Protein 8ZT3 (pdb70)

Structure (mmCIF, N/CA/C/O backbone):
data_8ZT3
#
_entry.id   8ZT3
#
_cell.length_a   50.760
_cell.length_b   64.396
_cell.length_c   93.121
_cell.angle_alpha   108.543
_cell.angle_beta   90.803
_cell.angle_gamma   90.006
#
_symmetry.space_group_name_H-M   'P 1'
#
loop_
_entity.id
_entity.type
_entity.pdbx_description
1 polymer 'GNAT family transferase'
2 non-polymer 'CHLORIDE ION'
3 water water
#
loop_
_atom_site.group_PDB
_atom_site.id
_atom_site.type_symbol
_atom_site.label_atom_id
_atom_site.label_alt_id
_atom_site.label_comp_id
_atom_site.label_asym_id
_atom_site.label_entity_id
_atom_site.label_seq_id
_atom_site.pdbx_PDB_ins_code
_atom_site.Cartn_x
_atom_site.Cartn_y
_atom_site.Cartn_z
_atom_site.occupancy
_atom_site.B_iso_or_equiv
_atom_site.auth_seq_id
_atom_site.auth_comp_id
_atom_site.auth_asym_id
_atom_site.auth_atom_id
_atom_site.pdbx_PDB_model_num
ATOM 1 N N . ASP A 1 23 ? 19.64712 -42.58004 68.32554 1.000 68.86116 3 ASP D N 1
ATOM 2 C CA . ASP A 1 23 ? 20.88326 -42.02926 67.78028 1.000 78.87007 3 ASP D CA 1
ATOM 3 C C . ASP A 1 23 ? 20.68582 -41.60778 66.32800 1.000 78.99051 3 ASP D C 1
ATOM 4 O O . ASP A 1 23 ? 21.09940 -42.30993 65.40803 1.000 76.09041 3 ASP D O 1
ATOM 9 N N . THR A 1 24 ? 20.05952 -40.45227 66.13087 1.000 77.07648 4 THR D N 1
ATOM 10 C CA . THR A 1 24 ? 19.74677 -39.95977 64.79775 1.000 72.51593 4 THR D CA 1
ATOM 11 C C . THR A 1 24 ? 20.90513 -39.13430 64.24806 1.000 80.50991 4 THR D C 1
ATOM 12 O O . THR A 1 24 ? 21.50514 -38.32679 64.96443 1.000 80.36423 4 THR D O 1
ATOM 16 N N . ARG A 1 25 ? 21.21635 -39.34468 62.96889 1.000 78.71773 5 ARG D N 1
ATOM 17 C CA . ARG A 1 25 ? 22.32134 -38.66613 62.29079 1.000 74.90087 5 ARG D CA 1
ATOM 18 C C . ARG A 1 25 ? 21.77752 -37.96621 61.04707 1.000 73.32356 5 ARG D C 1
ATOM 19 O O . ARG A 1 25 ? 21.62621 -38.59332 59.99430 1.000 72.05779 5 ARG D O 1
ATOM 27 N N . ILE A 1 26 ? 21.48574 -36.67685 61.16556 1.000 74.78087 6 ILE D N 1
ATOM 28 C CA . ILE A 1 26 ? 21.07651 -35.88003 60.00614 1.000 75.21409 6 ILE D CA 1
ATOM 29 C C . ILE A 1 26 ? 22.32818 -35.42275 59.26134 1.000 82.07862 6 ILE D C 1
ATOM 30 O O . ILE A 1 26 ? 23.23881 -34.85458 59.88700 1.000 75.72911 6 ILE D O 1
ATOM 35 N N . PRO A 1 27 ? 22.41727 -35.65379 57.95039 1.000 81.07199 7 PRO D N 1
ATOM 36 C CA . PRO A 1 27 ? 23.62154 -35.26173 57.20213 1.000 75.53261 7 PRO D CA 1
ATOM 37 C C . PRO A 1 27 ? 23.71492 -33.74833 57.07777 1.000 76.87673 7 PRO D C 1
ATOM 38 O O . PRO A 1 27 ? 22.80341 -33.09251 56.57281 1.000 77.17507 7 PRO D O 1
ATOM 42 N N . ALA A 1 28 ? 24.82321 -33.19436 57.55513 1.000 79.93966 8 ALA D N 1
ATOM 43 C CA . ALA A 1 28 ? 25.08923 -31.76795 57.41422 1.000 76.38136 8 ALA D CA 1
ATOM 44 C C . ALA A 1 28 ? 25.99764 -31.53263 56.21380 1.000 72.35621 8 ALA D C 1
ATOM 45 O O . ALA A 1 28 ? 25.77334 -32.11635 55.14549 1.000 83.81911 8 ALA D O 1
ATOM 47 N N . GLY A 1 29 ? 27.02065 -30.69508 56.37170 1.000 63.11923 9 GLY D N 1
ATOM 48 C CA . GLY A 1 29 ? 27.94377 -30.41931 55.28666 1.000 53.10097 9 GLY D CA 1
ATOM 49 C C . GLY A 1 29 ? 27.45631 -29.31208 54.36122 1.000 45.63543 9 GLY D C 1
ATOM 50 O O . GLY A 1 29 ? 26.26514 -29.02771 54.25200 1.000 48.27173 9 GLY D O 1
ATOM 51 N N . GLU A 1 30 ? 28.41327 -28.67228 53.67644 1.000 38.41568 10 GLU D N 1
ATOM 52 C CA . GLU A 1 30 ? 28.07169 -27.56571 52.78440 1.000 44.90888 10 GLU D CA 1
ATOM 53 C C . GLU A 1 30 ? 27.34644 -28.04514 51.53048 1.000 47.91498 10 GLU D C 1
ATOM 54 O O . GLU A 1 30 ? 26.52095 -27.30709 50.97879 1.000 43.28093 10 GLU D O 1
ATOM 60 N N . ALA A 1 31 ? 27.63271 -29.26840 51.07169 1.000 47.39481 11 ALA D N 1
ATOM 61 C CA . ALA A 1 31 ? 26.96173 -29.79948 49.88859 1.000 49.11468 11 ALA D CA 1
ATOM 62 C C . ALA A 1 31 ? 25.46085 -29.94111 50.11700 1.000 52.32872 11 ALA D C 1
ATOM 63 O O . ALA A 1 31 ? 24.65720 -29.60558 49.23844 1.000 49.81666 11 ALA D O 1
ATOM 65 N N . THR A 1 32 ? 25.06339 -30.44281 51.28905 1.000 46.85824 12 THR D N 1
ATOM 66 C CA . THR A 1 32 ? 23.64450 -30.49885 51.62936 1.000 49.19007 12 THR D CA 1
ATOM 67 C C . THR A 1 32 ? 23.05833 -29.09770 51.76554 1.000 43.56194 12 THR D C 1
ATOM 68 O O . THR A 1 32 ? 21.98186 -28.80826 51.23027 1.000 41.18530 12 THR D O 1
ATOM 72 N N . ALA A 1 33 ? 23.76275 -28.20744 52.46776 1.000 42.83527 13 ALA D N 1
ATOM 73 C CA . ALA A 1 33 ? 23.26230 -26.85896 52.70538 1.000 45.47087 13 ALA D CA 1
ATOM 74 C C . ALA A 1 33 ? 23.17583 -26.02440 51.43736 1.000 41.61266 13 ALA D C 1
ATOM 75 O O . ALA A 1 33 ? 22.57177 -24.94628 51.46986 1.000 39.88174 13 ALA D O 1
ATOM 77 N N . ALA A 1 34 ? 23.77194 -26.48206 50.33402 1.000 44.43453 14 ALA D N 1
ATOM 78 C CA . ALA A 1 34 ? 23.65031 -25.75438 49.07606 1.000 45.32932 14 ALA D CA 1
ATOM 79 C C . ALA A 1 34 ? 22.21244 -25.70537 48.56564 1.000 44.86016 14 ALA D C 1
ATOM 80 O O . ALA A 1 34 ? 21.88492 -24.82930 47.75741 1.000 36.24306 14 ALA D O 1
ATOM 82 N N . TRP A 1 35 ? 21.35030 -26.61425 49.02021 1.000 38.41453 15 TRP D N 1
ATOM 83 C CA . TRP A 1 35 ? 19.94876 -26.65486 48.61536 1.000 42.65740 15 TRP D CA 1
ATOM 84 C C . TRP A 1 35 ? 19.08903 -26.01599 49.70033 1.000 41.88636 15 TRP D C 1
ATOM 85 O O . TRP A 1 35 ? 19.13278 -26.44078 50.86064 1.000 42.56444 15 TRP D O 1
ATOM 96 N N . GLN A 1 36 ? 18.31280 -24.99817 49.32626 1.000 35.12185 16 GLN D N 1
ATOM 97 C CA . GLN A 1 36 ? 17.49650 -24.26297 50.28791 1.000 38.60237 16 GLN D CA 1
ATOM 98 C C . GLN A 1 36 ? 16.09123 -24.04481 49.74091 1.000 41.18135 16 GLN D C 1
ATOM 99 O O . GLN A 1 36 ? 15.92577 -23.55990 48.61744 1.000 36.50177 16 GLN D O 1
ATOM 105 N N . TRP A 1 37 ? 15.08293 -24.38794 50.53807 1.000 33.14539 17 TRP D N 1
ATOM 106 C CA . TRP A 1 37 ? 13.69312 -24.12506 50.19281 1.000 34.45494 17 TRP D CA 1
ATOM 107 C C . TRP A 1 37 ? 13.24581 -22.79358 50.78471 1.000 36.28610 17 TRP D C 1
ATOM 108 O O . TRP A 1 37 ? 13.71293 -22.37819 51.84880 1.000 37.31774 17 TRP D O 1
ATOM 119 N N . GLU A 1 38 ? 12.32847 -22.12787 50.08374 1.000 37.67552 18 GLU D N 1
ATOM 120 C CA . GLU A 1 38 ? 11.79063 -20.86007 50.55175 1.000 30.64076 18 GLU D CA 1
ATOM 121 C C . GLU A 1 38 ? 10.38056 -20.68357 50.01189 1.000 41.66884 18 GLU D C 1
ATOM 122 O O . GLU A 1 38 ? 9.98633 -21.31188 49.02550 1.000 40.52679 18 GLU D O 1
ATOM 128 N N . VAL A 1 39 ? 9.62050 -19.82506 50.68406 1.000 44.93265 19 VAL D N 1
ATOM 129 C CA . VAL A 1 39 ? 8.38027 -19.28939 50.13645 1.000 38.66582 19 VAL D CA 1
ATOM 130 C C . VAL A 1 39 ? 8.74088 -18.05324 49.32706 1.000 34.99141 19 VAL D C 1
ATOM 131 O O . VAL A 1 39 ? 9.25160 -17.07151 49.87481 1.000 42.80753 19 VAL D O 1
ATOM 135 N N . SER A 1 40 ? 8.48421 -18.10350 48.02545 1.000 37.16337 20 SER D N 1
ATOM 136 C CA . SER A 1 40 ? 8.99459 -17.08123 47.12587 1.000 31.96732 20 SER D CA 1
ATOM 137 C C . SER A 1 40 ? 8.31257 -15.73972 47.35426 1.000 36.73671 20 SER D C 1
ATOM 138 O O . SER A 1 40 ? 7.11753 -15.66959 47.65296 1.000 42.93564 20 SER D O 1
ATOM 141 N N . ARG A 1 41 ? 9.08901 -14.66587 47.19938 1.000 44.33175 21 ARG D N 1
ATOM 142 C CA . ARG A 1 41 ? 8.55794 -13.31076 47.22485 1.000 46.40828 21 ARG D CA 1
ATOM 143 C C . ARG A 1 41 ? 9.01120 -12.48694 46.02498 1.000 47.84349 21 ARG D C 1
ATOM 144 O O . ARG A 1 41 ? 8.77063 -11.27404 45.99590 1.000 53.34963 21 ARG D O 1
ATOM 152 N N . ASP A 1 42 ? 9.65112 -13.10775 45.03720 1.000 38.19121 22 ASP D N 1
ATOM 153 C CA . ASP A 1 42 ? 10.16860 -12.41725 43.86039 1.000 42.49244 22 ASP D CA 1
ATOM 154 C C . ASP A 1 42 ? 9.34706 -12.86157 42.65598 1.000 42.56135 22 ASP D C 1
ATOM 155 O O . ASP A 1 42 ? 9.47648 -13.99999 42.19350 1.000 48.76672 22 ASP D O 1
ATOM 160 N N . THR A 1 43 ? 8.51209 -11.95734 42.14382 1.000 40.05574 23 THR D N 1
ATOM 161 C CA . THR A 1 43 ? 7.61147 -12.31026 41.05061 1.000 36.17624 23 THR D CA 1
ATOM 162 C C . THR A 1 43 ? 8.37115 -12.52452 39.74536 1.000 33.68322 23 THR D C 1
ATOM 163 O O . THR A 1 43 ? 8.12391 -13.49971 39.02327 1.000 34.13247 23 THR D O 1
ATOM 167 N N . GLY A 1 44 ? 9.29144 -11.61463 39.42019 1.000 35.26786 24 GLY D N 1
ATOM 168 C CA . GLY A 1 44 ? 10.03099 -11.73785 38.17514 1.000 28.06827 24 GLY D CA 1
ATOM 169 C C . GLY A 1 44 ? 10.87193 -12.99705 38.11743 1.000 34.94695 24 GLY D C 1
ATOM 170 O O . GLY A 1 44 ? 10.95857 -13.64706 37.07325 1.000 35.50092 24 GLY D O 1
ATOM 171 N N . GLU A 1 45 ? 11.48632 -13.36744 39.24386 1.000 32.19251 25 GLU D N 1
ATOM 172 C CA . GLU A 1 45 ? 12.27917 -14.59182 39.30211 1.000 34.46249 25 GLU D CA 1
ATOM 173 C C . GLU A 1 45 ? 11.41197 -15.81814 39.03733 1.000 36.39862 25 GLU D C 1
ATOM 174 O O . GLU A 1 45 ? 11.77989 -16.69821 38.24587 1.000 35.47113 25 GLU D O 1
ATOM 180 N N . VAL A 1 46 ? 10.24815 -15.88198 39.68995 1.000 32.55391 26 VAL D N 1
ATOM 181 C CA . VAL A 1 46 ? 9.33031 -17.00247 39.50797 1.000 27.28959 26 VAL D CA 1
ATOM 182 C C . VAL A 1 46 ? 8.88417 -17.09530 38.05545 1.000 32.82027 26 VAL D C 1
ATOM 183 O O . VAL A 1 46 ? 8.87932 -18.17817 37.45501 1.000 31.62489 26 VAL D O 1
ATOM 187 N N . HIS A 1 47 ? 8.48837 -15.96095 37.47251 1.000 30.59575 27 HIS D N 1
ATOM 188 C CA . HIS A 1 47 ? 7.99451 -15.98372 36.10066 1.000 31.72202 27 HIS D CA 1
ATOM 189 C C . HIS A 1 47 ? 9.09406 -16.38007 35.12221 1.000 34.64114 27 HIS D C 1
ATOM 190 O O . HIS A 1 47 ? 8.83961 -17.12400 34.16651 1.000 28.62027 27 HIS D O 1
ATOM 197 N N . ALA A 1 48 ? 10.32373 -15.90408 35.34694 1.000 29.32876 28 ALA D N 1
ATOM 198 C CA . ALA A 1 48 ? 11.42752 -16.27045 34.46599 1.000 29.01854 28 ALA D CA 1
ATOM 199 C C . ALA A 1 48 ? 11.71934 -17.76232 34.54434 1.000 32.14030 28 ALA D C 1
ATOM 200 O O . ALA A 1 48 ? 11.92296 -18.41708 33.51475 1.000 32.48635 28 ALA D O 1
ATOM 202 N N . MET A 1 49 ? 11.75259 -18.31243 35.76164 1.000 31.11286 29 MET D N 1
ATOM 203 C CA . MET A 1 49 ? 11.93383 -19.75144 35.93586 1.000 29.90677 29 MET D CA 1
ATOM 204 C C . MET A 1 49 ? 10.84977 -20.53730 35.20249 1.000 35.12817 29 MET D C 1
ATOM 205 O O . MET A 1 49 ? 11.14037 -21.49115 34.46112 1.000 31.23343 29 MET D O 1
ATOM 210 N N . LEU A 1 50 ? 9.58879 -20.14055 35.39790 1.000 29.81379 30 LEU D N 1
ATOM 211 C CA . LEU A 1 50 ? 8.47363 -20.84574 34.77717 1.000 29.48727 30 LEU D CA 1
ATOM 212 C C . LEU A 1 50 ? 8.57733 -20.81311 33.25765 1.000 31.85061 30 LEU D C 1
ATOM 213 O O . LEU A 1 50 ? 8.41924 -21.84251 32.59236 1.000 31.03780 30 LEU D O 1
ATOM 218 N N . CYS A 1 51 ? 8.85782 -19.63716 32.68864 1.000 33.29756 31 CYS D N 1
ATOM 219 C CA . CYS A 1 51 ? 8.90514 -19.51998 31.23448 1.000 32.61878 31 CYS D CA 1
ATOM 220 C C . CYS A 1 51 ? 10.11609 -20.22771 30.64246 1.000 32.08794 31 CYS D C 1
ATOM 221 O O . CYS A 1 51 ? 10.02598 -20.78300 29.53995 1.000 29.80401 31 CYS D O 1
ATOM 224 N N . ALA A 1 52 ? 11.24917 -20.23125 31.34827 1.000 28.88052 32 ALA D N 1
ATOM 225 C CA . ALA A 1 52 ? 12.40765 -20.96738 30.85519 1.000 37.64938 32 ALA D CA 1
ATOM 226 C C . ALA A 1 52 ? 12.12450 -22.46689 30.82247 1.000 33.55034 32 ALA D C 1
ATOM 227 O O . ALA A 1 52 ? 12.43032 -23.15011 29.83194 1.000 31.87664 32 ALA D O 1
ATOM 229 N N . CYS A 1 53 ? 11.53073 -22.99759 31.89942 1.000 30.32133 33 CYS D N 1
ATOM 230 C CA . CYS A 1 53 ? 11.15203 -24.40781 31.90151 1.000 26.81345 33 CYS D CA 1
ATOM 231 C C . CYS A 1 53 ? 10.12733 -24.70366 30.81297 1.000 31.09291 33 CYS D C 1
ATOM 232 O O . CYS A 1 53 ? 10.19205 -25.75358 30.15766 1.000 33.59456 33 CYS D O 1
ATOM 235 N N . ASP A 1 54 ? 9.17524 -23.78816 30.60427 1.000 24.04656 34 ASP D N 1
ATOM 236 C CA . ASP A 1 54 ? 8.17810 -23.97708 29.55644 1.000 32.74309 34 ASP D CA 1
ATOM 237 C C . ASP A 1 54 ? 8.83624 -24.07593 28.18773 1.000 30.64212 34 ASP D C 1
ATOM 238 O O . ASP A 1 54 ? 8.50594 -24.96229 27.39356 1.000 38.41027 34 ASP D O 1
ATOM 243 N N . ALA A 1 55 ? 9.77070 -23.16725 27.89407 1.000 32.16509 35 ALA D N 1
ATOM 244 C CA . ALA A 1 55 ? 10.44754 -23.19546 26.60148 1.000 29.38953 35 ALA D CA 1
ATOM 245 C C . ALA A 1 55 ? 11.23021 -24.48922 26.41813 1.000 31.04788 35 ALA D C 1
ATOM 246 O O . ALA A 1 55 ? 11.17492 -25.10937 25.34690 1.000 33.85480 35 ALA D O 1
ATOM 248 N N . HIS A 1 56 ? 11.95396 -24.92111 27.45704 1.000 31.56342 36 HIS D N 1
ATOM 249 C CA . HIS A 1 56 ? 12.72632 -26.15753 27.34912 1.000 30.89855 36 HIS D CA 1
ATOM 250 C C . HIS A 1 56 ? 11.82222 -27.35130 27.06512 1.000 35.30544 36 HIS D C 1
ATOM 251 O O . HIS A 1 56 ? 12.08757 -28.14556 26.15310 1.000 35.80200 36 HIS D O 1
ATOM 258 N N . GLN A 1 57 ? 10.74116 -27.49236 27.83615 1.000 35.84889 37 GLN D N 1
ATOM 259 C CA . GLN A 1 57 ? 9.87376 -28.65276 27.66803 1.000 31.03814 37 GLN D CA 1
ATOM 260 C C . GLN A 1 57 ? 9.11360 -28.60635 26.34737 1.000 33.71586 37 GLN D C 1
ATOM 261 O O . GLN A 1 57 ? 8.90083 -29.65306 25.72137 1.000 30.48373 37 GLN D O 1
ATOM 267 N N . ALA A 1 58 ? 8.72412 -27.41164 25.89186 1.000 28.30877 38 ALA D N 1
ATOM 268 C CA . ALA A 1 58 ? 8.05000 -27.29661 24.60395 1.000 32.25372 38 ALA D CA 1
ATOM 269 C C . ALA A 1 58 ? 8.98642 -27.66075 23.45870 1.000 40.71131 38 ALA D C 1
ATOM 270 O O . ALA A 1 58 ? 8.57840 -28.34149 22.51023 1.000 42.81944 38 ALA D O 1
ATOM 272 N N . ALA A 1 59 ? 10.24953 -27.23094 23.53105 1.000 37.00682 39 ALA D N 1
ATOM 273 C CA . ALA A 1 59 ? 11.21377 -27.64534 22.51713 1.000 32.93275 39 ALA D CA 1
ATOM 274 C C . ALA A 1 59 ? 11.45069 -29.14919 22.56270 1.000 36.73986 39 ALA D C 1
ATOM 275 O O . ALA A 1 59 ? 11.59133 -29.79406 21.51786 1.000 32.44214 39 ALA D O 1
ATOM 277 N N . ALA A 1 60 ? 11.49962 -29.72931 23.76340 1.000 34.29710 40 ALA D N 1
ATOM 278 C CA . ALA A 1 60 ? 11.82301 -31.14728 23.86940 1.000 30.30609 40 ALA D CA 1
ATOM 279 C C . ALA A 1 60 ? 10.66139 -32.04806 23.47638 1.000 32.44218 40 ALA D C 1
ATOM 280 O O . ALA A 1 60 ? 10.89095 -33.20516 23.10764 1.000 41.17911 40 ALA D O 1
ATOM 282 N N . SER A 1 61 ? 9.42606 -31.56044 23.55904 1.000 40.94213 41 SER D N 1
ATOM 283 C CA . SER A 1 61 ? 8.26119 -32.39253 23.29651 1.000 36.14380 41 SER D CA 1
ATOM 284 C C . SER A 1 61 ? 7.55886 -32.05422 21.98826 1.000 41.64819 41 SER D C 1
ATOM 285 O O . SER A 1 61 ? 6.52147 -32.65478 21.68531 1.000 41.71366 41 SER D O 1
ATOM 288 N N . GLY A 1 62 ? 8.08739 -31.11447 21.20752 1.000 46.91086 42 GLY D N 1
ATOM 289 C CA . GLY A 1 62 ? 7.43851 -30.73509 19.96872 1.000 32.88523 42 GLY D CA 1
ATOM 290 C C . GLY A 1 62 ? 6.12945 -30.00211 20.14033 1.000 48.25548 42 GLY D C 1
ATOM 291 O O . GLY A 1 62 ? 5.31845 -29.97459 19.21171 1.000 50.64476 42 GLY D O 1
ATOM 292 N N . THR A 1 63 ? 5.89563 -29.40894 21.30413 1.000 50.61128 43 THR D N 1
ATOM 293 C CA . THR A 1 63 ? 4.69355 -28.63759 21.57605 1.000 45.57107 43 THR D CA 1
ATOM 294 C C . THR A 1 63 ? 5.04042 -27.15295 21.63665 1.000 49.01003 43 THR D C 1
ATOM 295 O O . THR A 1 63 ? 6.20252 -26.75432 21.51672 1.000 44.95349 43 THR D O 1
ATOM 299 N N . SER A 1 64 ? 4.01153 -26.33035 21.81999 1.000 48.64704 44 SER D N 1
ATOM 300 C CA . SER A 1 64 ? 4.17624 -24.89709 22.01154 1.000 48.73582 44 SER D CA 1
ATOM 301 C C . SER A 1 64 ? 3.97100 -24.55687 23.48146 1.000 48.85572 44 SER D C 1
ATOM 302 O O . SER A 1 64 ? 3.07272 -25.09641 24.13451 1.000 49.44762 44 SER D O 1
ATOM 305 N N . ALA A 1 65 ? 4.81033 -23.66458 23.99727 1.000 44.68613 45 ALA D N 1
ATOM 306 C CA . ALA A 1 65 ? 4.73575 -23.31050 25.40620 1.000 33.47780 45 ALA D CA 1
ATOM 307 C C . ALA A 1 65 ? 3.42215 -22.58994 25.69924 1.000 41.31392 45 ALA D C 1
ATOM 308 O O . ALA A 1 65 ? 2.95788 -21.78728 24.88388 1.000 45.96836 45 ALA D O 1
ATOM 310 N N . PRO A 1 66 ? 2.79595 -22.85948 26.84171 1.000 50.13300 46 PRO D N 1
ATOM 311 C CA . PRO A 1 66 ? 1.54952 -22.16353 27.17185 1.000 49.01854 46 PRO D CA 1
ATOM 312 C C . PRO A 1 66 ? 1.79826 -20.69510 27.47474 1.000 45.66381 46 PRO D C 1
ATOM 313 O O . PRO A 1 66 ? 2.89356 -20.29425 27.87799 1.000 46.88369 46 PRO D O 1
ATOM 317 N N . ALA A 1 67 ? 0.75981 -19.88998 27.26370 1.000 52.96228 47 ALA D N 1
ATOM 318 C CA . ALA A 1 67 ? 0.82270 -18.46195 27.54423 1.000 45.04992 47 ALA D CA 1
ATOM 319 C C . ALA A 1 67 ? 0.66303 -18.25463 29.04416 1.000 49.59674 47 ALA D C 1
ATOM 320 O O . ALA A 1 67 ? -0.40837 -18.51129 29.60063 1.000 57.42682 47 ALA D O 1
ATOM 322 N N . ARG A 1 68 ? 1.71629 -17.77534 29.69790 1.000 45.66883 48 ARG D N 1
ATOM 323 C CA . ARG A 1 68 ? 1.70548 -17.58057 31.14079 1.000 46.95510 48 ARG D CA 1
ATOM 324 C C . ARG A 1 68 ? 1.32061 -16.14718 31.47557 1.000 39.28824 48 ARG D C 1
ATOM 325 O O . ARG A 1 68 ? 1.76193 -15.20064 30.81619 1.000 39.51748 48 ARG D O 1
ATOM 333 N N . ARG A 1 69 ? 0.48943 -15.99737 32.50143 1.000 41.94764 49 ARG D N 1
ATOM 334 C CA . ARG A 1 69 ? 0.00058 -14.69705 32.93571 1.000 36.06174 49 ARG D CA 1
ATOM 335 C C . ARG A 1 69 ? 0.84797 -14.19989 34.09903 1.000 44.27316 49 ARG D C 1
ATOM 336 O O . ARG A 1 69 ? 0.92278 -14.85648 35.14442 1.000 44.05366 49 ARG D O 1
ATOM 344 N N . MET A 1 70 ? 1.47509 -13.03490 33.91781 1.000 36.51485 50 MET D N 1
ATOM 345 C CA . MET A 1 70 ? 2.23026 -12.43018 35.00858 1.000 37.08782 50 MET D CA 1
ATOM 346 C C . MET A 1 70 ? 1.31555 -12.03816 36.16425 1.000 36.41570 50 MET D C 1
ATOM 347 O O . MET A 1 70 ? 1.75614 -11.99880 37.31951 1.000 32.92366 50 MET D O 1
ATOM 352 N N . GLU A 1 71 ? 0.04122 -11.75337 35.87318 1.000 36.76224 51 GLU D N 1
ATOM 353 C CA . GLU A 1 71 ? -0.92951 -11.48165 36.93103 1.000 41.63013 51 GLU D CA 1
ATOM 354 C C . GLU A 1 71 ? -1.09758 -12.69004 37.84274 1.000 32.10770 51 GLU D C 1
ATOM 355 O O . GLU A 1 71 ? -1.14226 -12.55053 39.07093 1.000 30.11594 51 GLU D O 1
ATOM 361 N N . THR A 1 72 ? -1.20843 -13.88571 37.25342 1.000 39.89075 52 THR D N 1
ATOM 362 C CA . THR A 1 72 ? -1.30669 -15.10777 38.04667 1.000 32.33640 52 THR D CA 1
ATOM 363 C C . THR A 1 72 ? -0.05966 -15.30624 38.90183 1.000 33.16225 52 THR D C 1
ATOM 364 O O . THR A 1 72 ? -0.15677 -15.68152 40.07620 1.000 30.49405 52 THR D O 1
ATOM 368 N N . THR A 1 73 ? 1.12193 -15.05782 38.32787 1.000 34.66922 53 THR D N 1
ATOM 369 C CA . THR A 1 73 ? 2.36351 -15.15712 39.09292 1.000 33.47219 53 THR D CA 1
ATOM 370 C C . THR A 1 73 ? 2.34758 -14.20998 40.28738 1.000 32.87125 53 THR D C 1
ATOM 371 O O . THR A 1 73 ? 2.67650 -14.60470 41.41304 1.000 36.81811 53 THR D O 1
ATOM 375 N N . GLU A 1 74 ? 1.96890 -12.94943 40.05575 1.000 29.84638 54 GLU D N 1
ATOM 376 C CA . GLU A 1 74 ? 1.89256 -11.98122 41.14574 1.000 34.60278 54 GLU D CA 1
ATOM 377 C C . GLU A 1 74 ? 0.91595 -12.43523 42.22250 1.000 38.00003 54 GLU D C 1
ATOM 378 O O . GLU A 1 74 ? 1.21805 -12.35342 43.41889 1.000 40.53567 54 GLU D O 1
ATOM 384 N N . HIS A 1 75 ? -0.25541 -12.93160 41.81718 1.000 35.43785 55 HIS D N 1
ATOM 385 C CA . HIS A 1 75 ? -1.24429 -13.37224 42.79623 1.000 38.65497 55 HIS D CA 1
ATOM 386 C C . HIS A 1 75 ? -0.72799 -14.54869 43.61763 1.000 41.30587 55 HIS D C 1
ATOM 387 O O . HIS A 1 75 ? -0.87104 -14.56544 44.84595 1.000 43.53139 55 HIS D O 1
ATOM 394 N N . ARG A 1 76 ? -0.11316 -15.53736 42.96244 1.000 40.00644 56 ARG D N 1
ATOM 395 C CA . ARG A 1 76 ? 0.36878 -16.70896 43.69018 1.000 41.03233 56 ARG D CA 1
ATOM 396 C C . ARG A 1 76 ? 1.52472 -16.35305 44.61908 1.000 34.80219 56 ARG D C 1
ATOM 397 O O . ARG A 1 76 ? 1.60582 -16.86895 45.74073 1.000 29.53749 56 ARG D O 1
ATOM 405 N N . VAL A 1 77 ? 2.42686 -15.47336 44.17556 1.000 34.56555 57 VAL D N 1
ATOM 406 C CA . VAL A 1 77 ? 3.55065 -15.07737 45.01950 1.000 39.78132 57 VAL D CA 1
ATOM 407 C C . VAL A 1 77 ? 3.06418 -14.26498 46.21602 1.000 32.72513 57 VAL D C 1
ATOM 408 O O . VAL A 1 77 ? 3.52404 -14.46678 47.34652 1.000 30.71041 57 VAL D O 1
ATOM 412 N N . ARG A 1 78 ? 2.11685 -13.34768 45.99286 1.000 37.84851 58 ARG D N 1
ATOM 413 C CA . ARG A 1 78 ? 1.60022 -12.52430 47.08399 1.000 40.49522 58 ARG D CA 1
ATOM 414 C C . ARG A 1 78 ? 0.91525 -13.36240 48.15479 1.000 40.53044 58 ARG D C 1
ATOM 415 O O . ARG A 1 78 ? 0.95649 -13.00923 49.33931 1.000 42.65315 58 ARG D O 1
ATOM 423 N N . SER A 1 79 ? 0.28406 -14.46742 47.76484 1.000 33.87893 59 SER D N 1
ATOM 424 C CA . SER A 1 79 ? -0.42265 -15.32239 48.70875 1.000 35.71011 59 SER D CA 1
ATOM 425 C C . SER A 1 79 ? 0.49422 -16.28799 49.44798 1.000 37.55877 59 SER D C 1
ATOM 426 O O . SER A 1 79 ? 0.01279 -17.02813 50.31181 1.000 39.71538 59 SER D O 1
ATOM 429 N N . GLY A 1 80 ? 1.78904 -16.30110 49.14242 1.000 35.19836 60 GLY D N 1
ATOM 430 C CA . GLY A 1 80 ? 2.67343 -17.28636 49.73444 1.000 28.17603 60 GLY D CA 1
ATOM 431 C C . GLY A 1 80 ? 2.43570 -18.69530 49.23913 1.000 38.83534 60 GLY D C 1
ATOM 432 O O . GLY A 1 80 ? 2.66926 -19.65390 49.98104 1.000 34.69416 60 GLY D O 1
ATOM 433 N N . SER A 1 81 ? 1.97841 -18.84578 47.99560 1.000 30.35695 61 SER D N 1
ATOM 434 C CA . SER A 1 81 ? 1.65059 -20.14251 47.42002 1.000 30.25685 61 SER D CA 1
ATOM 435 C C . SER A 1 81 ? 2.76952 -20.72184 46.56299 1.000 41.12441 61 SER D C 1
ATOM 436 O O . SER A 1 81 ? 2.63744 -21.85557 46.08979 1.000 30.34623 61 SER D O 1
ATOM 439 N N . VAL A 1 82 ? 3.85630 -19.98123 46.34865 1.000 32.61746 62 VAL D N 1
ATOM 440 C CA . VAL A 1 82 ? 4.94619 -20.40176 45.47358 1.000 31.61569 62 VAL D CA 1
ATOM 441 C C . VAL A 1 82 ? 6.12124 -20.82447 46.34548 1.000 29.28810 62 VAL D C 1
ATOM 442 O O . VAL A 1 82 ? 6.72588 -19.99662 47.03895 1.000 32.32027 62 VAL D O 1
ATOM 446 N N . HIS A 1 83 ? 6.45734 -22.10965 46.29952 1.000 31.66914 63 HIS D N 1
ATOM 447 C CA . HIS A 1 83 ? 7.59241 -22.65248 47.03177 1.000 33.66975 63 HIS D CA 1
ATOM 448 C C . HIS A 1 83 ? 8.72715 -22.89318 46.04336 1.000 33.62620 63 HIS D C 1
ATOM 449 O O . HIS A 1 83 ? 8.54417 -23.59408 45.03883 1.000 31.97999 63 HIS D O 1
ATOM 456 N N . LEU A 1 84 ? 9.88905 -22.30471 46.32426 1.000 34.58883 64 LEU D N 1
ATOM 457 C CA . LEU A 1 84 ? 11.02256 -22.30142 45.40961 1.000 31.61982 64 LEU D CA 1
ATOM 458 C C . LEU A 1 84 ? 12.23773 -22.93723 46.07367 1.000 31.79330 64 LEU D C 1
ATOM 459 O O . LEU A 1 84 ? 12.54180 -22.65216 47.23793 1.000 30.54530 64 LEU D O 1
ATOM 464 N N . LEU A 1 85 ? 12.92340 -23.79670 45.32317 1.000 33.43391 65 LEU D N 1
ATOM 465 C CA . LEU A 1 85 ? 14.13452 -24.48492 45.74667 1.000 30.74227 65 LEU D CA 1
ATOM 466 C C . LEU A 1 85 ? 15.32150 -23.87842 45.01158 1.000 36.42615 65 LEU D C 1
ATOM 467 O O . LEU A 1 85 ? 15.36101 -23.89689 43.77249 1.000 31.39668 65 LEU D O 1
ATOM 472 N N . ARG A 1 86 ? 16.27935 -23.35875 45.78041 1.000 30.19008 66 ARG D N 1
ATOM 473 C CA . ARG A 1 86 ? 17.50379 -22.74511 45.29247 1.000 31.01303 66 ARG D CA 1
ATOM 474 C C . ARG A 1 86 ? 18.69142 -23.67693 45.48690 1.000 37.20678 66 ARG D C 1
ATOM 475 O O . ARG A 1 86 ? 18.75182 -24.44915 46.45238 1.000 39.14754 66 ARG D O 1
ATOM 483 N N . HIS A 1 87 ? 19.65113 -23.56034 44.57006 1.000 31.31167 67 HIS D N 1
ATOM 484 C CA . HIS A 1 87 ? 20.94205 -24.23578 44.65613 1.000 33.57917 67 HIS D CA 1
ATOM 485 C C . HIS A 1 87 ? 22.02580 -23.17194 44.53994 1.000 40.20775 67 HIS D C 1
ATOM 486 O O . HIS A 1 87 ? 22.16534 -22.54002 43.48610 1.000 37.46136 67 HIS D O 1
ATOM 493 N N . ASP A 1 88 ? 22.78118 -22.97059 45.62315 1.000 34.66705 68 ASP D N 1
ATOM 494 C CA . ASP A 1 88 ? 23.81552 -21.93567 45.68912 1.000 32.23889 68 ASP D CA 1
ATOM 495 C C . ASP A 1 88 ? 23.24794 -20.56193 45.33854 1.000 37.94457 68 ASP D C 1
ATOM 496 O O . ASP A 1 88 ? 23.88896 -19.75390 44.66348 1.000 34.69785 68 ASP D O 1
ATOM 501 N N . GLY A 1 89 ? 22.02567 -20.29543 45.80075 1.000 31.94832 69 GLY D N 1
ATOM 502 C CA . GLY A 1 89 ? 21.37233 -19.02682 45.57656 1.000 36.16999 69 GLY D CA 1
ATOM 503 C C . GLY A 1 89 ? 20.59485 -18.91904 44.28066 1.000 33.90329 69 GLY D C 1
ATOM 504 O O . GLY A 1 89 ? 19.73136 -18.04224 44.16565 1.000 33.85730 69 GLY D O 1
ATOM 505 N N . ARG A 1 90 ? 20.87335 -19.77839 43.30397 1.000 35.60782 70 ARG D N 1
ATOM 506 C CA . ARG A 1 90 ? 20.18453 -19.73180 42.02006 1.000 40.47490 70 ARG D CA 1
ATOM 507 C C . ARG A 1 90 ? 18.97610 -20.66594 42.02593 1.000 34.26787 70 ARG D C 1
ATOM 508 O O . ARG A 1 90 ? 19.06240 -21.79171 42.52718 1.000 37.88183 70 ARG D O 1
ATOM 516 N N . PRO A 1 91 ? 17.84561 -20.21848 41.48022 1.000 35.55197 71 PRO D N 1
ATOM 517 C CA . PRO A 1 91 ? 16.62438 -21.03462 41.54022 1.000 41.09043 71 PRO D CA 1
ATOM 518 C C . PRO A 1 91 ? 16.77540 -22.30819 40.72075 1.000 33.40381 71 PRO D C 1
ATOM 519 O O . PRO A 1 91 ? 17.14252 -22.26808 39.54441 1.000 36.68215 71 PRO D O 1
ATOM 523 N N . ALA A 1 92 ? 16.49832 -23.44277 41.35854 1.000 33.17033 72 ALA D N 1
ATOM 524 C CA . ALA A 1 92 ? 16.58612 -24.74966 40.71937 1.000 32.87011 72 ALA D CA 1
ATOM 525 C C . ALA A 1 92 ? 15.22925 -25.35419 40.40372 1.000 39.06127 72 ALA D C 1
ATOM 526 O O . ALA A 1 92 ? 15.07190 -25.99350 39.36002 1.000 34.92384 72 ALA D O 1
ATOM 528 N N . GLY A 1 93 ? 14.24561 -25.17325 41.28277 1.000 31.72749 73 GLY D N 1
ATOM 529 C CA . GLY A 1 93 ? 12.91642 -25.69889 41.01721 1.000 30.27143 73 GLY D CA 1
ATOM 530 C C . GLY A 1 93 ? 11.87519 -24.93052 41.79694 1.000 31.79919 73 GLY D C 1
ATOM 531 O O . GLY A 1 93 ? 12.19995 -24.06534 42.61114 1.000 28.03584 73 GLY D O 1
ATOM 532 N N . MET A 1 94 ? 10.60809 -25.26049 41.54908 1.000 19.05803 74 MET D N 1
ATOM 533 C CA . MET A 1 94 ? 9.52707 -24.62610 42.29616 1.000 29.68988 74 MET D CA 1
ATOM 534 C C . MET A 1 94 ? 8.20644 -25.32022 41.99711 1.000 27.17981 74 MET D C 1
ATOM 535 O O . MET A 1 94 ? 8.09162 -26.13036 41.07176 1.000 27.09244 74 MET D O 1
ATOM 540 N N . PHE A 1 95 ? 7.20177 -24.95776 42.79134 1.000 27.62211 75 PHE D N 1
ATOM 541 C CA . PHE A 1 95 ? 5.82152 -25.35533 42.54511 1.000 30.21874 75 PHE D CA 1
ATOM 542 C C . PHE A 1 95 ? 4.90365 -24.33360 43.20263 1.000 30.43382 75 PHE D C 1
ATOM 543 O O . PHE A 1 95 ? 5.34686 -23.48500 43.98184 1.000 26.73906 75 PHE D O 1
ATOM 551 N N . THR A 1 96 ? 3.61364 -24.42136 42.87119 1.000 30.85248 76 THR D N 1
ATOM 552 C CA . THR A 1 96 ? 2.57255 -23.59826 43.46770 1.000 26.49359 76 THR D CA 1
ATOM 553 C C . THR A 1 96 ? 1.53965 -24.52611 44.08680 1.000 29.57030 76 THR D C 1
ATOM 554 O O . THR A 1 96 ? 1.04163 -25.43883 43.41871 1.000 30.92821 76 THR D O 1
ATOM 558 N N . LEU A 1 97 ? 1.24113 -24.30697 45.36423 1.000 26.72748 77 LEU D N 1
ATOM 559 C CA . LEU A 1 97 ? 0.33663 -25.15738 46.12722 1.000 25.29904 77 LEU D CA 1
ATOM 560 C C . LEU A 1 97 ? -0.77850 -24.29113 46.69076 1.000 31.10522 77 LEU D C 1
ATOM 561 O O . LEU A 1 97 ? -0.51476 -23.36557 47.46580 1.000 30.44626 77 LEU D O 1
ATOM 566 N N . THR A 1 98 ? -2.01810 -24.57848 46.29721 1.000 30.91781 78 THR D N 1
ATOM 567 C CA . THR A 1 98 ? -3.14457 -23.74960 46.70706 1.000 33.29507 78 THR D CA 1
ATOM 568 C C . THR A 1 98 ? -4.28112 -24.60897 47.24616 1.000 33.79625 78 THR D C 1
ATOM 569 O O . THR A 1 98 ? -4.35469 -25.81346 47.00152 1.000 36.28238 78 THR D O 1
ATOM 573 N N . TRP A 1 99 ? -5.16845 -23.96633 48.00780 1.000 35.22699 79 TRP D N 1
ATOM 574 C CA . TRP A 1 99 ? -6.39191 -24.62537 48.44965 1.000 27.98795 79 TRP D CA 1
ATOM 575 C C . TRP A 1 99 ? -7.49789 -24.52697 47.40739 1.000 34.94787 79 TRP D C 1
ATOM 576 O O . TRP A 1 99 ? -8.38047 -25.39202 47.36666 1.000 35.17352 79 TRP D O 1
ATOM 587 N N . ASP A 1 100 ? -7.47827 -23.47176 46.56961 1.000 32.22835 80 ASP D N 1
ATOM 588 C CA . ASP A 1 100 ? -8.47141 -23.29093 45.52542 1.000 37.91449 80 ASP D CA 1
ATOM 589 C C . ASP A 1 100 ? -7.96899 -23.84999 44.19840 1.000 37.28713 80 ASP D C 1
ATOM 590 O O . ASP A 1 100 ? -6.76847 -23.80791 43.91347 1.000 37.28898 80 ASP D O 1
ATOM 595 N N . PRO A 1 101 ? -8.86296 -24.39035 43.37364 1.000 43.04248 81 PRO D N 1
ATOM 596 C CA . PRO A 1 101 ? -8.44282 -24.97632 42.09778 1.000 39.03322 81 PRO D CA 1
ATOM 597 C C . PRO A 1 101 ? -7.95399 -23.90532 41.14218 1.000 42.33421 81 PRO D C 1
ATOM 598 O O . PRO A 1 101 ? -8.64925 -22.90746 40.89786 1.000 39.38572 81 PRO D O 1
ATOM 602 N N . PRO A 1 102 ? -6.75606 -24.07433 40.58429 1.000 47.61640 82 PRO D N 1
ATOM 603 C CA . PRO A 1 102 ? -6.27091 -23.17423 39.53008 1.000 36.89100 82 PRO D CA 1
ATOM 604 C C . PRO A 1 102 ? -6.74471 -23.52968 38.12753 1.000 38.27199 82 PRO D C 1
ATOM 605 O O . PRO A 1 102 ? -6.31001 -22.88332 37.16982 1.000 38.83264 82 PRO D O 1
ATOM 609 N N . PHE A 1 103 ? -7.60415 -24.53597 37.98345 1.000 36.23383 83 PHE D N 1
ATOM 610 C CA . PHE A 1 103 ? -8.16083 -24.91824 36.69522 1.000 47.73560 83 PHE D CA 1
ATOM 611 C C . PHE A 1 103 ? -9.64151 -25.22161 36.88346 1.000 39.20255 83 PHE D C 1
ATOM 612 O O . PHE A 1 103 ? -10.11633 -25.42008 38.00511 1.000 34.63600 83 PHE D O 1
ATOM 620 N N . ALA A 1 104 ? -10.37694 -25.26691 35.77182 1.000 35.48664 84 ALA D N 1
ATOM 621 C CA . ALA A 1 104 ? -11.81569 -25.52855 35.82083 1.000 50.05291 84 ALA D CA 1
ATOM 622 C C . ALA A 1 104 ? -12.16608 -26.94896 35.37588 1.000 57.60364 84 ALA D C 1
ATOM 623 O O . ALA A 1 104 ? -12.90190 -27.13969 34.40492 1.000 68.69459 84 ALA D O 1
ATOM 625 N N . ALA A 1 105 ? -11.68147 -27.95325 36.09838 1.000 54.52619 85 ALA D N 1
ATOM 626 C CA . ALA A 1 105 ? -11.97827 -29.33246 35.74384 1.000 48.40989 85 ALA D CA 1
ATOM 627 C C . ALA A 1 105 ? -13.36427 -29.73921 36.23729 1.000 62.10140 85 ALA D C 1
ATOM 628 O O . ALA A 1 105 ? -13.89875 -29.18557 37.20129 1.000 57.78447 85 ALA D O 1
ATOM 630 N N . ASP A 1 106 ? -13.92570 -30.75637 35.57654 1.000 64.90856 86 ASP D N 1
ATOM 631 C CA . ASP A 1 106 ? -15.27439 -31.22551 35.88131 1.000 62.65468 86 ASP D CA 1
ATOM 632 C C . ASP A 1 106 ? -15.42638 -31.69264 37.32644 1.000 73.63536 86 ASP D C 1
ATOM 633 O O . ASP A 1 106 ? -16.55915 -31.82991 37.80259 1.000 64.71602 86 ASP D O 1
ATOM 638 N N . GLU A 1 107 ? -14.31565 -31.95051 38.02488 1.000 74.62924 87 GLU D N 1
ATOM 639 C CA . GLU A 1 107 ? -14.29051 -32.50321 39.37968 1.000 69.33175 87 GLU D CA 1
ATOM 640 C C . GLU A 1 107 ? -14.79025 -33.94496 39.39802 1.000 71.27748 87 GLU D C 1
ATOM 641 O O . GLU A 1 107 ? -14.41300 -34.72294 40.28071 1.000 60.71585 87 GLU D O 1
ATOM 647 N N . GLY A 1 108 ? -15.64049 -34.31023 38.43725 1.000 72.11440 88 GLY D N 1
ATOM 648 C CA . GLY A 1 108 ? -15.83984 -35.70910 38.11392 1.000 51.23579 88 GLY D CA 1
ATOM 649 C C . GLY A 1 108 ? -14.63444 -36.36067 37.47228 1.000 59.64273 88 GLY D C 1
ATOM 650 O O . GLY A 1 108 ? -14.60212 -37.59034 37.35087 1.000 62.93401 88 GLY D O 1
ATOM 651 N N . ALA A 1 109 ? -13.65111 -35.56210 37.05749 1.000 69.27350 89 ALA D N 1
ATOM 652 C CA . ALA A 1 109 ? -12.36438 -36.04685 36.57977 1.000 61.35134 89 ALA D CA 1
ATOM 653 C C . ALA A 1 109 ? -11.38437 -36.32982 37.71452 1.000 57.93405 89 ALA D C 1
ATOM 654 O O . ALA A 1 109 ? -10.20125 -36.56571 37.44733 1.000 59.39394 89 ALA D O 1
ATOM 656 N N . PHE A 1 110 ? -11.84313 -36.29914 38.96262 1.000 54.99994 90 PHE D N 1
ATOM 657 C CA . PHE A 1 110 ? -11.04703 -36.65329 40.12556 1.000 52.36858 90 PHE D CA 1
ATOM 658 C C . PHE A 1 110 ? -11.81450 -37.63825 40.99287 1.000 50.93425 90 PHE D C 1
ATOM 659 O O . PHE A 1 110 ? -13.05011 -37.64381 40.98827 1.000 50.54052 90 PHE D O 1
ATOM 667 N N . PRO A 1 111 ? -11.11139 -38.49131 41.73357 1.000 51.43818 91 PRO D N 1
ATOM 668 C CA . PRO A 1 111 ? -11.76247 -39.26584 42.79037 1.000 52.04508 91 PRO D CA 1
ATOM 669 C C . PRO A 1 111 ? -12.27477 -38.33995 43.87707 1.000 54.63846 91 PRO D C 1
ATOM 670 O O . PRO A 1 111 ? -11.80411 -37.19960 44.00355 1.000 55.45232 91 PRO D O 1
ATOM 674 N N . PRO A 1 112 ? -13.25342 -38.77426 44.67319 1.000 60.70805 92 PRO D N 1
ATOM 675 C CA . PRO A 1 112 ? -13.79124 -37.88700 45.71756 1.000 54.53831 92 PRO D CA 1
ATOM 676 C C . PRO A 1 112 ? -12.74403 -37.57395 46.77845 1.000 48.13535 92 PRO D C 1
ATOM 677 O O . PRO A 1 112 ? -11.91813 -38.41816 47.13377 1.000 43.80835 92 PRO D O 1
ATOM 681 N N . ALA A 1 113 ? -12.77431 -36.33743 47.26617 1.000 47.00434 93 ALA D N 1
ATOM 682 C CA . ALA A 1 113 ? -11.84189 -35.88458 48.28563 1.000 39.26484 93 ALA D CA 1
ATOM 683 C C . ALA A 1 113 ? -12.48242 -34.74687 49.06601 1.000 38.79222 93 ALA D C 1
ATOM 684 O O . ALA A 1 113 ? -13.12821 -33.87525 48.47975 1.000 35.18242 93 ALA D O 1
ATOM 686 N N . GLU A 1 114 ? -12.30025 -34.75869 50.38789 1.000 41.51125 94 GLU D N 1
ATOM 687 C CA . GLU A 1 114 ? -12.92649 -33.75144 51.23704 1.000 51.78120 94 GLU D CA 1
ATOM 688 C C . GLU A 1 114 ? -12.08912 -32.48731 51.36898 1.000 41.87992 94 GLU D C 1
ATOM 689 O O . GLU A 1 114 ? -12.64511 -31.38524 51.42217 1.000 45.72757 94 GLU D O 1
ATOM 695 N N . ARG A 1 115 ? -10.76609 -32.61806 51.43458 1.000 46.26158 95 ARG D N 1
ATOM 696 C CA . ARG A 1 115 ? -9.86031 -31.47629 51.56503 1.000 39.70185 95 ARG D CA 1
ATOM 697 C C . ARG A 1 115 ? -8.72477 -31.60786 50.55682 1.000 40.56398 95 ARG D C 1
ATOM 698 O O . ARG A 1 115 ? -7.58796 -31.93571 50.91878 1.000 38.24718 95 ARG D O 1
ATOM 706 N N . PRO A 1 116 ? -8.99536 -31.35026 49.27840 1.000 36.73224 96 PRO D N 1
ATOM 707 C CA . PRO A 1 116 ? -7.93139 -31.43986 48.27392 1.000 34.23139 96 PRO D CA 1
ATOM 708 C C . PRO A 1 116 ? -7.12665 -30.15300 48.18126 1.000 35.00612 96 PRO D C 1
ATOM 709 O O . PRO A 1 116 ? -7.66773 -29.04659 48.25320 1.000 37.27852 96 PRO D O 1
ATOM 713 N N . LEU A 1 117 ? -5.81536 -30.30704 48.03398 1.000 30.32853 97 LEU D N 1
ATOM 714 C CA . LEU A 1 117 ? -4.94893 -29.20747 47.64227 1.000 32.20920 97 LEU D CA 1
ATOM 715 C C . LEU A 1 117 ? -4.55920 -29.38452 46.18286 1.000 37.39954 97 LEU D C 1
ATOM 716 O O . LEU A 1 117 ? -4.65508 -30.47815 45.61828 1.000 32.81888 97 LEU D O 1
ATOM 721 N N . TYR A 1 118 ? -4.12323 -28.29271 45.56783 1.000 30.41066 98 TYR D N 1
ATOM 722 C CA . TYR A 1 118 ? -3.90460 -28.26010 44.13344 1.000 32.62595 98 TYR D CA 1
ATOM 723 C C . TYR A 1 118 ? -2.47421 -27.84466 43.83746 1.000 30.51777 98 TYR D C 1
ATOM 724 O O . TYR A 1 118 ? -1.98909 -26.83014 44.35851 1.000 24.13934 98 TYR D O 1
ATOM 733 N N . LEU A 1 119 ? -1.81354 -28.64650 43.00934 1.000 31.21944 99 LEU D N 1
ATOM 734 C CA . LEU A 1 119 ? -0.45561 -28.40569 42.55229 1.000 30.41213 99 LEU D CA 1
ATOM 735 C C . LEU A 1 119 ? -0.50601 -27.81836 41.15022 1.000 32.10974 99 LEU D C 1
ATOM 736 O O . LEU A 1 119 ? -1.15561 -28.37810 40.25995 1.000 28.83879 99 LEU D O 1
ATOM 741 N N . SER A 1 120 ? 0.16972 -26.69005 40.95999 1.000 24.47019 100 SER D N 1
ATOM 742 C CA . SER A 1 120 ? 0.23815 -26.05189 39.65769 1.000 22.98325 100 SER D CA 1
ATOM 743 C C . SER A 1 120 ? 1.62962 -25.47400 39.45711 1.000 28.99577 100 SER D C 1
ATOM 744 O O . SER A 1 120 ? 2.42257 -25.35326 40.39700 1.000 27.91856 100 SER D O 1
ATOM 747 N N . ARG A 1 121 ? 1.92245 -25.14810 38.19996 1.000 24.30811 101 ARG D N 1
ATOM 748 C CA . ARG A 1 121 ? 3.13576 -24.42194 37.83435 1.000 25.23963 101 ARG D CA 1
ATOM 749 C C . ARG A 1 121 ? 4.39468 -25.10686 38.36145 1.000 24.28188 101 ARG D C 1
ATOM 750 O O . ARG A 1 121 ? 5.31597 -24.45809 38.86177 1.000 22.99440 101 ARG D O 1
ATOM 758 N N . LEU A 1 122 ? 4.43119 -26.43377 38.26354 1.000 26.33121 102 LEU D N 1
ATOM 759 C CA . LEU A 1 122 ? 5.66479 -27.15644 38.54212 1.000 24.44698 102 LEU D CA 1
ATOM 760 C C . LEU A 1 122 ? 6.71001 -26.78545 37.49798 1.000 22.36370 102 LEU D C 1
ATOM 761 O O . LEU A 1 122 ? 6.45297 -26.86724 36.29359 1.000 31.07865 102 LEU D O 1
ATOM 766 N N . ALA A 1 123 ? 7.88368 -26.35624 37.95459 1.000 25.52091 103 ALA D N 1
ATOM 767 C CA . ALA A 1 123 ? 8.91106 -25.88695 37.03546 1.000 32.38201 103 ALA D CA 1
ATOM 768 C C . ALA A 1 123 ? 10.28937 -26.25792 37.56009 1.000 35.39031 103 ALA D C 1
ATOM 769 O O . ALA A 1 123 ? 10.58577 -26.06453 38.74321 1.000 29.60598 103 ALA D O 1
ATOM 771 N N . VAL A 1 124 ? 11.12466 -26.78761 36.67204 1.000 32.99764 104 VAL D N 1
ATOM 772 C CA . VAL A 1 124 ? 12.51380 -27.11563 36.96889 1.000 34.60417 104 VAL D CA 1
ATOM 773 C C . VAL A 1 124 ? 13.39260 -26.32467 36.01019 1.000 33.57849 104 VAL D C 1
ATOM 774 O O . VAL A 1 124 ? 13.12531 -26.29295 34.80279 1.000 36.40227 104 VAL D O 1
ATOM 778 N N . ALA A 1 125 ? 14.43038 -25.68691 36.54567 1.000 30.63629 105 ALA D N 1
ATOM 779 C CA . ALA A 1 125 ? 15.32353 -24.89702 35.71080 1.000 35.60949 105 ALA D CA 1
ATOM 780 C C . ALA A 1 125 ? 15.91144 -25.77153 34.60632 1.000 32.53746 105 ALA D C 1
ATOM 781 O O . ALA A 1 125 ? 16.26265 -26.93091 34.85610 1.000 40.50523 105 ALA D O 1
ATOM 783 N N . PRO A 1 126 ? 16.01924 -25.25655 33.37964 1.000 25.01524 106 PRO D N 1
ATOM 784 C CA . PRO A 1 126 ? 16.51660 -26.08326 32.26478 1.000 38.14361 106 PRO D CA 1
ATOM 785 C C . PRO A 1 126 ? 17.83992 -26.78551 32.53467 1.000 35.57694 106 PRO D C 1
ATOM 786 O O . PRO A 1 126 ? 18.02134 -27.92688 32.08821 1.000 40.21501 106 PRO D O 1
ATOM 790 N N . GLU A 1 127 ? 18.76151 -26.15628 33.26748 1.000 34.58421 107 GLU D N 1
ATOM 791 C CA . GLU A 1 127 ? 20.03238 -26.80605 33.56248 1.000 41.16700 107 GLU D CA 1
ATOM 792 C C . GLU A 1 127 ? 19.89170 -27.99057 34.51322 1.000 41.57493 107 GLU D C 1
ATOM 793 O O . GLU A 1 127 ? 20.82904 -28.78826 34.61422 1.000 42.90211 107 GLU D O 1
ATOM 799 N N . TRP A 1 128 ? 18.75576 -28.13753 35.19570 1.000 37.71345 108 TRP D N 1
ATOM 800 C CA . TRP A 1 128 ? 18.50993 -29.28662 36.05846 1.000 39.52926 108 TRP D CA 1
ATOM 801 C C . TRP A 1 128 ? 17.59030 -30.31760 35.41992 1.000 41.13192 108 TRP D C 1
ATOM 802 O O . TRP A 1 128 ? 17.24247 -31.30460 36.07503 1.000 37.55545 108 TRP D O 1
ATOM 813 N N . LEU A 1 129 ? 17.19177 -30.11605 34.16436 1.000 41.88270 109 LEU D N 1
ATOM 814 C CA . LEU A 1 129 ? 16.33078 -31.05045 33.45212 1.000 41.33624 109 LEU D CA 1
ATOM 815 C C . LEU A 1 129 ? 17.10244 -32.19627 32.80868 1.000 46.27936 109 LEU D C 1
ATOM 816 O O . LEU A 1 129 ? 16.50688 -32.98849 32.07007 1.000 45.95548 109 LEU D O 1
ATOM 821 N N A THR A 1 130 ? 18.40810 -32.27154 33.04895 0.550 47.87484 110 THR D N 1
ATOM 822 N N B THR A 1 130 ? 18.39988 -32.33684 33.09088 0.450 48.78885 110 THR D N 1
ATOM 823 C CA A THR A 1 130 ? 19.23259 -33.39694 32.64627 0.550 53.49417 110 THR D CA 1
ATOM 824 C CA B THR A 1 130 ? 19.22396 -33.34090 32.41962 0.450 53.41001 110 THR D CA 1
ATOM 825 C C A THR A 1 130 ? 20.08159 -33.82543 33.83464 0.550 55.11535 110 THR D C 1
ATOM 826 C C B THR A 1 130 ? 19.73986 -34.39765 33.38921 0.450 56.90092 110 THR D C 1
ATOM 827 O O A THR A 1 130 ? 20.15862 -33.13638 34.85627 0.550 46.05507 110 THR D O 1
ATOM 828 O O B THR A 1 130 ? 19.28173 -35.54268 33.33710 0.450 55.41718 110 THR D O 1
ATOM 835 N N A GLY A 1 131 ? 20.71853 -34.98050 33.69427 0.550 57.97954 111 GLY D N 1
ATOM 836 N N B GLY A 1 131 ? 20.67774 -34.05716 34.26782 0.450 54.61569 111 GLY D N 1
ATOM 837 C CA A GLY A 1 131 ? 21.50348 -35.53274 34.77417 0.550 55.14754 111 GLY D CA 1
ATOM 838 C CA B GLY A 1 131 ? 21.40111 -35.04342 35.04089 0.450 54.73455 111 GLY D CA 1
ATOM 839 C C A GLY A 1 131 ? 20.64376 -36.22971 35.81257 0.550 56.70547 111 GLY D C 1
ATOM 840 C C B GLY A 1 131 ? 20.55547 -35.72580 36.10197 0.450 56.90622 111 GLY D C 1
ATOM 841 O O A GLY A 1 131 ? 19.46914 -36.54948 35.59770 0.550 56.72755 111 GLY D O 1
ATOM 842 O O B GLY A 1 131 ? 19.32960 -35.61602 36.15432 0.450 57.61738 111 GLY D O 1
ATOM 843 N N . GLY A 1 132 ? 21.25290 -36.45682 36.97202 1.000 55.70156 112 GLY D N 1
ATOM 844 C CA . GLY A 1 132 ? 20.59953 -37.20476 38.02751 1.000 56.35320 112 GLY D CA 1
ATOM 845 C C . GLY A 1 132 ? 20.55454 -36.50632 39.36842 1.000 59.73429 112 GLY D C 1
ATOM 846 O O . GLY A 1 132 ? 20.76344 -37.13957 40.40583 1.000 67.66690 112 GLY D O 1
ATOM 847 N N . SER A 1 133 ? 20.28609 -35.20172 39.36580 1.000 60.34269 113 SER D N 1
ATOM 848 C CA . SER A 1 133 ? 20.10093 -34.47226 40.61354 1.000 42.34935 113 SER D CA 1
ATOM 849 C C . SER A 1 133 ? 18.67486 -34.55933 41.13775 1.000 53.47155 113 SER D C 1
ATOM 850 O O . SER A 1 133 ? 18.43258 -34.16798 42.28540 1.000 46.08768 113 SER D O 1
ATOM 853 N N . LEU A 1 134 ? 17.73554 -35.04802 40.32338 1.000 48.41539 114 LEU D N 1
ATOM 854 C CA . LEU A 1 134 ? 16.38159 -35.37564 40.77202 1.000 45.58670 114 LEU D CA 1
ATOM 855 C C . LEU A 1 134 ? 15.65004 -34.15138 41.31997 1.000 39.34723 114 LEU D C 1
ATOM 856 O O . LEU A 1 134 ? 14.88801 -34.24606 42.28451 1.000 38.08730 114 LEU D O 1
ATOM 861 N N . VAL A 1 135 ? 15.87511 -32.99372 40.69256 1.000 34.18234 115 VAL D N 1
ATOM 862 C CA . VAL A 1 135 ? 15.27469 -31.75496 41.17916 1.000 36.91749 115 VAL D CA 1
ATOM 863 C C . VAL A 1 135 ? 13.75510 -31.80205 41.04723 1.000 39.16138 115 VAL D C 1
ATOM 864 O O . VAL A 1 135 ? 13.02896 -31.34480 41.93820 1.000 35.26701 115 VAL D O 1
ATOM 868 N N . GLY A 1 136 ? 13.24813 -32.36314 39.94652 1.000 27.25004 116 GLY D N 1
ATOM 869 C CA . GLY A 1 136 ? 11.80842 -32.52709 39.81372 1.000 18.35014 116 GLY D CA 1
ATOM 870 C C . GLY A 1 136 ? 11.22763 -33.43481 40.88163 1.000 36.43766 116 GLY D C 1
ATOM 871 O O . GLY A 1 136 ? 10.15826 -33.15838 41.43549 1.000 35.87104 116 GLY D O 1
ATOM 872 N N . LEU A 1 137 ? 11.92540 -34.53136 41.18735 1.000 36.24238 117 LEU D N 1
ATOM 873 C CA . LEU A 1 137 ? 11.49001 -35.39758 42.27565 1.000 32.75818 117 LEU D CA 1
ATOM 874 C C . LEU A 1 137 ? 11.53466 -34.66204 43.60777 1.000 36.97470 117 LEU D C 1
ATOM 875 O O . LEU A 1 137 ? 10.63836 -34.82619 44.44029 1.000 33.53142 117 LEU D O 1
ATOM 880 N N . ARG A 1 138 ? 12.56741 -33.84066 43.82359 1.000 37.54174 118 ARG D N 1
ATOM 881 C CA . ARG A 1 138 ? 12.63776 -33.03531 45.04053 1.000 39.77802 118 ARG D CA 1
ATOM 882 C C . ARG A 1 138 ? 11.42357 -32.12382 45.16347 1.000 40.52493 118 ARG D C 1
ATOM 883 O O . ARG A 1 138 ? 10.79887 -32.03999 46.22714 1.000 29.91669 118 ARG D O 1
ATOM 891 N N . CYS A 1 139 ? 11.07283 -31.43538 44.07447 1.000 32.52279 119 CYS D N 1
ATOM 892 C CA . CYS A 1 139 ? 9.95254 -30.50168 44.10997 1.000 30.19144 119 CYS D CA 1
ATOM 893 C C . CYS A 1 139 ? 8.63309 -31.22423 44.34310 1.000 29.57388 119 CYS D C 1
ATOM 894 O O . CYS A 1 139 ? 7.80460 -30.76994 45.14054 1.000 36.65172 119 CYS D O 1
ATOM 897 N N . LEU A 1 140 ? 8.42086 -32.35381 43.66369 1.000 37.90639 120 LEU D N 1
ATOM 898 C CA . LEU A 1 140 ? 7.17396 -33.09159 43.84346 1.000 32.96340 120 LEU D CA 1
ATOM 899 C C . LEU A 1 140 ? 7.07620 -33.68981 45.24207 1.000 34.87407 120 LEU D C 1
ATOM 900 O O . LEU A 1 140 ? 5.99578 -33.69967 45.84406 1.000 32.43749 120 LEU D O 1
ATOM 905 N N . ARG A 1 141 ? 8.18831 -34.20338 45.77196 1.000 38.30186 121 ARG D N 1
ATOM 906 C CA . ARG A 1 141 ? 8.19895 -34.68565 47.14647 1.000 38.79751 121 ARG D CA 1
ATOM 907 C C . ARG A 1 141 ? 7.87518 -33.56225 48.11910 1.000 37.71085 121 ARG D C 1
ATOM 908 O O . ARG A 1 141 ? 7.08249 -33.74777 49.04733 1.000 39.22820 121 ARG D O 1
ATOM 916 N N . ARG A 1 142 ? 8.48226 -32.38943 47.92165 1.000 32.53811 122 ARG D N 1
ATOM 917 C CA . ARG A 1 142 ? 8.18862 -31.24358 48.77375 1.000 34.61593 122 ARG D CA 1
ATOM 918 C C . ARG A 1 142 ? 6.71156 -30.87860 48.71324 1.000 39.28326 122 ARG D C 1
ATOM 919 O O . ARG A 1 142 ? 6.09113 -30.60411 49.74552 1.000 31.27775 122 ARG D O 1
ATOM 927 N N . ALA A 1 143 ? 6.12989 -30.88369 47.51081 1.000 26.02614 123 ALA D N 1
ATOM 928 C CA . ALA A 1 143 ? 4.71724 -30.54758 47.36703 1.000 29.47114 123 ALA D CA 1
ATOM 929 C C . ALA A 1 143 ? 3.82953 -31.56793 48.06942 1.000 36.27426 123 ALA D C 1
ATOM 930 O O . ALA A 1 143 ? 2.88774 -31.19458 48.77817 1.000 34.58153 123 ALA D O 1
ATOM 932 N N . ILE A 1 144 ? 4.11792 -32.86004 47.88740 1.000 33.63867 124 ILE D N 1
ATOM 933 C CA . ILE A 1 144 ? 3.32922 -33.90861 48.53252 1.000 33.90607 124 ILE D CA 1
ATOM 934 C C . ILE A 1 144 ? 3.41333 -33.78263 50.04837 1.000 36.04960 124 ILE D C 1
ATOM 935 O O . ILE A 1 144 ? 2.39555 -33.82918 50.75466 1.000 33.00987 124 ILE D O 1
ATOM 940 N N . GLU A 1 145 ? 4.62872 -33.62284 50.57365 1.000 38.41479 125 GLU D N 1
ATOM 941 C CA . GLU A 1 145 ? 4.78943 -33.46258 52.01287 1.000 42.83869 125 GLU D CA 1
ATOM 942 C C . GLU A 1 145 ? 4.00380 -32.25424 52.50603 1.000 44.17255 125 GLU D C 1
ATOM 943 O O . GLU A 1 145 ? 3.11933 -32.38534 53.35624 1.000 44.52571 125 GLU D O 1
ATOM 949 N N . THR A 1 146 ? 4.27914 -31.07426 51.93602 1.000 45.77142 126 THR D N 1
ATOM 950 C CA . THR A 1 146 ? 3.62203 -29.84497 52.37377 1.000 32.58425 126 THR D CA 1
ATOM 951 C C . THR A 1 146 ? 2.10359 -29.96821 52.32726 1.000 37.82441 126 THR D C 1
ATOM 952 O O . THR A 1 146 ? 1.40962 -29.48173 53.22749 1.000 35.43102 126 THR D O 1
ATOM 956 N N . ALA A 1 147 ? 1.56764 -30.62152 51.29258 1.000 43.00299 127 ALA D N 1
ATOM 957 C CA . ALA A 1 147 ? 0.12409 -30.80834 51.21319 1.000 44.96053 127 ALA D CA 1
ATOM 958 C C . ALA A 1 147 ? -0.37165 -31.72465 52.32372 1.000 42.71263 127 ALA D C 1
ATOM 959 O O . ALA A 1 147 ? -1.45390 -31.50548 52.88085 1.000 44.32710 127 ALA D O 1
ATOM 961 N N . ALA A 1 148 ? 0.41279 -32.74878 52.66937 1.000 41.97851 128 ALA D N 1
ATOM 962 C CA . ALA A 1 148 ? 0.00394 -33.65491 53.73884 1.000 49.98486 128 ALA D CA 1
ATOM 963 C C . ALA A 1 148 ? 0.04491 -32.96917 55.10502 1.000 43.64895 128 ALA D C 1
ATOM 964 O O . ALA A 1 148 ? -0.86036 -33.15564 55.92715 1.000 39.98286 128 ALA D O 1
ATOM 966 N N . GLN A 1 149 ? 1.08347 -32.17105 55.36435 1.000 38.44084 129 GLN D N 1
ATOM 967 C CA . GLN A 1 149 ? 1.22917 -31.52768 56.66796 1.000 40.79865 129 GLN D CA 1
ATOM 968 C C . GLN A 1 149 ? 0.14049 -30.48150 56.88574 1.000 45.95761 129 GLN D C 1
ATOM 969 O O . GLN A 1 149 ? -0.38338 -30.34079 57.99620 1.000 55.97168 129 GLN D O 1
ATOM 975 N N . ALA A 1 150 ? -0.21999 -29.72694 55.82543 1.000 44.07983 130 ALA D N 1
ATOM 976 C CA . ALA A 1 150 ? -1.35033 -28.79269 55.87482 1.000 41.24190 130 ALA D CA 1
ATOM 977 C C . ALA A 1 150 ? -2.70410 -29.51286 56.05112 1.000 47.96350 130 ALA D C 1
ATOM 978 O O . ALA A 1 150 ? -3.72695 -28.84469 55.92951 1.000 45.93742 130 ALA D O 1
ATOM 980 N N . GLY A 1 151 ? -2.74189 -30.81687 56.33022 1.000 45.98393 131 GLY D N 1
ATOM 981 C CA . GLY A 1 151 ? -4.00504 -31.51783 56.52243 1.000 34.92174 131 GLY D CA 1
ATOM 982 C C . GLY A 1 151 ? -4.70046 -31.94420 55.25113 1.000 56.21289 131 GLY D C 1
ATOM 983 O O . GLY A 1 151 ? -5.92873 -32.08467 55.24148 1.000 60.17608 131 GLY D O 1
ATOM 984 N N . GLY A 1 152 ? -3.94616 -32.17272 54.17830 1.000 53.43667 132 GLY D N 1
ATOM 985 C CA . GLY A 1 152 ? -4.55515 -32.42003 52.88422 1.000 50.33954 132 GLY D CA 1
ATOM 986 C C . GLY A 1 152 ? -5.08607 -33.83744 52.74193 1.000 42.99258 132 GLY D C 1
ATOM 987 O O . GLY A 1 152 ? -4.47921 -34.80627 53.19863 1.000 45.30793 132 GLY D O 1
ATOM 988 N N . ASP A 1 153 ? -6.24599 -33.94170 52.09547 1.000 44.80042 133 ASP D N 1
ATOM 989 C CA . ASP A 1 153 ? -6.84532 -35.22431 51.75655 1.000 45.32881 133 ASP D CA 1
ATOM 990 C C . ASP A 1 153 ? -6.33232 -35.76450 50.42921 1.000 53.01976 133 ASP D C 1
ATOM 991 O O . ASP A 1 153 ? -6.29885 -36.98535 50.23181 1.000 43.49190 133 ASP D O 1
ATOM 996 N N . ALA A 1 154 ? -5.93291 -34.88149 49.51741 1.000 41.27063 134 ALA D N 1
ATOM 997 C CA . ALA A 1 154 ? -5.45184 -35.29059 48.20737 1.000 31.41775 134 ALA D CA 1
ATOM 998 C C . ALA A 1 154 ? -4.69381 -34.13083 47.58443 1.000 40.00477 134 ALA D C 1
ATOM 999 O O . ALA A 1 154 ? -4.88268 -32.97018 47.95775 1.000 43.61926 134 ALA D O 1
ATOM 1001 N N . LEU A 1 155 ? -3.83250 -34.46084 46.62558 1.000 33.53379 135 LEU D N 1
ATOM 1002 C CA . LEU A 1 155 ? -3.11383 -33.46630 45.83643 1.000 29.40491 135 LEU D CA 1
ATOM 1003 C C . LEU A 1 155 ? -3.52935 -33.63973 44.38262 1.000 32.14733 135 LEU D C 1
ATOM 1004 O O . LEU A 1 155 ? -3.25818 -34.67974 43.77267 1.000 38.18100 135 LEU D O 1
ATOM 1009 N N . ARG A 1 156 ? -4.20510 -32.63425 43.83959 1.000 36.34077 136 ARG D N 1
ATOM 1010 C CA . ARG A 1 156 ? -4.68400 -32.65409 42.46794 1.000 33.11938 136 ARG D CA 1
ATOM 1011 C C . ARG A 1 156 ? -3.84109 -31.72015 41.61183 1.000 35.98451 136 ARG D C 1
ATOM 1012 O O . ARG A 1 156 ? -3.32742 -30.70405 42.08965 1.000 38.03403 136 ARG D O 1
ATOM 1020 N N . SER A 1 157 ? -3.70023 -32.07572 40.33782 1.000 32.51345 137 SER D N 1
ATOM 1021 C CA . SER A 1 157 ? -2.85955 -31.29669 39.44405 1.000 29.84417 137 SER D CA 1
ATOM 1022 C C . SER A 1 157 ? -3.36422 -31.44363 38.01767 1.000 30.47783 137 SER D C 1
ATOM 1023 O O . SER A 1 157 ? -4.04937 -32.40956 37.67531 1.000 34.85284 137 SER D O 1
ATOM 1026 N N . GLU A 1 158 ? -3.01944 -30.46356 37.18918 1.000 35.28150 138 GLU D N 1
ATOM 1027 C CA . GLU A 1 158 ? -3.27461 -30.50887 35.75803 1.000 29.98448 138 GLU D CA 1
ATOM 1028 C C . GLU A 1 158 ? -1.94128 -30.65329 35.04142 1.000 36.51340 138 GLU D C 1
ATOM 1029 O O . GLU A 1 158 ? -1.02637 -29.85562 35.26706 1.00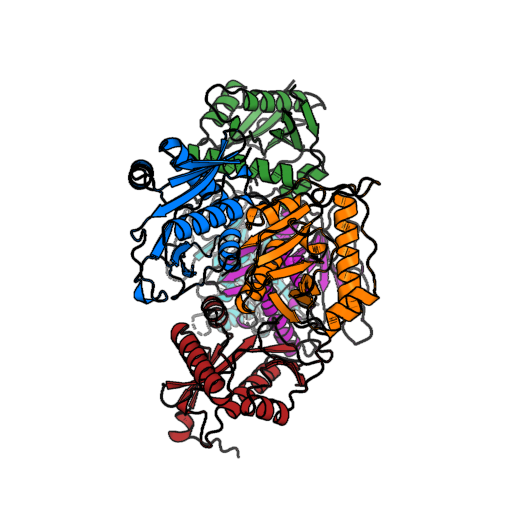0 40.19924 138 GLU D O 1
ATOM 1035 N N . ALA A 1 159 ? -1.82646 -31.66805 34.18924 1.000 28.02975 139 ALA D N 1
ATOM 1036 C CA . ALA A 1 159 ? -0.56657 -31.95768 33.52259 1.000 36.82395 139 ALA D CA 1
ATOM 1037 C C . ALA A 1 159 ? -0.75651 -31.99148 32.01332 1.000 27.94363 139 ALA D C 1
ATOM 1038 O O . ALA A 1 159 ? -1.86019 -32.19883 31.50471 1.000 29.54082 139 ALA D O 1
ATOM 1040 N N . ASN A 1 160 ? 0.34869 -31.77867 31.29982 1.000 31.83212 140 ASN D N 1
ATOM 1041 C CA . ASN A 1 160 ? 0.37612 -31.96108 29.85882 1.000 30.62429 140 ASN D CA 1
ATOM 1042 C C . ASN A 1 160 ? 0.90169 -33.35703 29.57085 1.000 33.06296 140 ASN D C 1
ATOM 1043 O O . ASN A 1 160 ? 2.09352 -33.61595 29.79847 1.000 37.43883 140 ASN D O 1
ATOM 1048 N N . PRO A 1 161 ? 0.07103 -34.28555 29.09050 1.000 39.15863 141 PRO D N 1
ATOM 1049 C CA . PRO A 1 161 ? 0.57004 -35.64418 28.82228 1.000 40.98176 141 PRO D CA 1
ATOM 1050 C C . PRO A 1 161 ? 1.63082 -35.69693 27.73789 1.000 32.46226 141 PRO D C 1
ATOM 1051 O O . PRO A 1 161 ? 2.36083 -36.69272 27.65635 1.000 36.34251 141 PRO D O 1
ATOM 1055 N N . ASP A 1 162 ? 1.74582 -34.66128 26.90542 1.000 36.96124 142 ASP D N 1
ATOM 1056 C CA . ASP A 1 162 ? 2.77997 -34.62880 25.88055 1.000 46.36954 142 ASP D CA 1
ATOM 1057 C C . ASP A 1 162 ? 4.15459 -34.28138 26.43556 1.000 35.55530 142 ASP D C 1
ATOM 1058 O O . ASP A 1 162 ? 5.13990 -34.37413 25.69742 1.000 35.18393 142 ASP D O 1
ATOM 1063 N N . LEU A 1 163 ? 4.24576 -33.87860 27.70280 1.000 34.31443 143 LEU D N 1
ATOM 1064 C CA . LEU A 1 163 ? 5.53129 -33.70983 28.38109 1.000 28.54598 143 LEU D CA 1
ATOM 1065 C C . LEU A 1 163 ? 5.85153 -35.03952 29.05373 1.000 37.48695 143 LEU D C 1
ATOM 1066 O O . LEU A 1 163 ? 5.50228 -35.27807 30.21112 1.000 40.42535 143 LEU D O 1
ATOM 1071 N N . SER A 1 164 ? 6.54099 -35.91223 28.31111 1.000 34.39424 144 SER D N 1
ATOM 1072 C CA . SER A 1 164 ? 6.62480 -37.32349 28.68242 1.000 28.61048 144 SER D CA 1
ATOM 1073 C C . SER A 1 164 ? 7.34460 -37.53148 30.00970 1.000 34.57511 144 SER D C 1
ATOM 1074 O O . SER A 1 164 ? 6.91695 -38.35299 30.82917 1.000 34.18201 144 SER D O 1
ATOM 1077 N N . ALA A 1 165 ? 8.45025 -36.81922 30.23403 1.000 32.16069 145 ALA D N 1
ATOM 1078 C CA . ALA A 1 165 ? 9.23974 -37.05633 31.43902 1.000 30.06719 145 ALA D CA 1
ATOM 1079 C C . ALA A 1 165 ? 8.45799 -36.67661 32.68991 1.000 32.05021 145 ALA D C 1
ATOM 1080 O O . ALA A 1 165 ? 8.37855 -37.45433 33.64948 1.000 37.44213 145 ALA D O 1
ATOM 1082 N N . THR A 1 166 ? 7.86824 -35.47964 32.69332 1.000 31.33749 146 THR D N 1
ATOM 1083 C CA . THR A 1 166 ? 7.08626 -35.04157 33.84394 1.000 31.85927 146 THR D CA 1
ATOM 1084 C C . THR A 1 166 ? 5.86181 -35.92513 34.04543 1.000 38.04456 146 THR D C 1
ATOM 1085 O O . THR A 1 166 ? 5.50076 -36.24872 35.18365 1.000 31.87969 146 THR D O 1
ATOM 1089 N N . ARG A 1 167 ? 5.21046 -36.32531 32.94922 1.000 33.90877 147 ARG D N 1
ATOM 1090 C CA . ARG A 1 167 ? 4.04817 -37.20183 33.05330 1.000 35.29335 147 ARG D CA 1
ATOM 1091 C C . ARG A 1 167 ? 4.42299 -38.53559 33.68600 1.000 36.19505 147 ARG D C 1
ATOM 1092 O O . ARG A 1 167 ? 3.69647 -39.05469 34.54377 1.000 30.47344 147 ARG D O 1
ATOM 1100 N N . SER A 1 168 ? 5.56494 -39.09832 33.28456 1.000 33.66587 148 SER D N 1
ATOM 1101 C CA . SER A 1 168 ? 6.00487 -40.36538 33.85432 1.000 29.40867 148 SER D CA 1
ATOM 1102 C C . SER A 1 168 ? 6.38906 -40.20683 35.31969 1.000 34.37550 148 SER D C 1
ATOM 1103 O O . SER A 1 168 ? 6.09962 -41.08601 36.13728 1.000 35.48013 148 SER D O 1
ATOM 1106 N N . LEU A 1 169 ? 7.03731 -39.09258 35.67338 1.000 33.41207 149 LEU D N 1
ATOM 1107 C CA . LEU A 1 169 ? 7.37332 -38.85464 37.07561 1.000 37.13316 149 LEU D CA 1
ATOM 1108 C C . LEU A 1 169 ? 6.11659 -38.73360 37.93088 1.000 34.64752 149 LEU D C 1
ATOM 1109 O O . LEU A 1 169 ? 6.07205 -39.23967 39.05878 1.000 32.22375 149 LEU D O 1
ATOM 1114 N N . LEU A 1 170 ? 5.08498 -38.06387 37.41193 1.000 30.91658 150 LEU D N 1
ATOM 1115 C CA . LEU A 1 170 ? 3.82371 -37.97397 38.14095 1.000 31.57320 150 LEU D CA 1
ATOM 1116 C C . LEU A 1 170 ? 3.16372 -39.34175 38.26807 1.000 37.59407 150 LEU D C 1
ATOM 1117 O O . LEU A 1 170 ? 2.60235 -39.67188 39.31950 1.000 34.19038 150 LEU D O 1
ATOM 1122 N N . ASP A 1 171 ? 3.22792 -40.15457 37.21086 1.000 31.56433 151 ASP D N 1
ATOM 1123 C CA . ASP A 1 171 ? 2.63585 -41.48717 37.27206 1.000 33.67815 151 ASP D CA 1
ATOM 1124 C C . ASP A 1 171 ? 3.35736 -42.37328 38.28100 1.000 35.96208 151 ASP D C 1
ATOM 1125 O O . ASP A 1 171 ? 2.71769 -43.13744 39.01181 1.000 34.43913 151 ASP D O 1
ATOM 1130 N N . ILE A 1 172 ? 4.68668 -42.28490 38.33725 1.000 36.99830 152 ILE D N 1
ATOM 1131 C CA . ILE A 1 172 ? 5.45250 -43.12320 39.25431 1.000 38.07526 152 ILE D CA 1
ATOM 1132 C C . ILE A 1 172 ? 5.18353 -42.72379 40.69995 1.000 36.38876 152 ILE D C 1
ATOM 1133 O O . ILE A 1 172 ? 5.11283 -43.57950 41.59126 1.000 37.30086 152 ILE D O 1
ATOM 1138 N N . LEU A 1 173 ? 5.00920 -41.42712 40.95573 1.000 35.64475 153 LEU D N 1
ATOM 1139 C CA . LEU A 1 173 ? 4.74776 -40.94795 42.30774 1.000 35.66441 153 LEU D CA 1
ATOM 1140 C C . LEU A 1 173 ? 3.31399 -41.19569 42.76510 1.000 35.43539 153 LEU D C 1
ATOM 1141 O O . LEU A 1 173 ? 2.96639 -40.82457 43.89280 1.000 35.18894 153 LEU D O 1
ATOM 1146 N N . GLY A 1 174 ? 2.47736 -41.80547 41.93194 1.000 33.89165 154 GLY D N 1
ATOM 1147 C CA . GLY A 1 174 ? 1.14475 -42.19146 42.33836 1.000 32.75499 154 GLY D CA 1
ATOM 1148 C C . GLY A 1 174 ? 0.02206 -41.28462 41.88959 1.000 32.04596 154 GLY D C 1
ATOM 1149 O O . GLY A 1 174 ? -1.10963 -41.46677 42.34687 1.000 35.58958 154 GLY D O 1
ATOM 1150 N N . PHE A 1 175 ? 0.29151 -40.31223 41.02323 1.000 33.00082 155 PHE D N 1
ATOM 1151 C CA . PHE A 1 175 ? -0.77243 -39.47347 40.48363 1.000 34.08020 155 PHE D CA 1
ATOM 1152 C C . PHE A 1 175 ? -1.56734 -40.27105 39.45861 1.000 37.32674 155 PHE D C 1
ATOM 1153 O O . PHE A 1 175 ? -1.01771 -40.71141 38.44406 1.000 37.89267 155 PHE D O 1
ATOM 1161 N N . VAL A 1 176 ? -2.85181 -40.47116 39.73021 1.000 34.08310 156 VAL D N 1
ATOM 1162 C CA . VAL A 1 176 ? -3.72492 -41.27041 38.87963 1.000 29.13987 156 VAL D CA 1
ATOM 1163 C C . VAL A 1 176 ? -4.57915 -40.34098 38.03132 1.000 30.03633 156 VAL D C 1
ATOM 1164 O O . VAL A 1 176 ? -5.09913 -39.33089 38.52448 1.000 34.50983 156 VAL D O 1
ATOM 1168 N N . GLN A 1 177 ? -4.71103 -40.67124 36.74901 1.000 25.74683 157 GLN D N 1
ATOM 1169 C CA . GLN A 1 177 ? -5.62491 -39.97380 35.85707 1.000 33.35360 157 GLN D CA 1
ATOM 1170 C C . GLN A 1 177 ? -6.99353 -40.63395 35.96659 1.000 37.54855 157 GLN D C 1
ATOM 1171 O O . GLN A 1 177 ? -7.12070 -41.84712 35.77376 1.000 48.41534 157 GLN D O 1
ATOM 1177 N N . HIS A 1 178 ? -8.01244 -39.84180 36.28648 1.000 42.54055 158 HIS D N 1
ATOM 1178 C CA . HIS A 1 178 ? -9.35191 -40.37303 36.51164 1.000 52.95110 158 HIS D CA 1
ATOM 1179 C C . HIS A 1 178 ? -10.30826 -40.08768 35.36353 1.000 54.25075 158 HIS D C 1
ATOM 1180 O O . HIS A 1 178 ? -11.08476 -40.96710 34.98346 1.000 43.87803 158 HIS D O 1
ATOM 1187 N N . GLY A 1 179 ? -10.26440 -38.88370 34.79883 1.000 42.78035 159 GLY D N 1
ATOM 1188 C CA . GLY A 1 179 ? -11.11170 -38.52698 33.68931 1.000 35.13558 159 GLY D CA 1
ATOM 1189 C C . GLY A 1 179 ? -10.39883 -38.64879 32.35884 1.000 37.90035 159 GLY D C 1
ATOM 1190 O O . GLY A 1 179 ? -9.23587 -39.04771 32.28080 1.000 41.61434 159 GLY D O 1
ATOM 1191 N N . PRO A 1 180 ? -11.09163 -38.30827 31.27766 1.000 37.65324 160 PRO D N 1
ATOM 1192 C CA . PRO A 1 180 ? -10.48859 -38.41317 29.94500 1.000 42.92021 160 PRO D CA 1
ATOM 1193 C C . PRO A 1 180 ? -9.50869 -37.28287 29.66329 1.000 41.44236 160 PRO D C 1
ATOM 1194 O O . PRO A 1 180 ? -9.50653 -36.23797 30.31670 1.000 41.68828 160 PRO D O 1
ATOM 1198 N N . THR A 1 181 ? -8.66510 -37.52337 28.66286 1.000 39.66462 161 THR D N 1
ATOM 1199 C CA . THR A 1 181 ? -7.71902 -36.52500 28.18440 1.000 30.49469 161 THR D CA 1
ATOM 1200 C C . THR A 1 181 ? -8.45486 -35.46297 27.37787 1.000 32.43764 161 THR D C 1
ATOM 1201 O O . THR A 1 181 ? -9.26782 -35.78539 26.50552 1.000 36.41162 161 THR D O 1
ATOM 1205 N N . LEU A 1 182 ? -8.16400 -34.19801 27.66538 1.000 33.14887 162 LEU D N 1
ATOM 1206 C CA . LEU A 1 182 ? -8.86036 -33.07385 27.06032 1.000 34.75941 162 LEU D CA 1
ATOM 1207 C C . LEU A 1 182 ? -7.96718 -32.38347 26.04073 1.000 35.63510 162 LEU D C 1
ATOM 1208 O O . LEU A 1 182 ? -6.75298 -32.27064 26.23522 1.000 29.58759 162 LEU D O 1
ATOM 1213 N N . SER A 1 183 ? -8.57818 -31.92521 24.95542 1.000 39.68392 163 SER D N 1
ATOM 1214 C CA . SER A 1 183 ? -7.93256 -31.04972 23.98999 1.000 46.41243 163 SER D CA 1
ATOM 1215 C C . SER A 1 183 ? -8.60683 -29.68737 24.07016 1.000 39.73326 163 SER D C 1
ATOM 1216 O O . SER A 1 183 ? -9.83932 -29.60412 24.08837 1.000 44.71037 163 SER D O 1
ATOM 1219 N N . ASP A 1 184 ? -7.80277 -28.62693 24.13710 1.000 38.86405 164 ASP D N 1
ATOM 1220 C CA . ASP A 1 184 ? -8.32862 -27.28542 24.36401 1.000 43.28873 164 ASP D CA 1
ATOM 1221 C C . ASP A 1 184 ? -8.90395 -26.64016 23.10877 1.000 46.06738 164 ASP D C 1
ATOM 1222 O O . ASP A 1 184 ? -9.38591 -25.50498 23.18639 1.000 43.89177 164 ASP D O 1
ATOM 1227 N N . GLY A 1 185 ? -8.85969 -27.32154 21.96368 1.000 39.71764 165 GLY D N 1
ATOM 1228 C CA . GLY A 1 185 ? -9.34484 -26.77041 20.72052 1.000 45.19792 165 GLY D CA 1
ATOM 1229 C C . GLY A 1 185 ? -8.28924 -26.11325 19.86136 1.000 46.63292 165 GLY D C 1
ATOM 1230 O O . GLY A 1 185 ? -8.60011 -25.69785 18.73742 1.000 44.87375 165 GLY D O 1
ATOM 1231 N N . GLN A 1 186 ? -7.05348 -26.01354 20.34811 1.000 48.23870 166 GLN D N 1
ATOM 1232 C CA . GLN A 1 186 ? -5.95484 -25.36195 19.64527 1.000 47.76486 166 GLN D CA 1
ATOM 1233 C C . GLN A 1 186 ? -4.68192 -26.18087 19.76873 1.000 45.29517 166 GLN D C 1
ATOM 1234 O O . GLN A 1 186 ? -3.57204 -25.63878 19.83868 1.000 49.43560 166 GLN D O 1
ATOM 1240 N N . GLY A 1 187 ? -4.83726 -27.50417 19.80646 1.000 43.17468 167 GLY D N 1
ATOM 1241 C CA . GLY A 1 187 ? -3.71398 -28.42115 19.74741 1.000 41.86624 167 GLY D CA 1
ATOM 1242 C C . GLY A 1 187 ? -3.02870 -28.72284 21.06114 1.000 41.67645 167 GLY D C 1
ATOM 1243 O O . GLY A 1 187 ? -1.96448 -29.35439 21.05160 1.000 52.34582 167 GLY D O 1
ATOM 1244 N N . ARG A 1 188 ? -3.58924 -28.29205 22.18681 1.000 40.55286 168 ARG D N 1
ATOM 1245 C CA . ARG A 1 188 ? -2.99568 -28.52701 23.49651 1.000 40.20018 168 ARG D CA 1
ATOM 1246 C C . ARG A 1 188 ? -3.79377 -29.58512 24.24556 1.000 38.06958 168 ARG D C 1
ATOM 1247 O O . ARG A 1 188 ? -5.00964 -29.44736 24.42111 1.000 39.09333 168 ARG D O 1
ATOM 1255 N N . ARG A 1 189 ? -3.10579 -30.63044 24.69042 1.000 39.50648 169 ARG D N 1
ATOM 1256 C CA . ARG A 1 189 ? -3.71059 -31.70128 25.46565 1.000 31.57999 169 ARG D CA 1
ATOM 1257 C C . ARG A 1 189 ? -3.42857 -31.49827 26.94970 1.000 34.15478 169 ARG D C 1
ATOM 1258 O O . ARG A 1 189 ? -2.37527 -30.98438 27.33283 1.000 37.57463 169 ARG D O 1
ATOM 1266 N N . ARG A 1 190 ? -4.38451 -31.90057 27.78665 1.000 34.22044 170 ARG D N 1
ATOM 1267 C CA . ARG A 1 190 ? -4.20799 -31.80723 29.22893 1.000 28.05129 170 ARG D CA 1
ATOM 1268 C C . ARG A 1 190 ? -4.97758 -32.93045 29.90919 1.000 29.85619 170 ARG D C 1
ATOM 1269 O O . ARG A 1 190 ? -5.99480 -33.40915 29.39870 1.000 26.77566 170 ARG D O 1
ATOM 1277 N N . VAL A 1 191 ? -4.46540 -33.35609 31.06480 1.000 23.75015 171 VAL D N 1
ATOM 1278 C CA . VAL A 1 191 ? -5.07309 -34.40674 31.86689 1.000 27.92364 171 VAL D CA 1
ATOM 1279 C C . VAL A 1 191 ? -5.11847 -33.93436 33.31363 1.000 30.34580 171 VAL D C 1
ATOM 1280 O O . VAL A 1 191 ? -4.36094 -33.05499 33.73206 1.000 26.94345 171 VAL D O 1
ATOM 1284 N N . HIS A 1 192 ? -6.03271 -34.52489 34.07660 1.000 32.00697 172 HIS D N 1
ATOM 1285 C CA . HIS A 1 192 ? -6.24614 -34.16378 35.47173 1.000 30.84664 172 HIS D CA 1
ATOM 1286 C C . HIS A 1 192 ? -5.83818 -35.33738 36.35261 1.000 34.70924 172 HIS D C 1
ATOM 1287 O O . HIS A 1 192 ? -6.42564 -36.42167 36.26216 1.000 33.66321 172 HIS D O 1
ATOM 1294 N N . LEU A 1 193 ? -4.82812 -35.12053 37.19167 1.000 31.49406 173 LEU D N 1
ATOM 1295 C CA . LEU A 1 193 ? -4.23003 -36.16175 38.00947 1.000 31.00313 173 LEU D CA 1
ATOM 1296 C C . LEU A 1 193 ? -4.55427 -35.93145 39.47897 1.000 30.92012 173 LEU D C 1
ATOM 1297 O O . LEU A 1 193 ? -4.71571 -34.79231 39.92993 1.000 33.41456 173 LEU D O 1
ATOM 1302 N N . HIS A 1 194 ? -4.61775 -37.03279 40.22199 1.000 31.42568 174 HIS D N 1
ATOM 1303 C CA . HIS A 1 194 ? -5.00744 -37.03289 41.62362 1.000 31.06047 174 HIS D CA 1
ATOM 1304 C C . HIS A 1 194 ? -4.11805 -38.01144 42.37212 1.000 36.41431 174 HIS D C 1
ATOM 1305 O O . HIS A 1 194 ? -3.96153 -39.15924 41.94422 1.000 32.17068 174 HIS D O 1
ATOM 1312 N N . LYS A 1 195 ? -3.53252 -37.56372 43.47884 1.000 33.72466 175 LYS D N 1
ATOM 1313 C CA . LYS A 1 195 ? -2.75294 -38.43518 44.34507 1.000 35.49215 175 LYS D CA 1
ATOM 1314 C C . LYS A 1 195 ? -3.34066 -38.40278 45.74734 1.000 39.03490 175 LYS D C 1
ATOM 1315 O O . LYS A 1 195 ? -3.50730 -37.32721 46.33055 1.000 33.62979 175 LYS D O 1
ATOM 1321 N N . SER A 1 196 ? -3.65680 -39.57832 46.28114 1.000 42.15139 176 SER D N 1
ATOM 1322 C CA . SER A 1 196 ? -4.12466 -39.66910 47.65465 1.000 42.80661 176 SER D CA 1
ATOM 1323 C C . SER A 1 196 ? -2.98543 -39.35628 48.61678 1.000 45.39017 176 SER D C 1
ATOM 1324 O O . SER A 1 196 ? -1.82600 -39.70201 48.37078 1.000 47.82409 176 SER D O 1
ATOM 1327 N N . LEU A 1 197 ? -3.31981 -38.69191 49.71665 1.000 46.74179 177 LEU D N 1
ATOM 1328 C CA . LEU A 1 197 ? -2.32701 -38.36030 50.73312 1.000 47.77503 177 LEU D CA 1
ATOM 1329 C C . LEU A 1 197 ? -2.55823 -39.15955 52.00999 1.000 53.21857 177 LEU D C 1
ATOM 1330 O O . LEU A 1 197 ? -3.66572 -39.62946 52.27307 1.000 49.20733 177 LEU D O 1
ATOM 1335 N N . ALA B 1 34 ? -29.35805 5.88835 16.23569 1.000 51.36675 14 ALA A N 1
ATOM 1336 C CA . ALA B 1 34 ? -29.33467 5.55884 17.65565 1.000 55.97838 14 ALA A CA 1
ATOM 1337 C C . ALA B 1 34 ? -27.93080 5.71558 18.23396 1.000 61.41033 14 ALA A C 1
ATOM 1338 O O . ALA B 1 34 ? -27.69244 6.57371 19.08352 1.000 62.48406 14 ALA A O 1
ATOM 1340 N N . TRP B 1 35 ? -27.00747 4.87517 17.77345 1.000 53.00660 15 TRP A N 1
ATOM 1341 C CA . TRP B 1 35 ? -25.61502 4.91621 18.20227 1.000 51.62005 15 TRP A CA 1
ATOM 1342 C C . TRP B 1 35 ? -24.78718 5.58640 17.11421 1.000 54.24444 15 TRP A C 1
ATOM 1343 O O . TRP B 1 35 ? -24.68605 5.06434 15.99700 1.000 57.54723 15 TRP A O 1
ATOM 1354 N N . GLN B 1 36 ? -24.19483 6.73381 17.43993 1.000 39.98722 16 GLN A N 1
ATOM 1355 C CA . GLN B 1 36 ? -23.44699 7.52460 16.47116 1.000 43.81694 16 GLN A CA 1
ATOM 1356 C C . GLN B 1 36 ? -22.04446 7.79158 16.99464 1.000 47.03208 16 GLN A C 1
ATOM 1357 O O . GLN B 1 36 ? -21.88053 8.31563 18.10049 1.000 41.26610 16 GLN A O 1
ATOM 1363 N N . TRP B 1 37 ? -21.03943 7.44515 16.19967 1.000 40.70921 17 TRP A N 1
ATOM 1364 C CA . TRP B 1 37 ? -19.65834 7.75805 16.52865 1.000 41.95941 17 TRP A CA 1
ATOM 1365 C C . TRP B 1 37 ? -19.24758 9.06737 15.86788 1.000 46.52095 17 TRP A C 1
ATOM 1366 O O . TRP B 1 37 ? -19.70691 9.40483 14.77303 1.000 60.85134 17 TRP A O 1
ATOM 1377 N N . GLU B 1 38 ? -18.37519 9.80556 16.55121 1.000 47.34246 18 GLU A N 1
ATOM 1378 C CA . GLU B 1 38 ? -17.88375 11.07375 16.03833 1.000 37.53778 18 GLU A CA 1
ATOM 1379 C C . GLU B 1 38 ? -16.48270 11.31146 16.57663 1.000 42.94176 18 GLU A C 1
ATOM 1380 O O . GLU B 1 38 ? -16.06448 10.70628 17.56774 1.000 41.47517 18 GLU A O 1
ATOM 1386 N N . VAL B 1 39 ? -15.75278 12.18765 15.89581 1.000 41.98908 19 VAL A N 1
ATOM 1387 C CA . VAL B 1 39 ? -14.52341 12.75418 16.43691 1.000 37.42491 19 VAL A CA 1
ATOM 1388 C C . VAL B 1 39 ? -14.91184 13.99226 17.23112 1.000 43.97205 19 VAL A C 1
ATOM 1389 O O . VAL B 1 39 ? -15.41972 14.96617 16.66641 1.000 38.66795 19 VAL A O 1
ATOM 1393 N N . SER B 1 40 ? -14.69020 13.95059 18.54005 1.000 36.63723 20 SER A N 1
ATOM 1394 C CA . SER B 1 40 ? -15.19203 15.00254 19.41021 1.000 39.88417 20 SER A CA 1
ATOM 1395 C C . SER B 1 40 ? -14.45383 16.31278 19.17186 1.000 33.15272 20 SER A C 1
ATOM 1396 O O . SER B 1 40 ? -13.25258 16.33100 18.89095 1.000 37.43589 20 SER A O 1
ATOM 1399 N N . ARG B 1 41 ? -15.19108 17.41735 19.28271 1.000 41.44727 21 ARG A N 1
ATOM 1400 C CA . ARG B 1 41 ? -14.61041 18.75129 19.23374 1.000 54.15823 21 ARG A CA 1
ATOM 1401 C C . ARG B 1 41 ? -15.04314 19.59454 20.42725 1.000 44.05918 21 ARG A C 1
ATOM 1402 O O . ARG B 1 41 ? -14.82565 20.81199 20.42342 1.000 49.23219 21 ARG A O 1
ATOM 1410 N N . ASP B 1 42 ? -15.63420 18.97472 21.44969 1.000 44.13400 22 ASP A N 1
ATOM 1411 C CA . ASP B 1 42 ? -16.15788 19.66427 22.62518 1.000 49.38980 22 ASP A CA 1
ATOM 1412 C C . ASP B 1 42 ? -15.34371 19.24025 23.84252 1.000 41.56352 22 ASP A C 1
ATOM 1413 O O . ASP B 1 42 ? -15.46204 18.10256 24.30936 1.000 42.23834 22 ASP A O 1
ATOM 1418 N N . THR B 1 43 ? -14.53153 20.16132 24.36518 1.000 43.15429 23 THR A N 1
ATOM 1419 C CA . THR B 1 43 ? -13.64816 19.83142 25.48130 1.000 43.03727 23 THR A CA 1
ATOM 1420 C C . THR B 1 43 ? -14.42572 19.64066 26.77973 1.000 36.17418 23 THR A C 1
ATOM 1421 O O . THR B 1 43 ? -14.15827 18.69907 27.53907 1.000 34.10087 23 THR A O 1
ATOM 1425 N N . GLY B 1 44 ? -15.38231 20.52781 27.05720 1.000 28.15353 24 GLY A N 1
ATOM 1426 C CA . GLY B 1 44 ? -16.14531 20.41320 28.28883 1.000 25.24868 24 GLY A CA 1
ATOM 1427 C C . GLY B 1 44 ? -16.94017 19.12450 28.36696 1.000 36.06958 24 GLY A C 1
ATOM 1428 O O . GLY B 1 44 ? -16.98203 18.47425 29.41292 1.000 37.48361 24 GLY A O 1
ATOM 1429 N N . GLU B 1 45 ? -17.57083 18.73297 27.25774 1.000 28.48962 25 GLU A N 1
ATOM 1430 C CA . GLU B 1 45 ? -18.34098 17.49235 27.22528 1.000 28.96203 25 GLU A CA 1
ATOM 1431 C C . GLU B 1 45 ? -17.45228 16.28540 27.51033 1.000 41.09143 25 GLU A C 1
ATOM 1432 O O . GLU B 1 45 ? -17.79341 15.42203 28.33407 1.000 36.66044 25 GLU A O 1
ATOM 1438 N N . VAL B 1 46 ? -16.29757 16.22303 26.84101 1.000 34.76124 26 VAL A N 1
ATOM 1439 C CA . VAL B 1 46 ? -15.36847 15.11188 27.01865 1.000 36.53215 26 VAL A CA 1
ATOM 1440 C C . VAL B 1 46 ? -14.89024 15.04029 28.46316 1.000 36.49302 26 VAL A C 1
ATOM 1441 O O . VAL B 1 46 ? -14.91223 13.97332 29.08966 1.000 27.12099 26 VAL A O 1
ATOM 1445 N N . HIS B 1 47 ? -14.43447 16.17292 29.00738 1.000 34.35846 27 HIS A N 1
ATOM 1446 C CA . HIS B 1 47 ? -13.91298 16.17436 30.36991 1.000 32.05337 27 HIS A CA 1
ATOM 1447 C C . HIS B 1 47 ? -14.99593 15.80726 31.37210 1.000 32.28555 27 HIS A C 1
ATOM 1448 O O . HIS B 1 47 ? -14.73117 15.09474 32.34851 1.000 30.89234 27 HIS A O 1
ATOM 1455 N N . ALA B 1 48 ? -16.22525 16.27961 31.14581 1.000 26.00800 28 ALA A N 1
ATOM 1456 C CA . ALA B 1 48 ? -17.31204 15.97925 32.06727 1.000 27.52712 28 ALA A CA 1
ATOM 1457 C C . ALA B 1 48 ? -17.62411 14.49076 32.07422 1.000 30.33594 28 ALA A C 1
ATOM 1458 O O . ALA B 1 48 ? -17.79529 13.88840 33.14147 1.000 32.75786 28 ALA A O 1
ATOM 1460 N N . MET B 1 49 ? -17.71506 13.87917 30.88928 1.000 27.05616 29 MET A N 1
ATOM 1461 C CA . MET B 1 49 ? -17.98947 12.44708 30.84341 1.000 29.56533 29 MET A CA 1
ATOM 1462 C C . MET B 1 49 ? -16.84480 11.64818 31.45779 1.000 31.94324 29 MET A C 1
ATOM 1463 O O . MET B 1 49 ? -17.07856 10.66577 32.17473 1.000 27.18576 29 MET A O 1
ATOM 1468 N N . LEU B 1 50 ? -15.60006 12.05769 31.19020 1.000 27.91097 30 LEU A N 1
ATOM 1469 C CA . LEU B 1 50 ? -14.44568 11.37651 31.76842 1.000 23.13467 30 LEU A CA 1
ATOM 1470 C C . LEU B 1 50 ? -14.48908 11.41822 33.29037 1.000 31.85003 30 LEU A C 1
ATOM 1471 O O . LEU B 1 50 ? -14.29127 10.39637 33.95774 1.000 25.45002 30 LEU A O 1
ATOM 1476 N N . CYS B 1 51 ? -14.75468 12.59650 33.85987 1.000 30.57044 31 CYS A N 1
ATOM 1477 C CA . CYS B 1 51 ? -14.79481 12.70981 35.31291 1.000 33.32497 31 CYS A CA 1
ATOM 1478 C C . CYS B 1 51 ? -15.98719 11.96961 35.90651 1.000 34.94513 31 CYS A C 1
ATOM 1479 O O . CYS B 1 51 ? -15.87379 11.39930 36.99631 1.000 32.93516 31 CYS A O 1
ATOM 1482 N N . ALA B 1 52 ? -17.12831 11.94897 35.21166 1.000 24.54905 32 ALA A N 1
ATOM 1483 C CA . ALA B 1 52 ? -18.27174 11.19516 35.71802 1.000 26.40286 32 ALA A CA 1
ATOM 1484 C C . ALA B 1 52 ? -17.97328 9.69955 35.74760 1.000 36.00139 32 ALA A C 1
ATOM 1485 O O . ALA B 1 52 ? -18.27798 9.01437 36.73511 1.000 34.90129 32 ALA A O 1
ATOM 1487 N N . CYS B 1 53 ? -17.37419 9.17649 34.67257 1.000 32.80027 33 CYS A N 1
ATOM 1488 C CA . CYS B 1 53 ? -16.98210 7.77146 34.65265 1.000 31.55328 33 CYS A CA 1
ATOM 1489 C C . CYS B 1 53 ? -15.94240 7.47413 35.72628 1.000 28.93035 33 CYS A C 1
ATOM 1490 O O . CYS B 1 53 ? -15.99495 6.42150 36.37334 1.000 34.61299 33 CYS A O 1
ATOM 1493 N N . ASP B 1 54 ? -14.99020 8.38966 35.93108 1.000 27.95678 34 ASP A N 1
ATOM 1494 C CA . ASP B 1 54 ? -14.00849 8.21323 36.99668 1.000 28.12491 34 ASP A CA 1
ATOM 1495 C C . ASP B 1 54 ? -14.68956 8.12341 38.35515 1.000 32.92899 34 ASP A C 1
ATOM 1496 O O . ASP B 1 54 ? -14.35784 7.25567 39.16855 1.000 38.51443 34 ASP A O 1
ATOM 1501 N N . ALA B 1 55 ? -15.64569 9.01866 38.61950 1.000 32.06161 35 ALA A N 1
ATOM 1502 C CA . ALA B 1 55 ? -16.33735 9.00573 39.90490 1.000 34.28475 35 ALA A CA 1
ATOM 1503 C C . ALA B 1 55 ? -17.09781 7.70040 40.10281 1.000 36.70982 35 ALA A C 1
ATOM 1504 O O . ALA B 1 55 ? -17.03712 7.08874 41.17824 1.000 38.66379 35 ALA A O 1
ATOM 1506 N N . HIS B 1 56 ? -17.81785 7.25537 39.06907 1.000 40.27934 36 HIS A N 1
ATOM 1507 C CA . HIS B 1 56 ? -18.58107 6.01604 39.18298 1.000 38.30299 36 HIS A CA 1
ATOM 1508 C C . HIS B 1 56 ? -17.66485 4.82661 39.43993 1.000 36.73377 36 HIS A C 1
ATOM 1509 O O . HIS B 1 56 ? -17.90997 4.02171 40.34713 1.000 37.00149 36 HIS A O 1
ATOM 1516 N N . GLN B 1 57 ? -16.60440 4.69448 38.64100 1.000 39.49824 37 GLN A N 1
ATOM 1517 C CA . GLN B 1 57 ? -15.72169 3.54365 38.77367 1.000 37.54096 37 GLN A CA 1
ATOM 1518 C C . GLN B 1 57 ? -14.95001 3.56699 40.08849 1.000 40.73296 37 GLN A C 1
ATOM 1519 O O . GLN B 1 57 ? -14.70447 2.50631 40.67536 1.000 43.68221 37 GLN A O 1
ATOM 1525 N N . ALA B 1 58 ? -14.57912 4.75270 40.58072 1.000 33.42098 38 ALA A N 1
ATOM 1526 C CA . ALA B 1 58 ? -13.91650 4.83262 41.87705 1.000 33.64277 38 ALA A CA 1
ATOM 1527 C C . ALA B 1 58 ? -14.86686 4.44170 43.00224 1.000 43.70367 38 ALA A C 1
ATOM 1528 O O . ALA B 1 58 ? -14.48479 3.69765 43.91281 1.000 45.96333 38 ALA A O 1
ATOM 1530 N N . ALA B 1 59 ? -16.11650 4.91528 42.94825 1.000 39.52696 39 ALA A N 1
ATOM 1531 C CA . ALA B 1 59 ? -17.09701 4.51448 43.95307 1.000 40.95911 39 ALA A CA 1
ATOM 1532 C C . ALA B 1 59 ? -17.34249 3.00967 43.91843 1.000 44.72954 39 ALA A C 1
ATOM 1533 O O . ALA B 1 59 ? -17.51163 2.37727 44.96926 1.000 43.48702 39 ALA A O 1
ATOM 1535 N N . ALA B 1 60 ? -17.35459 2.41688 42.71824 1.000 40.17534 40 ALA A N 1
ATOM 1536 C CA . ALA B 1 60 ? -17.61815 0.98581 42.58621 1.000 33.74498 40 ALA A CA 1
ATOM 1537 C C . ALA B 1 60 ? -16.44326 0.12296 43.03084 1.000 39.64104 40 ALA A C 1
ATOM 1538 O O . ALA B 1 60 ? -16.65693 -0.95388 43.59747 1.000 45.56079 40 ALA A O 1
ATOM 1540 N N . SER B 1 61 ? -15.21011 0.56645 42.78876 1.000 42.23640 41 SER A N 1
ATOM 1541 C CA . SER B 1 61 ? -14.02533 -0.22060 43.09965 1.000 47.91392 41 SER A CA 1
ATOM 1542 C C . SER B 1 61 ? -13.33397 0.22539 44.38089 1.000 48.71942 41 SER A C 1
ATOM 1543 O O . SER B 1 61 ? -12.26055 -0.29231 44.70214 1.000 51.92049 41 SER A O 1
ATOM 1546 N N . GLY B 1 62 ? -13.91894 1.16509 45.11919 1.000 50.19919 42 GLY A N 1
ATOM 1547 C CA . GLY B 1 62 ? -13.29669 1.62817 46.34481 1.000 53.45001 42 GLY A CA 1
ATOM 1548 C C . GLY B 1 62 ? -11.97513 2.33589 46.15589 1.000 56.17454 42 GLY A C 1
ATOM 1549 O O . GLY B 1 62 ? -11.17649 2.39881 47.09409 1.000 65.55339 42 GLY A O 1
ATOM 1550 N N . THR B 1 63 ? -11.71578 2.86806 44.96504 1.000 53.74958 43 THR A N 1
ATOM 1551 C CA . THR B 1 63 ? -10.49599 3.60519 44.68461 1.000 44.97669 43 THR A CA 1
ATOM 1552 C C . THR B 1 63 ? -10.78465 5.10421 44.69852 1.000 44.27135 43 THR A C 1
ATOM 1553 O O . THR B 1 63 ? -11.92099 5.54648 44.88326 1.000 48.22860 43 THR A O 1
ATOM 1557 N N . SER B 1 64 ? -9.73531 5.89577 44.50394 1.000 43.78643 44 SER A N 1
ATOM 1558 C CA . SER B 1 64 ? -9.86500 7.33652 44.34789 1.000 47.32810 44 SER A CA 1
ATOM 1559 C C . SER B 1 64 ? -9.73267 7.69697 42.87434 1.000 51.37738 44 SER A C 1
ATOM 1560 O O . SER B 1 64 ? -8.88707 7.14525 42.16316 1.000 47.33628 44 SER A O 1
ATOM 1563 N N . ALA B 1 65 ? -10.57975 8.61357 42.41930 1.000 46.98282 45 ALA A N 1
ATOM 1564 C CA . ALA B 1 65 ? -10.55419 9.00989 41.02125 1.000 45.81380 45 ALA A CA 1
ATOM 1565 C C . ALA B 1 65 ? -9.23579 9.71041 40.69877 1.000 41.95974 45 ALA A C 1
ATOM 1566 O O . ALA B 1 65 ? -8.73688 10.49752 41.50746 1.000 47.56087 45 ALA A O 1
ATOM 1568 N N . PRO B 1 66 ? -8.63984 9.43616 39.54112 1.000 49.18432 46 PRO A N 1
ATOM 1569 C CA . PRO B 1 66 ? -7.39906 10.12724 39.17835 1.000 48.51317 46 PRO A CA 1
ATOM 1570 C C . PRO B 1 66 ? -7.64809 11.60157 38.90441 1.000 46.11397 46 PRO A C 1
ATOM 1571 O O . PRO B 1 66 ? -8.75088 12.01286 38.53648 1.000 44.07762 46 PRO A O 1
ATOM 1575 N N . ALA B 1 67 ? -6.60473 12.40344 39.10403 1.000 49.45796 47 ALA A N 1
ATOM 1576 C CA . ALA B 1 67 ? -6.67331 13.83318 38.82437 1.000 45.54683 47 ALA A CA 1
ATOM 1577 C C . ALA B 1 67 ? -6.49381 14.03982 37.32587 1.000 40.06326 47 ALA A C 1
ATOM 1578 O O . ALA B 1 67 ? -5.39531 13.85216 36.79219 1.000 40.00726 47 ALA A O 1
ATOM 1580 N N . ARG B 1 68 ? -7.56806 14.43260 36.64771 1.000 36.26545 48 ARG A N 1
ATOM 1581 C CA . ARG B 1 68 ? -7.54342 14.63281 35.20665 1.000 35.14280 48 ARG A CA 1
ATOM 1582 C C . ARG B 1 68 ? -7.14171 16.06300 34.87303 1.000 36.86579 48 ARG A C 1
ATOM 1583 O O . ARG B 1 68 ? -7.58362 17.01504 35.52354 1.000 29.05959 48 ARG A O 1
ATOM 1591 N N . ARG B 1 69 ? -6.30015 16.20589 33.85244 1.000 37.63359 49 ARG A N 1
ATOM 1592 C CA . ARG B 1 69 ? -5.79063 17.50770 33.44226 1.000 33.47480 49 ARG A CA 1
ATOM 1593 C C . ARG B 1 69 ? -6.66709 18.10213 32.34754 1.000 38.37440 49 ARG A C 1
ATOM 1594 O O . ARG B 1 69 ? -6.90928 17.46072 31.32040 1.000 35.33755 49 ARG A O 1
ATOM 1602 N N . MET B 1 70 ? -7.14438 19.32858 32.57911 1.000 48.64635 50 MET A N 1
ATOM 1603 C CA . MET B 1 70 ? -7.89831 20.04197 31.55326 1.000 42.30293 50 MET A CA 1
ATOM 1604 C C . MET B 1 70 ? -7.05348 20.27297 30.30647 1.000 43.90021 50 MET A C 1
ATOM 1605 O O . MET B 1 70 ? -7.55288 20.16393 29.17950 1.000 42.94315 50 MET A O 1
ATOM 1610 N N . GLU B 1 71 ? -5.77129 20.60282 30.48742 1.000 44.17036 51 GLU A N 1
ATOM 1611 C CA . GLU B 1 71 ? -4.90362 20.83157 29.33693 1.000 44.01747 51 GLU A CA 1
ATOM 1612 C C . GLU B 1 71 ? -4.72281 19.56409 28.51149 1.000 36.64157 51 GLU A C 1
ATOM 1613 O O . GLU B 1 71 ? -4.63750 19.63413 27.28070 1.000 43.96467 51 GLU A O 1
ATOM 1619 N N . THR B 1 72 ? -4.68018 18.39908 29.16239 1.000 42.58022 52 THR A N 1
ATOM 1620 C CA . THR B 1 72 ? -4.60988 17.14282 28.42188 1.000 33.88874 52 THR A CA 1
ATOM 1621 C C . THR B 1 72 ? -5.87080 16.92492 27.59278 1.000 34.22387 52 THR A C 1
ATOM 1622 O O . THR B 1 72 ? -5.79404 16.52590 26.42375 1.000 33.17194 52 THR A O 1
ATOM 1626 N N . THR B 1 73 ? -7.04143 17.19337 28.17780 1.000 28.03698 53 THR A N 1
ATOM 1627 C CA . THR B 1 73 ? -8.28590 17.07987 27.42395 1.000 35.50057 53 THR A CA 1
ATOM 1628 C C . THR B 1 73 ? -8.29147 18.02456 26.22810 1.000 40.32841 53 THR A C 1
ATOM 1629 O O . THR B 1 73 ? -8.68115 17.63336 25.12176 1.000 34.71942 53 THR A O 1
ATOM 1633 N N . GLU B 1 74 ? -7.85781 19.27233 26.43129 1.000 33.41562 54 GLU A N 1
ATOM 1634 C CA . GLU B 1 74 ? -7.79332 20.22983 25.32955 1.000 32.27168 54 GLU A CA 1
ATOM 1635 C C . GLU B 1 74 ? -6.86591 19.73716 24.22574 1.000 36.83789 54 GLU A C 1
ATOM 1636 O O . GLU B 1 74 ? -7.21098 19.78847 23.03883 1.000 38.14715 54 GLU A O 1
ATOM 1642 N N . HIS B 1 75 ? -5.67814 19.25464 24.60182 1.000 28.93316 55 HIS A N 1
ATOM 1643 C CA . HIS B 1 75 ? -4.71906 18.78731 23.60725 1.000 29.56852 55 HIS A CA 1
ATOM 1644 C C . HIS B 1 75 ? -5.25524 17.58514 22.83832 1.000 35.92659 55 HIS A C 1
ATOM 1645 O O . HIS B 1 75 ? -5.05301 17.47742 21.62339 1.000 34.73537 55 HIS A O 1
ATOM 1652 N N . ARG B 1 76 ? -5.94540 16.67093 23.52523 1.000 31.30339 56 ARG A N 1
ATOM 1653 C CA . ARG B 1 76 ? -6.45670 15.48291 22.84736 1.000 30.89239 56 ARG A CA 1
ATOM 1654 C C . ARG B 1 76 ? -7.62657 15.82301 21.93187 1.000 36.55924 56 ARG A C 1
ATOM 1655 O O . ARG B 1 76 ? -7.73902 15.27068 20.83048 1.000 33.94450 56 ARG A O 1
ATOM 1663 N N . VAL B 1 77 ? -8.50823 16.72639 22.36616 1.000 36.59389 57 VAL A N 1
ATOM 1664 C CA . VAL B 1 77 ? -9.66753 17.08104 21.55329 1.000 30.53309 57 VAL A CA 1
ATOM 1665 C C . VAL B 1 77 ? -9.23694 17.88046 20.32972 1.000 41.25667 57 VAL A C 1
ATOM 1666 O O . VAL B 1 77 ? -9.67398 17.60676 19.20561 1.000 39.68193 57 VAL A O 1
ATOM 1670 N N . ARG B 1 78 ? -8.36271 18.87246 20.52549 1.000 47.45827 58 ARG A N 1
ATOM 1671 C CA . ARG B 1 78 ? -7.93277 19.70389 19.40562 1.000 41.93627 58 ARG A CA 1
ATOM 1672 C C . ARG B 1 78 ? -7.14974 18.90241 18.37530 1.000 47.01275 58 ARG A C 1
ATOM 1673 O O . ARG B 1 78 ? -7.18229 19.22887 17.18378 1.000 50.31043 58 ARG A O 1
ATOM 1681 N N . SER B 1 79 ? -6.45062 17.85321 18.80634 1.000 44.82471 59 SER A N 1
ATOM 1682 C CA . SER B 1 79 ? -5.69396 17.00519 17.89401 1.000 37.85463 59 SER A CA 1
ATOM 1683 C C . SER B 1 79 ? -6.57031 16.01264 17.14117 1.000 44.57355 59 SER A C 1
ATOM 1684 O O . SER B 1 79 ? -6.06070 15.30344 16.26678 1.000 46.79530 59 SER A O 1
ATOM 1687 N N . GLY B 1 80 ? -7.86324 15.94659 17.45022 1.000 41.05019 60 GLY A N 1
ATOM 1688 C CA . GLY B 1 80 ? -8.73563 14.98774 16.80083 1.000 39.87624 60 GLY A CA 1
ATOM 1689 C C . GLY B 1 80 ? -8.50777 13.55730 17.23009 1.000 40.47072 60 GLY A C 1
ATOM 1690 O O . GLY B 1 80 ? -8.79361 12.63382 16.46297 1.000 40.88974 60 GLY A O 1
ATOM 1691 N N . SER B 1 81 ? -8.00384 13.34863 18.44441 1.000 36.15126 61 SER A N 1
ATOM 1692 C CA . SER B 1 81 ? -7.68808 12.02200 18.95226 1.000 33.38949 61 SER A CA 1
ATOM 1693 C C . SER B 1 81 ? -8.79145 11.43254 19.82191 1.000 31.24596 61 SER A C 1
ATOM 1694 O O . SER B 1 81 ? -8.67164 10.28006 20.24829 1.000 34.18214 61 SER A O 1
ATOM 1697 N N . VAL B 1 82 ? -9.85428 12.18308 20.09769 1.000 34.79302 62 VAL A N 1
ATOM 1698 C CA . VAL B 1 82 ? -10.92367 11.73616 20.98414 1.000 33.57082 62 VAL A CA 1
ATOM 1699 C C . VAL B 1 82 ? -12.11293 11.31076 20.13589 1.000 33.44897 62 VAL A C 1
ATOM 1700 O O . VAL B 1 82 ? -12.68931 12.12405 19.40345 1.000 38.19128 62 VAL A O 1
ATOM 1704 N N . HIS B 1 83 ? -12.47921 10.03687 20.23407 1.000 35.74299 63 HIS A N 1
ATOM 1705 C CA . HIS B 1 83 ? -13.63520 9.48908 19.54036 1.000 32.67790 63 HIS A CA 1
ATOM 1706 C C . HIS B 1 83 ? -14.73622 9.24013 20.55874 1.000 30.70983 63 HIS A C 1
ATOM 1707 O O . HIS B 1 83 ? -14.51714 8.54321 21.55661 1.000 34.39792 63 HIS A O 1
ATOM 1714 N N . LEU B 1 84 ? -15.91056 9.81411 20.30344 1.000 31.21625 64 LEU A N 1
ATOM 1715 C CA . LEU B 1 84 ? -17.02650 9.80683 21.23661 1.000 31.53821 64 LEU A CA 1
ATOM 1716 C C . LEU B 1 84 ? -18.23821 9.13171 20.60414 1.000 39.27603 64 LEU A C 1
ATOM 1717 O O . LEU B 1 84 ? -18.53741 9.34018 19.42248 1.000 39.14066 64 LEU A O 1
ATOM 1722 N N . LEU B 1 85 ? -18.93257 8.32696 21.40640 1.000 40.21000 65 LEU A N 1
ATOM 1723 C CA . LEU B 1 85 ? -20.12139 7.58475 21.00728 1.000 37.20033 65 LEU A CA 1
ATOM 1724 C C . LEU B 1 85 ? -21.33188 8.17682 21.71471 1.000 46.10215 65 LEU A C 1
ATOM 1725 O O . LEU B 1 85 ? -21.39089 8.17362 22.95255 1.000 44.36854 65 LEU A O 1
ATOM 1730 N N . ARG B 1 86 ? -22.28717 8.66869 20.92612 1.000 47.16167 66 ARG A N 1
ATOM 1731 C CA . ARG B 1 86 ? -23.54882 9.21599 21.39782 1.000 45.87318 66 ARG A CA 1
ATOM 1732 C C . ARG B 1 86 ? -24.67655 8.21049 21.21232 1.000 50.67809 66 ARG A C 1
ATOM 1733 O O . ARG B 1 86 ? -24.70063 7.44179 20.24375 1.000 55.13239 66 ARG A O 1
ATOM 1741 N N . HIS B 1 87 ? -25.62794 8.24977 22.14448 1.000 43.55070 67 HIS A N 1
ATOM 1742 C CA . HIS B 1 87 ? -26.86243 7.47711 22.06617 1.000 48.54252 67 HIS A CA 1
ATOM 1743 C C . HIS B 1 87 ? -28.02648 8.45101 22.18428 1.000 59.30740 67 HIS A C 1
ATOM 1744 O O . HIS B 1 87 ? -28.23080 9.05038 23.24532 1.000 63.27111 67 HIS A O 1
ATOM 1751 N N . ASP B 1 88 ? -28.78330 8.60470 21.09593 1.000 59.27169 68 ASP A N 1
ATOM 1752 C CA . ASP B 1 88 ? -29.89570 9.55517 21.02839 1.000 55.00194 68 ASP A CA 1
ATOM 1753 C C . ASP B 1 88 ? -29.43087 10.96916 21.37090 1.000 50.41946 68 ASP A C 1
ATOM 1754 O O . ASP B 1 88 ? -30.14498 11.74810 22.00854 1.000 62.51318 68 ASP A O 1
ATOM 1759 N N . GLY B 1 89 ? -28.21078 11.30126 20.94670 1.000 54.75227 69 GLY A N 1
ATOM 1760 C CA . GLY B 1 89 ? -27.63192 12.60466 21.17884 1.000 56.14399 69 GLY A CA 1
ATOM 1761 C C . GLY B 1 89 ? -26.79462 12.72306 22.43707 1.000 49.34494 69 GLY A C 1
ATOM 1762 O O . GLY B 1 89 ? -25.88032 13.55331 22.48231 1.000 49.51513 69 GLY A O 1
ATOM 1763 N N . ARG B 1 90 ? -27.08509 11.92387 23.45874 1.000 47.97688 70 ARG A N 1
ATOM 1764 C CA . ARG B 1 90 ? -26.33069 12.03098 24.70015 1.000 55.18308 70 ARG A CA 1
ATOM 1765 C C . ARG B 1 90 ? -25.02305 11.24706 24.60327 1.000 53.22195 70 ARG A C 1
ATOM 1766 O O . ARG B 1 90 ? -24.99286 10.15959 24.02331 1.000 52.30041 70 ARG A O 1
ATOM 1774 N N . PRO B 1 91 ? -23.93545 11.77092 25.16626 1.000 51.99224 71 PRO A N 1
ATOM 1775 C CA . PRO B 1 91 ? -22.66864 11.02626 25.15723 1.000 44.64814 71 PRO A CA 1
ATOM 1776 C C . PRO B 1 91 ? -22.78637 9.74223 25.96526 1.000 41.51809 71 PRO A C 1
ATOM 1777 O O . PRO B 1 91 ? -23.16790 9.75883 27.13729 1.000 39.38709 71 PRO A O 1
ATOM 1781 N N . ALA B 1 92 ? -22.45751 8.62256 25.32633 1.000 39.35914 72 ALA A N 1
ATOM 1782 C CA . ALA B 1 92 ? -22.50708 7.31116 25.96252 1.000 36.71311 72 ALA A CA 1
ATOM 1783 C C . ALA B 1 92 ? -21.13518 6.73797 26.27443 1.000 39.43374 72 ALA A C 1
ATOM 1784 O O . ALA B 1 92 ? -20.95936 6.10391 27.31830 1.000 30.32093 72 ALA A O 1
ATOM 1786 N N . GLY B 1 93 ? -20.15865 6.93771 25.39386 1.000 32.53859 73 GLY A N 1
ATOM 1787 C CA . GLY B 1 93 ? -18.82152 6.43807 25.65953 1.000 26.10570 73 GLY A CA 1
ATOM 1788 C C . GLY B 1 93 ? -17.80639 7.23210 24.87099 1.000 32.04410 73 GLY A C 1
ATOM 1789 O O . GLY B 1 93 ? -18.15900 8.13136 24.10762 1.000 31.27095 73 GLY A O 1
ATOM 1790 N N . MET B 1 94 ? -16.53270 6.88421 25.05298 1.000 29.58167 74 MET A N 1
ATOM 1791 C CA . MET B 1 94 ? -15.47146 7.52028 24.27965 1.000 30.19116 74 MET A CA 1
ATOM 1792 C C . MET B 1 94 ? -14.14511 6.83578 24.57425 1.000 29.60506 74 MET A C 1
ATOM 1793 O O . MET B 1 94 ? -14.03115 6.00108 25.47701 1.000 24.49836 74 MET A O 1
ATOM 1798 N N . PHE B 1 95 ? -13.14293 7.21376 23.78489 1.000 29.38662 75 PHE A N 1
ATOM 1799 C CA . PHE B 1 95 ? -11.75767 6.81525 24.00116 1.000 27.63238 75 PHE A CA 1
ATOM 1800 C C . PHE B 1 95 ? -10.86222 7.83670 23.31267 1.000 31.07081 75 PHE A C 1
ATOM 1801 O O . PHE B 1 95 ? -11.32950 8.67077 22.53203 1.000 25.55225 75 PHE A O 1
ATOM 1809 N N . THR B 1 96 ? -9.56496 7.76507 23.61523 1.000 29.29584 76 THR A N 1
ATOM 1810 C CA . THR B 1 96 ? -8.55114 8.60533 22.99736 1.000 23.94920 76 THR A CA 1
ATOM 1811 C C . THR B 1 96 ? -7.52935 7.69361 22.33772 1.000 25.15737 76 THR A C 1
ATOM 1812 O O . THR B 1 96 ? -7.00805 6.77437 22.97823 1.000 24.88747 76 THR A O 1
ATOM 1816 N N . LEU B 1 97 ? -7.26831 7.93219 21.05613 1.000 29.68233 77 LEU A N 1
ATOM 1817 C CA . LEU B 1 97 ? -6.36919 7.10636 20.26063 1.000 29.04861 77 LEU A CA 1
ATOM 1818 C C . LEU B 1 97 ? -5.26616 7.99468 19.70741 1.000 31.34301 77 LEU A C 1
ATOM 1819 O O . LEU B 1 97 ? -5.54625 8.95874 18.98619 1.000 35.66389 77 LEU A O 1
ATOM 1824 N N . THR B 1 98 ? -4.01900 7.68223 20.05245 1.000 26.68243 78 THR A N 1
ATOM 1825 C CA . THR B 1 98 ? -2.89518 8.52393 19.66436 1.000 31.34224 78 THR A CA 1
ATOM 1826 C C . THR B 1 98 ? -1.78587 7.68767 19.03964 1.000 31.22336 78 THR A C 1
ATOM 1827 O O . THR B 1 98 ? -1.66319 6.48574 19.28657 1.000 38.31906 78 THR A O 1
ATOM 1831 N N . TRP B 1 99 ? -0.96983 8.34777 18.21421 1.000 34.96278 79 TRP A N 1
ATOM 1832 C CA . TRP B 1 99 ? 0.21349 7.70590 17.65364 1.000 35.95664 79 TRP A CA 1
ATOM 1833 C C . TRP B 1 99 ? 1.39445 7.72318 18.61307 1.000 36.34729 79 TRP A C 1
ATOM 1834 O O . TRP B 1 99 ? 2.29421 6.88479 18.48410 1.000 40.78847 79 TRP A O 1
ATOM 1845 N N . ASP B 1 100 ? 1.41218 8.66515 19.57421 1.000 33.00801 80 ASP A N 1
ATOM 1846 C CA . ASP B 1 100 ? 2.44351 8.81199 20.58590 1.000 38.29196 80 ASP A CA 1
ATOM 1847 C C . ASP B 1 100 ? 2.00877 8.16558 21.89726 1.000 35.67977 80 ASP A C 1
ATOM 1848 O O . ASP B 1 100 ? 0.81375 8.11769 22.20746 1.000 35.42499 80 ASP A O 1
ATOM 1853 N N . PRO B 1 101 ? 2.95429 7.65637 22.68318 1.000 38.41792 81 PRO A N 1
ATOM 1854 C CA . PRO B 1 101 ? 2.60500 7.03720 23.96870 1.000 40.18056 81 PRO A CA 1
ATOM 1855 C C . PRO B 1 101 ? 2.10029 8.07315 24.95548 1.000 31.68176 81 PRO A C 1
ATOM 1856 O O . PRO B 1 101 ? 2.76585 9.08966 25.20200 1.000 35.03220 81 PRO A O 1
ATOM 1860 N N . PRO B 1 102 ? 0.92320 7.85413 25.54064 1.000 34.21979 82 PRO A N 1
ATOM 1861 C CA . PRO B 1 102 ? 0.42982 8.72625 26.61519 1.000 31.49837 82 PRO A CA 1
ATOM 1862 C C . PRO B 1 102 ? 0.91849 8.35273 28.00762 1.000 32.13826 82 PRO A C 1
ATOM 1863 O O . PRO B 1 102 ? 0.42493 8.92290 28.98461 1.000 35.96153 82 PRO A O 1
ATOM 1867 N N . PHE B 1 103 ? 1.85276 7.41079 28.11875 1.000 38.25746 83 PHE A N 1
ATOM 1868 C CA . PHE B 1 103 ? 2.43890 7.02093 29.39107 1.000 36.34059 83 PHE A CA 1
ATOM 1869 C C . PHE B 1 103 ? 3.95294 6.96799 29.23997 1.000 41.27809 83 PHE A C 1
ATOM 1870 O O . PHE B 1 103 ? 4.49050 6.96511 28.12866 1.000 44.61339 83 PHE A O 1
ATOM 1878 N N . ALA B 1 104 ? 4.64329 6.90993 30.37645 1.000 36.34554 84 ALA A N 1
ATOM 1879 C CA . ALA B 1 104 ? 6.09907 6.95600 30.40891 1.000 43.10191 84 ALA A CA 1
ATOM 1880 C C . ALA B 1 104 ? 6.74008 5.57500 30.48828 1.000 39.82428 84 ALA A C 1
ATOM 1881 O O . ALA B 1 104 ? 7.96023 5.48131 30.65091 1.000 37.30992 84 ALA A O 1
ATOM 1883 N N . ALA B 1 105 ? 5.95216 4.50862 30.37053 1.000 36.05998 85 ALA A N 1
ATOM 1884 C CA . ALA B 1 105 ? 6.47786 3.15930 30.51234 1.000 36.50808 85 ALA A CA 1
ATOM 1885 C C . ALA B 1 105 ? 7.52121 2.86115 29.44043 1.000 46.67084 85 ALA A C 1
ATOM 1886 O O . ALA B 1 105 ? 7.53421 3.45895 28.36102 1.000 44.68506 85 ALA A O 1
ATOM 1888 N N . ASP B 1 106 ? 8.40536 1.91451 29.75463 1.000 44.73362 86 ASP A N 1
ATOM 1889 C CA . ASP B 1 106 ? 9.39779 1.44272 28.79806 1.000 40.05355 86 ASP A CA 1
ATOM 1890 C C . ASP B 1 106 ? 8.73313 0.47743 27.82552 1.000 48.51819 86 ASP A C 1
ATOM 1891 O O . ASP B 1 106 ? 8.24460 -0.58355 28.22922 1.000 50.34297 86 ASP A O 1
ATOM 1896 N N . GLU B 1 107 ? 8.71743 0.84482 26.54420 1.000 46.53587 87 GLU A N 1
ATOM 1897 C CA . GLU B 1 107 ? 8.01412 0.05732 25.54108 1.000 50.34265 87 GLU A CA 1
ATOM 1898 C C . GLU B 1 107 ? 8.73420 -1.23450 25.18267 1.000 51.08021 87 GLU A C 1
ATOM 1899 O O . GLU B 1 107 ? 8.14152 -2.08181 24.50614 1.000 53.98043 87 GLU A O 1
ATOM 1905 N N . GLY B 1 108 ? 9.98593 -1.40748 25.61244 1.000 58.16377 88 GLY A N 1
ATOM 1906 C CA . GLY B 1 108 ? 10.68667 -2.65553 25.36770 1.000 53.29597 88 GLY A CA 1
ATOM 1907 C C . GLY B 1 108 ? 10.02645 -3.85977 26.00494 1.000 60.18457 88 GLY A C 1
ATOM 1908 O O . GLY B 1 108 ? 10.29442 -4.99446 25.59341 1.000 57.19407 88 GLY A O 1
ATOM 1909 N N . ALA B 1 109 ? 9.16593 -3.63961 27.00292 1.000 62.41483 89 ALA A N 1
ATOM 1910 C CA . ALA B 1 109 ? 8.43512 -4.74713 27.60849 1.000 60.70025 89 ALA A CA 1
ATOM 1911 C C . ALA B 1 109 ? 7.38642 -5.30520 26.65372 1.000 51.42158 89 ALA A C 1
ATOM 1912 O O . ALA B 1 109 ? 7.13233 -6.51520 26.64158 1.000 47.86060 89 ALA A O 1
ATOM 1914 N N . PHE B 1 110 ? 6.76712 -4.44211 25.85015 1.000 50.51544 90 PHE A N 1
ATOM 1915 C CA . PHE B 1 110 ? 5.76253 -4.88555 24.90032 1.000 47.94715 90 PHE A CA 1
ATOM 1916 C C . PHE B 1 110 ? 6.39971 -5.72558 23.79617 1.000 49.60165 90 PHE A C 1
ATOM 1917 O O . PHE B 1 110 ? 7.59802 -5.60878 23.52539 1.000 55.54985 90 PHE A O 1
ATOM 1925 N N . PRO B 1 111 ? 5.62130 -6.58864 23.14913 1.000 52.25825 91 PRO A N 1
ATOM 1926 C CA . PRO B 1 111 ? 6.11560 -7.25600 21.95397 1.000 53.36321 91 PRO A CA 1
ATOM 1927 C C . PRO B 1 111 ? 6.43907 -6.23015 20.87646 1.000 48.13999 91 PRO A C 1
ATOM 1928 O O . PRO B 1 111 ? 5.83070 -5.14678 20.83166 1.000 49.96294 91 PRO A O 1
ATOM 1932 N N . PRO B 1 112 ? 7.39551 -6.53301 20.00376 1.000 58.30115 92 PRO A N 1
ATOM 1933 C CA . PRO B 1 112 ? 7.79360 -5.55188 18.98569 1.000 44.94244 92 PRO A CA 1
ATOM 1934 C C . PRO B 1 112 ? 6.63345 -5.18623 18.07220 1.000 46.14465 92 PRO A C 1
ATOM 1935 O O . PRO B 1 112 ? 5.81104 -6.02979 17.70862 1.000 50.07625 92 PRO A O 1
ATOM 1939 N N . ALA B 1 113 ? 6.57215 -3.90791 17.70878 1.000 40.87438 93 ALA A N 1
ATOM 1940 C CA . ALA B 1 113 ? 5.54039 -3.41381 16.81104 1.000 40.26344 93 ALA A CA 1
ATOM 1941 C C . ALA B 1 113 ? 6.11075 -2.25805 16.00464 1.000 44.96233 93 ALA A C 1
ATOM 1942 O O . ALA B 1 113 ? 6.88130 -1.45032 16.52811 1.000 49.76931 93 ALA A O 1
ATOM 1944 N N . GLU B 1 114 ? 5.73793 -2.19095 14.72689 1.000 54.81652 94 GLU A N 1
ATOM 1945 C CA . GLU B 1 114 ? 6.23834 -1.13566 13.85417 1.000 55.38414 94 GLU A CA 1
ATOM 1946 C C . GLU B 1 114 ? 5.35846 0.10908 13.89720 1.000 42.93806 94 GLU A C 1
ATOM 1947 O O . GLU B 1 114 ? 5.87145 1.23011 13.97812 1.000 53.35839 94 GLU A O 1
ATOM 1953 N N . ARG B 1 115 ? 4.03777 -0.06525 13.82351 1.000 49.81132 95 ARG A N 1
ATOM 1954 C CA . ARG B 1 115 ? 3.08316 1.04258 13.82317 1.000 50.50016 95 ARG A CA 1
ATOM 1955 C C . ARG B 1 115 ? 2.09795 0.87399 14.97667 1.000 44.70008 95 ARG A C 1
ATOM 1956 O O . ARG B 1 115 ? 0.90409 0.62761 14.75738 1.000 44.65724 95 ARG A O 1
ATOM 1964 N N . PRO B 1 116 ? 2.56067 1.00496 16.21905 1.000 43.97781 96 PRO A N 1
ATOM 1965 C CA . PRO B 1 116 ? 1.64889 0.84983 17.35500 1.000 41.96262 96 PRO A CA 1
ATOM 1966 C C . PRO B 1 116 ? 0.87118 2.12851 17.61955 1.000 36.74940 96 PRO A C 1
ATOM 1967 O O . PRO B 1 116 ? 1.40705 3.23668 17.54186 1.000 33.00925 96 PRO A O 1
ATOM 1971 N N . LEU B 1 117 ? -0.41288 1.96429 17.91505 1.000 32.95594 97 LEU A N 1
ATOM 1972 C CA . LEU B 1 117 ? -1.25239 3.04864 18.39526 1.000 31.10494 97 LEU A CA 1
ATOM 1973 C C . LEU B 1 117 ? -1.53302 2.84169 19.87567 1.000 32.89262 97 LEU A C 1
ATOM 1974 O O . LEU B 1 117 ? -1.32303 1.75667 20.42511 1.000 33.92712 97 LEU A O 1
ATOM 1979 N N . TYR B 1 118 ? -2.01518 3.89738 20.52170 1.000 32.49918 98 TYR A N 1
ATOM 1980 C CA . TYR B 1 118 ? -2.15308 3.91271 21.96782 1.000 26.67774 98 TYR A CA 1
ATOM 1981 C C . TYR B 1 118 ? -3.56498 4.32309 22.34757 1.000 31.34526 98 TYR A C 1
ATOM 1982 O O . TYR B 1 118 ? -4.08491 5.33212 21.85138 1.000 33.13551 98 TYR A O 1
ATOM 1991 N N . LEU B 1 119 ? -4.17113 3.52896 23.22398 1.000 28.77725 99 LEU A N 1
ATOM 1992 C CA . LEU B 1 119 ? -5.51424 3.75786 23.73125 1.000 25.48706 99 LEU A CA 1
ATOM 1993 C C . LEU B 1 119 ? -5.43462 4.30998 25.14826 1.000 33.21111 99 LEU A C 1
ATOM 1994 O O . LEU B 1 119 ? -4.74889 3.73829 26.00342 1.000 28.42332 99 LEU A O 1
ATOM 1999 N N . SER B 1 120 ? -6.13094 5.41957 25.39108 1.000 22.88017 100 SER A N 1
ATOM 2000 C CA . SER B 1 120 ? -6.16199 6.02779 26.71237 1.000 24.66626 100 SER A CA 1
ATOM 2001 C C . SER B 1 120 ? -7.54074 6.62194 26.95779 1.000 30.07247 100 SER A C 1
ATOM 2002 O O . SER B 1 120 ? -8.35072 6.76928 26.03829 1.000 26.30831 100 SER A O 1
ATOM 2005 N N . ARG B 1 121 ? -7.80520 6.93464 28.22636 1.000 29.11342 101 ARG A N 1
ATOM 2006 C CA . ARG B 1 121 ? -8.99974 7.68058 28.62261 1.000 28.55553 101 ARG A CA 1
ATOM 2007 C C . ARG B 1 121 ? -10.28079 7.01876 28.11875 1.000 31.61879 101 ARG A C 1
ATOM 2008 O O . ARG B 1 121 ? -11.20811 7.68558 27.64933 1.000 24.32989 101 ARG A O 1
ATOM 2016 N N . LEU B 1 122 ? -10.32255 5.69005 28.19647 1.000 30.62487 102 LEU A N 1
ATOM 2017 C CA . LEU B 1 122 ? -11.56244 4.97114 27.94342 1.000 27.17199 102 LEU A CA 1
ATOM 2018 C C . LEU B 1 122 ? -12.58494 5.35984 29.00044 1.000 30.16892 102 LEU A C 1
ATOM 2019 O O . LEU B 1 122 ? -12.30601 5.29856 30.20170 1.000 38.60748 102 LEU A O 1
ATOM 2024 N N . ALA B 1 123 ? -13.76606 5.77401 28.55196 1.000 30.51235 103 ALA A N 1
ATOM 2025 C CA . ALA B 1 123 ? -14.79974 6.25039 29.45596 1.000 31.31175 103 ALA A CA 1
ATOM 2026 C C . ALA B 1 123 ? -16.16467 5.80081 28.96340 1.000 33.47587 103 ALA A C 1
ATOM 2027 O O . ALA B 1 123 ? -16.44894 5.84551 27.76378 1.000 30.90677 103 ALA A O 1
ATOM 2029 N N . VAL B 1 124 ? -17.00057 5.36183 29.89992 1.000 25.31175 104 VAL A N 1
ATOM 2030 C CA . VAL B 1 124 ? -18.38247 4.98751 29.63067 1.000 33.48184 104 VAL A CA 1
ATOM 2031 C C . VAL B 1 124 ? -19.27432 5.78653 30.56940 1.000 32.58308 104 VAL A C 1
ATOM 2032 O O . VAL B 1 124 ? -18.99230 5.87526 31.77066 1.000 25.87571 104 VAL A O 1
ATOM 2036 N N . ALA B 1 125 ? -20.34136 6.36368 30.02439 1.000 29.00635 105 ALA A N 1
ATOM 2037 C CA . ALA B 1 125 ? -21.26894 7.12966 30.84288 1.000 32.60275 105 ALA A CA 1
ATOM 2038 C C . ALA B 1 125 ? -21.80805 6.26319 31.97968 1.000 30.67762 105 ALA A C 1
ATOM 2039 O O . ALA B 1 125 ? -22.17095 5.10167 31.75635 1.000 30.63312 105 ALA A O 1
ATOM 2041 N N . PRO B 1 126 ? -21.86767 6.79155 33.20518 1.000 31.95280 106 PRO A N 1
ATOM 2042 C CA . PRO B 1 126 ? -22.30450 5.97540 34.35159 1.000 35.63449 106 PRO A CA 1
ATOM 2043 C C . PRO B 1 126 ? -23.65560 5.30477 34.17292 1.000 36.02685 106 PRO A C 1
ATOM 2044 O O . PRO B 1 126 ? -23.85812 4.20166 34.69705 1.000 40.65997 106 PRO A O 1
ATOM 2048 N N . GLU B 1 127 ? -24.58758 5.92488 33.44668 1.000 31.57549 107 GLU A N 1
ATOM 2049 C CA . GLU B 1 127 ? -25.87613 5.28552 33.20802 1.000 39.55166 107 GLU A CA 1
ATOM 2050 C C . GLU B 1 127 ? -25.76529 4.04356 32.33032 1.000 45.20428 107 GLU A C 1
ATOM 2051 O O . GLU B 1 127 ? -26.72555 3.26900 32.26230 1.000 37.08640 107 GLU A O 1
ATOM 2057 N N . TRP B 1 128 ? -24.63198 3.83440 31.66235 1.000 38.59890 108 TRP A N 1
ATOM 2058 C CA . TRP B 1 128 ? -24.39581 2.62364 30.88876 1.000 48.33690 108 TRP A CA 1
ATOM 2059 C C . TRP B 1 128 ? -23.45986 1.65192 31.59122 1.000 46.33991 108 TRP A C 1
ATOM 2060 O O . TRP B 1 128 ? -23.10524 0.62421 31.00774 1.000 47.67403 108 TRP A O 1
ATOM 2071 N N . LEU B 1 129 ? -23.04991 1.95257 32.82224 1.000 48.93952 109 LEU A N 1
ATOM 2072 C CA . LEU B 1 129 ? -22.18049 1.06470 33.59366 1.000 48.82214 109 LEU A CA 1
ATOM 2073 C C . LEU B 1 129 ? -23.01852 0.05926 34.38551 1.000 50.72864 109 LEU A C 1
ATOM 2074 O O . LEU B 1 129 ? -22.96488 -0.02776 35.61189 1.000 56.60817 109 LEU A O 1
ATOM 2079 N N . THR B 1 130 ? -23.80863 -0.70842 33.64370 1.000 58.89525 110 THR A N 1
ATOM 2080 C CA . THR B 1 130 ? -24.69847 -1.71066 34.20481 1.000 65.88370 110 THR A CA 1
ATOM 2081 C C . THR B 1 130 ? -24.23418 -3.10596 33.80685 1.000 66.08504 110 THR A C 1
ATOM 2082 O O . THR B 1 130 ? -23.41545 -3.27852 32.89987 1.000 66.11811 110 THR A O 1
ATOM 2086 N N . GLY B 1 131 ? -24.76545 -4.10507 34.50790 1.000 61.93090 111 GLY A N 1
ATOM 2087 C CA . GLY B 1 131 ? -24.42506 -5.48786 34.23747 1.000 67.08178 111 GLY A CA 1
ATOM 2088 C C . GLY B 1 131 ? -24.84470 -5.94204 32.85415 1.000 72.81634 111 GLY A C 1
ATOM 2089 O O . GLY B 1 131 ? -25.97870 -5.69841 32.42849 1.000 66.75866 111 GLY A O 1
ATOM 2090 N N . GLY B 1 132 ? -23.93375 -6.60091 32.13967 1.000 69.16929 112 GLY A N 1
ATOM 2091 C CA . GLY B 1 132 ? -24.19214 -7.04591 30.78702 1.000 59.87934 112 GLY A CA 1
ATOM 2092 C C . GLY B 1 132 ? -24.17897 -5.96091 29.73328 1.000 65.91006 112 GLY A C 1
ATOM 2093 O O . GLY B 1 132 ? -24.35991 -6.27123 28.54765 1.000 60.12735 112 GLY A O 1
ATOM 2094 N N . SER B 1 133 ? -23.97808 -4.70430 30.12201 1.000 60.45385 113 SER A N 1
ATOM 2095 C CA . SER B 1 133 ? -23.91837 -3.61490 29.15847 1.000 48.69496 113 SER A CA 1
ATOM 2096 C C . SER B 1 133 ? -22.71670 -3.77998 28.23797 1.000 54.35024 113 SER A C 1
ATOM 2097 O O . SER B 1 133 ? -21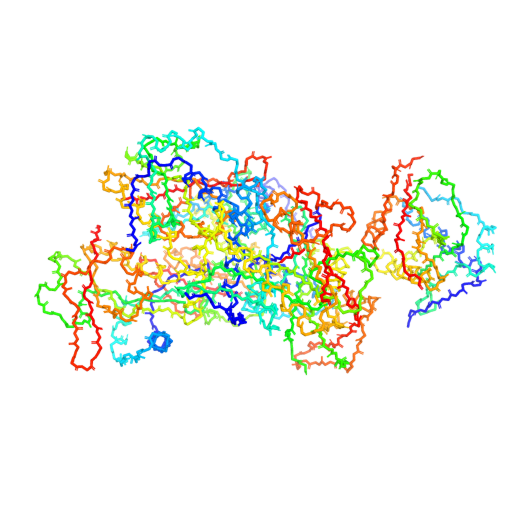.64047 -4.21194 28.66110 1.000 55.38467 113 SER A O 1
ATOM 2100 N N . LEU B 1 134 ? -22.90441 -3.42575 26.96740 1.000 44.29293 114 LEU A N 1
ATOM 2101 C CA . LEU B 1 134 ? -21.87826 -3.60898 25.95052 1.000 43.18659 114 LEU A CA 1
ATOM 2102 C C . LEU B 1 134 ? -21.31414 -2.28747 25.44051 1.000 37.75881 114 LEU A C 1
ATOM 2103 O O . LEU B 1 134 ? -20.66344 -2.26621 24.39100 1.000 38.73272 114 LEU A O 1
ATOM 2108 N N . VAL B 1 135 ? -21.54558 -1.18624 26.16103 1.000 39.07356 115 VAL A N 1
ATOM 2109 C CA . VAL B 1 135 ? -21.04809 0.11140 25.71240 1.000 38.85998 115 VAL A CA 1
ATOM 2110 C C . VAL B 1 135 ? -19.52439 0.15127 25.76519 1.000 38.43262 115 VAL A C 1
ATOM 2111 O O . VAL B 1 135 ? -18.86985 0.64668 24.83802 1.000 33.47119 115 VAL A O 1
ATOM 2115 N N . GLY B 1 136 ? -18.93421 -0.36710 26.84450 1.000 33.65493 116 GLY A N 1
ATOM 2116 C CA . GLY B 1 136 ? -17.48603 -0.49155 26.88702 1.000 33.13484 116 GLY A CA 1
ATOM 2117 C C . GLY B 1 136 ? -16.95397 -1.37001 25.77142 1.000 39.66996 116 GLY A C 1
ATOM 2118 O O . GLY B 1 136 ? -15.91748 -1.07053 25.16875 1.000 31.05606 116 GLY A O 1
ATOM 2119 N N . LEU B 1 137 ? -17.66300 -2.46324 25.47511 1.000 36.83707 117 LEU A N 1
ATOM 2120 C CA . LEU B 1 137 ? -17.28980 -3.29924 24.34076 1.000 32.64478 117 LEU A CA 1
ATOM 2121 C C . LEU B 1 137 ? -17.38863 -2.52415 23.03435 1.000 30.14781 117 LEU A C 1
ATOM 2122 O O . LEU B 1 137 ? -16.52494 -2.66140 22.16420 1.000 32.13005 117 LEU A O 1
ATOM 2127 N N . ARG B 1 138 ? -18.42989 -1.69971 22.87953 1.000 31.07239 118 ARG A N 1
ATOM 2128 C CA . ARG B 1 138 ? -18.53881 -0.86524 21.68506 1.000 31.07893 118 ARG A CA 1
ATOM 2129 C C . ARG B 1 138 ? -17.33423 0.05867 21.55427 1.000 33.00837 118 ARG A C 1
ATOM 2130 O O . ARG B 1 138 ? -16.74611 0.18471 20.47354 1.000 31.27518 118 ARG A O 1
ATOM 2138 N N . CYS B 1 139 ? -16.94992 0.71214 22.65314 1.000 34.31317 119 CYS A N 1
ATOM 2139 C CA . CYS B 1 139 ? -15.83551 1.65317 22.60215 1.000 30.86521 119 CYS A CA 1
ATOM 2140 C C . CYS B 1 139 ? -14.53257 0.94067 22.26036 1.000 27.57354 119 CYS A C 1
ATOM 2141 O O . CYS B 1 139 ? -13.76527 1.40043 21.40628 1.000 28.60496 119 CYS A O 1
ATOM 2144 N N . LEU B 1 140 ? -14.26970 -0.19434 22.91346 1.000 34.52962 120 LEU A N 1
ATOM 2145 C CA . LEU B 1 140 ? -13.03235 -0.92459 22.65218 1.000 30.86938 120 LEU A CA 1
ATOM 2146 C C . LEU B 1 140 ? -13.00390 -1.48962 21.23571 1.000 34.46420 120 LEU A C 1
ATOM 2147 O O . LEU B 1 140 ? -11.95342 -1.48509 20.58308 1.000 32.52031 120 LEU A O 1
ATOM 2152 N N . ARG B 1 141 ? -14.14533 -1.97633 20.73998 1.000 36.51467 121 ARG A N 1
ATOM 2153 C CA . ARG B 1 141 ? -14.21781 -2.45684 19.36451 1.000 34.72995 121 ARG A CA 1
ATOM 2154 C C . ARG B 1 141 ? -13.95755 -1.33051 18.37399 1.000 34.39902 121 ARG A C 1
ATOM 2155 O O . ARG B 1 141 ? -13.23538 -1.51668 17.38656 1.000 34.12488 121 ARG A O 1
ATOM 2163 N N . ARG B 1 142 ? -14.53808 -0.15301 18.62103 1.000 29.43612 122 ARG A N 1
ATOM 2164 C CA . ARG B 1 142 ? -14.27722 0.99358 17.75925 1.000 29.05359 122 ARG A CA 1
ATOM 2165 C C . ARG B 1 142 ? -12.80379 1.37828 17.79053 1.000 36.68988 122 ARG A C 1
ATOM 2166 O O . ARG B 1 142 ? -12.22366 1.72245 16.75550 1.000 33.28191 122 ARG A O 1
ATOM 2174 N N . ALA B 1 143 ? -12.17864 1.31836 18.96951 1.000 35.59914 123 ALA A N 1
ATOM 2175 C CA . ALA B 1 143 ? -10.75532 1.63067 19.06276 1.000 34.72736 123 ALA A CA 1
ATOM 2176 C C . ALA B 1 143 ? -9.91897 0.63370 18.26867 1.000 30.59769 123 ALA A C 1
ATOM 2177 O O . ALA B 1 143 ? -9.00432 1.02612 17.53363 1.000 34.02483 123 ALA A O 1
ATOM 2179 N N . ILE B 1 144 ? -10.22150 -0.65996 18.40333 1.000 29.57204 124 ILE A N 1
ATOM 2180 C CA . ILE B 1 144 ? -9.49190 -1.68800 17.66334 1.000 36.96777 124 ILE A CA 1
ATOM 2181 C C . ILE B 1 144 ? -9.64557 -1.47292 16.16115 1.000 43.31383 124 ILE A C 1
ATOM 2182 O O . ILE B 1 144 ? -8.67011 -1.53644 15.40075 1.000 32.37733 124 ILE A O 1
ATOM 2187 N N . GLU B 1 145 ? -10.87439 -1.20190 15.71250 1.000 34.13331 125 GLU A N 1
ATOM 2188 C CA . GLU B 1 145 ? -11.11439 -1.03638 14.28277 1.000 33.67928 125 GLU A CA 1
ATOM 2189 C C . GLU B 1 145 ? -10.44270 0.22155 13.74597 1.000 41.51681 125 GLU A C 1
ATOM 2190 O O . GLU B 1 145 ? -9.89137 0.20947 12.63901 1.000 43.39665 125 GLU A O 1
ATOM 2196 N N . THR B 1 146 ? -10.47419 1.31496 14.51443 1.000 42.30560 126 THR A N 1
ATOM 2197 C CA . THR B 1 146 ? -9.83835 2.55173 14.07396 1.000 37.29184 126 THR A CA 1
ATOM 2198 C C . THR B 1 146 ? -8.32436 2.40192 14.02749 1.000 39.52302 126 THR A C 1
ATOM 2199 O O . THR B 1 146 ? -7.66600 2.95344 13.13764 1.000 44.15154 126 THR A O 1
ATOM 2203 N N . ALA B 1 147 ? -7.75215 1.65831 14.97661 1.000 35.68955 127 ALA A N 1
ATOM 2204 C CA . ALA B 1 147 ? -6.31383 1.42615 14.94889 1.000 40.86772 127 ALA A CA 1
ATOM 2205 C C . ALA B 1 147 ? -5.92506 0.52906 13.78050 1.000 40.51361 127 ALA A C 1
ATOM 2206 O O . ALA B 1 147 ? -4.88679 0.74626 13.14655 1.000 41.37179 127 ALA A O 1
ATOM 2208 N N . ALA B 1 148 ? -6.74599 -0.47846 13.47215 1.000 41.29972 128 ALA A N 1
ATOM 2209 C CA . ALA B 1 148 ? -6.42761 -1.36150 12.35345 1.000 46.46996 128 ALA A CA 1
ATOM 2210 C C . ALA B 1 148 ? -6.55037 -0.63062 11.02092 1.000 48.43475 128 ALA A C 1
ATOM 2211 O O . ALA B 1 148 ? -5.67036 -0.73977 10.15808 1.000 42.42668 128 ALA A O 1
ATOM 2213 N N . GLN B 1 149 ? -7.63939 0.12154 10.83652 1.000 43.42642 129 GLN A N 1
ATOM 2214 C CA . GLN B 1 149 ? -7.85930 0.85241 9.59390 1.000 39.13028 129 GLN A CA 1
ATOM 2215 C C . GLN B 1 149 ? -6.84375 1.96835 9.38440 1.000 47.36485 129 GLN A C 1
ATOM 2216 O O . GLN B 1 149 ? -6.65003 2.40835 8.24521 1.000 49.32350 129 GLN A O 1
ATOM 2222 N N . ALA B 1 150 ? -6.19785 2.43904 10.45036 1.000 48.78343 130 ALA A N 1
ATOM 2223 C CA . ALA B 1 150 ? -5.10518 3.39556 10.33765 1.000 42.75633 130 ALA A CA 1
ATOM 2224 C C . ALA B 1 150 ? -3.77749 2.72481 10.02017 1.000 40.62636 130 ALA A C 1
ATOM 2225 O O . ALA B 1 150 ? -2.73313 3.38069 10.09412 1.000 41.55118 130 ALA A O 1
ATOM 2227 N N . GLY B 1 151 ? -3.79628 1.44214 9.66172 1.000 46.48709 131 GLY A N 1
ATOM 2228 C CA . GLY B 1 151 ? -2.56797 0.72015 9.39965 1.000 44.75221 131 GLY A CA 1
ATOM 2229 C C . GLY B 1 151 ? -1.79848 0.34700 10.64148 1.000 51.24264 131 GLY A C 1
ATOM 2230 O O . GLY B 1 151 ? -0.57906 0.16523 10.57623 1.000 55.73374 131 GLY A O 1
ATOM 2231 N N . GLY B 1 152 ? -2.48301 0.21387 11.77519 1.000 51.47835 132 GLY A N 1
ATOM 2232 C CA . GLY B 1 152 ? -1.79764 0.01969 13.03656 1.000 38.39607 132 GLY A CA 1
ATOM 2233 C C . GLY B 1 152 ? -1.30273 -1.40604 13.21123 1.000 37.81686 132 GLY A C 1
ATOM 2234 O O . GLY B 1 152 ? -1.95757 -2.37215 12.82501 1.000 46.04660 132 GLY A O 1
ATOM 2235 N N . ASP B 1 153 ? -0.12204 -1.52312 13.80882 1.000 43.23529 133 ASP A N 1
ATOM 2236 C CA . ASP B 1 153 ? 0.45778 -2.82741 14.09303 1.000 51.85241 133 ASP A CA 1
ATOM 2237 C C . ASP B 1 153 ? -0.05386 -3.38830 15.41277 1.000 51.81269 133 ASP A C 1
ATOM 2238 O O . ASP B 1 153 ? -0.21789 -4.60850 15.54348 1.000 42.76477 133 ASP A O 1
ATOM 2243 N N . ALA B 1 154 ? -0.33547 -2.52186 16.38338 1.000 41.44572 134 ALA A N 1
ATOM 2244 C CA . ALA B 1 154 ? -0.76410 -2.97862 17.69597 1.000 39.42676 134 ALA A CA 1
ATOM 2245 C C . ALA B 1 154 ? -1.51386 -1.85637 18.39467 1.000 37.73078 134 ALA A C 1
ATOM 2246 O O . ALA B 1 154 ? -1.42072 -0.68729 18.01353 1.000 33.11702 134 ALA A O 1
ATOM 2248 N N . LEU B 1 155 ? -2.25958 -2.23356 19.42789 1.000 31.79080 135 LEU A N 1
ATOM 2249 C CA . LEU B 1 155 ? -2.96766 -1.29178 20.28636 1.000 30.75492 135 LEU A CA 1
ATOM 2250 C C . LEU B 1 155 ? -2.45767 -1.49216 21.70652 1.000 33.71358 135 LEU A C 1
ATOM 2251 O O . LEU B 1 155 ? -2.71554 -2.53135 22.32325 1.000 33.03389 135 LEU A O 1
ATOM 2256 N N . ARG B 1 156 ? -1.71144 -0.51412 22.20921 1.000 36.03061 136 ARG A N 1
ATOM 2257 C CA . ARG B 1 156 ? -1.16016 -0.54802 23.55397 1.000 34.29468 136 ARG A CA 1
ATOM 2258 C C . ARG B 1 156 ? -1.95061 0.38904 24.45661 1.000 34.19458 136 ARG A C 1
ATOM 2259 O O . ARG B 1 156 ? -2.46745 1.41793 24.00923 1.000 34.34438 136 ARG A O 1
ATOM 2267 N N . SER B 1 157 ? -2.04265 0.02733 25.73475 1.000 32.64556 137 SER A N 1
ATOM 2268 C CA . SER B 1 157 ? -2.87466 0.79673 26.64882 1.000 31.65662 137 SER A CA 1
ATOM 2269 C C . SER B 1 157 ? -2.34869 0.66633 28.06947 1.000 31.76461 137 SER A C 1
ATOM 2270 O O . SER B 1 157 ? -1.65057 -0.29067 28.40966 1.000 43.14197 137 SER A O 1
ATOM 2273 N N . GLU B 1 158 ? -2.70028 1.64650 28.89678 1.000 31.44684 138 GLU A N 1
ATOM 2274 C CA . GLU B 1 158 ? -2.44019 1.61722 30.32862 1.000 34.80847 138 GLU A CA 1
ATOM 2275 C C . GLU B 1 158 ? -3.76861 1.46178 31.05236 1.000 31.90989 138 GLU A C 1
ATOM 2276 O O . GLU B 1 158 ? -4.69680 2.24234 30.82017 1.000 41.39942 138 GLU A O 1
ATOM 2282 N N . ALA B 1 159 ? -3.86499 0.45281 31.91473 1.000 26.38601 139 ALA A N 1
ATOM 2283 C CA . ALA B 1 159 ? -5.12672 0.12269 32.55908 1.000 27.67132 139 ALA A CA 1
ATOM 2284 C C . ALA B 1 159 ? -4.96745 0.10457 34.07176 1.000 29.58039 139 ALA A C 1
ATOM 2285 O O . ALA B 1 159 ? -3.86818 -0.06382 34.60618 1.000 25.86944 139 ALA A O 1
ATOM 2287 N N . ASN B 1 160 ? -6.09748 0.27723 34.75587 1.000 36.60422 140 ASN A N 1
ATOM 2288 C CA . ASN B 1 160 ? -6.15493 0.15220 36.20258 1.000 36.69601 140 ASN A CA 1
ATOM 2289 C C . ASN B 1 160 ? -6.65549 -1.24235 36.54200 1.000 32.63768 140 ASN A C 1
ATOM 2290 O O . ASN B 1 160 ? -7.83361 -1.54167 36.29404 1.000 35.99393 140 ASN A O 1
ATOM 2295 N N . PRO B 1 161 ? -5.82019 -2.12559 37.09449 1.000 38.35309 141 PRO A N 1
ATOM 2296 C CA . PRO B 1 161 ? -6.29694 -3.48268 37.40498 1.000 42.56996 141 PRO A CA 1
ATOM 2297 C C . PRO B 1 161 ? -7.37637 -3.51579 38.46875 1.000 33.71834 141 PRO A C 1
ATOM 2298 O O . PRO B 1 161 ? -8.12853 -4.49583 38.53490 1.000 37.80543 141 PRO A O 1
ATOM 2302 N N . ASP B 1 162 ? -7.48469 -2.47788 39.29889 1.000 33.59253 142 ASP A N 1
ATOM 2303 C CA . ASP B 1 162 ? -8.52046 -2.42572 40.32297 1.000 45.07509 142 ASP A CA 1
ATOM 2304 C C . ASP B 1 162 ? -9.89905 -2.10799 39.76073 1.000 39.41535 142 ASP A C 1
ATOM 2305 O O . ASP B 1 162 ? -10.89302 -2.29151 40.47061 1.000 40.59917 142 ASP A O 1
ATOM 2310 N N . LEU B 1 163 ? -9.98552 -1.63694 38.51683 1.000 37.99811 143 LEU A N 1
ATOM 2311 C CA . LEU B 1 163 ? -11.26398 -1.51859 37.81500 1.000 38.22557 143 LEU A CA 1
ATOM 2312 C C . LEU B 1 163 ? -11.53554 -2.87573 37.17892 1.000 34.23492 143 LEU A C 1
ATOM 2313 O O . LEU B 1 163 ? -11.17890 -3.13121 36.02842 1.000 41.51636 143 LEU A O 1
ATOM 2318 N N . SER B 1 164 ? -12.18181 -3.75699 37.94766 1.000 38.31854 144 SER A N 1
ATOM 2319 C CA . SER B 1 164 ? -12.23336 -5.17402 37.59273 1.000 40.12882 144 SER A CA 1
ATOM 2320 C C . SER B 1 164 ? -12.98871 -5.41511 36.28900 1.000 40.09192 144 SER A C 1
ATOM 2321 O O . SER B 1 164 ? -12.55214 -6.21650 35.45414 1.000 37.36223 144 SER A O 1
ATOM 2324 N N . ALA B 1 165 ? -14.12423 -4.73955 36.09575 1.000 40.32735 145 ALA A N 1
ATOM 2325 C CA . ALA B 1 165 ? -14.91287 -4.95109 34.88419 1.000 36.89703 145 ALA A CA 1
ATOM 2326 C C . ALA B 1 165 ? -14.12158 -4.57341 33.63674 1.000 36.89021 145 ALA A C 1
ATOM 2327 O O . ALA B 1 165 ? -14.05158 -5.34584 32.67208 1.000 41.02899 145 ALA A O 1
ATOM 2329 N N . THR B 1 166 ? -13.50550 -3.38809 33.64599 1.000 34.24745 146 THR A N 1
ATOM 2330 C CA . THR B 1 166 ? -12.74677 -2.92857 32.48583 1.000 32.33165 146 THR A CA 1
ATOM 2331 C C . THR B 1 166 ? -11.51165 -3.79153 32.24924 1.000 35.02913 146 THR A C 1
ATOM 2332 O O . THR B 1 166 ? -11.17993 -4.10612 31.10048 1.000 31.37269 146 THR A O 1
ATOM 2336 N N . ARG B 1 167 ? -10.81818 -4.18300 33.32163 1.000 33.55074 147 ARG A N 1
ATOM 2337 C CA . ARG B 1 167 ? -9.64811 -5.04355 33.17198 1.000 38.21176 147 ARG A CA 1
ATOM 2338 C C . ARG B 1 167 ? -10.02860 -6.38500 32.55870 1.000 39.06161 147 ARG A C 1
ATOM 2339 O O . ARG B 1 167 ? -9.34841 -6.87932 31.64894 1.000 28.06834 147 ARG A O 1
ATOM 2347 N N . SER B 1 168 ? -11.12557 -6.98065 33.03458 1.000 39.67009 148 SER A N 1
ATOM 2348 C CA . SER B 1 168 ? -11.57569 -8.25398 32.48498 1.000 33.19989 148 SER A CA 1
ATOM 2349 C C . SER B 1 168 ? -11.99547 -8.10775 31.02808 1.000 34.36594 148 SER A C 1
ATOM 2350 O O . SER B 1 168 ? -11.69555 -8.97603 30.20168 1.000 29.77894 148 SER A O 1
ATOM 2353 N N . LEU B 1 169 ? -12.68552 -7.01217 30.69291 1.000 35.17727 149 LEU A N 1
ATOM 2354 C CA . LEU B 1 169 ? -13.08780 -6.78431 29.30758 1.000 31.80815 149 LEU A CA 1
ATOM 2355 C C . LEU B 1 169 ? -11.87536 -6.62807 28.39723 1.000 38.52426 149 LEU A C 1
ATOM 2356 O O . LEU B 1 169 ? -11.85195 -7.16652 27.28320 1.000 37.54378 149 LEU A O 1
ATOM 2361 N N . LEU B 1 170 ? -10.86063 -5.88783 28.85116 1.000 39.55833 150 LEU A N 1
ATOM 2362 C CA . LEU B 1 170 ? -9.63131 -5.76268 28.07521 1.000 35.62078 150 LEU A CA 1
ATOM 2363 C C . LEU B 1 170 ? -8.95642 -7.11681 27.90007 1.000 39.17438 150 LEU A C 1
ATOM 2364 O O . LEU B 1 170 ? -8.42643 -7.42115 26.82475 1.000 36.24903 150 LEU A O 1
ATOM 2369 N N . ASP B 1 171 ? -8.97389 -7.94849 28.94487 1.000 38.47379 151 ASP A N 1
ATOM 2370 C CA . ASP B 1 171 ? -8.35218 -9.26501 28.84259 1.000 41.98553 151 ASP A CA 1
ATOM 2371 C C . ASP B 1 171 ? -9.09790 -10.15743 27.85688 1.000 40.03288 151 ASP A C 1
ATOM 2372 O O . ASP B 1 171 ? -8.47427 -10.89443 27.08482 1.000 43.32267 151 ASP A O 1
ATOM 2377 N N . ILE B 1 172 ? -10.43190 -10.10327 27.86851 1.000 39.66638 152 ILE A N 1
ATOM 2378 C CA . ILE B 1 172 ? -11.22806 -10.92642 26.96310 1.000 33.57258 152 ILE A CA 1
ATOM 2379 C C . ILE B 1 172 ? -10.99541 -10.51687 25.51564 1.000 34.78801 152 ILE A C 1
ATOM 2380 O O . ILE B 1 172 ? -11.00608 -11.36153 24.61192 1.000 36.94261 152 ILE A O 1
ATOM 2385 N N . LEU B 1 173 ? -10.77698 -9.22761 25.26726 1.000 36.02909 153 LEU A N 1
ATOM 2386 C CA . LEU B 1 173 ? -10.57529 -8.73957 23.90956 1.000 36.76321 153 LEU A CA 1
ATOM 2387 C C . LEU B 1 173 ? -9.14341 -8.90688 23.41640 1.000 31.88897 153 LEU A C 1
ATOM 2388 O O . LEU B 1 173 ? -8.83066 -8.44288 22.31442 1.000 35.01924 153 LEU A O 1
ATOM 2393 N N . GLY B 1 174 ? -8.27384 -9.54941 24.18967 1.000 32.42158 154 GLY A N 1
ATOM 2394 C CA . GLY B 1 174 ? -6.93156 -9.85046 23.74137 1.000 30.17071 154 GLY A CA 1
ATOM 2395 C C . GLY B 1 174 ? -5.84276 -8.89714 24.17857 1.000 32.47121 154 GLY A C 1
ATOM 2396 O O . GLY B 1 174 ? -4.73830 -8.96031 23.62639 1.000 37.63877 154 GLY A O 1
ATOM 2397 N N . PHE B 1 175 ? -6.10802 -8.01924 25.14240 1.000 35.18249 155 PHE A N 1
ATOM 2398 C CA . PHE B 1 175 ? -5.07355 -7.12862 25.65847 1.000 38.08116 155 PHE A CA 1
ATOM 2399 C C . PHE B 1 175 ? -4.25003 -7.89552 26.68587 1.000 36.37907 155 PHE A C 1
ATOM 2400 O O . PHE B 1 175 ? -4.72030 -8.16436 27.79469 1.000 38.17470 155 PHE A O 1
ATOM 2408 N N . VAL B 1 176 ? -3.02472 -8.25525 26.31795 1.000 33.59229 156 VAL A N 1
ATOM 2409 C CA . VAL B 1 176 ? -2.15903 -9.07317 27.16205 1.000 31.86459 156 VAL A CA 1
ATOM 2410 C C . VAL B 1 176 ? -1.27890 -8.15286 27.99784 1.000 34.63686 156 VAL A C 1
ATOM 2411 O O . VAL B 1 176 ? -0.72834 -7.17107 27.48536 1.000 31.79700 156 VAL A O 1
ATOM 2415 N N . GLN B 1 177 ? -1.15684 -8.45342 29.28883 1.000 28.28536 157 GLN A N 1
ATOM 2416 C CA . GLN B 1 177 ? -0.32380 -7.64343 30.16739 1.000 35.10347 157 GLN A CA 1
ATOM 2417 C C . GLN B 1 177 ? 1.14343 -8.00437 29.98246 1.000 41.82202 157 GLN A C 1
ATOM 2418 O O . GLN B 1 177 ? 1.49960 -9.18582 29.92603 1.000 38.17607 157 GLN A O 1
ATOM 2424 N N . HIS B 1 178 ? 1.99351 -6.98417 29.87570 1.000 39.74001 158 HIS A N 1
ATOM 2425 C CA . HIS B 1 178 ? 3.43596 -7.18334 29.85648 1.000 40.66183 158 HIS A CA 1
ATOM 2426 C C . HIS B 1 178 ? 4.07737 -6.32519 30.93624 1.000 41.52913 158 HIS A C 1
ATOM 2427 O O . HIS B 1 178 ? 3.69186 -5.16939 31.13545 1.000 40.53054 158 HIS A O 1
ATOM 2434 N N . GLY B 1 179 ? 5.05203 -6.90026 31.63543 1.000 34.46493 159 GLY A N 1
ATOM 2435 C CA . GLY B 1 179 ? 5.67219 -6.24335 32.75896 1.000 35.63552 159 GLY A CA 1
ATOM 2436 C C . GLY B 1 179 ? 4.85487 -6.41453 34.02291 1.000 36.82997 159 GLY A C 1
ATOM 2437 O O . GLY B 1 179 ? 3.70591 -6.86475 33.98992 1.000 35.55093 159 GLY A O 1
ATOM 2438 N N . PRO B 1 180 ? 5.43341 -6.06341 35.16543 1.000 38.57032 160 PRO A N 1
ATOM 2439 C CA . PRO B 1 180 ? 4.73238 -6.23871 36.44003 1.000 38.47472 160 PRO A CA 1
ATOM 2440 C C . PRO B 1 180 ? 3.67301 -5.16484 36.65319 1.000 37.15693 160 PRO A C 1
ATOM 2441 O O . PRO B 1 180 ? 3.59994 -4.16124 35.94231 1.000 36.22932 160 PRO A O 1
ATOM 2445 N N . THR B 1 181 ? 2.83917 -5.40367 37.66049 1.000 36.27516 161 THR A N 1
ATOM 2446 C CA . THR B 1 181 ? 1.88574 -4.40132 38.10682 1.000 34.88936 161 THR A CA 1
ATOM 2447 C C . THR B 1 181 ? 2.62425 -3.34028 38.91063 1.000 32.49499 161 THR A C 1
ATOM 2448 O O . THR B 1 181 ? 3.35914 -3.66009 39.85022 1.000 35.02860 161 THR A O 1
ATOM 2452 N N . LEU B 1 182 ? 2.43613 -2.07992 38.53846 1.000 34.35462 162 LEU A N 1
ATOM 2453 C CA . LEU B 1 182 ? 3.14569 -0.97040 39.15539 1.000 34.62425 162 LEU A CA 1
ATOM 2454 C C . LEU B 1 182 ? 2.22088 -0.20135 40.08774 1.000 32.56213 162 LEU A C 1
ATOM 2455 O O . LEU B 1 182 ? 1.03468 -0.02090 39.79503 1.000 31.61812 162 LEU A O 1
ATOM 2460 N N . SER B 1 183 ? 2.77506 0.23924 41.21371 1.000 37.80222 163 SER A N 1
ATOM 2461 C CA . SER B 1 183 ? 2.11860 1.16240 42.12636 1.000 38.04074 163 SER A CA 1
ATOM 2462 C C . SER B 1 183 ? 2.81263 2.51527 42.04086 1.000 36.38474 163 SER A C 1
ATOM 2463 O O . SER B 1 183 ? 4.03482 2.58416 41.88114 1.000 43.03233 163 SER A O 1
ATOM 2466 N N . ASP B 1 184 ? 2.03265 3.59045 42.14070 1.000 35.73850 164 ASP A N 1
ATOM 2467 C CA . ASP B 1 184 ? 2.55710 4.94266 41.98788 1.000 40.10823 164 ASP A CA 1
ATOM 2468 C C . ASP B 1 184 ? 3.12341 5.51202 43.28337 1.000 35.47636 164 ASP A C 1
ATOM 2469 O O . ASP B 1 184 ? 3.52234 6.68010 43.30804 1.000 39.64930 164 ASP A O 1
ATOM 2474 N N . GLY B 1 185 ? 3.17301 4.71769 44.35153 1.000 41.34616 165 GLY A N 1
ATOM 2475 C CA . GLY B 1 185 ? 3.59600 5.20157 45.64705 1.000 41.32332 165 GLY A CA 1
ATOM 2476 C C . GLY B 1 185 ? 2.51888 5.89543 46.44763 1.000 53.57166 165 GLY A C 1
ATOM 2477 O O . GLY B 1 185 ? 2.79011 6.33025 47.57545 1.000 52.63119 165 GLY A O 1
ATOM 2478 N N . GLN B 1 186 ? 1.30922 6.01609 45.90461 1.000 40.59438 166 GLN A N 1
ATOM 2479 C CA . GLN B 1 186 ? 0.20463 6.69069 46.57363 1.000 47.15476 166 GLN A CA 1
ATOM 2480 C C . GLN B 1 186 ? -1.07777 5.88639 46.41939 1.000 51.48315 166 GLN A C 1
ATOM 2481 O O . GLN B 1 186 ? -2.17000 6.44479 46.27214 1.000 49.69978 166 GLN A O 1
ATOM 2487 N N . GLY B 1 187 ? -0.95840 4.55860 46.43900 1.000 39.61179 167 GLY A N 1
ATOM 2488 C CA . GLY B 1 187 ? -2.09587 3.67005 46.49254 1.000 41.46010 167 GLY A CA 1
ATOM 2489 C C . GLY B 1 187 ? -2.60374 3.17699 45.15201 1.000 47.56551 167 GLY A C 1
ATOM 2490 O O . GLY B 1 187 ? -3.17914 2.08552 45.08596 1.000 47.61335 167 GLY A O 1
ATOM 2491 N N . ARG B 1 188 ? -2.41267 3.94774 44.08511 1.000 39.93431 168 ARG A N 1
ATOM 2492 C CA . ARG B 1 188 ? -2.93326 3.55828 42.78299 1.000 40.76459 168 ARG A CA 1
ATOM 2493 C C . ARG B 1 188 ? -2.05030 2.49749 42.13732 1.000 42.46923 168 ARG A C 1
ATOM 2494 O O . ARG B 1 188 ? -0.83546 2.45266 42.34825 1.000 38.21880 168 ARG A O 1
ATOM 2502 N N . ARG B 1 189 ? -2.68010 1.64113 41.33912 1.000 34.26481 169 ARG A N 1
ATOM 2503 C CA . ARG B 1 189 ? -2.00137 0.57848 40.61666 1.000 33.86835 169 ARG A CA 1
ATOM 2504 C C . ARG B 1 189 ? -2.30078 0.70699 39.12928 1.000 32.33291 169 ARG A C 1
ATOM 2505 O O . ARG B 1 189 ? -3.36355 1.19651 38.73667 1.000 34.49341 169 ARG A O 1
ATOM 2513 N N . ARG B 1 190 ? -1.35291 0.27437 38.29899 1.000 34.24834 170 ARG A N 1
ATOM 2514 C CA . ARG B 1 190 ? -1.53978 0.33353 36.85662 1.000 32.76721 170 ARG A CA 1
ATOM 2515 C C . ARG B 1 190 ? -0.74178 -0.77962 36.19166 1.000 33.89161 170 ARG A C 1
ATOM 2516 O O . ARG B 1 190 ? 0.28642 -1.22639 36.71057 1.000 30.68040 170 ARG A O 1
ATOM 2524 N N . VAL B 1 191 ? -1.24265 -1.23166 35.03913 1.000 21.94650 171 VAL A N 1
ATOM 2525 C CA . VAL B 1 191 ? -0.60935 -2.27173 34.24060 1.000 25.03899 171 VAL A CA 1
ATOM 2526 C C . VAL B 1 191 ? -0.57738 -1.80410 32.79060 1.000 27.34744 171 VAL A C 1
ATOM 2527 O O . VAL B 1 191 ? -1.30799 -0.89498 32.38680 1.000 26.66037 171 VAL A O 1
ATOM 2531 N N . HIS B 1 192 ? 0.29058 -2.43588 32.00462 1.000 25.91781 172 HIS A N 1
ATOM 2532 C CA . HIS B 1 192 ? 0.48935 -2.07344 30.60650 1.000 34.70269 172 HIS A CA 1
ATOM 2533 C C . HIS B 1 192 ? 0.11071 -3.25467 29.72127 1.000 32.22680 172 HIS A C 1
ATOM 2534 O O . HIS B 1 192 ? 0.65047 -4.35817 29.88005 1.000 34.25086 172 HIS A O 1
ATOM 2541 N N . LEU B 1 193 ? -0.83605 -3.02000 28.81388 1.000 34.47156 173 LEU A N 1
ATOM 2542 C CA . LEU B 1 193 ? -1.44584 -4.04221 27.98026 1.000 32.25851 173 LEU A CA 1
ATOM 2543 C C . LEU B 1 193 ? -1.11255 -3.80441 26.51376 1.000 29.51685 173 LEU A C 1
ATOM 2544 O O . LEU B 1 193 ? -0.93505 -2.66414 26.07233 1.000 28.70055 173 LEU A O 1
ATOM 2549 N N . HIS B 1 194 ? -1.07336 -4.90010 25.76163 1.000 31.20973 174 HIS A N 1
ATOM 2550 C CA . HIS B 1 194 ? -0.69865 -4.89673 24.35738 1.000 28.26655 174 HIS A CA 1
ATOM 2551 C C . HIS B 1 194 ? -1.60548 -5.86524 23.61581 1.000 30.49284 174 HIS A C 1
ATOM 2552 O O . HIS B 1 194 ? -1.72749 -7.02862 24.01268 1.000 31.56703 174 HIS A O 1
ATOM 2559 N N . LYS B 1 195 ? -2.24757 -5.39166 22.55194 1.000 30.68497 175 LYS A N 1
ATOM 2560 C CA . LYS B 1 195 ? -3.05052 -6.24811 21.68946 1.000 35.88763 175 LYS A CA 1
ATOM 2561 C C . LYS B 1 195 ? -2.49205 -6.19270 20.27764 1.000 36.61603 175 LYS A C 1
ATOM 2562 O O . LYS B 1 195 ? -2.34100 -5.10701 19.70810 1.000 34.09524 175 LYS A O 1
ATOM 2568 N N . SER B 1 196 ? -2.19427 -7.35927 19.71563 1.000 34.68464 176 SER A N 1
ATOM 2569 C CA . SER B 1 196 ? -1.73740 -7.42197 18.33739 1.000 40.83373 176 SER A CA 1
ATOM 2570 C C . SER B 1 196 ? -2.90300 -7.19669 17.38140 1.000 42.50072 176 SER A C 1
ATOM 2571 O O . SER B 1 196 ? -4.04086 -7.59328 17.64689 1.000 45.38351 176 SER A O 1
ATOM 2574 N N . LEU B 1 197 ? -2.60846 -6.54919 16.25888 1.000 44.66439 177 LEU A N 1
ATOM 2575 C CA . LEU B 1 197 ? -3.62381 -6.27214 15.25011 1.000 46.67671 177 LEU A CA 1
ATOM 2576 C C . LEU B 1 197 ? -3.36143 -7.06305 13.96934 1.000 54.02301 177 LEU A C 1
ATOM 2577 O O . LEU B 1 197 ? -2.35754 -7.76617 13.84031 1.000 52.36992 177 LEU A O 1
ATOM 2582 N N . ALA C 1 34 ? -9.60871 -19.97480 35.91089 1.000 60.17148 14 ALA B N 1
ATOM 2583 C CA . ALA C 1 34 ? -10.93050 -20.40705 36.35015 1.000 49.17879 14 ALA B CA 1
ATOM 2584 C C . ALA C 1 34 ? -11.86712 -20.60542 35.15846 1.000 50.30684 14 ALA B C 1
ATOM 2585 O O . ALA C 1 34 ? -12.90612 -21.25539 35.27796 1.000 53.39258 14 ALA B O 1
ATOM 2587 N N . TRP C 1 35 ? -11.49236 -20.03448 34.01501 1.000 38.10577 15 TRP B N 1
ATOM 2588 C CA . TRP C 1 35 ? -12.21341 -20.19872 32.75720 1.000 36.96996 15 TRP B CA 1
ATOM 2589 C C . TRP C 1 35 ? -11.34538 -21.02064 31.81480 1.000 43.45415 15 TRP B C 1
ATOM 2590 O O . TRP C 1 35 ? -10.25557 -20.57924 31.43495 1.000 45.40216 15 TRP B O 1
ATOM 2601 N N . GLN C 1 36 ? -11.82357 -22.20447 31.42891 1.000 33.62575 16 GLN B N 1
ATOM 2602 C CA . GLN C 1 36 ? -11.02390 -23.10651 30.60896 1.000 39.56895 16 GLN B CA 1
ATOM 2603 C C . GLN C 1 36 ? -11.82663 -23.61928 29.42235 1.000 37.02922 16 GLN B C 1
ATOM 2604 O O . GLN C 1 36 ? -13.01429 -23.92583 29.54805 1.000 30.83295 16 GLN B O 1
ATOM 2610 N N . TRP C 1 37 ? -11.16804 -23.72522 28.27297 1.000 34.77678 17 TRP B N 1
ATOM 2611 C CA . TRP C 1 37 ? -11.79587 -24.22846 27.06049 1.000 34.32748 17 TRP B CA 1
ATOM 2612 C C . TRP C 1 37 ? -11.43666 -25.69184 26.83887 1.000 37.39405 17 TRP B C 1
ATOM 2613 O O . TRP C 1 37 ? -10.37007 -26.16076 27.24587 1.000 35.41525 17 TRP B O 1
ATOM 2624 N N . GLU C 1 38 ? -12.35169 -26.41609 26.20034 1.000 39.35023 18 GLU B N 1
ATOM 2625 C CA . GLU C 1 38 ? -12.11403 -27.81618 25.89011 1.000 36.60321 18 GLU B CA 1
ATOM 2626 C C . GLU C 1 38 ? -12.90335 -28.18709 24.64485 1.000 37.71145 18 GLU B C 1
ATOM 2627 O O . GLU C 1 38 ? -13.90738 -27.55046 24.31459 1.000 32.56142 18 GLU B O 1
ATOM 2633 N N . VAL C 1 39 ? -12.42441 -29.20631 23.94024 1.000 36.01510 19 VAL B N 1
ATOM 2634 C CA . VAL C 1 39 ? -13.21189 -29.82897 22.88333 1.000 33.75026 19 VAL B CA 1
ATOM 2635 C C . VAL C 1 39 ? -14.16196 -30.81376 23.54634 1.000 34.45712 19 VAL B C 1
ATOM 2636 O O . VAL C 1 39 ? -13.72496 -31.77766 24.18381 1.000 32.20073 19 VAL B O 1
ATOM 2640 N N . SER C 1 40 ? -15.45963 -30.56466 23.41779 1.000 30.57030 20 SER B N 1
ATOM 2641 C CA . SER C 1 40 ? -16.43314 -31.41257 24.08512 1.000 35.51331 20 SER B CA 1
ATOM 2642 C C . SER C 1 40 ? -16.50100 -32.77946 23.41771 1.000 35.04936 20 SER B C 1
ATOM 2643 O O . SER C 1 40 ? -16.53489 -32.89091 22.18904 1.000 39.52016 20 SER B O 1
ATOM 2646 N N . ARG C 1 41 ? -16.51722 -33.82637 24.24320 1.000 38.00159 21 ARG B N 1
ATOM 2647 C CA . ARG C 1 41 ? -16.70762 -35.19447 23.77728 1.000 47.67366 21 ARG B CA 1
ATOM 2648 C C . ARG C 1 41 ? -17.90131 -35.85319 24.45818 1.000 45.63071 21 ARG B C 1
ATOM 2649 O O . ARG C 1 41 ? -18.02368 -37.08233 24.44591 1.000 53.90050 21 ARG B O 1
ATOM 2657 N N . ASP C 1 42 ? -18.78680 -35.05113 25.04576 1.000 40.22084 22 ASP B N 1
ATOM 2658 C CA . ASP C 1 42 ? -19.96276 -35.53072 25.76435 1.000 41.29645 22 ASP B CA 1
ATOM 2659 C C . ASP C 1 42 ? -21.19927 -35.02388 25.03188 1.000 40.60158 22 ASP B C 1
ATOM 2660 O O . ASP C 1 42 ? -21.51780 -33.83117 25.09433 1.000 48.35560 22 ASP B O 1
ATOM 2665 N N . THR C 1 43 ? -21.89620 -35.93066 24.34329 1.000 40.26651 23 THR B N 1
ATOM 2666 C CA . THR C 1 43 ? -23.06449 -35.53531 23.56078 1.000 35.47428 23 THR B CA 1
ATOM 2667 C C . THR C 1 43 ? -24.20796 -35.06779 24.45640 1.000 38.73398 23 THR B C 1
ATOM 2668 O O . THR C 1 43 ? -24.85473 -34.05027 24.16951 1.000 35.95315 23 THR B O 1
ATOM 2672 N N . GLY C 1 44 ? -24.47081 -35.79685 25.54404 1.000 35.93417 24 GLY B N 1
ATOM 2673 C CA . GLY C 1 44 ? -25.56715 -35.42761 26.42538 1.000 38.68661 24 GLY B CA 1
ATOM 2674 C C . GLY C 1 44 ? -25.38132 -34.06385 27.06294 1.000 39.75169 24 GLY B C 1
ATOM 2675 O O . GLY C 1 44 ? -26.32662 -33.27576 27.14532 1.000 39.31782 24 GLY B O 1
ATOM 2676 N N . GLU C 1 45 ? -24.16063 -33.76508 27.51883 1.000 38.95049 25 GLU B N 1
ATOM 2677 C CA . GLU C 1 45 ? -23.88773 -32.46527 28.12813 1.000 36.14724 25 GLU B CA 1
ATOM 2678 C C . GLU C 1 45 ? -24.11430 -31.33263 27.13307 1.000 39.50091 25 GLU B C 1
ATOM 2679 O O . GLU C 1 45 ? -24.75202 -30.32079 27.45658 1.000 35.01055 25 GLU B O 1
ATOM 2685 N N . VAL C 1 46 ? -23.60151 -31.49409 25.91125 1.000 34.23671 26 VAL B N 1
ATOM 2686 C CA . VAL C 1 46 ? -23.76172 -30.47138 24.88364 1.000 30.68359 26 VAL B CA 1
ATOM 2687 C C . VAL C 1 46 ? -25.23549 -30.25494 24.57429 1.000 30.25240 26 VAL B C 1
ATOM 2688 O O . VAL C 1 46 ? -25.71304 -29.11535 24.51283 1.000 31.21416 26 VAL B O 1
ATOM 2692 N N . HIS C 1 47 ? -25.97797 -31.34480 24.36699 1.000 33.94176 27 HIS B N 1
ATOM 2693 C CA . HIS C 1 47 ? -27.38064 -31.19942 23.99362 1.000 32.75818 27 HIS B CA 1
ATOM 2694 C C . HIS C 1 47 ? -28.19192 -30.56824 25.11856 1.000 30.62102 27 HIS B C 1
ATOM 2695 O O . HIS C 1 47 ? -29.03885 -29.70082 24.86619 1.000 30.13234 27 HIS B O 1
ATOM 2702 N N . ALA C 1 48 ? -27.94346 -30.97969 26.36618 1.000 31.32726 28 ALA B N 1
ATOM 2703 C CA . ALA C 1 48 ? -28.65993 -30.39038 27.49199 1.000 33.61588 28 ALA B CA 1
ATOM 2704 C C . ALA C 1 48 ? -28.36200 -28.90314 27.61792 1.000 34.51190 28 ALA B C 1
ATOM 2705 O O . ALA C 1 48 ? -29.27482 -28.09793 27.83873 1.000 34.19763 28 ALA B O 1
ATOM 2707 N N . MET C 1 49 ? -27.08884 -28.51990 27.47986 1.000 29.20050 29 MET B N 1
ATOM 2708 C CA . MET C 1 49 ? -26.71824 -27.10986 27.55791 1.000 30.40587 29 MET B CA 1
ATOM 2709 C C . MET C 1 49 ? -27.39018 -26.30129 26.45192 1.000 29.83221 29 MET B C 1
ATOM 2710 O O . MET C 1 49 ? -27.94684 -25.21957 26.69954 1.000 29.60076 29 MET B O 1
ATOM 2715 N N . LEU C 1 50 ? -27.35618 -26.82382 25.22304 1.000 30.50068 30 LEU B N 1
ATOM 2716 C CA . LEU C 1 50 ? -27.98724 -26.14606 24.09717 1.000 29.02797 30 LEU B CA 1
ATOM 2717 C C . LEU C 1 50 ? -29.47629 -25.93893 24.34549 1.000 32.87204 30 LEU B C 1
ATOM 2718 O O . LEU C 1 50 ? -30.00081 -24.83465 24.15718 1.000 26.92397 30 LEU B O 1
ATOM 2723 N N . CYS C 1 51 ? -30.17314 -26.99044 24.78741 1.000 27.85991 31 CYS B N 1
ATOM 2724 C CA . CYS C 1 51 ? -31.61575 -26.88150 24.97945 1.000 30.04502 31 CYS B CA 1
ATOM 2725 C C . CYS C 1 51 ? -31.96540 -25.96847 26.14503 1.000 29.23849 31 CYS B C 1
ATOM 2726 O O . CYS C 1 51 ? -32.96863 -25.24860 26.08139 1.000 32.67843 31 CYS B O 1
ATOM 2729 N N . ALA C 1 52 ? -31.15583 -25.96969 27.20699 1.000 32.25763 32 ALA B N 1
ATOM 2730 C CA . ALA C 1 52 ? -31.41172 -25.06497 28.32361 1.000 30.92058 32 ALA B CA 1
ATOM 2731 C C . ALA C 1 52 ? -31.26014 -23.60844 27.89602 1.000 27.16693 32 ALA B C 1
ATOM 2732 O O . ALA C 1 52 ? -32.10781 -22.75938 28.21737 1.000 34.85401 32 ALA B O 1
ATOM 2734 N N . CYS C 1 53 ? -30.17578 -23.29744 27.17493 1.000 29.37683 33 CYS B N 1
ATOM 2735 C CA . CYS C 1 53 ? -29.99634 -21.93608 26.68029 1.000 29.19431 33 CYS B CA 1
ATOM 2736 C C . CYS C 1 53 ? -31.12627 -21.54262 25.73874 1.000 27.29971 33 CYS B C 1
ATOM 2737 O O . CYS C 1 53 ? -31.63468 -20.41595 25.80561 1.000 31.05400 33 CYS B O 1
ATOM 2740 N N . ASP C 1 54 ? -31.53384 -22.46141 24.85760 1.000 31.14341 34 ASP B N 1
ATOM 2741 C CA . ASP C 1 54 ? -32.65018 -22.19467 23.95703 1.000 31.62223 34 ASP B CA 1
ATOM 2742 C C . ASP C 1 54 ? -33.91466 -21.85701 24.73513 1.000 32.70834 34 ASP B C 1
ATOM 2743 O O . ASP C 1 54 ? -34.61960 -20.89824 24.40517 1.000 26.85779 34 ASP B O 1
ATOM 2748 N N . ALA C 1 55 ? -34.21895 -22.64415 25.77152 1.000 32.13612 35 ALA B N 1
ATOM 2749 C CA . ALA C 1 55 ? -35.42166 -22.41145 26.56549 1.000 33.50669 35 ALA B CA 1
ATOM 2750 C C . ALA C 1 55 ? -35.39590 -21.03499 27.21488 1.000 33.32075 35 ALA B C 1
ATOM 2751 O O . ALA C 1 55 ? -36.37492 -20.27724 27.13979 1.000 29.40695 35 ALA B O 1
ATOM 2753 N N . HIS C 1 56 ? -34.28158 -20.69548 27.86795 1.000 30.50659 36 HIS B N 1
ATOM 2754 C CA . HIS C 1 56 ? -34.22507 -19.40718 28.55167 1.000 33.70211 36 HIS B CA 1
ATOM 2755 C C . HIS C 1 56 ? -34.30355 -18.24641 27.56457 1.000 34.67257 36 HIS B C 1
ATOM 2756 O O . HIS C 1 56 ? -35.01487 -17.26610 27.81323 1.000 42.76290 36 HIS B O 1
ATOM 2763 N N . GLN C 1 57 ? -33.61072 -18.34329 26.42684 1.000 35.81994 37 GLN B N 1
ATOM 2764 C CA . GLN C 1 57 ? -33.67002 -17.25430 25.45723 1.000 33.35838 37 GLN B CA 1
ATOM 2765 C C . GLN C 1 57 ? -35.04334 -17.14538 24.80524 1.000 38.42902 37 GLN B C 1
ATOM 2766 O O . GLN C 1 57 ? -35.49431 -16.03417 24.50471 1.000 45.69279 37 GLN B O 1
ATOM 2772 N N . ALA C 1 58 ? -35.72952 -18.27079 24.59442 1.000 37.42876 38 ALA B N 1
ATOM 2773 C CA . ALA C 1 58 ? -37.07800 -18.21897 24.04334 1.000 36.11144 38 ALA B CA 1
ATOM 2774 C C . ALA C 1 58 ? -38.04193 -17.56113 25.01896 1.000 36.44976 38 ALA B C 1
ATOM 2775 O O . ALA C 1 58 ? -38.87744 -16.74335 24.61836 1.000 40.28304 38 ALA B O 1
ATOM 2777 N N . ALA C 1 59 ? -37.93367 -17.89269 26.30699 1.000 31.46943 39 ALA B N 1
ATOM 2778 C CA . ALA C 1 59 ? -38.79353 -17.24703 27.29416 1.000 36.29143 39 ALA B CA 1
ATOM 2779 C C . ALA C 1 59 ? -38.48790 -15.75844 27.40065 1.000 41.16920 39 ALA B C 1
ATOM 2780 O O . ALA C 1 59 ? -39.40492 -14.93385 27.50207 1.000 46.25444 39 ALA B O 1
ATOM 2782 N N . ALA C 1 60 ? -37.20363 -15.39236 27.36017 1.000 43.07799 40 ALA B N 1
ATOM 2783 C CA . ALA C 1 60 ? -36.83192 -13.99458 27.54874 1.000 45.79044 40 ALA B CA 1
ATOM 2784 C C . ALA C 1 60 ? -37.14016 -13.14271 26.32125 1.000 44.65821 40 ALA B C 1
ATOM 2785 O O . ALA C 1 60 ? -37.37990 -11.93717 26.45469 1.000 51.42200 40 ALA B O 1
ATOM 2787 N N . SER C 1 61 ? -37.14142 -13.73373 25.12779 1.000 36.20623 41 SER B N 1
ATOM 2788 C CA . SER C 1 61 ? -37.32742 -12.97626 23.89728 1.000 43.97778 41 SER B CA 1
ATOM 2789 C C . SER C 1 61 ? -38.71896 -13.12495 23.29635 1.000 53.91871 41 SER B C 1
ATOM 2790 O O . SER C 1 61 ? -38.97115 -12.57816 22.21797 1.000 48.69675 41 SER B O 1
ATOM 2793 N N . GLY C 1 62 ? -39.62067 -13.85255 23.95105 1.000 49.56080 42 GLY B N 1
ATOM 2794 C CA . GLY C 1 62 ? -40.96374 -14.00284 23.42747 1.000 49.35829 42 GLY B CA 1
ATOM 2795 C C . GLY C 1 62 ? -41.08778 -14.88833 22.20845 1.000 52.05913 42 GLY B C 1
ATOM 2796 O O . GLY C 1 62 ? -42.05912 -14.75859 21.45891 1.000 53.96660 42 GLY B O 1
ATOM 2797 N N . THR C 1 63 ? -40.13159 -15.78482 21.98356 1.000 57.44549 43 THR B N 1
ATOM 2798 C CA . THR C 1 63 ? -40.17118 -16.73880 20.88659 1.000 40.29300 43 THR B CA 1
ATOM 2799 C C . THR C 1 63 ? -40.27880 -18.15654 21.44503 1.000 48.55419 43 THR B C 1
ATOM 2800 O O . THR C 1 63 ? -40.44134 -18.36482 22.65379 1.000 49.94862 43 THR B O 1
ATOM 2804 N N . SER C 1 64 ? -40.18996 -19.13924 20.55491 1.000 43.79335 44 SER B N 1
ATOM 2805 C CA . SER C 1 64 ? -40.16607 -20.54388 20.93187 1.000 45.77239 44 SER B CA 1
ATOM 2806 C C . SER C 1 64 ? -38.80737 -21.13257 20.58063 1.000 43.61687 44 SER B C 1
ATOM 2807 O O . SER C 1 64 ? -38.22059 -20.78917 19.54929 1.000 47.85838 44 SER B O 1
ATOM 2810 N N . ALA C 1 65 ? -38.30465 -22.00438 21.44788 1.000 44.52511 45 ALA B N 1
ATOM 2811 C CA . ALA C 1 65 ? -37.00152 -22.60440 21.21350 1.000 45.96010 45 ALA B CA 1
ATOM 2812 C C . ALA C 1 65 ? -37.06143 -23.52845 19.99918 1.000 47.92577 45 ALA B C 1
ATOM 2813 O O . ALA C 1 65 ? -38.05253 -24.24006 19.80657 1.000 49.19449 45 ALA B O 1
ATOM 2815 N N . PRO C 1 66 ? -36.03198 -23.52898 19.15718 1.000 52.06886 46 PRO B N 1
ATOM 2816 C CA . PRO C 1 66 ? -36.03767 -24.41286 17.98790 1.000 46.76455 46 PRO B CA 1
ATOM 2817 C C . PRO C 1 66 ? -35.83849 -25.86776 18.38460 1.000 48.50710 46 PRO B C 1
ATOM 2818 O O . PRO C 1 66 ? -35.29859 -26.19137 19.44515 1.000 46.46316 46 PRO B O 1
ATOM 2822 N N . ALA C 1 67 ? -36.29585 -26.75530 17.50606 1.000 50.53517 47 ALA B N 1
ATOM 2823 C CA . ALA C 1 67 ? -36.12765 -28.18731 17.71645 1.000 51.32048 47 ALA B CA 1
ATOM 2824 C C . ALA C 1 67 ? -34.70688 -28.58863 17.34172 1.000 42.18734 47 ALA B C 1
ATOM 2825 O O . ALA C 1 67 ? -34.26448 -28.34569 16.21406 1.000 49.04228 47 ALA B O 1
ATOM 2827 N N . ARG C 1 68 ? -33.98992 -29.18915 18.28616 1.000 41.25196 48 ARG B N 1
ATOM 2828 C CA . ARG C 1 68 ? -32.60613 -29.59511 18.08056 1.000 42.18529 48 ARG B CA 1
ATOM 2829 C C . ARG C 1 68 ? -32.54517 -31.09961 17.84899 1.000 39.83765 48 ARG B C 1
ATOM 2830 O O . ARG C 1 68 ? -33.17704 -31.86940 18.57989 1.000 42.76504 48 ARG B O 1
ATOM 2838 N N . ARG C 1 69 ? -31.78819 -31.51409 16.83508 1.000 44.42609 49 ARG B N 1
ATOM 2839 C CA . ARG C 1 69 ? -31.59862 -32.92861 16.53566 1.000 41.08208 49 ARG B CA 1
ATOM 2840 C C . ARG C 1 69 ? -30.45331 -33.47991 17.37601 1.000 40.61047 49 ARG B C 1
ATOM 2841 O O . ARG C 1 69 ? -29.32321 -32.98622 17.29376 1.000 38.00592 49 ARG B O 1
ATOM 2849 N N . MET C 1 70 ? -30.74913 -34.50467 18.17992 1.000 47.32950 50 MET B N 1
ATOM 2850 C CA . MET C 1 70 ? -29.70096 -35.21148 18.91002 1.000 44.05511 50 MET B CA 1
ATOM 2851 C C . MET C 1 70 ? -28.64237 -35.77542 17.96844 1.000 39.64940 50 MET B C 1
ATOM 2852 O O . MET C 1 70 ? -27.45303 -35.80443 18.31359 1.000 44.93368 50 MET B O 1
ATOM 2857 N N . GLU C 1 71 ? -29.05413 -36.22362 16.77831 1.000 46.81409 51 GLU B N 1
ATOM 2858 C CA . GLU C 1 71 ? -28.10530 -36.78080 15.81982 1.000 47.20904 51 GLU B CA 1
ATOM 2859 C C . GLU C 1 71 ? -27.09472 -35.73062 15.37386 1.000 42.50922 51 GLU B C 1
ATOM 2860 O O . GLU C 1 71 ? -25.89727 -36.01999 15.26512 1.000 42.06246 51 GLU B O 1
ATOM 2866 N N . THR C 1 72 ? -27.55959 -34.50564 15.10669 1.000 37.88131 52 THR B N 1
ATOM 2867 C CA . THR C 1 72 ? -26.64352 -33.42360 14.75871 1.000 44.28364 52 THR B CA 1
ATOM 2868 C C . THR C 1 72 ? -25.66285 -33.15546 15.89192 1.000 41.35835 52 THR B C 1
ATOM 2869 O O . THR C 1 72 ? -24.47467 -32.90222 15.65225 1.000 36.61208 52 THR B O 1
ATOM 2873 N N . THR C 1 73 ? -26.14478 -33.21651 17.13520 1.000 37.36554 53 THR B N 1
ATOM 2874 C CA . THR C 1 73 ? -25.26988 -33.02249 18.28545 1.000 35.20532 53 THR B CA 1
ATOM 2875 C C . THR C 1 73 ? -24.16566 -34.07030 18.31322 1.000 39.40548 53 THR B C 1
ATOM 2876 O O . THR C 1 73 ? -22.98097 -33.73741 18.44403 1.000 34.77234 53 THR B O 1
ATOM 2880 N N . GLU C 1 74 ? -24.53696 -35.34733 18.18488 1.000 40.10091 54 GLU B N 1
ATOM 2881 C CA . GLU C 1 74 ? -23.53221 -36.40463 18.23680 1.000 37.62832 54 GLU B CA 1
ATOM 2882 C C . GLU C 1 74 ? -22.55977 -36.29542 17.06955 1.000 41.70021 54 GLU B C 1
ATOM 2883 O O . GLU C 1 74 ? -21.36155 -36.55892 17.22276 1.000 41.12990 54 GLU B O 1
ATOM 2889 N N . HIS C 1 75 ? -23.05290 -35.89796 15.89553 1.000 41.54223 55 HIS B N 1
ATOM 2890 C CA . HIS C 1 75 ? -22.17205 -35.75415 14.74214 1.000 38.66646 55 HIS B CA 1
ATOM 2891 C C . HIS C 1 75 ? -21.16025 -34.63495 14.95660 1.000 44.63389 55 HIS B C 1
ATOM 2892 O O . HIS C 1 75 ? -19.96684 -34.80708 14.68268 1.000 45.27490 55 HIS B O 1
ATOM 2899 N N . ARG C 1 76 ? -21.61769 -33.47904 15.44998 1.000 30.07812 56 ARG B N 1
ATOM 2900 C CA . ARG C 1 76 ? -20.69874 -32.37313 15.70499 1.000 33.89095 56 ARG B CA 1
ATOM 2901 C C . ARG C 1 76 ? -19.70312 -32.72074 16.80631 1.000 36.31960 56 ARG B C 1
ATOM 2902 O O . ARG C 1 76 ? -18.53032 -32.33328 16.73477 1.000 36.48447 56 ARG B O 1
ATOM 2910 N N . VAL C 1 77 ? -20.14844 -33.45057 17.83208 1.000 33.23589 57 VAL B N 1
ATOM 2911 C CA . VAL C 1 77 ? -19.25489 -33.79805 18.93182 1.000 32.72904 57 VAL B CA 1
ATOM 2912 C C . VAL C 1 77 ? -18.18400 -34.77662 18.46427 1.000 38.45128 57 VAL B C 1
ATOM 2913 O O . VAL C 1 77 ? -16.99911 -34.61758 18.78378 1.000 31.39179 57 VAL B O 1
ATOM 2917 N N . ARG C 1 78 ? -18.57534 -35.79179 17.68756 1.000 43.53304 58 ARG B N 1
ATOM 2918 C CA . ARG C 1 78 ? -17.60263 -36.76990 17.20608 1.000 37.99574 58 ARG B CA 1
ATOM 2919 C C . ARG C 1 78 ? -16.56245 -36.11960 16.30172 1.000 35.20433 58 ARG B C 1
ATOM 2920 O O . ARG C 1 78 ? -15.38232 -36.49309 16.32544 1.000 42.26979 58 ARG B O 1
ATOM 2928 N N . SER C 1 79 ? -16.98061 -35.14095 15.50150 1.000 37.66417 59 SER B N 1
ATOM 2929 C CA . SER C 1 79 ? -16.06633 -34.42491 14.62375 1.000 44.04136 59 SER B CA 1
ATOM 2930 C C . SER C 1 79 ? -15.17542 -33.44077 15.37071 1.000 45.25547 59 SER B C 1
ATOM 2931 O O . SER C 1 79 ? -14.33123 -32.79413 14.74035 1.000 40.52354 59 SER B O 1
ATOM 2934 N N . GLY C 1 80 ? -15.34054 -33.30973 16.68508 1.000 42.25308 60 GLY B N 1
ATOM 2935 C CA . GLY C 1 80 ? -14.54787 -32.36433 17.44858 1.000 34.75230 60 GLY B CA 1
ATOM 2936 C C . GLY C 1 80 ? -14.84583 -30.91422 17.14303 1.000 34.41107 60 GLY B C 1
ATOM 2937 O O . GLY C 1 80 ? -13.95421 -30.06660 17.25863 1.000 39.95046 60 GLY B O 1
ATOM 2938 N N . SER C 1 81 ? -16.08195 -30.60151 16.76181 1.000 30.54784 61 SER B N 1
ATOM 2939 C CA . SER C 1 81 ? -16.45613 -29.25444 16.35555 1.000 30.96774 61 SER B CA 1
ATOM 2940 C C . SER C 1 81 ? -17.12399 -28.45075 17.46206 1.000 34.90047 61 SER B C 1
ATOM 2941 O O . SER C 1 81 ? -17.42308 -27.26982 17.25281 1.000 35.57526 61 SER B O 1
ATOM 2944 N N . VAL C 1 82 ? -17.36994 -29.04788 18.62224 1.000 26.82601 62 VAL B N 1
ATOM 2945 C CA . VAL C 1 82 ? -18.06198 -28.37416 19.71334 1.000 29.66195 62 VAL B CA 1
ATOM 2946 C C . VAL C 1 82 ? -17.01800 -27.93497 20.73205 1.000 36.28380 62 VAL B C 1
ATOM 2947 O O . VAL C 1 82 ? -16.36166 -28.76885 21.36704 1.000 35.56542 62 VAL B O 1
ATOM 2951 N N . HIS C 1 83 ? -16.86266 -26.62430 20.89223 1.000 27.43689 63 HIS B N 1
ATOM 2952 C CA . HIS C 1 83 ? -15.93373 -26.05887 21.85977 1.000 30.26635 63 HIS B CA 1
ATOM 2953 C C . HIS C 1 83 ? -16.72358 -25.55693 23.06018 1.000 33.53342 63 HIS B C 1
ATOM 2954 O O . HIS C 1 83 ? -17.65392 -24.75629 22.90351 1.000 32.68949 63 HIS B O 1
ATOM 2961 N N . LEU C 1 84 ? -16.36132 -26.03957 24.24931 1.000 33.16956 64 LEU B N 1
ATOM 2962 C CA . LEU C 1 84 ? -17.08760 -25.76091 25.47981 1.000 31.89474 64 LEU B CA 1
ATOM 2963 C C . LEU C 1 84 ? -16.19808 -24.99237 26.44816 1.000 31.57339 64 LEU B C 1
ATOM 2964 O O . LEU C 1 84 ? -15.04813 -25.38198 26.69333 1.000 29.24379 64 LEU B O 1
ATOM 2969 N N . LEU C 1 85 ? -16.74355 -23.90475 26.99220 1.000 36.02560 65 LEU B N 1
ATOM 2970 C CA . LEU C 1 85 ? -16.09737 -23.07573 27.99988 1.000 30.68303 65 LEU B CA 1
ATOM 2971 C C . LEU C 1 85 ? -16.66256 -23.44340 29.36361 1.000 34.66363 65 LEU B C 1
ATOM 2972 O O . LEU C 1 85 ? -17.86858 -23.27940 29.60420 1.000 34.78446 65 LEU B O 1
ATOM 2977 N N . ARG C 1 86 ? -15.78491 -23.90984 30.24953 1.000 29.90552 66 ARG B N 1
ATOM 2978 C CA . ARG C 1 86 ? -16.13270 -24.40051 31.57170 1.000 39.64957 66 ARG B CA 1
ATOM 2979 C C . ARG C 1 86 ? -15.60095 -23.44030 32.62988 1.000 40.31135 66 ARG B C 1
ATOM 2980 O O . ARG C 1 86 ? -14.49412 -22.89979 32.49746 1.000 41.76525 66 ARG B O 1
ATOM 2988 N N . HIS C 1 87 ? -16.39977 -23.22815 33.67551 1.000 40.51979 67 HIS B N 1
ATOM 2989 C CA . HIS C 1 87 ? -16.05196 -22.34311 34.78210 1.000 46.03474 67 HIS B CA 1
ATOM 2990 C C . HIS C 1 87 ? -16.35943 -23.05384 36.09060 1.000 43.39525 67 HIS B C 1
ATOM 2991 O O . HIS C 1 87 ? -17.52429 -23.35162 36.37627 1.000 45.49306 67 HIS B O 1
ATOM 2998 N N . ASP C 1 88 ? -15.31490 -23.32065 36.87931 1.000 43.05473 68 ASP B N 1
ATOM 2999 C CA . ASP C 1 88 ? -15.44254 -23.99576 38.17403 1.000 47.35283 68 ASP B CA 1
ATOM 3000 C C . ASP C 1 88 ? -16.11901 -25.35699 38.02632 1.000 54.13055 68 ASP B C 1
ATOM 3001 O O . ASP C 1 88 ? -16.91688 -25.77131 38.86955 1.000 54.77206 68 ASP B O 1
ATOM 3006 N N . GLY C 1 89 ? -15.80011 -26.05887 36.94023 1.000 55.45366 69 GLY B N 1
ATOM 3007 C CA . GLY C 1 89 ? -16.35353 -27.36514 36.67465 1.000 53.85535 69 GLY B CA 1
ATOM 3008 C C . GLY C 1 89 ? -17.67483 -27.37029 35.93537 1.000 45.19498 69 GLY B C 1
ATOM 3009 O O . GLY C 1 89 ? -17.99930 -28.37122 35.28690 1.000 49.55299 69 GLY B O 1
ATOM 3010 N N . ARG C 1 90 ? -18.44433 -26.28750 36.00898 1.000 38.73171 70 ARG B N 1
ATOM 3011 C CA . ARG C 1 90 ? -19.73301 -26.28593 35.32742 1.000 45.72994 70 ARG B CA 1
ATOM 3012 C C . ARG C 1 90 ? -19.59411 -25.70434 33.92290 1.000 36.16246 70 ARG B C 1
ATOM 3013 O O . ARG C 1 90 ? -18.80106 -24.78131 33.70770 1.000 41.31777 70 ARG B O 1
ATOM 3021 N N . PRO C 1 91 ? -20.34396 -26.23598 32.95790 1.000 38.84898 71 PRO B N 1
ATOM 3022 C CA . PRO C 1 91 ? -20.33683 -25.64656 31.61224 1.000 37.57467 71 PRO B CA 1
ATOM 3023 C C . PRO C 1 91 ? -20.94487 -24.25232 31.63674 1.000 36.01626 71 PRO B C 1
ATOM 3024 O O . PRO C 1 91 ? -22.06673 -24.05436 32.10661 1.000 42.73418 71 PRO B O 1
ATOM 3028 N N . ALA C 1 92 ? -20.18905 -23.28117 31.13715 1.000 33.03347 72 ALA B N 1
ATOM 3029 C CA . ALA C 1 92 ? -20.64155 -21.89766 31.10892 1.000 31.15642 72 ALA B CA 1
ATOM 3030 C C . ALA C 1 92 ? -21.06876 -21.44864 29.72059 1.000 27.19211 72 ALA B C 1
ATOM 3031 O O . ALA C 1 92 ? -22.02174 -20.67223 29.59189 1.000 25.27230 72 ALA B O 1
ATOM 3033 N N . GLY C 1 93 ? -20.37764 -21.90766 28.67957 1.000 28.43457 73 GLY B N 1
ATOM 3034 C CA . GLY C 1 93 ? -20.75477 -21.55010 27.32368 1.000 25.67469 73 GLY B CA 1
ATOM 3035 C C . GLY C 1 93 ? -20.23613 -22.58272 26.34837 1.000 32.46203 73 GLY B C 1
ATOM 3036 O O . GLY C 1 93 ? -19.53385 -23.52126 26.72764 1.000 31.68408 73 GLY B O 1
ATOM 3037 N N . MET C 1 94 ? -20.57805 -22.39147 25.07416 1.000 27.33942 74 MET B N 1
ATOM 3038 C CA . MET C 1 94 ? -20.06212 -23.25661 24.01803 1.000 30.05511 74 MET B CA 1
ATOM 3039 C C . MET C 1 94 ? -20.45942 -22.69560 22.65933 1.000 30.07017 74 MET B C 1
ATOM 3040 O O . MET C 1 94 ? -21.30411 -21.80135 22.54759 1.000 23.56333 74 MET B O 1
ATOM 3045 N N . PHE C 1 95 ? -19.84203 -23.26108 21.62344 1.000 24.20041 75 PHE B N 1
ATOM 3046 C CA . PHE C 1 95 ? -20.21517 -22.98692 20.24257 1.000 26.01272 75 PHE B CA 1
ATOM 3047 C C . PHE C 1 95 ? -19.81716 -24.18147 19.38748 1.000 32.24863 75 PHE B C 1
ATOM 3048 O O . PHE C 1 95 ? -19.05100 -25.04781 19.81883 1.000 31.30531 75 PHE B O 1
ATOM 3056 N N . THR C 1 96 ? -20.35225 -24.23009 18.16794 1.000 27.96642 76 THR B N 1
ATOM 3057 C CA . THR C 1 96 ? -19.99976 -25.25067 17.19367 1.000 27.97168 76 THR B CA 1
ATOM 3058 C C . THR C 1 96 ? -19.38142 -24.55638 15.99150 1.000 34.23744 76 THR B C 1
ATOM 3059 O O . THR C 1 96 ? -19.96623 -23.61462 15.44532 1.000 35.84678 76 THR B O 1
ATOM 3063 N N . LEU C 1 97 ? -18.19272 -25.00432 15.60029 1.000 30.33576 77 LEU B N 1
ATOM 3064 C CA . LEU C 1 97 ? -17.43632 -24.39718 14.51326 1.000 37.45484 77 LEU B CA 1
ATOM 3065 C C . LEU C 1 97 ? -17.15280 -25.47252 13.47657 1.000 35.98457 77 LEU B C 1
ATOM 3066 O O . LEU C 1 97 ? -16.43401 -26.43600 13.76334 1.000 39.19806 77 LEU B O 1
ATOM 3071 N N . THR C 1 98 ? -17.72281 -25.31898 12.28234 1.000 32.40271 78 THR B N 1
ATOM 3072 C CA . THR C 1 98 ? -17.62574 -26.35296 11.26061 1.000 35.59582 78 THR B CA 1
ATOM 3073 C C . THR C 1 98 ? -17.11216 -25.77020 9.95157 1.000 38.05972 78 THR B C 1
ATOM 3074 O O . THR C 1 98 ? -17.15915 -24.56227 9.71920 1.000 32.96417 78 THR B O 1
ATOM 3078 N N . TRP C 1 99 ? -16.60556 -26.65259 9.09287 1.000 39.18874 79 TRP B N 1
ATOM 3079 C CA . TRP C 1 99 ? -16.23096 -26.25307 7.74445 1.000 39.92773 79 TRP B CA 1
ATOM 3080 C C . TRP C 1 99 ? -17.37240 -26.41033 6.75219 1.000 42.71530 79 TRP B C 1
ATOM 3081 O O . TRP C 1 99 ? -17.32306 -25.81501 5.66993 1.000 47.32633 79 TRP B O 1
ATOM 3092 N N . ASP C 1 100 ? -18.39076 -27.19440 7.09330 1.000 40.47153 80 ASP B N 1
ATOM 3093 C CA . ASP C 1 100 ? -19.57880 -27.38247 6.28188 1.000 46.75928 80 ASP B CA 1
ATOM 3094 C C . ASP C 1 100 ? -20.71678 -26.50857 6.79671 1.000 43.00409 80 ASP B C 1
ATOM 3095 O O . ASP C 1 100 ? -20.79971 -26.23077 7.99714 1.000 42.86081 80 ASP B O 1
ATOM 3100 N N . PRO C 1 101 ? -21.60208 -26.05482 5.91370 1.000 46.06076 81 PRO B N 1
ATOM 3101 C CA . PRO C 1 101 ? -22.72470 -25.21289 6.34645 1.000 41.77056 81 PRO B CA 1
ATOM 3102 C C . PRO C 1 101 ? -23.69989 -26.00118 7.20129 1.000 42.83201 81 PRO B C 1
ATOM 3103 O O . PRO C 1 101 ? -24.22614 -27.03565 6.76494 1.000 47.25487 81 PRO B O 1
ATOM 3107 N N . PRO C 1 102 ? -23.96791 -25.54832 8.42839 1.000 41.95522 82 PRO B N 1
ATOM 3108 C CA . PRO C 1 102 ? -24.97825 -26.20617 9.26411 1.000 40.65583 82 PRO B CA 1
ATOM 3109 C C . PRO C 1 102 ? -26.40211 -25.76977 8.96530 1.000 39.03635 82 PRO B C 1
ATOM 3110 O O . PRO C 1 102 ? -27.32747 -26.23102 9.64270 1.000 41.62000 82 PRO B O 1
ATOM 3114 N N . PHE C 1 103 ? -26.59809 -24.89180 7.98512 1.000 41.80123 83 PHE B N 1
ATOM 3115 C CA . PHE C 1 103 ? -27.91725 -24.39397 7.63229 1.000 43.72913 83 PHE B CA 1
ATOM 3116 C C . PHE C 1 103 ? -28.01191 -24.27656 6.11958 1.000 50.26910 83 PHE B C 1
ATOM 3117 O O . PHE C 1 103 ? -27.00559 -24.29610 5.40884 1.000 47.76633 83 PHE B O 1
ATOM 3125 N N . ALA C 1 104 ? -29.23899 -24.15019 5.63145 1.000 53.94048 84 ALA B N 1
ATOM 3126 C CA . ALA C 1 104 ? -29.49307 -24.03108 4.20250 1.000 58.05212 84 ALA B CA 1
ATOM 3127 C C . ALA C 1 104 ? -29.58325 -22.55447 3.83571 1.000 47.12054 84 ALA B C 1
ATOM 3128 O O . ALA C 1 104 ? -30.37765 -21.81019 4.42263 1.000 55.29948 84 ALA B O 1
ATOM 3130 N N . ALA C 1 105 ? -28.75770 -22.13107 2.88032 1.000 50.77441 85 ALA B N 1
ATOM 3131 C CA . ALA C 1 105 ? -28.75822 -20.75141 2.41289 1.000 55.94129 85 ALA B CA 1
ATOM 3132 C C . ALA C 1 105 ? -28.43190 -20.73254 0.92842 1.000 64.20920 85 ALA B C 1
ATOM 3133 O O . ALA C 1 105 ? -27.48727 -21.39753 0.49322 1.000 63.52709 85 ALA B O 1
ATOM 3135 N N . ASP C 1 106 ? -29.21197 -19.97390 0.16073 1.000 63.86420 86 ASP B N 1
ATOM 3136 C CA . ASP C 1 106 ? -28.95957 -19.85404 -1.26804 1.000 70.43060 86 ASP B CA 1
ATOM 3137 C C . ASP C 1 106 ? -27.59391 -19.22283 -1.51191 1.000 74.41016 86 ASP B C 1
ATOM 3138 O O . ASP C 1 106 ? -27.06856 -18.48133 -0.67647 1.000 67.09613 86 ASP B O 1
ATOM 3143 N N . GLU C 1 107 ? -27.01236 -19.53095 -2.66802 1.000 69.23126 87 GLU B N 1
ATOM 3144 C CA . GLU C 1 107 ? -25.71837 -18.96229 -3.01348 1.000 75.78719 87 GLU B CA 1
ATOM 3145 C C . GLU C 1 107 ? -25.84533 -17.45563 -3.20006 1.000 71.53060 87 GLU B C 1
ATOM 3146 O O . GLU C 1 107 ? -26.86108 -16.95553 -3.69192 1.000 76.82623 87 GLU B O 1
ATOM 3152 N N . GLY C 1 108 ? -24.81203 -16.72922 -2.78351 1.000 65.12987 88 GLY B N 1
ATOM 3153 C CA . GLY C 1 108 ? -24.85344 -15.28451 -2.77339 1.000 59.35811 88 GLY B CA 1
ATOM 3154 C C . GLY C 1 108 ? -25.32689 -14.66863 -1.47517 1.000 64.64159 88 GLY B C 1
ATOM 3155 O O . GLY C 1 108 ? -25.35056 -13.43519 -1.36693 1.000 69.58886 88 GLY B O 1
ATOM 3156 N N . ALA C 1 109 ? -25.71392 -15.48343 -0.49002 1.000 59.36754 89 ALA B N 1
ATOM 3157 C CA . ALA C 1 109 ? -26.10132 -14.95476 0.81185 1.000 54.42550 89 ALA B CA 1
ATOM 3158 C C . ALA C 1 109 ? -24.90453 -14.46357 1.61194 1.000 54.02543 89 ALA B C 1
ATOM 3159 O O . ALA C 1 109 ? -25.08225 -13.67936 2.55000 1.000 52.62673 89 ALA B O 1
ATOM 3161 N N . PHE C 1 110 ? -23.70226 -14.91355 1.26971 1.000 56.41881 90 PHE B N 1
ATOM 3162 C CA . PHE C 1 110 ? -22.47201 -14.49260 1.91384 1.000 50.95844 90 PHE B CA 1
ATOM 3163 C C . PHE C 1 110 ? -21.49391 -13.97327 0.86911 1.000 54.20700 90 PHE B C 1
ATOM 3164 O O . PHE C 1 110 ? -21.55610 -14.36803 -0.29804 1.000 54.01494 90 PHE B O 1
ATOM 3172 N N . PRO C 1 111 ? -20.58609 -13.07824 1.26546 1.000 48.38789 91 PRO B N 1
ATOM 3173 C CA . PRO C 1 111 ? -19.53593 -12.66803 0.34071 1.000 43.78334 91 PRO B CA 1
ATOM 3174 C C . PRO C 1 111 ? -18.64650 -13.84870 -0.00668 1.000 49.30828 91 PRO B C 1
ATOM 3175 O O . PRO C 1 111 ? -18.53672 -14.81055 0.77053 1.000 51.11874 91 PRO B O 1
ATOM 3179 N N . PRO C 1 112 ? -18.01331 -13.81481 -1.17645 1.000 52.64036 92 PRO B N 1
ATOM 3180 C CA . PRO C 1 112 ? -17.11555 -14.91851 -1.55002 1.000 52.46752 92 PRO B CA 1
ATOM 3181 C C . PRO C 1 112 ? -15.97468 -15.06556 -0.55396 1.000 43.23585 92 PRO B C 1
ATOM 3182 O O . PRO C 1 112 ? -15.44490 -14.08060 -0.03457 1.000 51.07977 92 PRO B O 1
ATOM 3186 N N . ALA C 1 113 ? -15.60407 -16.31655 -0.28799 1.000 46.07411 93 ALA B N 1
ATOM 3187 C CA . ALA C 1 113 ? -14.55682 -16.62533 0.67237 1.000 49.44108 93 ALA B CA 1
ATOM 3188 C C . ALA C 1 113 ? -13.79421 -17.85475 0.20306 1.000 47.25090 93 ALA B C 1
ATOM 3189 O O . ALA C 1 113 ? -14.36577 -18.77545 -0.38820 1.000 54.08417 93 ALA B O 1
ATOM 3191 N N . GLU C 1 114 ? -12.49161 -17.85550 0.47919 1.000 51.41237 94 GLU B N 1
ATOM 3192 C CA . GLU C 1 114 ? -11.62996 -18.95677 0.06992 1.000 48.61354 94 GLU B CA 1
ATOM 3193 C C . GLU C 1 114 ? -11.74726 -20.13864 1.02747 1.000 54.01222 94 GLU B C 1
ATOM 3194 O O . GLU C 1 114 ? -11.88289 -21.29035 0.59579 1.000 53.83630 94 GLU B O 1
ATOM 3200 N N . ARG C 1 115 ? -11.70215 -19.86714 2.33025 1.000 49.21643 95 ARG B N 1
ATOM 3201 C CA . ARG C 1 115 ? -11.78503 -20.90042 3.36311 1.000 44.49789 95 ARG B CA 1
ATOM 3202 C C . ARG C 1 115 ? -12.70173 -20.41264 4.47371 1.000 48.18526 95 ARG B C 1
ATOM 3203 O O . ARG C 1 115 ? -12.24397 -19.99649 5.54635 1.000 44.70439 95 ARG B O 1
ATOM 3211 N N . PRO C 1 116 ? -14.01257 -20.43247 4.24556 1.000 47.78626 96 PRO B N 1
ATOM 3212 C CA . PRO C 1 116 ? -14.94391 -19.96484 5.27297 1.000 43.04325 96 PRO B CA 1
ATOM 3213 C C . PRO C 1 116 ? -15.26531 -21.05081 6.28424 1.000 40.66045 96 PRO B C 1
ATOM 3214 O O . PRO C 1 116 ? -15.32732 -22.23935 5.96219 1.000 43.35391 96 PRO B O 1
ATOM 3218 N N . LEU C 1 117 ? -15.45950 -20.62263 7.52789 1.000 46.53989 97 LEU B N 1
ATOM 3219 C CA . LEU C 1 117 ? -15.97848 -21.48486 8.57696 1.000 38.03004 97 LEU B CA 1
ATOM 3220 C C . LEU C 1 117 ? -17.33938 -20.97827 9.02949 1.000 33.54704 97 LEU B C 1
ATOM 3221 O O . LEU C 1 117 ? -17.69682 -19.81560 8.82321 1.000 39.00462 97 LEU B O 1
ATOM 3226 N N . TYR C 1 118 ? -18.09582 -21.87087 9.65850 1.000 29.74277 98 TYR B N 1
ATOM 3227 C CA . TYR C 1 118 ? -19.47654 -21.61708 10.03233 1.000 35.06948 98 TYR B CA 1
ATOM 3228 C C . TYR C 1 118 ? -19.63064 -21.75874 11.53813 1.000 33.91798 98 TYR B C 1
ATOM 3229 O O . TYR C 1 118 ? -19.20419 -22.76455 12.12218 1.000 36.07994 98 TYR B O 1
ATOM 3238 N N . LEU C 1 119 ? -20.23224 -20.74450 12.15256 1.000 29.02178 99 LEU B N 1
ATOM 3239 C CA . LEU C 1 119 ? -20.54765 -20.72806 13.57342 1.000 32.80365 99 LEU B CA 1
ATOM 3240 C C . LEU C 1 119 ? -22.01377 -21.08762 13.76803 1.000 35.43423 99 LEU B C 1
ATOM 3241 O O . LEU C 1 119 ? -22.89188 -20.49083 13.13568 1.000 37.82662 99 LEU B O 1
ATOM 3246 N N . SER C 1 120 ? -22.27764 -22.05193 14.64599 1.000 30.10631 100 SER B N 1
ATOM 3247 C CA . SER C 1 120 ? -23.64228 -22.44554 14.95570 1.000 27.72019 100 SER B CA 1
ATOM 3248 C C . SER C 1 120 ? -23.74254 -22.80383 16.43072 1.000 31.05008 100 SER B C 1
ATOM 3249 O O . SER C 1 120 ? -22.73729 -22.93668 17.13628 1.000 28.85733 100 SER B O 1
ATOM 3252 N N . ARG C 1 121 ? -24.98554 -22.93168 16.89337 1.000 26.54864 101 ARG B N 1
ATOM 3253 C CA . ARG C 1 121 ? -25.28340 -23.47145 18.21731 1.000 26.16019 101 ARG B CA 1
ATOM 3254 C C . ARG C 1 121 ? -24.52665 -22.72946 19.31468 1.000 29.06518 101 ARG B C 1
ATOM 3255 O O . ARG C 1 121 ? -23.96264 -23.33469 20.23007 1.000 27.99333 101 ARG B O 1
ATOM 3263 N N . LEU C 1 122 ? -24.49327 -21.40481 19.20610 1.000 30.49651 102 LEU B N 1
ATOM 3264 C CA . LEU C 1 122 ? -23.97985 -20.58457 20.29163 1.000 31.01190 102 LEU B CA 1
ATOM 3265 C C . LEU C 1 122 ? -24.88900 -20.73324 21.50454 1.000 29.07748 102 LEU B C 1
ATOM 3266 O O . LEU C 1 122 ? -26.10726 -20.56046 21.40448 1.000 40.23003 102 LEU B O 1
ATOM 3271 N N . ALA C 1 123 ? -24.30345 -21.07206 22.64981 1.000 26.82309 103 ALA B N 1
ATOM 3272 C CA . ALA C 1 123 ? -25.08800 -21.33378 23.84648 1.000 29.56578 103 ALA B CA 1
ATOM 3273 C C . ALA C 1 123 ? -24.36775 -20.79522 25.07100 1.000 28.75103 103 ALA B C 1
ATOM 3274 O O . ALA C 1 123 ? -23.15293 -20.95929 25.21211 1.000 32.63511 103 ALA B O 1
ATOM 3276 N N . VAL C 1 124 ? -25.12825 -20.15794 25.95401 1.000 23.80930 104 VAL B N 1
ATOM 3277 C CA . VAL C 1 124 ? -24.63220 -19.67323 27.23450 1.000 34.32924 104 VAL B CA 1
ATOM 3278 C C . VAL C 1 124 ? -25.47841 -20.30701 28.32888 1.000 33.20023 104 VAL B C 1
ATOM 3279 O O . VAL C 1 124 ? -26.71066 -20.32990 28.22842 1.000 41.68886 104 VAL B O 1
ATOM 3283 N N . ALA C 1 125 ? -24.82033 -20.83765 29.35478 1.000 30.94539 105 ALA B N 1
ATOM 3284 C CA . ALA C 1 125 ? -25.54630 -21.42188 30.47144 1.000 30.95761 105 ALA B CA 1
ATOM 3285 C C . ALA C 1 125 ? -26.48713 -20.38213 31.07510 1.000 31.28910 105 ALA B C 1
ATOM 3286 O O . ALA C 1 125 ? -26.12960 -19.20124 31.16413 1.000 36.89212 105 ALA B O 1
ATOM 3288 N N . PRO C 1 126 ? -27.69424 -20.77995 31.48505 1.000 33.54395 106 PRO B N 1
ATOM 3289 C CA . PRO C 1 126 ? -28.66054 -19.80019 32.01434 1.000 39.30118 106 PRO B CA 1
ATOM 3290 C C . PRO C 1 126 ? -28.12999 -18.96252 33.16568 1.000 38.09248 106 PRO B C 1
ATOM 3291 O O . PRO C 1 126 ? -28.55518 -17.81104 33.32751 1.000 31.02425 106 PRO B O 1
ATOM 3295 N N . GLU C 1 127 ? -27.20944 -19.50362 33.96914 1.000 40.88329 107 GLU B N 1
ATOM 3296 C CA . GLU C 1 127 ? -26.61605 -18.72572 35.05203 1.000 40.74602 107 GLU B CA 1
ATOM 3297 C C . GLU C 1 127 ? -25.89914 -17.48611 34.53131 1.000 47.40069 107 GLU B C 1
ATOM 3298 O O . GLU C 1 127 ? -25.81329 -16.47518 35.23851 1.000 47.40579 107 GLU B O 1
ATOM 3304 N N . TRP C 1 128 ? -25.39427 -17.53498 33.29984 1.000 47.03978 108 TRP B N 1
ATOM 3305 C CA . TRP C 1 128 ? -24.57208 -16.46605 32.75464 1.000 38.40492 108 TRP B CA 1
ATOM 3306 C C . TRP C 1 128 ? -25.29649 -15.60604 31.72964 1.000 42.89326 108 TRP B C 1
ATOM 3307 O O . TRP C 1 128 ? -24.66954 -14.72395 31.13261 1.000 43.70678 108 TRP B O 1
ATOM 3318 N N . LEU C 1 129 ? -26.58987 -15.83532 31.50378 1.000 50.91302 109 LEU B N 1
ATOM 3319 C CA . LEU C 1 129 ? -27.36674 -14.98153 30.61416 1.000 51.60576 109 LEU B CA 1
ATOM 3320 C C . LEU C 1 129 ? -27.77238 -13.66737 31.26915 1.000 59.15993 109 LEU B C 1
ATOM 3321 O O . LEU C 1 129 ? -28.35232 -12.80944 30.59482 1.000 63.81405 109 LEU B O 1
ATOM 3326 N N . THR C 1 130 ? -27.48694 -13.49341 32.55865 1.000 65.66459 110 THR B N 1
ATOM 3327 C CA . THR C 1 130 ? -27.69310 -12.23542 33.26105 1.000 73.38886 110 THR B CA 1
ATOM 3328 C C . THR C 1 130 ? -26.45283 -11.92743 34.08533 1.000 76.68398 110 THR B C 1
ATOM 3329 O O . THR C 1 130 ? -25.85339 -12.82897 34.67929 1.000 73.58580 110 THR B O 1
ATOM 3333 N N . GLY C 1 131 ? -26.06909 -10.66046 34.11303 1.000 79.54608 111 GLY B N 1
ATOM 3334 C CA . GLY C 1 131 ? -24.90725 -10.21772 34.85579 1.000 68.97483 111 GLY B CA 1
ATOM 3335 C C . GLY C 1 131 ? -23.81476 -9.70101 33.93690 1.000 75.41124 111 GLY B C 1
ATOM 3336 O O . GLY C 1 131 ? -23.99201 -9.54858 32.72508 1.000 77.23289 111 GLY B O 1
ATOM 3337 N N . GLY C 1 132 ? -22.65725 -9.44066 34.54123 1.000 71.55555 112 GLY B N 1
ATOM 3338 C CA . GLY C 1 132 ? -21.54486 -8.85619 33.81900 1.000 64.78662 112 GLY B CA 1
ATOM 3339 C C . GLY C 1 132 ? -20.33370 -9.75344 33.65587 1.000 60.03449 112 GLY B C 1
ATOM 3340 O O . GLY C 1 132 ? -19.19766 -9.29655 33.81490 1.000 57.44595 112 GLY B O 1
ATOM 3341 N N . SER C 1 133 ? -20.55486 -11.02910 33.33317 1.000 55.49169 113 SER B N 1
ATOM 3342 C CA . SER C 1 133 ? -19.45408 -11.93897 33.03848 1.000 54.43086 113 SER B CA 1
ATOM 3343 C C . SER C 1 133 ? -19.09140 -11.98218 31.56022 1.000 49.61498 113 SER B C 1
ATOM 3344 O O . SER C 1 133 ? -17.99753 -12.45005 31.22309 1.000 50.86057 113 SER B O 1
ATOM 3347 N N . LEU C 1 134 ? -19.97948 -11.51709 30.67841 1.000 38.94552 114 LEU B N 1
ATOM 3348 C CA . LEU C 1 134 ? -19.69862 -11.42667 29.24415 1.000 40.54142 114 LEU B CA 1
ATOM 3349 C C . LEU C 1 134 ? -19.31282 -12.78720 28.66432 1.000 37.44350 114 LEU B C 1
ATOM 3350 O O . LEU C 1 134 ? -18.35833 -12.90742 27.89293 1.000 35.09506 114 LEU B O 1
ATOM 3355 N N . VAL C 1 135 ? -20.06523 -13.82383 29.03975 1.000 32.10688 115 VAL B N 1
ATOM 3356 C CA . VAL C 1 135 ? -19.74301 -15.17483 28.59117 1.000 31.31827 115 VAL B CA 1
ATOM 3357 C C . VAL C 1 135 ? -19.99517 -15.32040 27.09511 1.000 29.17197 115 VAL B C 1
ATOM 3358 O O . VAL C 1 135 ? -19.23371 -15.99144 26.38631 1.000 34.17139 115 VAL B O 1
ATOM 3362 N N . GLY C 1 136 ? -21.05903 -14.69481 26.58837 1.000 24.05782 116 GLY B N 1
ATOM 3363 C CA . GLY C 1 136 ? -21.29121 -14.70970 25.15316 1.000 24.95355 116 GLY B CA 1
ATOM 3364 C C . GLY C 1 136 ? -20.15285 -14.07476 24.37956 1.000 30.90751 116 GLY B C 1
ATOM 3365 O O . GLY C 1 136 ? -19.75765 -14.56631 23.31818 1.000 38.69503 116 GLY B O 1
ATOM 3366 N N . LEU C 1 137 ? -19.60286 -12.97919 24.90893 1.000 34.53034 117 LEU B N 1
ATOM 3367 C CA . LEU C 1 137 ? -18.44029 -12.35360 24.28909 1.000 30.68766 117 LEU B CA 1
ATOM 3368 C C . LEU C 1 137 ? -17.23489 -13.28485 24.31304 1.000 32.67246 117 LEU B C 1
ATOM 3369 O O . LEU C 1 137 ? -16.49873 -13.37806 23.32505 1.000 34.80738 117 LEU B O 1
ATOM 3374 N N . ARG C 1 138 ? -17.01426 -13.97853 25.43541 1.000 31.93007 118 ARG B N 1
ATOM 3375 C CA . ARG C 1 138 ? -15.92390 -14.94763 25.50541 1.000 38.31498 118 ARG B CA 1
ATOM 3376 C C . ARG C 1 138 ? -16.08094 -16.02548 24.44050 1.000 32.15060 118 ARG B C 1
ATOM 3377 O O . ARG C 1 138 ? -15.11766 -16.36768 23.74289 1.000 35.57382 118 ARG B O 1
ATOM 3385 N N . CYS C 1 139 ? -17.29637 -16.55880 24.29135 1.000 33.31650 119 CYS B N 1
ATOM 3386 C CA . CYS C 1 139 ? -17.53505 -17.61102 23.30817 1.000 33.53092 119 CYS B CA 1
ATOM 3387 C C . CYS C 1 139 ? -17.33075 -17.10323 21.88494 1.000 30.74362 119 CYS B C 1
ATOM 3388 O O . CYS C 1 139 ? -16.69294 -17.77746 21.06877 1.000 27.53833 119 CYS B O 1
ATOM 3391 N N . LEU C 1 140 ? -17.85730 -15.91732 21.56678 1.000 31.13173 120 LEU B N 1
ATOM 3392 C CA . LEU C 1 140 ? -17.69539 -15.38325 20.21660 1.000 30.51094 120 LEU B CA 1
ATOM 3393 C C . LEU C 1 140 ? -16.23465 -15.07732 19.90932 1.000 35.93881 120 LEU B C 1
ATOM 3394 O O . LEU C 1 140 ? -15.76290 -15.33019 18.79299 1.000 35.26847 120 LEU B O 1
ATOM 3399 N N . ARG C 1 141 ? -15.50138 -14.54134 20.88806 1.000 32.56470 121 ARG B N 1
ATOM 3400 C CA . ARG C 1 141 ? -14.08084 -14.27504 20.69617 1.000 33.68091 121 ARG B CA 1
ATOM 3401 C C . ARG C 1 141 ? -13.30640 -15.56439 20.47017 1.000 41.16019 121 ARG B C 1
ATOM 3402 O O . ARG C 1 141 ? -12.43800 -15.63146 19.58978 1.000 37.42408 121 ARG B O 1
ATOM 3410 N N . ARG C 1 142 ? -13.60327 -16.59915 21.26065 1.000 31.75068 122 ARG B N 1
ATOM 3411 C CA . ARG C 1 142 ? -12.94450 -17.88285 21.06398 1.000 29.85622 122 ARG B CA 1
ATOM 3412 C C . ARG C 1 142 ? -13.26646 -18.45541 19.69192 1.000 30.98553 122 ARG B C 1
ATOM 3413 O O . ARG C 1 142 ? -12.39544 -19.03600 19.03690 1.000 34.36445 122 ARG B O 1
ATOM 3421 N N . ALA C 1 143 ? -14.51114 -18.29675 19.23636 1.000 28.47006 123 ALA B N 1
ATOM 3422 C CA . ALA C 1 143 ? -14.88150 -18.80608 17.91996 1.000 36.42005 123 ALA B CA 1
ATOM 3423 C C . ALA C 1 143 ? -14.10821 -18.08979 16.82034 1.000 38.53028 123 ALA B C 1
ATOM 3424 O O . ALA C 1 143 ? -13.57532 -18.72776 15.90298 1.000 33.50575 123 ALA B O 1
ATOM 3426 N N . ILE C 1 144 ? -14.03607 -16.75827 16.90469 1.000 41.15751 124 ILE B N 1
ATOM 3427 C CA . ILE C 1 144 ? -13.30609 -15.96909 15.91443 1.000 39.18396 124 ILE B CA 1
ATOM 3428 C C . ILE C 1 144 ? -11.83289 -16.36959 15.88948 1.000 39.42767 124 ILE B C 1
ATOM 3429 O O . ILE C 1 144 ? -11.25197 -16.60052 14.82138 1.000 36.79087 124 ILE B O 1
ATOM 3434 N N . GLU C 1 145 ? -11.20559 -16.46082 17.06708 1.000 39.27604 125 GLU B N 1
ATOM 3435 C CA . GLU C 1 145 ? -9.78297 -16.79034 17.11748 1.000 40.20451 125 GLU B CA 1
ATOM 3436 C C . GLU C 1 145 ? -9.51717 -18.20901 16.62518 1.000 43.42320 125 GLU B C 1
ATOM 3437 O O . GLU C 1 145 ? -8.52703 -18.45065 15.92695 1.000 42.37622 125 GLU B O 1
ATOM 3443 N N . THR C 1 146 ? -10.38408 -19.16132 16.97769 1.000 42.74908 126 THR B N 1
ATOM 3444 C CA . THR C 1 146 ? -10.20111 -20.53372 16.52218 1.000 33.91442 126 THR B CA 1
ATOM 3445 C C . THR C 1 146 ? -10.35724 -20.63453 15.01206 1.000 40.17571 126 THR B C 1
ATOM 3446 O O . THR C 1 146 ? -9.58762 -21.33796 14.34623 1.000 33.81787 126 THR B O 1
ATOM 3450 N N . ALA C 1 147 ? -11.34437 -19.93060 14.45122 1.000 36.51478 127 ALA B N 1
ATOM 3451 C CA . ALA C 1 147 ? -11.53564 -19.95481 13.00606 1.000 44.82349 127 ALA B CA 1
ATOM 3452 C C . ALA C 1 147 ? -10.36475 -19.29913 12.28409 1.000 46.48485 127 ALA B C 1
ATOM 3453 O O . ALA C 1 147 ? -9.93768 -19.77347 11.22438 1.000 43.14366 127 ALA B O 1
ATOM 3455 N N . ALA C 1 148 ? -9.82185 -18.21739 12.84866 1.000 40.57349 128 ALA B N 1
ATOM 3456 C CA . ALA C 1 148 ? -8.67007 -17.57080 12.23053 1.000 36.80389 128 ALA B CA 1
ATOM 3457 C C . ALA C 1 148 ? -7.42965 -18.45901 12.29991 1.000 42.48372 128 ALA B C 1
ATOM 3458 O O . ALA C 1 148 ? -6.69968 -18.58929 11.31039 1.000 45.15969 128 ALA B O 1
ATOM 3460 N N . GLN C 1 149 ? -7.18370 -19.09017 13.45306 1.000 40.83493 129 GLN B N 1
ATOM 3461 C CA . GLN C 1 149 ? -6.02769 -19.97237 13.59507 1.000 37.45435 129 GLN B CA 1
ATOM 3462 C C . GLN C 1 149 ? -6.14205 -21.18427 12.68081 1.000 40.20072 129 GLN B C 1
ATOM 3463 O O . GLN C 1 149 ? -5.14365 -21.63419 12.11084 1.000 42.05419 129 GLN B O 1
ATOM 3469 N N . ALA C 1 150 ? -7.35817 -21.74215 12.53564 1.000 40.92029 130 ALA B N 1
ATOM 3470 C CA . ALA C 1 150 ? -7.59028 -22.84668 11.60083 1.000 38.54362 130 ALA B CA 1
ATOM 3471 C C . ALA C 1 150 ? -7.38473 -22.42711 10.12551 1.000 41.02547 130 ALA B C 1
ATOM 3472 O O . ALA C 1 150 ? -7.69496 -23.22453 9.24402 1.000 41.65604 130 ALA B O 1
ATOM 3474 N N . GLY C 1 151 ? -6.86597 -21.23052 9.84217 1.000 45.51190 131 GLY B N 1
ATOM 3475 C CA . GLY C 1 151 ? -6.65439 -20.80189 8.46636 1.000 40.02156 131 GLY B CA 1
ATOM 3476 C C . GLY C 1 151 ? -7.88243 -20.25220 7.78176 1.000 48.23848 131 GLY B C 1
ATOM 3477 O O . GLY C 1 151 ? -7.95500 -20.26134 6.54989 1.000 56.44033 131 GLY B O 1
ATOM 3478 N N . GLY C 1 152 ? -8.84916 -19.76044 8.55146 1.000 49.97760 132 GLY B N 1
ATOM 3479 C CA . GLY C 1 152 ? -10.12918 -19.39869 7.98739 1.000 40.77701 132 GLY B CA 1
ATOM 3480 C C . GLY C 1 152 ? -10.10967 -18.05087 7.29099 1.000 50.63266 132 GLY B C 1
ATOM 3481 O O . GLY C 1 152 ? -9.43690 -17.10727 7.70952 1.000 46.68333 132 GLY B O 1
ATOM 3482 N N . ASP C 1 153 ? -10.86099 -17.97803 6.19300 1.000 58.54944 133 ASP B N 1
ATOM 3483 C CA . ASP C 1 153 ? -11.02522 -16.74355 5.43923 1.000 59.64787 133 ASP B CA 1
ATOM 3484 C C . ASP C 1 153 ? -12.15863 -15.87945 5.97874 1.000 52.96655 133 ASP B C 1
ATOM 3485 O O . ASP C 1 153 ? -12.07113 -14.64612 5.92797 1.000 48.37867 133 ASP B O 1
ATOM 3490 N N . ALA C 1 154 ? -13.21310 -16.49823 6.50454 1.000 49.13612 134 ALA B N 1
ATOM 3491 C CA . ALA C 1 154 ? -14.37195 -15.76527 6.99205 1.000 46.42581 134 ALA B CA 1
ATOM 3492 C C . ALA C 1 154 ? -15.13870 -16.64897 7.96321 1.000 42.20753 134 ALA B C 1
ATOM 3493 O O . ALA C 1 154 ? -15.00025 -17.87461 7.95869 1.000 41.65598 134 ALA B O 1
ATOM 3495 N N . LEU C 1 155 ? -15.95517 -16.00867 8.79524 1.000 32.49917 135 LEU B N 1
ATOM 3496 C CA . LEU C 1 155 ? -16.81454 -16.70221 9.74792 1.000 31.66967 135 LEU B CA 1
ATOM 3497 C C . LEU C 1 155 ? -18.25879 -16.35566 9.41488 1.000 30.73386 135 LEU B C 1
ATOM 3498 O O . LEU C 1 155 ? -18.66559 -15.19348 9.52353 1.000 33.59259 135 LEU B O 1
ATOM 3503 N N . ARG C 1 156 ? -19.02201 -17.35808 8.99421 1.000 34.38707 136 ARG B N 1
ATOM 3504 C CA . ARG C 1 156 ? -20.41464 -17.18869 8.61439 1.000 39.68841 136 ARG B CA 1
ATOM 3505 C C . ARG C 1 156 ? -21.31999 -17.78934 9.68138 1.000 38.09846 136 ARG B C 1
ATOM 3506 O O . ARG C 1 156 ? -20.94338 -18.73899 10.37506 1.000 35.85525 136 ARG B O 1
ATOM 3514 N N . SER C 1 157 ? -22.51765 -17.22594 9.81544 1.000 34.36715 137 SER B N 1
ATOM 3515 C CA . SER C 1 157 ? -23.45976 -17.77226 10.78340 1.000 41.80032 137 SER B CA 1
ATOM 3516 C C . SER C 1 157 ? -24.88069 -17.42860 10.36332 1.000 41.34998 137 SER B C 1
ATOM 3517 O O . SER C 1 157 ? -25.11510 -16.49455 9.59269 1.000 42.41522 137 SER B O 1
ATOM 3520 N N . GLU C 1 158 ? -25.82689 -18.20246 10.88694 1.000 42.86481 138 GLU B N 1
ATOM 3521 C CA . GLU C 1 158 ? -27.24850 -17.91039 10.76966 1.000 42.96047 138 GLU B CA 1
ATOM 3522 C C . GLU C 1 158 ? -27.77143 -17.56372 12.15663 1.000 42.00678 138 GLU B C 1
ATOM 3523 O O . GLU C 1 158 ? -27.64675 -18.36683 13.08789 1.000 40.61293 138 GLU B O 1
ATOM 3529 N N . ALA C 1 159 ? -28.35565 -16.37690 12.29197 1.000 38.88356 139 ALA B N 1
ATOM 3530 C CA . ALA C 1 159 ? -28.80165 -15.87504 13.58190 1.000 38.28811 139 ALA B CA 1
ATOM 3531 C C . ALA C 1 159 ? -30.28988 -15.55808 13.55054 1.000 37.46911 139 ALA B C 1
ATOM 3532 O O . ALA C 1 159 ? -30.87608 -15.30639 12.49450 1.000 39.36225 139 ALA B O 1
ATOM 3534 N N . ASN C 1 160 ? -30.89485 -15.57407 14.73632 1.000 40.70035 140 ASN B N 1
ATOM 3535 C CA . ASN C 1 160 ? -32.27899 -15.16469 14.89869 1.000 40.74772 140 ASN B CA 1
ATOM 3536 C C . ASN C 1 160 ? -32.29294 -13.71384 15.34987 1.000 40.24212 140 ASN B C 1
ATOM 3537 O O . ASN C 1 160 ? -31.85817 -13.42373 16.47471 1.000 41.88147 140 ASN B O 1
ATOM 3542 N N . PRO C 1 161 ? -32.76340 -12.77297 14.52564 1.000 45.17702 141 PRO B N 1
ATOM 3543 C CA . PRO C 1 161 ? -32.75524 -11.36305 14.94681 1.000 38.98839 141 PRO B CA 1
ATOM 3544 C C . PRO C 1 161 ? -33.65896 -11.07630 16.13295 1.000 39.64605 141 PRO B C 1
ATOM 3545 O O . PRO C 1 161 ? -33.47595 -10.04312 16.78943 1.000 39.92479 141 PRO B O 1
ATOM 3549 N N . ASP C 1 162 ? -34.61863 -11.95276 16.43540 1.000 41.56739 142 ASP B N 1
ATOM 3550 C CA . ASP C 1 162 ? -35.48057 -11.75920 17.59370 1.000 48.91282 142 ASP B CA 1
ATOM 3551 C C . ASP C 1 162 ? -34.78156 -12.07309 18.90920 1.000 41.17138 142 ASP B C 1
ATOM 3552 O O . ASP C 1 162 ? -35.31929 -11.73948 19.97053 1.000 45.06122 142 ASP B O 1
ATOM 3557 N N . LEU C 1 163 ? -33.61339 -12.71274 18.86954 1.000 43.97731 143 LEU B N 1
ATOM 3558 C CA . LEU C 1 163 ? -32.74650 -12.82125 20.04239 1.000 40.99770 143 LEU B CA 1
ATOM 3559 C C . LEU C 1 163 ? -31.90464 -11.55243 20.06507 1.000 39.56102 143 LEU B C 1
ATOM 3560 O O . LEU C 1 163 ? -30.79922 -11.49946 19.52319 1.000 42.97121 143 LEU B O 1
ATOM 3565 N N . SER C 1 164 ? -32.44923 -10.51238 20.70142 1.000 42.15447 144 SER B N 1
ATOM 3566 C CA . SER C 1 164 ? -31.92036 -9.16262 20.53025 1.000 37.33581 144 SER B CA 1
ATOM 3567 C C . SER C 1 164 ? -30.51485 -9.02249 21.10139 1.000 36.57997 144 SER B C 1
ATOM 3568 O O . SER C 1 164 ? -29.64935 -8.39850 20.47648 1.000 36.94165 144 SER B O 1
ATOM 3571 N N . ALA C 1 165 ? -30.26821 -9.58744 22.28536 1.000 41.75865 145 ALA B N 1
ATOM 3572 C CA . ALA C 1 165 ? -28.94936 -9.46829 22.90057 1.000 33.70155 145 ALA B CA 1
ATOM 3573 C C . ALA C 1 165 ? -27.88225 -10.13285 22.04080 1.000 38.39799 145 ALA B C 1
ATOM 3574 O O . ALA C 1 165 ? -26.82473 -9.54757 21.77810 1.000 37.55635 145 ALA B O 1
ATOM 3576 N N . THR C 1 166 ? -28.15126 -11.35824 21.58357 1.000 35.10919 146 THR B N 1
ATOM 3577 C CA . THR C 1 166 ? -27.19029 -12.07476 20.75093 1.000 32.09248 146 THR B CA 1
ATOM 3578 C C . THR C 1 166 ? -27.00244 -11.38836 19.40343 1.000 34.06443 146 THR B C 1
ATOM 3579 O O . THR C 1 166 ? -25.87761 -11.30056 18.89791 1.000 36.33328 146 THR B O 1
ATOM 3583 N N . ARG C 1 167 ? -28.09085 -10.89484 18.80769 1.000 32.75264 147 ARG B N 1
ATOM 3584 C CA . ARG C 1 167 ? -27.98244 -10.19271 17.53214 1.000 42.24452 147 ARG B CA 1
ATOM 3585 C C . ARG C 1 167 ? -27.12830 -8.93687 17.66751 1.000 41.84504 147 ARG B C 1
ATOM 3586 O O . ARG C 1 167 ? -26.24933 -8.67659 16.83319 1.000 35.96254 147 ARG B O 1
ATOM 3594 N N . SER C 1 168 ? -27.36041 -8.15663 18.72735 1.000 40.36729 148 SER B N 1
ATOM 3595 C CA . SER C 1 168 ? -26.57744 -6.94668 18.95273 1.000 36.14087 148 SER B CA 1
ATOM 3596 C C . SER C 1 168 ? -25.11671 -7.27604 19.23738 1.000 38.63701 148 SER B C 1
ATOM 3597 O O . SER C 1 168 ? -24.21514 -6.58124 18.75551 1.000 35.55231 148 SER B O 1
ATOM 3600 N N . LEU C 1 169 ? -24.86182 -8.33164 20.01577 1.000 37.66801 149 LEU B N 1
ATOM 3601 C CA . LEU C 1 169 ? -23.48539 -8.73323 20.28641 1.000 34.74278 149 LEU B CA 1
ATOM 3602 C C . LEU C 1 169 ? -22.77104 -9.14738 19.00553 1.000 38.23931 149 LEU B C 1
ATOM 3603 O O . LEU C 1 169 ? -21.60792 -8.78723 18.79164 1.000 38.91914 149 LEU B O 1
ATOM 3608 N N . LEU C 1 170 ? -23.45204 -9.90133 18.13814 1.000 33.13257 150 LEU B N 1
ATOM 3609 C CA . LEU C 1 170 ? -22.86021 -10.26225 16.85362 1.000 36.45119 150 LEU B CA 1
ATOM 3610 C C . LEU C 1 170 ? -22.56916 -9.02308 16.01883 1.000 33.87527 150 LEU B C 1
ATOM 3611 O O . LEU C 1 170 ? -21.52051 -8.93472 15.37009 1.000 36.53543 150 LEU B O 1
ATOM 3616 N N . ASP C 1 171 ? -23.48154 -8.04852 16.03343 1.000 34.56968 151 ASP B N 1
ATOM 3617 C CA . ASP C 1 171 ? -23.25335 -6.81590 15.28410 1.000 38.69376 151 ASP B CA 1
ATOM 3618 C C . ASP C 1 171 ? -22.03937 -6.05585 15.81069 1.000 44.98115 151 ASP B C 1
ATOM 3619 O O . ASP C 1 171 ? -21.23615 -5.53570 15.02712 1.000 38.77947 151 ASP B O 1
ATOM 3624 N N . ILE C 1 172 ? -21.88540 -5.98562 17.13530 1.000 36.47072 152 ILE B N 1
ATOM 3625 C CA . ILE C 1 172 ? -20.77202 -5.24166 17.71812 1.000 35.31891 152 ILE B CA 1
ATOM 3626 C C . ILE C 1 172 ? -19.43764 -5.89866 17.38021 1.000 35.07540 152 ILE B C 1
ATOM 3627 O O . ILE C 1 172 ? -18.43111 -5.20896 17.17251 1.000 30.70821 152 ILE B O 1
ATOM 3632 N N . LEU C 1 173 ? -19.40365 -7.22721 17.29856 1.000 41.32992 153 LEU B N 1
ATOM 3633 C CA . LEU C 1 173 ? -18.16466 -7.94483 17.02300 1.000 37.93519 153 LEU B CA 1
ATOM 3634 C C . LEU C 1 173 ? -17.77159 -7.92466 15.55062 1.000 33.15154 153 LEU B C 1
ATOM 3635 O O . LEU C 1 173 ? -16.73541 -8.49825 15.19835 1.000 35.84199 153 LEU B O 1
ATOM 3640 N N . GLY C 1 174 ? -18.55513 -7.28495 14.68873 1.000 32.62664 154 GLY B N 1
ATOM 3641 C CA . GLY C 1 174 ? -18.20509 -7.15951 13.29001 1.000 33.10613 154 GLY B CA 1
ATOM 3642 C C . GLY C 1 174 ? -18.91607 -8.09799 12.34121 1.000 42.30066 154 GLY B C 1
ATOM 3643 O O . GLY C 1 174 ? -18.55073 -8.14435 11.16037 1.000 38.30078 154 GLY B O 1
ATOM 3644 N N . PHE C 1 175 ? -19.90570 -8.85299 12.81300 1.000 36.80558 155 PHE B N 1
ATOM 3645 C CA . PHE C 1 175 ? -20.69685 -9.69056 11.92136 1.000 38.51180 155 PHE B CA 1
ATOM 3646 C C . PHE C 1 175 ? -21.63975 -8.80961 11.11052 1.000 40.14987 155 PHE B C 1
ATOM 3647 O O . PHE C 1 175 ? -22.52056 -8.14719 11.67028 1.000 45.89697 155 PHE B O 1
ATOM 3655 N N . VAL C 1 176 ? -21.44968 -8.79324 9.79521 1.000 41.49786 156 VAL B N 1
ATOM 3656 C CA . VAL C 1 176 ? -22.18944 -7.90893 8.90423 1.000 48.35905 156 VAL B CA 1
ATOM 3657 C C . VAL C 1 176 ? -23.29794 -8.70075 8.22576 1.000 54.88464 156 VAL B C 1
ATOM 3658 O O . VAL C 1 176 ? -23.05758 -9.79121 7.69071 1.000 43.94093 156 VAL B O 1
ATOM 3662 N N . GLN C 1 177 ? -24.51288 -8.15688 8.25544 1.000 53.07106 157 GLN B N 1
ATOM 3663 C CA . GLN C 1 177 ? -25.63641 -8.70899 7.51097 1.000 58.68761 157 GLN B CA 1
ATOM 3664 C C . GLN C 1 177 ? -25.67548 -8.08128 6.12305 1.000 61.56088 157 GLN B C 1
ATOM 3665 O O . GLN C 1 177 ? -25.68390 -6.85230 5.99337 1.000 64.44246 157 GLN B O 1
ATOM 3671 N N . HIS C 1 178 ? -25.70611 -8.92364 5.08892 1.000 65.38883 158 HIS B N 1
ATOM 3672 C CA . HIS C 1 178 ? -25.66641 -8.44716 3.71158 1.000 69.12272 158 HIS B CA 1
ATOM 3673 C C . HIS C 1 178 ? -27.00622 -8.50364 2.99500 1.000 74.70594 158 HIS B C 1
ATOM 3674 O O . HIS C 1 178 ? -27.26484 -7.65504 2.13761 1.000 79.48593 158 HIS B O 1
ATOM 3681 N N . GLY C 1 179 ? -27.85742 -9.47682 3.31125 1.000 76.53554 159 GLY B N 1
ATOM 3682 C CA . GLY C 1 179 ? -29.16097 -9.56760 2.69831 1.000 67.81309 159 GLY B CA 1
ATOM 3683 C C . GLY C 1 179 ? -30.26729 -9.13358 3.63801 1.000 62.23272 159 GLY B C 1
ATOM 3684 O O . GLY C 1 179 ? -30.02274 -8.74656 4.78589 1.000 57.99982 159 GLY B O 1
ATOM 3685 N N . PRO C 1 180 ? -31.50887 -9.18317 3.16560 1.000 65.86623 160 PRO B N 1
ATOM 3686 C CA . PRO C 1 180 ? -32.64875 -8.85618 4.02687 1.000 62.08419 160 PRO B CA 1
ATOM 3687 C C . PRO C 1 180 ? -32.97074 -10.00497 4.97509 1.000 68.78285 160 PRO B C 1
ATOM 3688 O O . PRO C 1 180 ? -32.49891 -11.13097 4.82297 1.000 70.95105 160 PRO B O 1
ATOM 3692 N N . THR C 1 181 ? -33.79801 -9.69567 5.96932 1.000 68.87049 161 THR B N 1
ATOM 3693 C CA . THR C 1 181 ? -34.21879 -10.70217 6.93630 1.000 63.70996 161 THR B CA 1
ATOM 3694 C C . THR C 1 181 ? -35.22257 -11.65285 6.29454 1.000 72.40602 161 THR B C 1
ATOM 3695 O O . THR C 1 181 ? -36.16598 -11.21698 5.62682 1.000 79.28968 161 THR B O 1
ATOM 3699 N N . LEU C 1 182 ? -35.01282 -12.95250 6.48966 1.000 66.30801 162 LEU B N 1
ATOM 3700 C CA . LEU C 1 182 ? -35.84407 -13.98211 5.88315 1.000 65.87009 162 LEU B CA 1
ATOM 3701 C C . LEU C 1 182 ? -36.81468 -14.55899 6.90590 1.000 78.49914 162 LEU B C 1
ATOM 3702 O O . LEU C 1 182 ? -36.46361 -14.75045 8.07386 1.000 80.16052 162 LEU B O 1
ATOM 3707 N N . SER C 1 183 ? -38.03605 -14.83472 6.45732 1.000 89.25820 163 SER B N 1
ATOM 3708 C CA . SER C 1 183 ? -39.05476 -15.48457 7.26864 1.000 98.06479 163 SER B CA 1
ATOM 3709 C C . SER C 1 183 ? -39.38536 -16.84407 6.66801 1.000 98.01818 163 SER B C 1
ATOM 3710 O O . SER C 1 183 ? -39.47617 -16.98625 5.44441 1.000 100.46397 163 SER B O 1
ATOM 3713 N N . ASP C 1 184 ? -39.56168 -17.84407 7.53220 1.000 98.49366 164 ASP B N 1
ATOM 3714 C CA . ASP C 1 184 ? -39.81472 -19.21090 7.09719 1.000 106.93775 164 ASP B CA 1
ATOM 3715 C C . ASP C 1 184 ? -41.29510 -19.49051 6.85459 1.000 115.86891 164 ASP B C 1
ATOM 3716 O O . ASP C 1 184 ? -41.69134 -20.65929 6.77694 1.000 120.95155 164 ASP B O 1
ATOM 3721 N N . GLY C 1 185 ? -42.11761 -18.44910 6.73443 1.000 113.24173 165 GLY B N 1
ATOM 3722 C CA . GLY C 1 185 ? -43.53249 -18.59473 6.48485 1.000 111.14080 165 GLY B CA 1
ATOM 3723 C C . GLY C 1 185 ? -44.39209 -18.66446 7.73132 1.000 115.39285 165 GLY B C 1
ATOM 3724 O O . GLY C 1 185 ? -45.56517 -18.27990 7.68590 1.000 116.12375 165 GLY B O 1
ATOM 3725 N N . GLN C 1 186 ? -43.83911 -19.14776 8.84301 1.000 114.30519 166 GLN B N 1
ATOM 3726 C CA . GLN C 1 186 ? -44.58971 -19.23554 10.08879 1.000 120.04511 166 GLN B CA 1
ATOM 3727 C C . GLN C 1 186 ? -44.41047 -18.00372 10.96473 1.000 120.61131 166 GLN B C 1
ATOM 3728 O O . GLN C 1 186 ? -45.32778 -17.64585 11.71273 1.000 129.31227 166 GLN B O 1
ATOM 3734 N N . GLY C 1 187 ? -43.25689 -17.34535 10.88651 1.000 114.73868 167 GLY B N 1
ATOM 3735 C CA . GLY C 1 187 ? -42.99860 -16.17285 11.69814 1.000 110.08405 167 GLY B CA 1
ATOM 3736 C C . GLY C 1 187 ? -41.59624 -16.14790 12.26937 1.000 95.47636 167 GLY B C 1
ATOM 3737 O O . GLY C 1 187 ? -41.15503 -15.12819 12.80808 1.000 85.83780 167 GLY B O 1
ATOM 3738 N N . ARG C 1 188 ? -40.88761 -17.26957 12.15942 1.000 96.57438 168 ARG B N 1
ATOM 3739 C CA . ARG C 1 188 ? -39.51468 -17.36226 12.63981 1.000 84.78142 168 ARG B CA 1
ATOM 3740 C C . ARG C 1 188 ? -38.58711 -16.64412 11.66733 1.000 79.82588 168 ARG B C 1
ATOM 3741 O O . ARG C 1 188 ? -38.55725 -16.96519 10.47419 1.000 88.45633 168 ARG B O 1
ATOM 3749 N N . ARG C 1 189 ? -37.83332 -15.67689 12.17591 1.000 64.62759 169 ARG B N 1
ATOM 3750 C CA . ARG C 1 189 ? -36.94590 -14.86267 11.36212 1.000 64.60083 169 ARG B CA 1
ATOM 3751 C C . ARG C 1 189 ? -35.51964 -15.39395 11.43316 1.000 58.34531 169 ARG B C 1
ATOM 3752 O O . ARG C 1 189 ? -35.12149 -16.03232 12.41131 1.000 53.78305 169 ARG B O 1
ATOM 3760 N N . ARG C 1 190 ? -34.75264 -15.12638 10.37810 1.000 49.41863 170 ARG B N 1
ATOM 3761 C CA . ARG C 1 190 ? -33.36425 -15.55454 10.32052 1.000 49.71922 170 ARG B CA 1
ATOM 3762 C C . ARG C 1 190 ? -32.58359 -14.59637 9.43310 1.000 51.45039 170 ARG B C 1
ATOM 3763 O O . ARG C 1 190 ? -33.11095 -14.06029 8.45518 1.000 48.60667 170 ARG B O 1
ATOM 3771 N N . VAL C 1 191 ? -31.32249 -14.37561 9.79601 1.000 45.99259 171 VAL B N 1
ATOM 3772 C CA . VAL C 1 191 ? -30.41967 -13.51894 9.04077 1.000 41.03016 171 VAL B CA 1
ATOM 3773 C C . VAL C 1 191 ? -29.08702 -14.23614 8.88836 1.000 43.84558 171 VAL B C 1
ATOM 3774 O O . VAL C 1 191 ? -28.69972 -15.05625 9.72718 1.000 42.48124 171 VAL B O 1
ATOM 3778 N N . HIS C 1 192 ? -28.38242 -13.92201 7.80571 1.000 46.05719 172 HIS B N 1
ATOM 3779 C CA . HIS C 1 192 ? -27.09406 -14.52961 7.49734 1.000 44.19778 172 HIS B CA 1
ATOM 3780 C C . HIS C 1 192 ? -25.99624 -13.49527 7.70729 1.000 45.81403 172 HIS B C 1
ATOM 3781 O O . HIS C 1 192 ? -25.97467 -12.46242 7.02918 1.000 49.19674 172 HIS B O 1
ATOM 3788 N N . LEU C 1 193 ? -25.08988 -13.77814 8.64069 1.000 46.37200 173 LEU B N 1
ATOM 3789 C CA . LEU C 1 193 ? -24.05107 -12.85040 9.05851 1.000 41.17247 173 LEU B CA 1
ATOM 3790 C C . LEU C 1 193 ? -22.67686 -13.34200 8.62174 1.000 36.79896 173 LEU B C 1
ATOM 3791 O O . LEU C 1 193 ? -22.40512 -14.54812 8.59200 1.000 42.71820 173 LEU B O 1
ATOM 3796 N N . HIS C 1 194 ? -21.80590 -12.38038 8.31937 1.000 42.00870 174 HIS B N 1
ATOM 3797 C CA . HIS C 1 194 ? -20.45703 -12.62632 7.82835 1.000 39.94071 174 HIS B CA 1
ATOM 3798 C C . HIS C 1 194 ? -19.48106 -11.75522 8.60208 1.000 44.94283 174 HIS B C 1
ATOM 3799 O O . HIS C 1 194 ? -19.74528 -10.56761 8.81557 1.000 45.31633 174 HIS B O 1
ATOM 3806 N N . LYS C 1 195 ? -18.36074 -12.34033 9.02220 1.000 40.13801 175 LYS B N 1
ATOM 3807 C CA . LYS C 1 195 ? -17.26651 -11.57845 9.60767 1.000 38.49445 175 LYS B CA 1
ATOM 3808 C C . LYS C 1 195 ? -15.97318 -11.95202 8.90289 1.000 44.65329 175 LYS B C 1
ATOM 3809 O O . LYS C 1 195 ? -15.65385 -13.13740 8.77178 1.000 46.64968 175 LYS B O 1
ATOM 3815 N N . SER C 1 196 ? -15.23455 -10.94386 8.45024 1.000 48.45973 176 SER B N 1
ATOM 3816 C CA . SER C 1 196 ? -13.95325 -11.19453 7.80798 1.000 48.73568 176 SER B CA 1
ATOM 3817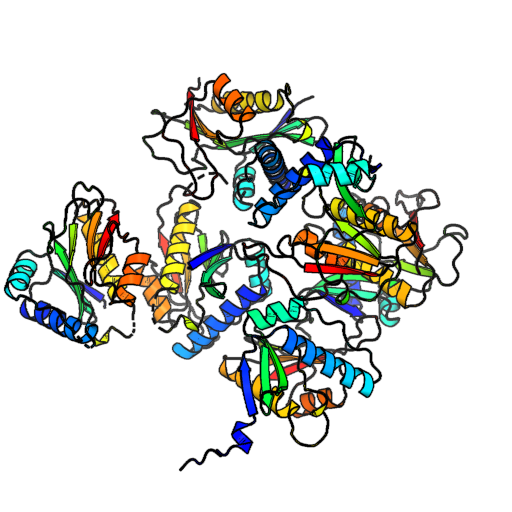 C C . SER C 1 196 ? -12.93073 -11.66966 8.83177 1.000 44.09501 176 SER B C 1
ATOM 3818 O O . SER C 1 196 ? -12.92413 -11.22343 9.98223 1.000 48.33172 176 SER B O 1
ATOM 3821 N N . LEU C 1 197 ? -12.06652 -12.58358 8.40699 1.000 47.05031 177 LEU B N 1
ATOM 3822 C CA . LEU C 1 197 ? -11.00208 -13.11514 9.24116 1.000 53.49155 177 LEU B CA 1
ATOM 3823 C C . LEU C 1 197 ? -9.65489 -12.86160 8.57765 1.000 64.35135 177 LEU B C 1
ATOM 3824 O O . LEU C 1 197 ? -9.56991 -12.48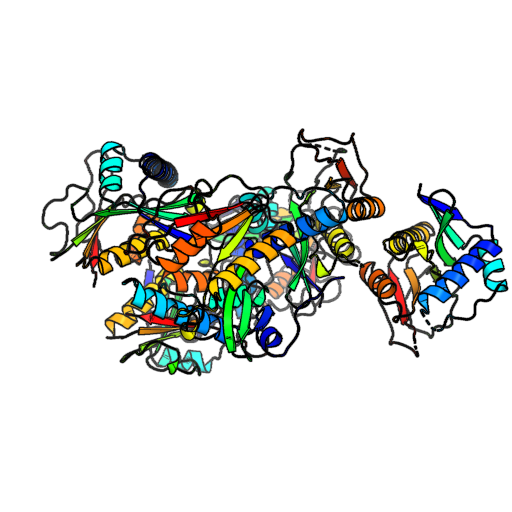279 7.40607 1.000 63.30389 177 LEU B O 1
ATOM 3829 N N . ARG C 1 198 ? -8.59355 -13.07477 9.34893 1.000 69.95463 178 ARG B N 1
ATOM 3830 C CA . ARG C 1 198 ? -7.23455 -12.97621 8.83087 1.000 79.37233 178 ARG B CA 1
ATOM 3831 C C . ARG C 1 198 ? -6.39859 -14.16607 9.29703 1.000 76.68889 178 ARG B C 1
ATOM 3832 O O . ARG C 1 198 ? -6.08976 -15.06883 8.51814 1.000 72.95541 178 ARG B O 1
ATOM 3840 N N . ALA D 1 34 ? -45.87636 13.28218 29.23872 1.000 41.57598 14 ALA C N 1
ATOM 3841 C CA . ALA D 1 34 ? -46.34813 12.31777 30.22417 1.000 45.53627 14 ALA C CA 1
ATOM 3842 C C . ALA D 1 34 ? -45.25755 11.96622 31.23845 1.000 47.15349 14 ALA C C 1
ATOM 3843 O O . ALA D 1 34 ? -44.25331 11.33667 30.89703 1.000 47.19235 14 ALA C O 1
ATOM 3845 N N . TRP D 1 35 ? -45.46781 12.38116 32.48637 1.000 36.75535 15 TRP C N 1
ATOM 3846 C CA . TRP D 1 35 ? -44.57079 12.09365 33.60105 1.000 33.71803 15 TRP C CA 1
ATOM 3847 C C . TRP D 1 35 ? -45.33850 11.26919 34.62318 1.000 36.76319 15 TRP C C 1
ATOM 3848 O O . TRP D 1 35 ? -46.33883 11.74295 35.17370 1.000 42.82797 15 TRP C O 1
ATOM 3859 N N . GLN D 1 36 ? -44.88003 10.04412 34.88675 1.000 34.41124 16 GLN C N 1
ATOM 3860 C CA . GLN D 1 36 ? -45.64469 9.15477 35.75350 1.000 34.69027 16 GLN C CA 1
ATOM 3861 C C . GLN D 1 36 ? -44.79818 8.64147 36.90740 1.000 37.13048 16 GLN C C 1
ATOM 3862 O O . GLN D 1 36 ? -43.61798 8.33207 36.73721 1.000 37.89682 16 GLN C O 1
ATOM 3868 N N . TRP D 1 37 ? -45.41259 8.54599 38.08211 1.000 36.50814 17 TRP C N 1
ATOM 3869 C CA . TRP D 1 37 ? -44.76996 7.97915 39.25782 1.000 35.20847 17 TRP C CA 1
ATOM 3870 C C . TRP D 1 37 ? -45.15186 6.51203 39.41846 1.000 34.25489 17 TRP C C 1
ATOM 3871 O O . TRP D 1 37 ? -46.23834 6.08599 39.01901 1.000 36.10513 17 TRP C O 1
ATOM 3882 N N . GLU D 1 38 ? -44.23844 5.73676 39.99797 1.000 31.49651 18 GLU C N 1
ATOM 3883 C CA . GLU D 1 38 ? -44.48851 4.32117 40.22170 1.000 38.05293 18 GLU C CA 1
ATOM 3884 C C . GLU D 1 38 ? -43.66477 3.85458 41.41213 1.000 31.59058 18 GLU C C 1
ATOM 3885 O O . GLU D 1 38 ? -42.59378 4.39444 41.69150 1.000 34.40882 18 GLU C O 1
ATOM 3891 N N . VAL D 1 39 ? -44.17424 2.85447 42.12266 1.000 35.96180 19 VAL C N 1
ATOM 3892 C CA . VAL D 1 39 ? -43.37645 2.18907 43.14666 1.000 35.12671 19 VAL C CA 1
ATOM 3893 C C . VAL D 1 39 ? -42.44622 1.21635 42.43890 1.000 43.14389 19 VAL C C 1
ATOM 3894 O O . VAL D 1 39 ? -42.90139 0.25193 41.81469 1.000 40.42774 19 VAL C O 1
ATOM 3898 N N . SER D 1 40 ? -41.14494 1.47440 42.52065 1.000 33.76022 20 SER C N 1
ATOM 3899 C CA . SER D 1 40 ? -40.19573 0.70536 41.73199 1.000 41.43537 20 SER C CA 1
ATOM 3900 C C . SER D 1 40 ? -40.16743 -0.75331 42.16984 1.000 39.69366 20 SER C C 1
ATOM 3901 O O . SER D 1 40 ? -40.15160 -1.06606 43.36392 1.000 45.38593 20 SER C O 1
ATOM 3904 N N . ARG D 1 41 ? -40.16957 -1.64645 41.18272 1.000 45.10509 21 ARG C N 1
ATOM 3905 C CA . ARG D 1 41 ? -40.04218 -3.07614 41.40591 1.000 49.27053 21 ARG C CA 1
ATOM 3906 C C . ARG D 1 41 ? -38.80931 -3.65251 40.72727 1.000 48.93361 21 ARG C C 1
ATOM 3907 O O . ARG D 1 41 ? -38.54444 -4.85387 40.86238 1.000 60.59042 21 ARG C O 1
ATOM 3915 N N . ASP D 1 42 ? -38.05755 -2.83287 39.99598 1.000 45.82423 22 ASP C N 1
ATOM 3916 C CA . ASP D 1 42 ? -36.81321 -3.24122 39.35488 1.000 43.24887 22 ASP C CA 1
ATOM 3917 C C . ASP D 1 42 ? -35.65535 -2.73846 40.21164 1.000 51.40567 22 ASP C C 1
ATOM 3918 O O . ASP D 1 42 ? -35.43627 -1.52801 40.32550 1.000 55.01320 22 ASP C O 1
ATOM 3923 N N . THR D 1 43 ? -34.91462 -3.67311 40.80775 1.000 51.32547 23 THR C N 1
ATOM 3924 C CA . THR D 1 43 ? -33.85489 -3.31006 41.74276 1.000 48.89193 23 THR C CA 1
ATOM 3925 C C . THR D 1 43 ? -32.61504 -2.79024 41.01724 1.000 44.74412 23 THR C C 1
ATOM 3926 O O . THR D 1 43 ? -32.00800 -1.79565 41.44290 1.000 44.75534 23 THR C O 1
ATOM 3930 N N . GLY D 1 44 ? -32.22779 -3.44527 39.92042 1.000 47.40534 24 GLY C N 1
ATOM 3931 C CA . GLY D 1 44 ? -31.07217 -2.99172 39.16674 1.000 38.31022 24 GLY C CA 1
ATOM 3932 C C . GLY D 1 44 ? -31.27694 -1.62253 38.55251 1.000 40.59992 24 GLY C C 1
ATOM 3933 O O . GLY D 1 44 ? -30.33268 -0.83899 38.44345 1.000 34.13813 24 GLY C O 1
ATOM 3934 N N . GLU D 1 45 ? -32.51464 -1.31391 38.15331 1.000 42.66312 25 GLU C N 1
ATOM 3935 C CA . GLU D 1 45 ? -32.83059 0.01282 37.63277 1.000 45.97672 25 GLU C CA 1
ATOM 3936 C C . GLU D 1 45 ? -32.57017 1.08540 38.68547 1.000 43.79637 25 GLU C C 1
ATOM 3937 O O . GLU D 1 45 ? -31.90696 2.09841 38.41575 1.000 34.86508 25 GLU C O 1
ATOM 3943 N N . VAL D 1 46 ? -33.07672 0.86369 39.89993 1.000 38.18080 26 VAL C N 1
ATOM 3944 C CA . VAL D 1 46 ? -32.88178 1.81177 40.99061 1.000 37.64607 26 VAL C CA 1
ATOM 3945 C C . VAL D 1 46 ? -31.39878 1.99495 41.28030 1.000 40.10588 26 VAL C C 1
ATOM 3946 O O . VAL D 1 46 ? -30.90960 3.12419 41.42133 1.000 38.97154 26 VAL C O 1
ATOM 3950 N N . HIS D 1 47 ? -30.66064 0.88774 41.38970 1.000 39.92803 27 HIS C N 1
ATOM 3951 C CA . HIS D 1 47 ? -29.25125 1.01576 41.74519 1.000 40.02649 27 HIS C CA 1
ATOM 3952 C C . HIS D 1 47 ? -28.46480 1.72627 40.65069 1.000 38.44683 27 HIS C C 1
ATOM 3953 O O . HIS D 1 47 ? -27.60806 2.57245 40.94696 1.000 39.45138 27 HIS C O 1
ATOM 3960 N N . ALA D 1 48 ? -28.73967 1.40114 39.38288 1.000 33.46305 28 ALA C N 1
ATOM 3961 C CA . ALA D 1 48 ? -28.04335 2.05994 38.28453 1.000 35.75172 28 ALA C CA 1
ATOM 3962 C C . ALA D 1 48 ? -28.29918 3.55687 38.30389 1.000 37.48939 28 ALA C C 1
ATOM 3963 O O . ALA D 1 48 ? -27.37439 4.36152 38.13736 1.000 35.39875 28 ALA C O 1
ATOM 3965 N N . MET D 1 49 ? -29.55510 3.94923 38.51436 1.000 37.57702 29 MET C N 1
ATOM 3966 C CA . MET D 1 49 ? -29.89117 5.36650 38.53177 1.000 29.13906 29 MET C CA 1
ATOM 3967 C C . MET D 1 49 ? -29.19061 6.08271 39.68679 1.000 31.44021 29 MET C C 1
ATOM 3968 O O . MET D 1 49 ? -28.59788 7.15768 39.50575 1.000 29.10613 29 MET C O 1
ATOM 3973 N N . LEU D 1 50 ? -29.22734 5.48004 40.88414 1.000 31.79020 30 LEU C N 1
ATOM 3974 C CA . LEU D 1 50 ? -28.60112 6.09860 42.05150 1.000 31.08127 30 LEU C CA 1
ATOM 3975 C C . LEU D 1 50 ? -27.10562 6.29799 41.82713 1.000 35.52857 30 LEU C C 1
ATOM 3976 O O . LEU D 1 50 ? -26.56982 7.38730 42.06412 1.000 34.10563 30 LEU C O 1
ATOM 3981 N N . CYS D 1 51 ? -26.42201 5.26903 41.31338 1.000 38.09360 31 CYS C N 1
ATOM 3982 C CA . CYS D 1 51 ? -24.97703 5.38056 41.12059 1.000 33.59399 31 CYS C CA 1
ATOM 3983 C C . CYS D 1 51 ? -24.63096 6.36070 40.00384 1.000 36.27947 31 CYS C C 1
ATOM 3984 O O . CYS D 1 51 ? -23.64433 7.09971 40.11091 1.000 34.70729 31 CYS C O 1
ATOM 3987 N N . ALA D 1 52 ? -25.42530 6.38868 38.92750 1.000 34.56999 32 ALA C N 1
ATOM 3988 C CA . ALA D 1 52 ? -25.16995 7.34383 37.85416 1.000 34.16661 32 ALA C CA 1
ATOM 3989 C C . ALA D 1 52 ? -25.31625 8.78176 38.34524 1.000 35.70459 32 ALA C C 1
ATOM 3990 O O . ALA D 1 52 ? -24.47106 9.63851 38.04797 1.000 39.85706 32 ALA C O 1
ATOM 3992 N N . CYS D 1 53 ? -26.38158 9.06704 39.10069 1.000 32.58456 33 CYS C N 1
ATOM 3993 C CA . CYS D 1 53 ? -26.56714 10.41755 39.62365 1.000 34.58229 33 CYS C CA 1
ATOM 3994 C C . CYS D 1 53 ? -25.45802 10.78439 40.59925 1.000 31.70898 33 CYS C C 1
ATOM 3995 O O . CYS D 1 53 ? -24.93003 11.90306 40.55493 1.000 35.72003 33 CYS C O 1
ATOM 3998 N N . ASP D 1 54 ? -25.09581 9.85616 41.49138 1.000 35.16418 34 ASP C N 1
ATOM 3999 C CA . ASP D 1 54 ? -23.98443 10.09608 42.40509 1.000 35.91368 34 ASP C CA 1
ATOM 4000 C C . ASP D 1 54 ? -22.71769 10.45102 41.63830 1.000 35.17408 34 ASP C C 1
ATOM 4001 O O . ASP D 1 54 ? -22.02938 11.42129 41.97180 1.000 30.77095 34 ASP C O 1
ATOM 4006 N N . ALA D 1 55 ? -22.40700 9.68202 40.59019 1.000 33.31974 35 ALA C N 1
ATOM 4007 C CA . ALA D 1 55 ? -21.18033 9.90693 39.83331 1.000 35.79276 35 ALA C CA 1
ATOM 4008 C C . ALA D 1 55 ? -21.19156 11.26864 39.15428 1.000 34.69564 35 ALA C C 1
ATOM 4009 O O . ALA D 1 55 ? -20.20476 12.01368 39.21469 1.000 37.78545 35 ALA C O 1
ATOM 4011 N N . HIS D 1 56 ? -22.30092 11.61030 38.49410 1.000 36.98629 36 HIS C N 1
ATOM 4012 C CA . HIS D 1 56 ? -22.34653 12.87645 37.76991 1.000 37.22717 36 HIS C CA 1
ATOM 4013 C C . HIS D 1 56 ? -22.28549 14.06642 38.72231 1.000 38.18032 36 HIS C C 1
ATOM 4014 O O . HIS D 1 56 ? -21.55930 15.03519 38.46556 1.000 37.96832 36 HIS C O 1
ATOM 4021 N N . GLN D 1 57 ? -23.01212 14.01036 39.84152 1.000 38.72713 37 GLN C N 1
ATOM 4022 C CA . GLN D 1 57 ? -22.94957 15.12534 40.78074 1.000 37.40046 37 GLN C CA 1
ATOM 4023 C C . GLN D 1 57 ? -21.59029 15.21455 41.46387 1.000 36.91356 37 GLN C C 1
ATOM 4024 O O . GLN D 1 57 ? -21.10947 16.32201 41.73117 1.000 41.77673 37 GLN C O 1
ATOM 4030 N N . ALA D 1 58 ? -20.94256 14.07552 41.72694 1.000 40.23604 38 ALA C N 1
ATOM 4031 C CA . ALA D 1 58 ? -19.61164 14.10524 42.32113 1.000 34.52798 38 ALA C CA 1
ATOM 4032 C C . ALA D 1 58 ? -18.59847 14.71886 41.36501 1.000 39.60107 38 ALA C C 1
ATOM 4033 O O . ALA D 1 58 ? -17.76192 15.53103 41.77633 1.000 44.19588 38 ALA C O 1
ATOM 4035 N N . ALA D 1 59 ? -18.66712 14.35698 40.08115 1.000 36.26710 39 ALA C N 1
ATOM 4036 C CA . ALA D 1 59 ? -17.78420 14.97842 39.09877 1.000 35.03722 39 ALA C CA 1
ATOM 4037 C C . ALA D 1 59 ? -18.06388 16.47073 38.97206 1.000 38.41006 39 ALA C C 1
ATOM 4038 O O . ALA D 1 59 ? -17.13440 17.27304 38.82323 1.000 41.95960 39 ALA C O 1
ATOM 4040 N N . ALA D 1 60 ? -19.34007 16.86455 39.03335 1.000 38.01135 40 ALA C N 1
ATOM 4041 C CA . ALA D 1 60 ? -19.67952 18.27384 38.86342 1.000 43.96670 40 ALA C CA 1
ATOM 4042 C C . ALA D 1 60 ? -19.26910 19.11455 40.06658 1.000 40.84051 40 ALA C C 1
ATOM 4043 O O . ALA D 1 60 ? -18.96342 20.30275 39.91241 1.000 40.88395 40 ALA C O 1
ATOM 4045 N N . SER D 1 61 ? -19.26205 18.53274 41.26480 1.000 39.00921 41 SER C N 1
ATOM 4046 C CA . SER D 1 61 ? -18.98601 19.28639 42.48080 1.000 44.34138 41 SER C CA 1
ATOM 4047 C C . SER D 1 61 ? -17.58709 19.03935 43.03297 1.000 51.56200 41 SER C C 1
ATOM 4048 O O . SER D 1 61 ? -17.28164 19.49726 44.13855 1.000 48.22448 41 SER C O 1
ATOM 4051 N N . GLY D 1 62 ? -16.73193 18.33122 42.29886 1.000 41.04517 42 GLY C N 1
ATOM 4052 C CA . GLY D 1 62 ? -15.38694 18.07910 42.77495 1.000 40.76898 42 GLY C CA 1
ATOM 4053 C C . GLY D 1 62 ? -15.29359 17.19735 43.99877 1.000 47.36565 42 GLY C C 1
ATOM 4054 O O . GLY D 1 62 ? -14.30232 17.27336 44.72831 1.000 52.31640 42 GLY C O 1
ATOM 4055 N N . THR D 1 63 ? -16.29808 16.36553 44.25102 1.000 43.48947 43 THR C N 1
ATOM 4056 C CA . THR D 1 63 ? -16.30409 15.43125 45.36677 1.000 42.34037 43 THR C CA 1
ATOM 4057 C C . THR D 1 63 ? -16.28812 13.99735 44.84248 1.000 41.78304 43 THR C C 1
ATOM 4058 O O . THR D 1 63 ? -16.29946 13.74655 43.63329 1.000 40.19290 43 THR C O 1
ATOM 4062 N N . SER D 1 64 ? -16.25851 13.04740 45.77228 1.000 41.34839 44 SER C N 1
ATOM 4063 C CA . SER D 1 64 ? -16.29087 11.62937 45.44723 1.000 49.06921 44 SER C CA 1
ATOM 4064 C C . SER D 1 64 ? -17.66483 11.06152 45.77694 1.000 45.70388 44 SER C C 1
ATOM 4065 O O . SER D 1 64 ? -18.24997 11.38779 46.81512 1.000 41.51595 44 SER C O 1
ATOM 4068 N N . ALA D 1 65 ? -18.17691 10.21922 44.88517 1.000 38.47663 45 ALA C N 1
ATOM 4069 C CA . ALA D 1 65 ? -19.50674 9.66273 45.07264 1.000 39.95047 45 ALA C CA 1
ATOM 4070 C C . ALA D 1 65 ? -19.51859 8.71795 46.27217 1.000 37.77814 45 ALA C C 1
ATOM 4071 O O . ALA D 1 65 ? -18.54249 7.99941 46.50877 1.000 42.29822 45 ALA C O 1
ATOM 4073 N N . PRO D 1 66 ? -20.59961 8.69768 47.04642 1.000 44.56322 46 PRO C N 1
ATOM 4074 C CA . PRO D 1 66 ? -20.65997 7.79861 48.20115 1.000 38.34014 46 PRO C CA 1
ATOM 4075 C C . PRO D 1 66 ? -20.79488 6.34822 47.76691 1.000 49.74620 46 PRO C C 1
ATOM 4076 O O . PRO D 1 66 ? -21.26219 6.03199 46.66972 1.000 43.86343 46 PRO C O 1
ATOM 4080 N N . ALA D 1 67 ? -20.36515 5.45809 48.65578 1.000 55.19419 47 ALA C N 1
ATOM 4081 C CA . ALA D 1 67 ? -20.46299 4.02689 48.40571 1.000 59.43957 47 ALA C CA 1
ATOM 4082 C C . ALA D 1 67 ? -21.89968 3.57391 48.63067 1.000 56.64143 47 ALA C C 1
ATOM 4083 O O . ALA D 1 67 ? -22.43917 3.72279 49.73247 1.000 62.60641 47 ALA C O 1
ATOM 4085 N N . ARG D 1 68 ? -22.52109 3.03565 47.58731 1.000 48.86420 48 ARG C N 1
ATOM 4086 C CA . ARG D 1 68 ? -23.89869 2.56952 47.65080 1.000 53.25000 48 ARG C CA 1
ATOM 4087 C C . ARG D 1 68 ? -23.91804 1.05461 47.79950 1.000 54.50372 48 ARG C C 1
ATOM 4088 O O . ARG D 1 68 ? -23.24763 0.34322 47.04374 1.000 53.61259 48 ARG C O 1
ATOM 4096 N N . ARG D 1 69 ? -24.68678 0.56774 48.77107 1.000 58.82346 49 ARG C N 1
ATOM 4097 C CA . ARG D 1 69 ? -24.77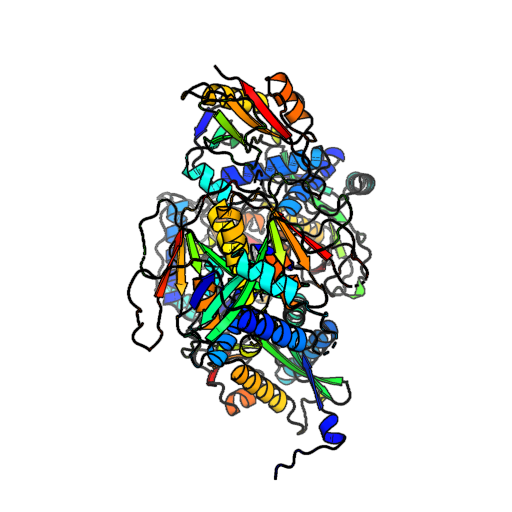388 -0.85925 49.04848 1.000 45.76175 49 ARG C CA 1
ATOM 4098 C C . ARG D 1 69 ? -25.90075 -1.48943 48.23983 1.000 49.46383 49 ARG C C 1
ATOM 4099 O O . ARG D 1 69 ? -27.03412 -0.99731 48.24556 1.000 51.96928 49 ARG C O 1
ATOM 4107 N N . MET D 1 70 ? -25.57605 -2.58545 47.55247 1.000 45.57154 50 MET C N 1
ATOM 4108 C CA . MET D 1 70 ? -26.56749 -3.32341 46.77610 1.000 48.71062 50 MET C CA 1
ATOM 4109 C C . MET D 1 70 ? -27.70676 -3.82610 47.66022 1.000 54.15580 50 MET C C 1
ATOM 4110 O O . MET D 1 70 ? -28.88834 -3.73018 47.29136 1.000 53.72049 50 MET C O 1
ATOM 4115 N N . GLU D 1 71 ? -27.36863 -4.35812 48.83779 1.000 56.64743 51 GLU C N 1
ATOM 4116 C CA . GLU D 1 71 ? -28.38772 -4.85590 49.75386 1.000 56.51427 51 GLU C CA 1
ATOM 4117 C C . GLU D 1 71 ? -29.36007 -3.75920 50.17017 1.000 53.25402 51 GLU C C 1
ATOM 4118 O O . GLU D 1 71 ? -30.55205 -4.02756 50.34674 1.000 55.24662 51 GLU C O 1
ATOM 4124 N N . THR D 1 72 ? -28.88109 -2.51987 50.31517 1.000 49.63537 52 THR C N 1
ATOM 4125 C CA . THR D 1 72 ? -29.77929 -1.42152 50.66153 1.000 48.60422 52 THR C CA 1
ATOM 4126 C C . THR D 1 72 ? -30.79731 -1.18239 49.55449 1.000 43.66781 52 THR C C 1
ATOM 4127 O O . THR D 1 72 ? -31.98923 -0.99430 49.82642 1.000 40.76720 52 THR C O 1
ATOM 4131 N N . THR D 1 73 ? -30.34333 -1.18629 48.29865 1.000 41.27815 53 THR C N 1
ATOM 4132 C CA . THR D 1 73 ? -31.26023 -1.02859 47.17371 1.000 45.61235 53 THR C CA 1
ATOM 4133 C C . THR D 1 73 ? -32.30159 -2.14067 47.16083 1.000 53.72743 53 THR C C 1
ATOM 4134 O O . THR D 1 73 ? -33.50232 -1.88455 46.98938 1.000 51.53132 53 THR C O 1
ATOM 4138 N N . GLU D 1 74 ? -31.85724 -3.38706 47.35255 1.000 48.63890 54 GLU C N 1
ATOM 4139 C CA . GLU D 1 74 ? -32.79187 -4.51014 47.35143 1.000 45.24765 54 GLU C CA 1
ATOM 4140 C C . GLU D 1 74 ? -33.80781 -4.38672 48.48311 1.000 52.74837 54 GLU C C 1
ATOM 4141 O O . GLU D 1 74 ? -35.00923 -4.59127 48.27748 1.000 44.22340 54 GLU C O 1
ATOM 4147 N N . HIS D 1 75 ? -33.34342 -4.04896 49.68823 1.000 46.07715 55 HIS C N 1
ATOM 4148 C CA . HIS D 1 75 ? -34.25369 -3.85918 50.81397 1.000 42.15430 55 HIS C CA 1
ATOM 4149 C C . HIS D 1 75 ? -35.28357 -2.77963 50.50453 1.000 51.55941 55 HIS C C 1
ATOM 4150 O O . HIS D 1 75 ? -36.48882 -2.99483 50.67782 1.000 48.02461 55 HIS C O 1
ATOM 4157 N N . ARG D 1 76 ? -34.83046 -1.61377 50.02897 1.000 46.15953 56 ARG C N 1
ATOM 4158 C CA . ARG D 1 76 ? -35.75959 -0.51107 49.79682 1.000 47.14269 56 ARG C CA 1
ATOM 4159 C C . ARG D 1 76 ? -36.78385 -0.86171 48.72342 1.000 43.11401 56 ARG C C 1
ATOM 4160 O O . ARG D 1 76 ? -37.96653 -0.52449 48.85521 1.000 41.59806 56 ARG C O 1
ATOM 4168 N N . VAL D 1 77 ? -36.35493 -1.53961 47.65536 1.000 44.61155 57 VAL C N 1
ATOM 4169 C CA . VAL D 1 77 ? -37.29296 -1.91502 46.60022 1.000 52.24813 57 VAL C CA 1
ATOM 4170 C C . VAL D 1 77 ? -38.29638 -2.94020 47.11709 1.000 50.61093 57 VAL C C 1
ATOM 4171 O O . VAL D 1 77 ? -39.51050 -2.79378 46.92977 1.000 47.80891 57 VAL C O 1
ATOM 4175 N N . ARG D 1 78 ? -37.80632 -3.98902 47.78420 1.000 50.54669 58 ARG C N 1
ATOM 4176 C CA . ARG D 1 78 ? -38.68937 -5.03877 48.28089 1.000 51.20281 58 ARG C CA 1
ATOM 4177 C C . ARG D 1 78 ? -39.64024 -4.54402 49.36360 1.000 46.14166 58 ARG C C 1
ATOM 4178 O O . ARG D 1 78 ? -40.64679 -5.20643 49.63560 1.000 54.79765 58 ARG C O 1
ATOM 4186 N N . SER D 1 79 ? -39.34912 -3.40495 49.98381 1.000 43.02907 59 SER C N 1
ATOM 4187 C CA . SER D 1 79 ? -40.23997 -2.80362 50.96432 1.000 39.23060 59 SER C CA 1
ATOM 4188 C C . SER D 1 79 ? -41.22720 -1.82910 50.34001 1.000 44.12351 59 SER C C 1
ATOM 4189 O O . SER D 1 79 ? -42.04976 -1.25725 51.06238 1.000 36.26533 59 SER C O 1
ATOM 4192 N N . GLY D 1 80 ? -41.16848 -1.63047 49.02493 1.000 43.29071 60 GLY C N 1
ATOM 4193 C CA . GLY D 1 80 ? -42.02465 -0.65656 48.37567 1.000 41.00692 60 GLY C CA 1
ATOM 4194 C C . GLY D 1 80 ? -41.74077 0.77383 48.77306 1.000 40.16660 60 GLY C C 1
ATOM 4195 O O . GLY D 1 80 ? -42.66055 1.59755 48.79305 1.000 32.41846 60 GLY C O 1
ATOM 4196 N N . SER D 1 81 ? -40.48469 1.09500 49.08665 1.000 38.51147 61 SER C N 1
ATOM 4197 C CA . SER D 1 81 ? -40.11535 2.41465 49.57963 1.000 41.22504 61 SER C CA 1
ATOM 4198 C C . SER D 1 81 ? -39.50456 3.31418 48.51363 1.000 37.27542 61 SER C C 1
ATOM 4199 O O . SER D 1 81 ? -39.26570 4.49459 48.78938 1.000 36.20437 61 SER C O 1
ATOM 4202 N N . VAL D 1 82 ? -39.25010 2.79900 47.31522 1.000 38.65868 62 VAL C N 1
ATOM 4203 C CA . VAL D 1 82 ? -38.61249 3.56463 46.25060 1.000 35.55461 62 VAL C CA 1
ATOM 4204 C C . VAL D 1 82 ? -39.68997 4.05273 45.29300 1.000 37.32731 62 VAL C C 1
ATOM 4205 O O . VAL D 1 82 ? -40.37609 3.24657 44.65230 1.000 37.09296 62 VAL C O 1
ATOM 4209 N N . HIS D 1 83 ? -39.83838 5.37135 45.19627 1.000 35.77987 63 HIS C N 1
ATOM 4210 C CA . HIS D 1 83 ? -40.75454 5.99819 44.25365 1.000 32.21511 63 HIS C CA 1
ATOM 4211 C C . HIS D 1 83 ? -39.94164 6.51927 43.07547 1.000 31.02391 63 HIS C C 1
ATOM 4212 O O . HIS D 1 83 ? -39.00382 7.30273 43.26382 1.000 36.37216 63 HIS C O 1
ATOM 4219 N N . LEU D 1 84 ? -40.29826 6.08576 41.86833 1.000 28.19735 64 LEU C N 1
ATOM 4220 C CA . LEU D 1 84 ? -39.54519 6.38944 40.66112 1.000 32.88076 64 LEU C CA 1
ATOM 4221 C C . LEU D 1 84 ? -40.43181 7.13787 39.67688 1.000 38.98872 64 LEU C C 1
ATOM 4222 O O . LEU D 1 84 ? -41.55509 6.70702 39.38895 1.000 33.43461 64 LEU C O 1
ATOM 4227 N N . LEU D 1 85 ? -39.91988 8.25822 39.17409 1.000 36.25275 65 LEU C N 1
ATOM 4228 C CA . LEU D 1 85 ? -40.58066 9.07517 38.16800 1.000 38.40570 65 LEU C CA 1
ATOM 4229 C C . LEU D 1 85 ? -40.01743 8.71216 36.80110 1.000 32.82345 65 LEU C C 1
ATOM 4230 O O . LEU D 1 85 ? -38.81657 8.89772 36.55089 1.000 34.48807 65 LEU C O 1
ATOM 4235 N N . ARG D 1 86 ? -40.89229 8.21328 35.92907 1.000 30.46535 66 ARG C N 1
ATOM 4236 C CA . ARG D 1 86 ? -40.55808 7.75159 34.59302 1.000 31.59968 66 ARG C CA 1
ATOM 4237 C C . ARG D 1 86 ? -41.10885 8.72653 33.56017 1.000 34.23084 66 ARG C C 1
ATOM 4238 O O . ARG D 1 86 ? -42.20702 9.28274 33.72534 1.000 32.39200 66 ARG C O 1
ATOM 4246 N N . HIS D 1 87 ? -40.32953 8.92677 32.49918 1.000 35.56183 67 HIS C N 1
ATOM 4247 C CA . HIS D 1 87 ? -40.67707 9.82176 31.40327 1.000 38.11954 67 HIS C CA 1
ATOM 4248 C C . HIS D 1 87 ? -40.17984 9.19884 30.10992 1.000 37.77935 67 HIS C C 1
ATOM 4249 O O . HIS D 1 87 ? -38.98698 8.90631 29.98409 1.000 38.96385 67 HIS C O 1
ATOM 4256 N N . ASP D 1 88 ? -41.09577 8.98344 29.16427 1.000 44.24826 68 ASP C N 1
ATOM 4257 C CA . ASP D 1 88 ? -40.76179 8.43814 27.84761 1.000 42.72175 68 ASP C CA 1
ATOM 4258 C C . ASP D 1 88 ? -40.12382 7.05594 27.96201 1.000 46.11094 68 ASP C C 1
ATOM 4259 O O . ASP D 1 88 ? -39.17396 6.72902 27.25002 1.000 44.10222 68 ASP C O 1
ATOM 4264 N N . GLY D 1 89 ? -40.64920 6.23649 28.87046 1.000 44.70041 69 GLY C N 1
ATOM 4265 C CA . GLY D 1 89 ? -40.15836 4.88708 29.05841 1.000 40.01889 69 GLY C CA 1
ATOM 4266 C C . GLY D 1 89 ? -38.93480 4.74706 29.93826 1.000 41.25374 69 GLY C C 1
ATOM 4267 O O . GLY D 1 89 ? -38.63974 3.62908 30.37904 1.000 35.49842 69 GLY C O 1
ATOM 4268 N N . ARG D 1 90 ? -38.21972 5.83589 30.22521 1.000 36.74137 70 ARG C N 1
ATOM 4269 C CA . ARG D 1 90 ? -36.96588 5.75592 30.95894 1.000 37.55671 70 ARG C CA 1
ATOM 4270 C C . ARG D 1 90 ? -37.06838 6.47772 32.29842 1.000 34.50205 70 ARG C C 1
ATOM 4271 O O . ARG D 1 90 ? -37.79744 7.46853 32.42297 1.000 34.33371 70 ARG C O 1
ATOM 4279 N N . PRO D 1 91 ? -36.35378 6.00240 33.31999 1.000 39.16522 71 PRO C N 1
ATOM 4280 C CA . PRO D 1 91 ? -36.40514 6.67200 34.62743 1.000 33.69386 71 PRO C CA 1
ATOM 4281 C C . PRO D 1 91 ? -35.80596 8.06809 34.55184 1.000 32.64839 71 PRO C C 1
ATOM 4282 O O . PRO D 1 91 ? -34.68671 8.25689 34.07083 1.000 29.88223 71 PRO C O 1
ATOM 4286 N N . ALA D 1 92 ? -36.56739 9.04966 35.02510 1.000 33.59283 72 ALA C N 1
ATOM 4287 C CA . ALA D 1 92 ? -36.08397 10.41949 35.10555 1.000 31.54057 72 ALA C CA 1
ATOM 4288 C C . ALA D 1 92 ? -35.66856 10.81576 36.51275 1.000 34.18702 72 ALA C C 1
ATOM 4289 O O . ALA D 1 92 ? -34.72218 11.59521 36.67034 1.000 31.98478 72 ALA C O 1
ATOM 4291 N N . GLY D 1 93 ? -36.34698 10.30169 37.53652 1.000 28.17888 73 GLY C N 1
ATOM 4292 C CA . GLY D 1 93 ? -35.97150 10.64861 38.89570 1.000 27.03211 73 GLY C CA 1
ATOM 4293 C C . GLY D 1 93 ? -36.46294 9.59785 39.86386 1.000 33.64233 73 GLY C C 1
ATOM 4294 O O . GLY D 1 93 ? -37.14387 8.64739 39.47795 1.000 33.91805 73 GLY C O 1
ATOM 4295 N N . MET D 1 94 ? -36.11965 9.78150 41.13852 1.000 28.62758 74 MET C N 1
ATOM 4296 C CA . MET D 1 94 ? -36.60069 8.86952 42.17062 1.000 31.03381 74 MET C CA 1
ATOM 4297 C C . MET D 1 94 ? -36.23688 9.40938 43.54637 1.000 30.28120 74 MET C C 1
ATOM 4298 O O . MET D 1 94 ? -35.44305 10.34432 43.68886 1.000 28.67886 74 MET C O 1
ATOM 4303 N N . PHE D 1 95 ? -36.84145 8.79177 44.55896 1.000 28.86051 75 PHE C N 1
ATOM 4304 C CA . PHE D 1 95 ? -36.50243 9.02675 45.95653 1.000 35.64405 75 PHE C CA 1
ATOM 4305 C C . PHE D 1 95 ? -36.90553 7.79835 46.76088 1.000 38.95693 75 PHE C C 1
ATOM 4306 O O . PHE D 1 95 ? -37.60960 6.91417 46.26438 1.000 39.38298 75 PHE C O 1
ATOM 4314 N N . THR D 1 96 ? -36.44176 7.74716 48.00878 1.000 35.68141 76 THR C N 1
ATOM 4315 C CA . THR D 1 96 ? -36.75650 6.66461 48.92814 1.000 38.81840 76 THR C CA 1
ATOM 4316 C C . THR D 1 96 ? -37.37108 7.26689 50.18043 1.000 39.75820 76 THR C C 1
ATOM 4317 O O . THR D 1 96 ? -36.78977 8.17201 50.78709 1.000 37.89256 76 THR C O 1
ATOM 4321 N N . LEU D 1 97 ? -38.54354 6.76996 50.55888 1.000 40.33307 77 LEU C N 1
ATOM 4322 C CA . LEU D 1 97 ? -39.29554 7.29296 51.69134 1.000 38.22690 77 LEU C CA 1
ATOM 4323 C C . LEU D 1 97 ? -39.54117 6.15382 52.66820 1.000 40.20193 77 LEU C C 1
ATOM 4324 O O . LEU D 1 97 ? -40.23117 5.18473 52.33187 1.000 40.47558 77 LEU C O 1
ATOM 4329 N N . THR D 1 98 ? -38.96779 6.26095 53.86659 1.000 45.21024 78 THR C N 1
ATOM 4330 C CA . THR D 1 98 ? -39.05330 5.18828 54.85003 1.000 45.36100 78 THR C CA 1
ATOM 4331 C C . THR D 1 98 ? -39.51004 5.73419 56.19633 1.000 52.50408 78 THR C C 1
ATOM 4332 O O . THR D 1 98 ? -39.46466 6.93778 56.45420 1.000 50.57282 78 THR C O 1
ATOM 4336 N N . TRP D 1 99 ? -39.97291 4.82793 57.05613 1.000 53.30014 79 TRP C N 1
ATOM 4337 C CA . TRP D 1 99 ? -40.34060 5.20943 58.41412 1.000 58.09214 79 TRP C CA 1
ATOM 4338 C C . TRP D 1 99 ? -39.17274 5.11952 59.38516 1.000 55.19383 79 TRP C C 1
ATOM 4339 O O . TRP D 1 99 ? -39.17738 5.80946 60.41106 1.000 58.67709 79 TRP C O 1
ATOM 4350 N N . ASP D 1 100 ? -38.18186 4.28370 59.08794 1.000 60.50120 80 ASP C N 1
ATOM 4351 C CA . ASP D 1 100 ? -37.00267 4.07776 59.90823 1.000 63.22326 80 ASP C CA 1
ATOM 4352 C C . ASP D 1 100 ? -35.80869 4.83339 59.33249 1.000 61.57800 80 ASP C C 1
ATOM 4353 O O . ASP D 1 100 ? -35.69061 4.98814 58.11289 1.000 53.75700 80 ASP C O 1
ATOM 4358 N N . PRO D 1 101 ? -34.91464 5.32068 60.18878 1.000 66.87092 81 PRO C N 1
ATOM 4359 C CA . PRO D 1 101 ? -33.81781 6.17644 59.71982 1.000 64.15977 81 PRO C CA 1
ATOM 4360 C C . PRO D 1 101 ? -32.83571 5.39981 58.86278 1.000 56.26117 81 PRO C C 1
ATOM 4361 O O . PRO D 1 101 ? -32.32393 4.35011 59.28088 1.000 56.20884 81 PRO C O 1
ATOM 4365 N N . PRO D 1 102 ? -32.54505 5.88456 57.65309 1.000 56.71278 82 PRO C N 1
ATOM 4366 C CA . PRO D 1 102 ? -31.49024 5.27466 56.83623 1.000 53.14118 82 PRO C CA 1
ATOM 4367 C C . PRO D 1 102 ? -30.09153 5.76000 57.18006 1.000 57.24569 82 PRO C C 1
ATOM 4368 O O . PRO D 1 102 ? -29.13126 5.34565 56.51962 1.000 52.13788 82 PRO C O 1
ATOM 4372 N N . PHE D 1 103 ? -29.95800 6.62979 58.18067 1.000 52.09674 83 PHE C N 1
ATOM 4373 C CA . PHE D 1 103 ? -28.66864 7.12892 58.62905 1.000 49.18610 83 PHE C CA 1
ATOM 4374 C C . PHE D 1 103 ? -28.67285 7.19274 60.14985 1.000 64.75930 83 PHE C C 1
ATOM 4375 O O . PHE D 1 103 ? -29.72052 7.09969 60.79645 1.000 65.68076 83 PHE C O 1
ATOM 4383 N N . ALA D 1 104 ? -27.48402 7.35640 60.72220 1.000 62.81346 84 ALA C N 1
ATOM 4384 C CA . ALA D 1 104 ? -27.30939 7.41285 62.16747 1.000 60.92587 84 ALA C CA 1
ATOM 4385 C C . ALA D 1 104 ? -27.21720 8.86952 62.60379 1.000 61.83618 84 ALA C C 1
ATOM 4386 O O . ALA D 1 104 ? -26.34913 9.61031 62.12944 1.000 61.85972 84 ALA C O 1
ATOM 4388 N N . ALA D 1 105 ? -28.11034 9.27541 63.50313 1.000 53.77355 85 ALA C N 1
ATOM 4389 C CA . ALA D 1 105 ? -28.10853 10.63232 64.02612 1.000 66.22077 85 ALA C CA 1
ATOM 4390 C C . ALA D 1 105 ? -28.61894 10.61053 65.45818 1.000 76.93264 85 ALA C C 1
ATOM 4391 O O . ALA D 1 105 ? -29.40455 9.73873 65.83882 1.000 78.08262 85 ALA C O 1
ATOM 4393 N N . ASP D 1 106 ? -28.15964 11.57730 66.24905 1.000 89.28411 86 ASP C N 1
ATOM 4394 C CA . ASP D 1 106 ? -28.59296 11.67120 67.63603 1.000 102.41282 86 ASP C CA 1
ATOM 4395 C C . ASP D 1 106 ? -30.08673 11.95990 67.70862 1.000 105.91851 86 ASP C C 1
ATOM 4396 O O . ASP D 1 106 ? -30.64164 12.67249 66.86747 1.000 104.75186 86 ASP C O 1
ATOM 4401 N N . GLU D 1 107 ? -30.73941 11.39243 68.72641 1.000 112.08366 87 GLU C N 1
ATOM 4402 C CA . GLU D 1 107 ? -32.17837 11.57897 68.88154 1.000 115.00671 87 GLU C CA 1
ATOM 4403 C C . GLU D 1 107 ? -32.53365 13.04011 69.12002 1.000 113.29852 87 GLU C C 1
ATOM 4404 O O . GLU D 1 107 ? -33.58903 13.50314 68.67242 1.000 114.66514 87 GLU C O 1
ATOM 4410 N N . GLY D 1 108 ? -31.67183 13.77957 69.81363 1.000 108.92192 88 GLY C N 1
ATOM 4411 C CA . GLY D 1 108 ? -31.89336 15.18440 70.07804 1.000 102.94366 88 GLY C CA 1
ATOM 4412 C C . GLY D 1 108 ? -31.51076 16.12951 68.96301 1.000 102.49605 88 GLY C C 1
ATOM 4413 O O . GLY D 1 108 ? -31.53934 17.34717 69.16260 1.000 99.09404 88 GLY C O 1
ATOM 4414 N N . ALA D 1 109 ? -31.15125 15.60842 67.78767 1.000 104.028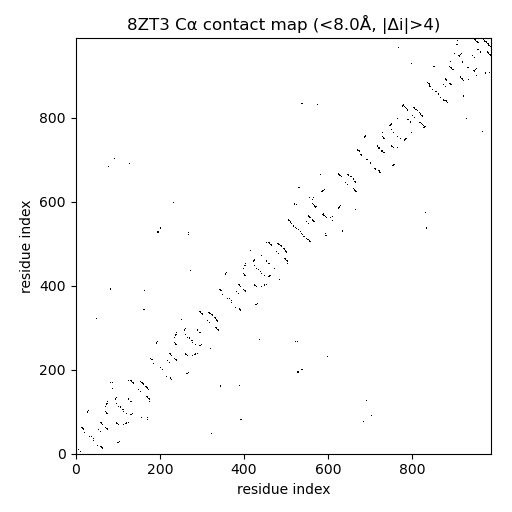77 89 ALA C N 1
ATOM 4415 C CA . ALA D 1 109 ? -30.76711 16.46605 66.67066 1.000 103.77382 89 ALA C CA 1
ATOM 4416 C C . ALA D 1 109 ? -31.98502 17.13363 66.03891 1.000 100.36035 89 ALA C C 1
ATOM 4417 O O . ALA D 1 109 ? -32.10103 18.36377 66.03524 1.000 97.86589 89 ALA C O 1
ATOM 4419 N N . PHE D 1 110 ? -32.90574 16.33395 65.50563 1.000 88.82353 90 PHE C N 1
ATOM 4420 C CA . PHE D 1 110 ? -34.09604 16.85439 64.85474 1.000 77.41463 90 PHE C CA 1
ATOM 4421 C C . PHE D 1 110 ? -35.09343 17.38052 65.88176 1.000 81.61949 90 PHE C C 1
ATOM 4422 O O . PHE D 1 110 ? -35.07675 16.97103 67.04524 1.000 86.19702 90 PHE C O 1
ATOM 4430 N N . PRO D 1 111 ? -35.97017 18.29722 65.47641 1.000 78.80803 91 PRO C N 1
ATOM 4431 C CA . PRO D 1 111 ? -37.04933 18.74474 66.36572 1.000 71.56343 91 PRO C CA 1
ATOM 4432 C C . PRO D 1 111 ? -37.97159 17.59230 66.71680 1.000 81.29088 91 PRO C C 1
ATOM 4433 O O . PRO D 1 111 ? -38.02259 16.58646 65.99204 1.000 80.77687 91 PRO C O 1
ATOM 4437 N N . PRO D 1 112 ? -38.71252 17.69531 67.82024 1.000 86.58844 92 PRO C N 1
ATOM 4438 C CA . PRO D 1 112 ? -39.62150 16.60528 68.19535 1.000 83.55032 92 PRO C CA 1
ATOM 4439 C C . PRO D 1 112 ? -40.66463 16.35511 67.11502 1.000 78.30304 92 PRO C C 1
ATOM 4440 O O . PRO D 1 112 ? -41.19792 17.28751 66.51024 1.000 65.30226 92 PRO C O 1
ATOM 4444 N N . ALA D 1 113 ? -40.94680 15.07642 66.87310 1.000 74.03917 93 ALA C N 1
ATOM 4445 C CA . ALA D 1 113 ? -41.91829 14.67269 65.86704 1.000 72.11539 93 ALA C CA 1
ATOM 4446 C C . ALA D 1 113 ? -42.59490 13.38939 66.32430 1.000 72.29706 93 ALA C C 1
ATOM 4447 O O . ALA D 1 113 ? -41.96216 12.54113 66.95993 1.000 72.57766 93 ALA C O 1
ATOM 4449 N N . GLU D 1 114 ? -43.88192 13.25438 66.00004 1.000 75.92994 94 GLU C N 1
ATOM 4450 C CA . GLU D 1 114 ? -44.64246 12.07937 66.40871 1.000 74.75109 94 GLU C CA 1
ATOM 4451 C C . GLU D 1 114 ? -44.51483 10.94190 65.39918 1.000 78.87739 94 GLU C C 1
ATOM 4452 O O . GLU D 1 114 ? -44.23575 9.79991 65.77975 1.000 74.40751 94 GLU C O 1
ATOM 4458 N N . ARG D 1 115 ? -44.70946 11.23507 64.11220 1.000 78.11889 95 ARG C N 1
ATOM 4459 C CA . ARG D 1 115 ? -44.57127 10.24958 63.03924 1.000 74.03803 95 ARG C CA 1
ATOM 4460 C C . ARG D 1 115 ? -43.67452 10.82631 61.95254 1.000 69.10633 95 ARG C C 1
ATOM 4461 O O . ARG D 1 115 ? -44.15564 11.24595 60.89097 1.000 69.59773 95 ARG C O 1
ATOM 4469 N N . PRO D 1 116 ? -42.36241 10.86030 62.18099 1.000 70.04748 96 PRO C N 1
ATOM 4470 C CA . PRO D 1 116 ? -41.45449 11.39244 61.16097 1.000 62.04421 96 PRO C CA 1
ATOM 4471 C C . PRO D 1 116 ? -41.15046 10.36493 60.08301 1.000 61.98453 96 PRO C C 1
ATOM 4472 O O . PRO D 1 116 ? -41.01489 9.16793 60.34959 1.000 59.52846 96 PRO C O 1
ATOM 4476 N N . LEU D 1 117 ? -41.05217 10.84932 58.85130 1.000 58.38351 97 LEU C N 1
ATOM 4477 C CA . LEU D 1 117 ? -40.61495 10.05082 57.71921 1.000 52.42344 97 LEU C CA 1
ATOM 4478 C C . LEU D 1 117 ? -39.24622 10.53180 57.25631 1.000 52.18376 97 LEU C C 1
ATOM 4479 O O . LEU D 1 117 ? -38.84846 11.67534 57.49822 1.000 55.82778 97 LEU C O 1
ATOM 4484 N N . TYR D 1 118 ? -38.52281 9.63987 56.58666 1.000 38.69879 98 TYR C N 1
ATOM 4485 C CA . TYR D 1 118 ? -37.14864 9.88456 56.18099 1.000 46.17407 98 TYR C CA 1
ATOM 4486 C C . TYR D 1 118 ? -37.04102 9.80957 54.66716 1.000 42.82759 98 TYR C C 1
ATOM 4487 O O . TYR D 1 118 ? -37.46597 8.81976 54.05499 1.000 48.61573 98 TYR C O 1
ATOM 4496 N N . LEU D 1 119 ? -36.47444 10.86117 54.08057 1.000 40.65903 99 LEU C N 1
ATOM 4497 C CA . LEU D 1 119 ? -36.19768 10.94823 52.65447 1.000 42.85425 99 LEU C CA 1
ATOM 4498 C C . LEU D 1 119 ? -34.72406 10.64788 52.41104 1.000 38.75701 99 LEU C C 1
ATOM 4499 O O . LEU D 1 119 ? -33.85053 11.26802 53.02802 1.000 43.37134 99 LEU C O 1
ATOM 4504 N N . SER D 1 120 ? -34.45102 9.70311 51.51271 1.000 35.63510 100 SER C N 1
ATOM 4505 C CA . SER D 1 120 ? -33.08536 9.31259 51.19490 1.000 36.65067 100 SER C CA 1
ATOM 4506 C C . SER D 1 120 ? -32.98545 8.99867 49.70908 1.000 35.17693 100 SER C C 1
ATOM 4507 O O . SER D 1 120 ? -33.99155 8.90425 49.00067 1.000 35.85467 100 SER C O 1
ATOM 4510 N N . ARG D 1 121 ? -31.74479 8.86062 49.24051 1.000 30.74453 101 ARG C N 1
ATOM 4511 C CA . ARG D 1 121 ? -31.45344 8.37893 47.88923 1.000 36.99710 101 ARG C CA 1
ATOM 4512 C C . ARG D 1 121 ? -32.22779 9.15260 46.82424 1.000 39.42180 101 ARG C C 1
ATOM 4513 O O . ARG D 1 121 ? -32.77653 8.57711 45.88054 1.000 27.70933 101 ARG C O 1
ATOM 4521 N N . LEU D 1 122 ? -32.28677 10.47119 46.98516 1.000 37.44257 102 LEU C N 1
ATOM 4522 C CA . LEU D 1 122 ? -32.82949 11.31797 45.93428 1.000 33.81654 102 LEU C CA 1
ATOM 4523 C C . LEU D 1 122 ? -31.88182 11.29761 44.74272 1.000 33.22731 102 LEU C C 1
ATOM 4524 O O . LEU D 1 122 ? -30.67332 11.50060 44.89669 1.000 48.34179 102 LEU C O 1
ATOM 4529 N N . ALA D 1 123 ? -32.42292 11.03338 43.55630 1.000 32.43726 103 ALA C N 1
ATOM 4530 C CA . ALA D 1 123 ? -31.59294 10.87710 42.37160 1.000 30.06865 103 ALA C CA 1
ATOM 4531 C C . ALA D 1 123 ? -32.33769 11.39199 41.15059 1.000 28.06748 103 ALA C C 1
ATOM 4532 O O . ALA D 1 123 ? -33.53918 11.15661 41.00016 1.000 31.54596 103 ALA C O 1
ATOM 4534 N N . VAL D 1 124 ? -31.61096 12.08819 40.28099 1.000 23.32467 104 VAL C N 1
ATOM 4535 C CA . VAL D 1 124 ? -32.14842 12.62907 39.03980 1.000 30.05060 104 VAL C CA 1
ATOM 4536 C C . VAL D 1 124 ? -31.26566 12.14986 37.89580 1.000 38.68127 104 VAL C C 1
ATOM 4537 O O . VAL D 1 124 ? -30.03706 12.11040 38.02748 1.000 38.38711 104 VAL C O 1
ATOM 4541 N N . ALA D 1 125 ? -31.89316 11.77298 36.78272 1.000 32.65024 105 ALA C N 1
ATOM 4542 C CA . ALA D 1 125 ? -31.14826 11.26127 35.64100 1.000 30.65161 105 ALA C CA 1
ATOM 4543 C C . ALA D 1 125 ? -30.13099 12.29703 35.16808 1.000 33.38431 105 ALA C C 1
ATOM 4544 O O . ALA D 1 125 ? -30.41039 13.50139 35.20377 1.000 40.01862 105 ALA C O 1
ATOM 4546 N N . PRO D 1 126 ? -28.94398 11.86775 34.72698 1.000 32.50095 106 PRO C N 1
ATOM 4547 C CA . PRO D 1 126 ? -27.91504 12.84234 34.32013 1.000 39.35742 106 PRO C CA 1
ATOM 4548 C C . PRO D 1 126 ? -28.37808 13.79563 33.23290 1.000 39.70811 106 PRO C C 1
ATOM 4549 O O . PRO D 1 126 ? -27.90995 14.93840 33.18081 1.000 39.94864 106 PRO C O 1
ATOM 4553 N N . GLU D 1 127 ? -29.28923 13.36210 32.35933 1.000 38.96582 107 GLU C N 1
ATOM 4554 C CA . GLU D 1 127 ? -29.80697 14.25188 31.32459 1.000 44.22628 107 GLU C CA 1
ATOM 4555 C C . GLU D 1 127 ? -30.61283 15.39907 31.92273 1.000 51.16589 107 GLU C C 1
ATOM 4556 O O . GLU D 1 127 ? -30.72373 16.46575 31.30503 1.000 50.85431 107 GLU C O 1
ATOM 4562 N N . TRP D 1 128 ? -31.19204 15.19828 33.10569 1.000 41.18806 108 TRP C N 1
ATOM 4563 C CA . TRP D 1 128 ? -32.00831 16.21278 33.75669 1.000 44.92666 108 TRP C CA 1
ATOM 4564 C C . TRP D 1 128 ? -31.24531 17.01030 34.80626 1.000 43.94555 108 TRP C C 1
ATOM 4565 O O . TRP D 1 128 ? -31.84581 17.83862 35.50009 1.000 49.47491 108 TRP C O 1
ATOM 4576 N N . LEU D 1 129 ? -29.94232 16.77367 34.94795 1.000 48.03945 109 LEU C N 1
ATOM 4577 C CA . LEU D 1 129 ? -29.10226 17.58885 35.82173 1.000 52.45729 109 LEU C CA 1
ATOM 4578 C C . LEU D 1 129 ? -28.55386 18.74732 34.99409 1.000 51.60216 109 LEU C C 1
ATOM 4579 O O . LEU D 1 129 ? -27.41813 18.74051 34.51404 1.000 53.88739 109 LEU C O 1
ATOM 4584 N N . THR D 1 130 ? -29.40088 19.75839 34.81736 1.000 64.86199 110 THR C N 1
ATOM 4585 C CA . THR D 1 130 ? -29.05977 20.94758 34.05296 1.000 69.56008 110 THR C CA 1
ATOM 4586 C C . THR D 1 130 ? -29.64627 22.16876 34.74474 1.000 64.75469 110 THR C C 1
ATOM 4587 O O . THR D 1 130 ? -30.70843 22.09629 35.36848 1.000 57.26792 110 THR C O 1
ATOM 4591 N N . GLY D 1 131 ? -28.93821 23.29093 34.63431 1.000 70.88635 111 GLY C N 1
ATOM 4592 C CA . GLY D 1 131 ? -29.39994 24.53793 35.21272 1.000 66.97017 111 GLY C CA 1
ATOM 4593 C C . GLY D 1 131 ? -30.73900 24.97977 34.66002 1.000 69.85899 111 GLY C C 1
ATOM 4594 O O . GLY D 1 131 ? -30.82801 25.43497 33.51558 1.000 70.64496 111 GLY C O 1
ATOM 4595 N N . GLY D 1 132 ? -31.79030 24.84496 35.46403 1.000 69.83723 112 GLY C N 1
ATOM 4596 C CA . GLY D 1 132 ? -33.14328 25.17854 35.06004 1.000 68.03368 112 GLY C CA 1
ATOM 4597 C C . GLY D 1 132 ? -34.09705 24.00298 35.03091 1.000 70.45687 112 GLY C C 1
ATOM 4598 O O . GLY D 1 132 ? -35.31929 24.21072 35.06604 1.000 77.54957 112 GLY C O 1
ATOM 4599 N N . SER D 1 133 ? -33.58684 22.77546 34.96349 1.000 66.01889 113 SER C N 1
ATOM 4600 C CA . SER D 1 133 ? -34.45154 21.60399 34.98218 1.000 64.28129 113 SER C CA 1
ATOM 4601 C C . SER D 1 133 ? -35.14048 21.47416 36.33462 1.000 58.69642 113 SER C C 1
ATOM 4602 O O . SER D 1 133 ? -34.55478 21.76842 37.38102 1.000 57.31633 113 SER C O 1
ATOM 4605 N N . LEU D 1 134 ? -36.39678 21.02713 36.30894 1.000 50.79608 114 LEU C N 1
ATOM 4606 C CA . LEU D 1 134 ? -37.21802 20.94552 37.51030 1.000 46.46981 114 LEU C CA 1
ATOM 4607 C C . LEU D 1 134 ? -37.57531 19.50932 37.88367 1.000 40.82213 114 LEU C C 1
ATOM 4608 O O . LEU D 1 134 ? -38.52866 19.28946 38.64001 1.000 35.12385 114 LEU C O 1
ATOM 4613 N N . VAL D 1 135 ? -36.82771 18.52733 37.37125 1.000 31.51463 115 VAL C N 1
ATOM 4614 C CA . VAL D 1 135 ? -37.08022 17.13629 37.73640 1.000 30.16011 115 VAL C CA 1
ATOM 4615 C C . VAL D 1 135 ? -36.78631 16.91219 39.21428 1.000 32.55229 115 VAL C C 1
ATOM 4616 O O . VAL D 1 135 ? -37.51867 16.19097 39.90386 1.000 34.15113 115 VAL C O 1
ATOM 4620 N N . GLY D 1 136 ? -35.71469 17.52435 39.72563 1.000 31.81958 116 GLY C N 1
ATOM 4621 C CA . GLY D 1 136 ? -35.45722 17.46253 41.15574 1.000 26.62799 116 GLY C CA 1
ATOM 4622 C C . GLY D 1 136 ? -36.58521 18.06985 41.96683 1.000 32.57392 116 GLY C C 1
ATOM 4623 O O . GLY D 1 136 ? -36.95616 17.55094 43.02383 1.000 34.58298 116 GLY C O 1
ATOM 4624 N N . LEU D 1 137 ? -37.15245 19.17532 41.47667 1.000 36.75098 117 LEU C N 1
ATOM 4625 C CA . LEU D 1 137 ? -38.31399 19.76575 42.13168 1.000 29.68634 117 LEU C CA 1
ATOM 4626 C C . LEU D 1 137 ? -39.51451 18.82898 42.07315 1.000 34.29230 117 LEU C C 1
ATOM 4627 O O . LEU D 1 137 ? -40.25563 18.70731 43.05404 1.000 35.52832 117 LEU C O 1
ATOM 4632 N N . ARG D 1 138 ? -39.72574 18.16142 40.93401 1.000 30.75643 118 ARG C N 1
ATOM 4633 C CA . ARG D 1 138 ? -40.78203 17.15581 40.85422 1.000 32.06377 118 ARG C CA 1
ATOM 4634 C C . ARG D 1 138 ? -40.60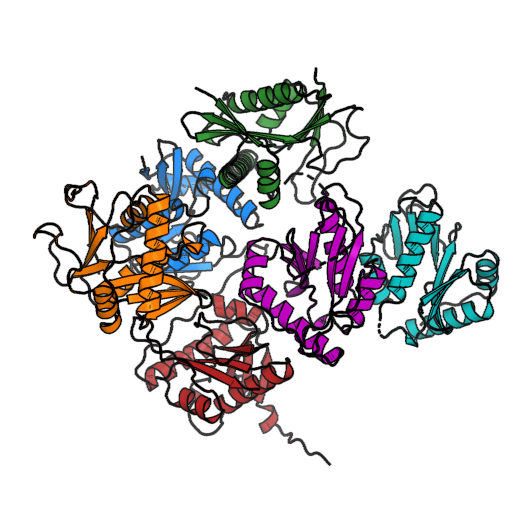072 16.09091 41.92915 1.000 33.22799 118 ARG C C 1
ATOM 4635 O O . ARG D 1 138 ? -41.54382 15.75614 42.65688 1.000 36.05645 118 ARG C O 1
ATOM 4643 N N . CYS D 1 139 ? -39.38602 15.54588 42.04028 1.000 31.51599 119 CYS C N 1
ATOM 4644 C CA . CYS D 1 139 ? -39.14212 14.46524 42.99053 1.000 30.75328 119 CYS C CA 1
ATOM 4645 C C . CYS D 1 139 ? -39.33159 14.93737 44.42449 1.000 31.71012 119 CYS C C 1
ATOM 4646 O O . CYS D 1 139 ? -39.93959 14.23631 45.24204 1.000 30.65351 119 CYS C O 1
ATOM 4649 N N . LEU D 1 140 ? -38.82229 16.12641 44.75001 1.000 35.39948 120 LEU C N 1
ATOM 4650 C CA . LEU D 1 140 ? -38.94494 16.61638 46.11727 1.000 42.72720 120 LEU C CA 1
ATOM 4651 C C . LEU D 1 140 ? -40.39264 16.94407 46.46363 1.000 39.50868 120 LEU C C 1
ATOM 4652 O O . LEU D 1 140 ? -40.84719 16.64594 47.57309 1.000 36.80558 120 LEU C O 1
ATOM 4657 N N . ARG D 1 141 ? -41.14247 17.53525 45.52864 1.000 36.75808 121 ARG C N 1
ATOM 4658 C CA . ARG D 1 141 ? -42.54945 17.81219 45.79501 1.000 36.25889 121 ARG C CA 1
ATOM 4659 C C . ARG D 1 141 ? -43.34048 16.52448 45.96127 1.000 44.86702 121 ARG C C 1
ATOM 4660 O O . ARG D 1 141 ? -44.22481 16.44022 46.82153 1.000 41.84861 121 ARG C O 1
ATOM 4668 N N . ARG D 1 142 ? -43.03557 15.50705 45.14913 1.000 40.29050 122 ARG C N 1
ATOM 4669 C CA . ARG D 1 142 ? -43.70738 14.22216 45.30153 1.000 37.96147 122 ARG C CA 1
ATOM 4670 C C . ARG D 1 142 ? -43.37968 13.58822 46.64454 1.000 35.88000 122 ARG C C 1
ATOM 4671 O O . ARG D 1 142 ? -44.26125 13.02304 47.29889 1.000 37.66714 122 ARG C O 1
ATOM 4679 N N . ALA D 1 143 ? -42.11827 13.67125 47.07260 1.000 33.89246 123 ALA C N 1
ATOM 4680 C CA . ALA D 1 143 ? -41.75253 13.13418 48.37800 1.000 37.67093 123 ALA C CA 1
ATOM 4681 C C . ALA D 1 143 ? -42.48191 13.86992 49.49434 1.000 42.75271 123 ALA C C 1
ATOM 4682 O O . ALA D 1 143 ? -43.00640 13.24108 50.42120 1.000 39.81206 123 ALA C O 1
ATOM 4684 N N . ILE D 1 144 ? -42.54824 15.20169 49.40595 1.000 45.28957 124 ILE C N 1
ATOM 4685 C CA . ILE D 1 144 ? -43.22457 15.99491 50.43053 1.000 46.07667 124 ILE C CA 1
ATOM 4686 C C . ILE D 1 144 ? -44.70810 15.64612 50.48484 1.000 51.03055 124 ILE C C 1
ATOM 4687 O O . ILE D 1 144 ? -45.27558 15.45392 51.56455 1.000 53.04251 124 ILE C O 1
ATOM 4692 N N . GLU D 1 145 ? -45.35875 15.55067 49.32194 1.000 51.03264 125 GLU C N 1
ATOM 4693 C CA . GLU D 1 145 ? -46.78774 15.24546 49.30614 1.000 47.63401 125 GLU C CA 1
ATOM 4694 C C . GLU D 1 145 ? -47.06347 13.82696 49.79233 1.000 52.79414 125 GLU C C 1
ATOM 4695 O O . GLU D 1 145 ? -48.02078 13.59856 50.54156 1.000 56.84879 125 GLU C O 1
ATOM 4701 N N . THR D 1 146 ? -46.24293 12.85971 49.37284 1.000 48.61977 126 THR C N 1
ATOM 4702 C CA . THR D 1 146 ? -46.43970 11.48029 49.80179 1.000 44.60963 126 THR C CA 1
ATOM 4703 C C . THR D 1 146 ? -46.21092 11.33573 51.29926 1.000 48.99551 126 THR C C 1
ATOM 4704 O O . THR D 1 146 ? -46.89831 10.55507 51.96722 1.000 50.39312 126 THR C O 1
ATOM 4708 N N . ALA D 1 147 ? -45.25298 12.08645 51.84792 1.000 51.98549 127 ALA C N 1
ATOM 4709 C CA . ALA D 1 147 ? -45.01077 12.03073 53.28293 1.000 51.28395 127 ALA C CA 1
ATOM 4710 C C . ALA D 1 147 ? -46.10136 12.76314 54.05544 1.000 55.18002 127 ALA C C 1
ATOM 4711 O O . ALA D 1 147 ? -46.44511 12.36488 55.17203 1.000 56.76314 127 ALA C O 1
ATOM 4713 N N . ALA D 1 148 ? -46.65753 13.83563 53.48445 1.000 63.00888 128 ALA C N 1
ATOM 4714 C CA . ALA D 1 148 ? -47.78627 14.50681 54.12286 1.000 61.02306 128 ALA C CA 1
ATOM 4715 C C . ALA D 1 148 ? -48.99046 13.57884 54.18595 1.000 59.21497 128 ALA C C 1
ATOM 4716 O O . ALA D 1 148 ? -49.64625 13.45681 55.22902 1.000 62.30763 128 ALA C O 1
ATOM 4718 N N . GLN D 1 149 ? -49.29429 12.91796 53.07039 1.000 51.11998 129 GLN C N 1
ATOM 4719 C CA . GLN D 1 149 ? -50.21767 11.79888 53.08228 1.000 56.12930 129 GLN C CA 1
ATOM 4720 C C . GLN D 1 149 ? -49.63795 10.67821 53.94649 1.000 65.17166 129 GLN C C 1
ATOM 4721 O O . GLN D 1 149 ? -48.46236 10.69181 54.32102 1.000 69.16482 129 GLN C O 1
ATOM 4727 N N . ALA D 1 150 ? -50.47595 9.69867 54.26966 1.000 63.96800 130 ALA C N 1
ATOM 4728 C CA . ALA D 1 150 ? -50.10469 8.57874 55.13108 1.000 76.15871 130 ALA C CA 1
ATOM 4729 C C . ALA D 1 150 ? -49.74696 9.01724 56.54806 1.000 71.02094 130 ALA C C 1
ATOM 4730 O O . ALA D 1 150 ? -49.14407 8.23940 57.29786 1.000 74.02223 130 ALA C O 1
ATOM 4732 N N . GLY D 1 151 ? -50.07873 10.25275 56.92236 1.000 66.92909 131 GLY C N 1
ATOM 4733 C CA . GLY D 1 151 ? -49.94467 10.70542 58.29320 1.000 77.25998 131 GLY C CA 1
ATOM 4734 C C . GLY D 1 151 ? -48.55971 11.12012 58.73358 1.000 76.07067 131 GLY C C 1
ATOM 4735 O O . GLY D 1 151 ? -48.26529 11.06045 59.93098 1.000 81.08049 131 GLY C O 1
ATOM 4736 N N . GLY D 1 152 ? -47.70193 11.55544 57.81480 1.000 71.36022 132 GLY C N 1
ATOM 4737 C CA . GLY D 1 152 ? -46.35265 11.94227 58.19662 1.000 61.30583 132 GLY C CA 1
ATOM 4738 C C . GLY D 1 152 ? -46.33680 13.25322 58.96349 1.000 64.53054 132 GLY C C 1
ATOM 4739 O O . GLY D 1 152 ? -47.03086 14.21204 58.61977 1.000 63.45838 132 GLY C O 1
ATOM 4740 N N . ASP D 1 153 ? -45.52142 13.28722 60.01690 1.000 73.15187 133 ASP C N 1
ATOM 4741 C CA . ASP D 1 153 ? -45.39307 14.46515 60.86409 1.000 67.23669 133 ASP C CA 1
ATOM 4742 C C . ASP D 1 153 ? -44.27863 15.39322 60.40127 1.000 68.03087 133 ASP C C 1
ATOM 4743 O O . ASP D 1 153 ? -44.41600 16.61735 60.50779 1.000 67.63660 133 ASP C O 1
ATOM 4748 N N . ALA D 1 154 ? -43.18897 14.84012 59.87511 1.000 69.43047 134 ALA C N 1
ATOM 4749 C CA . ALA D 1 154 ? -42.07264 15.63950 59.39217 1.000 67.39042 134 ALA C CA 1
ATOM 4750 C C . ALA D 1 154 ? -41.29838 14.82510 58.36780 1.000 50.48198 134 ALA C C 1
ATOM 4751 O O . ALA D 1 154 ? -41.42279 13.59923 58.29884 1.000 51.75605 134 ALA C O 1
ATOM 4753 N N . LEU D 1 155 ? -40.50087 15.52566 57.56449 1.000 50.24137 135 LEU C N 1
ATOM 4754 C CA . LEU D 1 155 ? -39.65332 14.90232 56.55373 1.000 46.40290 135 LEU C CA 1
ATOM 4755 C C . LEU D 1 155 ? -38.20433 15.20963 56.90466 1.000 42.34504 135 LEU C C 1
ATOM 4756 O O . LEU D 1 155 ? -37.77901 16.36862 56.84851 1.000 46.66840 135 LEU C O 1
ATOM 4761 N N . ARG D 1 156 ? -37.45977 14.17826 57.28631 1.000 45.71771 136 ARG C N 1
ATOM 4762 C CA . ARG D 1 156 ? -36.05322 14.29740 57.63144 1.000 47.57846 136 ARG C CA 1
ATOM 4763 C C . ARG D 1 156 ? -35.20359 13.69534 56.52135 1.000 56.57327 136 ARG C C 1
ATOM 4764 O O . ARG D 1 156 ? -35.61737 12.74777 55.84578 1.000 50.48614 136 ARG C O 1
ATOM 4772 N N . SER D 1 157 ? -34.01003 14.25320 56.33495 1.000 56.18800 137 SER C N 1
ATOM 4773 C CA . SER D 1 157 ? -33.16209 13.79393 55.24360 1.000 44.31496 137 SER C CA 1
ATOM 4774 C C . SER D 1 157 ? -31.70582 14.09253 55.56733 1.000 51.80102 137 SER C C 1
ATOM 4775 O O . SER D 1 157 ? -31.39537 14.97427 56.37090 1.000 51.59457 137 SER C O 1
ATOM 4778 N N . GLU D 1 158 ? -30.81640 13.33599 54.93014 1.000 47.19194 138 GLU C N 1
ATOM 4779 C CA . GLU D 1 158 ? -29.38311 13.58902 54.96759 1.000 41.60944 138 GLU C CA 1
ATOM 4780 C C . GLU D 1 158 ? -28.95183 14.13869 53.61671 1.000 43.17748 138 GLU C C 1
ATOM 4781 O O . GLU D 1 158 ? -29.29299 13.56821 52.57608 1.000 46.18650 138 GLU C O 1
ATOM 4787 N N . ALA D 1 159 ? -28.21020 15.24247 53.63209 1.000 41.49540 139 ALA C N 1
ATOM 4788 C CA . ALA D 1 159 ? -27.82936 15.92380 52.40524 1.000 34.96598 139 ALA C CA 1
ATOM 4789 C C . ALA D 1 159 ? -26.32959 16.18466 52.38722 1.000 40.93154 139 ALA C C 1
ATOM 4790 O O . ALA D 1 159 ? -25.66599 16.20434 53.42549 1.000 41.51523 139 ALA C O 1
ATOM 4792 N N . ASN D 1 160 ? -25.80246 16.38073 51.17766 1.000 51.09467 140 ASN C N 1
ATOM 4793 C CA . ASN D 1 160 ? -24.41552 16.77200 50.98088 1.000 46.49612 140 ASN C CA 1
ATOM 4794 C C . ASN D 1 160 ? -24.37257 18.27179 50.73825 1.000 39.49106 140 ASN C C 1
ATOM 4795 O O . ASN D 1 160 ? -24.86331 18.73196 49.69708 1.000 47.18665 140 ASN C O 1
ATOM 4800 N N . PRO D 1 161 ? -23.81569 19.07185 51.65103 1.000 45.67178 141 PRO C N 1
ATOM 4801 C CA . PRO D 1 161 ? -23.76463 20.52294 51.41244 1.000 41.48091 141 PRO C CA 1
ATOM 4802 C C . PRO D 1 161 ? -22.88673 20.91550 50.23409 1.000 45.14773 141 PRO C C 1
ATOM 4803 O O . PRO D 1 161 ? -23.07143 22.01222 49.69021 1.000 43.96375 141 PRO C O 1
ATOM 4807 N N . ASP D 1 162 ? -21.94912 20.05976 49.81541 1.000 45.48306 142 ASP C N 1
ATOM 4808 C CA . ASP D 1 162 ? -21.10552 20.35602 48.66332 1.000 44.10645 142 ASP C CA 1
ATOM 4809 C C . ASP D 1 162 ? -21.81862 20.15049 47.33350 1.000 43.35012 142 ASP C C 1
ATOM 4810 O O . ASP D 1 162 ? -21.28108 20.55072 46.29538 1.000 46.87032 142 ASP C O 1
ATOM 4815 N N . LEU D 1 163 ? -23.00382 19.54254 47.33584 1.000 41.94626 143 LEU C N 1
ATOM 4816 C CA . LEU D 1 163 ? -23.85312 19.48366 46.14662 1.000 43.94879 143 LEU C CA 1
ATOM 4817 C C . LEU D 1 163 ? -24.70600 20.74615 46.15268 1.000 42.31891 143 LEU C C 1
ATOM 4818 O O . LEU D 1 163 ? -25.80674 20.77577 46.70446 1.000 39.79472 143 LEU C O 1
ATOM 4823 N N . SER D 1 164 ? -24.18502 21.80540 45.52396 1.000 43.80036 144 SER C N 1
ATOM 4824 C CA . SER D 1 164 ? -24.75729 23.13922 45.70064 1.000 42.85163 144 SER C CA 1
ATOM 4825 C C . SER D 1 164 ? -26.18235 23.22866 45.16498 1.000 42.90750 144 SER C C 1
ATOM 4826 O O . SER D 1 164 ? -27.05471 23.81759 45.81232 1.000 52.00916 144 SER C O 1
ATOM 4829 N N . ALA D 1 165 ? -26.43951 22.66095 43.98432 1.000 47.51554 145 ALA C N 1
ATOM 4830 C CA . ALA D 1 165 ? -27.77694 22.74363 43.40115 1.000 38.63256 145 ALA C CA 1
ATOM 4831 C C . ALA D 1 165 ? -28.80187 22.02128 44.26708 1.000 45.98625 145 ALA C C 1
ATOM 4832 O O . ALA D 1 165 ? -29.87225 22.56443 44.57188 1.000 44.00177 145 ALA C O 1
ATOM 4834 N N . THR D 1 166 ? -28.48788 20.78774 44.67085 1.000 40.39811 146 THR C N 1
ATOM 4835 C CA . THR D 1 166 ? -29.40251 20.02016 45.51028 1.000 35.38867 146 THR C CA 1
ATOM 4836 C C . THR D 1 166 ? -29.60711 20.69303 46.86011 1.000 39.32622 146 THR C C 1
ATOM 4837 O O . THR D 1 166 ? -30.73158 20.74434 47.37621 1.000 37.31358 146 THR C O 1
ATOM 4841 N N . ARG D 1 167 ? -28.52614 21.21016 47.44839 1.000 32.54270 147 ARG C N 1
ATOM 4842 C CA . ARG D 1 167 ? -28.63106 21.88413 48.73626 1.000 40.10869 147 ARG C CA 1
ATOM 4843 C C . ARG D 1 167 ? -29.51009 23.12328 48.63565 1.000 43.26299 147 ARG C C 1
ATOM 4844 O O . ARG D 1 167 ? -30.35960 23.36410 49.50135 1.000 35.07865 147 ARG C O 1
ATOM 4852 N N . SER D 1 168 ? -29.32650 23.91596 47.57752 1.000 47.42859 148 SER C N 1
ATOM 4853 C CA . SER D 1 168 ? -30.13967 25.11208 47.39331 1.000 39.83703 148 SER C CA 1
ATOM 4854 C C . SER D 1 168 ? -31.60477 24.75339 47.18659 1.000 42.04568 148 SER C C 1
ATOM 4855 O O . SER D 1 168 ? -32.49512 25.40798 47.74279 1.000 40.50160 148 SER C O 1
ATOM 4858 N N . LEU D 1 169 ? -31.87428 23.70987 46.39537 1.000 41.89279 149 LEU C N 1
ATOM 4859 C CA . LEU D 1 169 ? -33.25241 23.27172 46.19559 1.000 36.99330 149 LEU C CA 1
ATOM 4860 C C . LEU D 1 169 ? -33.88906 22.83229 47.50950 1.000 38.27278 149 LEU C C 1
ATOM 4861 O O . LEU D 1 169 ? -35.04694 23.16587 47.78853 1.000 40.75959 149 LEU C O 1
ATOM 4866 N N . LEU D 1 170 ? -33.14681 22.08577 48.33230 1.000 41.48397 150 LEU C N 1
ATOM 4867 C CA . LEU D 1 170 ? -33.67549 21.67131 49.62902 1.000 40.40443 150 LEU C CA 1
ATOM 4868 C C . LEU D 1 170 ? -33.92591 22.87170 50.53355 1.000 43.93005 150 LEU C C 1
ATOM 4869 O O . LEU D 1 170 ? -34.90325 22.89495 51.29080 1.000 46.38303 150 LEU C O 1
ATOM 4874 N N . ASP D 1 171 ? -33.05672 23.88173 50.46506 1.000 41.61419 151 ASP C N 1
ATOM 4875 C CA . ASP D 1 171 ? -33.23323 25.06217 51.30512 1.000 43.90032 151 ASP C CA 1
ATOM 4876 C C . ASP D 1 171 ? -34.46259 25.86277 50.89041 1.000 47.16077 151 ASP C C 1
ATOM 4877 O O . ASP D 1 171 ? -35.21660 26.33959 51.74720 1.000 50.68221 151 ASP C O 1
ATOM 4882 N N . ILE D 1 172 ? -34.68503 26.01445 49.58176 1.000 44.09503 152 ILE C N 1
ATOM 4883 C CA . ILE D 1 172 ? -35.83386 26.77928 49.10021 1.000 41.41410 152 ILE C CA 1
ATOM 4884 C C . ILE D 1 172 ? -37.14211 26.12478 49.52695 1.000 42.62221 152 ILE C C 1
ATOM 4885 O O . ILE D 1 172 ? -38.12283 26.81506 49.83089 1.000 43.37164 152 ILE C O 1
ATOM 4890 N N . LEU D 1 173 ? -37.17844 24.79445 49.57723 1.000 53.31855 153 LEU C N 1
ATOM 4891 C CA . LEU D 1 173 ? -38.39835 24.07103 49.91671 1.000 44.72978 153 LEU C CA 1
ATOM 4892 C C . LEU D 1 173 ? -38.63756 23.95561 51.41856 1.000 46.69849 153 LEU C C 1
ATOM 4893 O O . LEU D 1 173 ? -39.61344 23.31508 51.82106 1.000 52.07829 153 LEU C O 1
ATOM 4898 N N . GLY D 1 174 ? -37.78572 24.54285 52.25357 1.000 46.54740 154 GLY C N 1
ATOM 4899 C CA . GLY D 1 174 ? -38.03626 24.60124 53.67966 1.000 45.13389 154 GLY C CA 1
ATOM 4900 C C . GLY D 1 174 ? -37.26415 23.63018 54.54648 1.000 50.01149 154 GLY C C 1
ATOM 4901 O O . GLY D 1 174 ? -37.58642 23.50198 55.73332 1.000 56.43231 154 GLY C O 1
ATOM 4902 N N . PHE D 1 175 ? -36.25927 22.94830 54.00647 1.000 45.89790 155 PHE C N 1
ATOM 4903 C CA . PHE D 1 175 ? -35.46760 22.01934 54.80327 1.000 52.90287 155 PHE C CA 1
ATOM 4904 C C . PHE D 1 175 ? -34.43747 22.79485 55.61555 1.000 59.56816 155 PHE C C 1
ATOM 4905 O O . PHE D 1 175 ? -33.57505 23.47596 55.04997 1.000 61.72019 155 PHE C O 1
ATOM 4913 N N . VAL D 1 176 ? -34.53390 22.69518 56.93954 1.000 55.68829 156 VAL C N 1
ATOM 4914 C CA . VAL D 1 176 ? -33.65487 23.40218 57.86360 1.000 51.94518 156 VAL C CA 1
ATOM 4915 C C . VAL D 1 176 ? -32.67611 22.40740 58.47098 1.000 47.65699 156 VAL C C 1
ATOM 4916 O O . VAL D 1 176 ? -33.06267 21.29908 58.85793 1.000 52.73665 156 VAL C O 1
ATOM 4920 N N . GLN D 1 177 ? -31.40652 22.80051 58.54634 1.000 50.09615 157 GLN C N 1
ATOM 4921 C CA . GLN D 1 177 ? -30.38400 21.93847 59.12166 1.000 56.39556 157 GLN C CA 1
ATOM 4922 C C . GLN D 1 177 ? -30.45677 21.95174 60.64280 1.000 68.19122 157 GLN C C 1
ATOM 4923 O O . GLN D 1 177 ? -30.65228 23.00103 61.26301 1.000 64.47913 157 GLN C O 1
ATOM 4929 N N . HIS D 1 178 ? -30.29630 20.77233 61.24070 1.000 68.63781 158 HIS C N 1
ATOM 4930 C CA . HIS D 1 178 ? -30.28983 20.61113 62.68907 1.000 65.63467 158 HIS C CA 1
ATOM 4931 C C . HIS D 1 178 ? -29.09790 19.75197 63.07907 1.000 73.37908 158 HIS C C 1
ATOM 4932 O O . HIS D 1 178 ? -29.02689 18.57794 62.70186 1.000 72.10142 158 HIS C O 1
ATOM 4939 N N . GLY D 1 179 ? -28.16612 20.33770 63.82759 1.000 75.87161 159 GLY C N 1
ATOM 4940 C CA . GLY D 1 179 ? -26.95561 19.65685 64.21646 1.000 70.83007 159 GLY C CA 1
ATOM 4941 C C . GLY D 1 179 ? -25.75469 20.16855 63.44854 1.000 67.47257 159 GLY C C 1
ATOM 4942 O O . GLY D 1 179 ? -25.88598 20.90921 62.46731 1.000 69.97282 159 GLY C O 1
ATOM 4943 N N . PRO D 1 180 ? -24.55645 19.78353 63.88026 1.000 68.46908 160 PRO C N 1
ATOM 4944 C CA . PRO D 1 180 ? -23.34216 20.23252 63.19010 1.000 69.60217 160 PRO C CA 1
ATOM 4945 C C . PRO D 1 180 ? -23.20052 19.57700 61.82388 1.000 61.62214 160 PRO C C 1
ATOM 4946 O O . PRO D 1 180 ? -23.98954 18.71840 61.42040 1.000 66.99143 160 PRO C O 1
ATOM 4950 N N . THR D 1 181 ? -22.17219 20.01508 61.09905 1.000 64.15334 161 THR C N 1
ATOM 4951 C CA . THR D 1 181 ? -21.79670 19.38882 59.84101 1.000 57.30974 161 THR C CA 1
ATOM 4952 C C . THR D 1 181 ? -20.80555 18.26905 60.12837 1.000 60.96127 161 THR C C 1
ATOM 4953 O O . THR D 1 181 ? -19.83745 18.46280 60.86963 1.000 66.97444 161 THR C O 1
ATOM 4957 N N . LEU D 1 182 ? -21.05035 17.10270 59.54460 1.000 61.06702 162 LEU C N 1
ATOM 4958 C CA . LEU D 1 182 ? -20.30764 15.89343 59.86253 1.000 55.57359 162 LEU C CA 1
ATOM 4959 C C . LEU D 1 182 ? -19.37710 15.52456 58.71456 1.000 64.26592 162 LEU C C 1
ATOM 4960 O O . LEU D 1 182 ? -19.74796 15.62832 57.54049 1.000 68.04389 162 LEU C O 1
ATOM 4965 N N . SER D 1 183 ? -18.16714 15.09542 59.06269 1.000 67.19292 163 SER C N 1
ATOM 4966 C CA . SER D 1 183 ? -17.18582 14.61500 58.10156 1.000 67.51920 163 SER C CA 1
ATOM 4967 C C . SER D 1 183 ? -16.87878 13.15144 58.38126 1.000 80.19587 163 SER C C 1
ATOM 4968 O O . SER D 1 183 ? -16.85850 12.72257 59.53940 1.000 78.34366 163 SER C O 1
ATOM 4971 N N . ASP D 1 184 ? -16.64356 12.38707 57.31713 1.000 77.27906 164 ASP C N 1
ATOM 4972 C CA . ASP D 1 184 ? -16.32138 10.97169 57.43335 1.000 86.21647 164 ASP C CA 1
ATOM 4973 C C . ASP D 1 184 ? -14.82345 10.71828 57.55162 1.000 91.08872 164 ASP C C 1
ATOM 4974 O O . ASP D 1 184 ? -14.38733 9.57007 57.41541 1.000 95.79716 164 ASP C O 1
ATOM 4979 N N . GLY D 1 185 ? -14.02929 11.76027 57.80101 1.000 82.48175 165 GLY C N 1
ATOM 4980 C CA . GLY D 1 185 ? -12.59089 11.63721 57.86691 1.000 87.71383 165 GLY C CA 1
ATOM 4981 C C . GLY D 1 185 ? -11.89135 11.56181 56.52901 1.000 90.66608 165 GLY C C 1
ATOM 4982 O O . GLY D 1 185 ? -10.66820 11.73990 56.47535 1.000 95.95065 165 GLY C O 1
ATOM 4983 N N . GLN D 1 186 ? -12.62395 11.30740 55.44413 1.000 89.69996 166 GLN C N 1
ATOM 4984 C CA . GLN D 1 186 ? -12.04533 11.21713 54.11307 1.000 83.12168 166 GLN C CA 1
ATOM 4985 C C . GLN D 1 186 ? -12.34099 12.42958 53.24300 1.000 85.26153 166 GLN C C 1
ATOM 4986 O O . GLN D 1 186 ? -11.80125 12.51922 52.13450 1.000 78.99722 166 GLN C O 1
ATOM 4992 N N . GLY D 1 187 ? -13.18028 13.35249 53.70347 1.000 78.49802 167 GLY C N 1
ATOM 4993 C CA . GLY D 1 187 ? -13.48619 14.56613 52.96824 1.000 71.41396 167 GLY C CA 1
ATOM 4994 C C . GLY D 1 187 ? -14.93863 14.73567 52.57598 1.000 67.45533 167 GLY C C 1
ATOM 4995 O O . GLY D 1 187 ? -15.30994 15.82528 52.11389 1.000 74.26984 167 GLY C O 1
ATOM 4996 N N . ARG D 1 188 ? -15.78703 13.72180 52.73074 1.000 67.35063 168 ARG C N 1
ATOM 4997 C CA . ARG D 1 188 ? -17.18565 13.82974 52.33403 1.000 72.48560 168 ARG C CA 1
ATOM 4998 C C . ARG D 1 188 ? -17.99628 14.37640 53.50265 1.000 71.14227 168 ARG C C 1
ATOM 4999 O O . ARG D 1 188 ? -18.00614 13.78813 54.58935 1.000 69.97661 168 ARG C O 1
ATOM 5007 N N . ARG D 1 189 ? -18.67487 15.49460 53.27558 1.000 66.59352 169 ARG C N 1
ATOM 5008 C CA . ARG D 1 189 ? -19.43221 16.18118 54.30930 1.000 59.17565 169 ARG C CA 1
ATOM 5009 C C . ARG D 1 189 ? -20.91290 15.84974 54.17651 1.000 59.44080 169 ARG C C 1
ATOM 5010 O O . ARG D 1 189 ? -21.39712 15.51319 53.09390 1.000 59.87117 169 ARG C O 1
ATOM 5018 N N . ARG D 1 190 ? -21.63033 15.93758 55.29175 1.000 49.06781 170 ARG C N 1
ATOM 5019 C CA . ARG D 1 190 ? -23.04227 15.58957 55.28634 1.000 53.67103 170 ARG C CA 1
ATOM 5020 C C . ARG D 1 190 ? -23.74371 16.32228 56.42211 1.000 50.80659 170 ARG C C 1
ATOM 5021 O O . ARG D 1 190 ? -23.15380 16.57331 57.47428 1.000 49.12530 170 ARG C O 1
ATOM 5029 N N . VAL D 1 191 ? -25.01291 16.66495 56.19227 1.000 42.78812 171 VAL C N 1
ATOM 5030 C CA . VAL D 1 191 ? -25.81181 17.44340 57.13065 1.000 41.33543 171 VAL C CA 1
ATOM 5031 C C . VAL D 1 191 ? -27.19761 16.81944 57.24846 1.000 49.25235 171 VAL C C 1
ATOM 5032 O O . VAL D 1 191 ? -27.65453 16.09105 56.36438 1.000 47.31699 171 VAL C O 1
ATOM 5036 N N . HIS D 1 192 ? -27.87022 17.12115 58.35997 1.000 49.48578 172 HIS C N 1
ATOM 5037 C CA . HIS D 1 192 ? -29.18815 16.57399 58.67074 1.000 51.36311 172 HIS C CA 1
ATOM 5038 C C . HIS D 1 192 ? -30.23450 17.68185 58.58457 1.000 49.86313 172 HIS C C 1
ATOM 5039 O O . HIS D 1 192 ? -30.15878 18.66977 59.32189 1.000 50.89924 172 HIS C O 1
ATOM 5046 N N . LEU D 1 193 ? -31.21280 17.50783 57.69543 1.000 50.76286 173 LEU C N 1
ATOM 5047 C CA . LEU D 1 193 ? -32.25545 18.48820 57.42700 1.000 51.55140 173 LEU C CA 1
ATOM 5048 C C . LEU D 1 193 ? -33.60970 17.97410 57.89775 1.000 46.74649 173 LEU C C 1
ATOM 5049 O O . LEU D 1 193 ? -33.88434 16.76833 57.86515 1.000 52.49350 173 LEU C O 1
ATOM 5054 N N . HIS D 1 194 ? -34.46607 18.91841 58.29044 1.000 49.25255 174 HIS C N 1
ATOM 5055 C CA . HIS D 1 194 ? -35.81428 18.64185 58.76283 1.000 48.53784 174 HIS C CA 1
ATOM 5056 C C . HIS D 1 194 ? -36.77193 19.63971 58.13021 1.000 53.35314 174 HIS C C 1
ATOM 5057 O O . HIS D 1 194 ? -36.46996 20.83428 58.05480 1.000 56.10565 174 HIS C O 1
ATOM 5064 N N . LYS D 1 195 ? -37.92306 19.14564 57.67701 1.000 52.20574 175 LYS C N 1
ATOM 5065 C CA . LYS D 1 195 ? -38.98420 19.98481 57.13623 1.000 55.61467 175 LYS C CA 1
ATOM 5066 C C . LYS D 1 195 ? -40.30150 19.58999 57.78438 1.000 59.52660 175 LYS C C 1
ATOM 5067 O O . LYS D 1 195 ? -40.65753 18.40736 57.80366 1.000 60.78718 175 LYS C O 1
ATOM 5073 N N . SER D 1 196 ? -41.01481 20.57689 58.31994 1.000 62.72552 176 SER C N 1
ATOM 5074 C CA . SER D 1 196 ? -42.30971 20.31766 58.93213 1.000 63.37715 176 SER C CA 1
ATOM 5075 C C . SER D 1 196 ? -43.34701 20.00308 57.86112 1.000 58.33411 176 SER C C 1
ATOM 5076 O O . SER D 1 196 ? -43.33206 20.58063 56.77071 1.000 64.59976 176 SER C O 1
ATOM 5079 N N . LEU D 1 197 ? -44.25505 19.08278 58.17759 1.000 63.00288 177 LEU C N 1
ATOM 5080 C CA . LEU D 1 197 ? -45.24219 18.59965 57.22440 1.000 70.34119 177 LEU C CA 1
ATOM 5081 C C . LEU D 1 197 ? -46.65676 18.82769 57.73820 1.000 79.63677 177 LEU C C 1
ATOM 5082 O O . LEU D 1 197 ? -46.90656 18.81524 58.94781 1.000 85.96094 177 LEU C O 1
ATOM 5087 N N . ARG D 1 198 ? -47.57410 19.03985 56.79566 1.000 85.70869 178 ARG C N 1
ATOM 5088 C CA . ARG D 1 198 ? -49.01511 19.02543 57.05084 1.000 89.05412 178 ARG C CA 1
ATOM 5089 C C . ARG D 1 198 ? -49.46712 20.09283 58.05047 1.000 97.91770 178 ARG C C 1
ATOM 5090 O O . ARG D 1 198 ? -50.64481 20.16871 58.40499 1.000 93.01765 178 ARG C O 1
ATOM 5098 N N . ALA E 1 34 ? -3.93700 -0.78742 59.72183 1.000 63.13267 14 ALA E N 1
ATOM 5099 C CA . ALA E 1 34 ? -3.39471 -2.08051 60.11551 1.000 71.85155 14 ALA E CA 1
ATOM 5100 C C . ALA E 1 34 ? -4.44906 -3.17559 59.97102 1.000 76.35902 14 ALA E C 1
ATOM 5101 O O . ALA E 1 34 ? -4.32190 -4.05821 59.12143 1.000 81.69087 14 ALA E O 1
ATOM 5103 N N . TRP E 1 35 ? -5.48376 -3.11143 60.80739 1.000 71.96794 15 TRP E N 1
ATOM 5104 C CA . TRP E 1 35 ? -6.61601 -4.02855 60.74359 1.000 62.76998 15 TRP E CA 1
ATOM 5105 C C . TRP E 1 35 ? -7.74198 -3.35388 59.97075 1.000 62.25231 15 TRP E C 1
ATOM 5106 O O . TRP E 1 35 ? -8.28251 -2.33578 60.41807 1.000 68.94061 15 TRP E O 1
ATOM 5117 N N . GLN E 1 36 ? -8.09142 -3.91680 58.81571 1.000 66.74198 16 GLN E N 1
ATOM 5118 C CA . GLN E 1 36 ? -9.07528 -3.31546 57.92540 1.000 66.13310 16 GLN E CA 1
ATOM 5119 C C . GLN E 1 36 ? -10.10934 -4.35481 57.52037 1.000 58.33065 16 GLN E C 1
ATOM 5120 O O . GLN E 1 36 ? -9.75290 -5.45998 57.10370 1.000 55.82121 16 GLN E O 1
ATOM 5126 N N . TRP E 1 37 ? -11.38304 -4.00039 57.62950 1.000 47.72689 17 TRP E N 1
ATOM 5127 C CA . TRP E 1 37 ? -12.46230 -4.88877 57.22963 1.000 46.90400 17 TRP E CA 1
ATOM 5128 C C . TRP E 1 37 ? -12.89175 -4.58654 55.80040 1.000 54.13191 17 TRP E C 1
ATOM 5129 O O . TRP E 1 37 ? -12.77260 -3.45516 55.32253 1.000 56.93154 17 TRP E O 1
ATOM 5140 N N . GLU E 1 38 ? -13.38992 -5.61525 55.11739 1.000 53.49195 18 GLU E N 1
ATOM 5141 C CA . GLU E 1 38 ? -13.86184 -5.44503 53.75175 1.000 44.23075 18 GLU E CA 1
ATOM 5142 C C . GLU E 1 38 ? -14.97401 -6.44437 53.47455 1.000 40.85638 18 GLU E C 1
ATOM 5143 O O . GLU E 1 38 ? -15.09599 -7.47219 54.14531 1.000 44.91702 18 GLU E O 1
ATOM 5149 N N . VAL E 1 39 ? -15.79523 -6.12236 52.47952 1.000 41.35364 19 VAL E N 1
ATOM 5150 C CA . VAL E 1 39 ? -16.71410 -7.09524 51.89910 1.000 42.52704 19 VAL E CA 1
ATOM 5151 C C . VAL E 1 39 ? -15.93790 -7.84029 50.81740 1.000 45.88832 19 VAL E C 1
ATOM 5152 O O . VAL E 1 39 ? -15.54150 -7.25200 49.80822 1.000 50.24086 19 VAL E O 1
ATOM 5156 N N . SER E 1 40 ? -15.69822 -9.13066 51.03822 1.000 43.57212 20 SER E N 1
ATOM 5157 C CA . SER E 1 40 ? -14.77027 -9.87215 50.19489 1.000 49.10900 20 SER E CA 1
ATOM 5158 C C . SER E 1 40 ? -15.33573 -10.09109 48.79686 1.000 47.63666 20 SER E C 1
ATOM 5159 O O . SER E 1 40 ? -16.51279 -10.42169 48.62579 1.000 46.64594 20 SER E O 1
ATOM 5162 N N . ARG E 1 41 ? -14.47474 -9.91199 47.79267 1.000 44.40281 21 ARG E N 1
ATOM 5163 C CA . ARG E 1 41 ? -14.81748 -10.16052 46.39767 1.000 50.55285 21 ARG E CA 1
ATOM 5164 C C . ARG E 1 41 ? -13.97253 -11.27237 45.78686 1.000 54.75158 21 ARG E C 1
ATOM 5165 O O . ARG E 1 41 ? -14.04271 -11.49445 44.57228 1.000 53.27726 21 ARG E O 1
ATOM 5173 N N . ASP E 1 42 ? -13.17868 -11.97505 46.59272 1.000 48.28923 22 ASP E N 1
ATOM 5174 C CA . ASP E 1 42 ? -12.20929 -12.95521 46.11088 1.000 41.92791 22 ASP E CA 1
ATOM 5175 C C . ASP E 1 42 ? -12.61694 -14.33158 46.62170 1.000 42.02525 22 ASP E C 1
ATOM 5176 O O . ASP E 1 42 ? -12.49350 -14.61705 47.81774 1.000 49.93521 22 ASP E O 1
ATOM 5181 N N . THR E 1 43 ? -13.08829 -15.18653 45.71249 1.000 43.52717 23 THR E N 1
ATOM 5182 C CA . THR E 1 43 ? -13.52819 -16.52308 46.10180 1.000 35.01092 23 THR E CA 1
ATOM 5183 C C . THR E 1 43 ? -12.35553 -17.38435 46.56104 1.000 43.73597 23 THR E C 1
ATOM 5184 O O . THR E 1 43 ? -12.43498 -18.06009 47.59515 1.000 42.55936 23 THR E O 1
ATOM 5188 N N . GLY E 1 44 ? -11.25809 -17.37542 45.80172 1.000 37.11254 24 GLY E N 1
ATOM 5189 C CA . GLY E 1 44 ? -10.11865 -18.20565 46.15738 1.000 35.73820 24 GLY E CA 1
ATOM 5190 C C . GLY E 1 44 ? -9.49475 -17.81533 47.48282 1.000 33.85385 24 GLY E C 1
ATOM 5191 O O . GLY E 1 44 ? -9.10938 -18.67851 48.27407 1.000 36.55052 24 GLY E O 1
ATOM 5192 N N . GLU E 1 45 ? -9.39126 -16.51103 47.74361 1.000 34.54422 25 GLU E N 1
ATOM 5193 C CA . GLU E 1 45 ? -8.84906 -16.04004 49.01408 1.000 40.86728 25 GLU E CA 1
ATOM 5194 C C . GLU E 1 45 ? -9.68876 -16.54023 50.18421 1.000 36.30773 25 GLU E C 1
ATOM 5195 O O . GLU E 1 45 ? -9.15726 -17.08910 51.15990 1.000 35.12385 25 GLU E O 1
ATOM 5201 N N . VAL E 1 46 ? -11.01076 -16.37703 50.08419 1.000 36.83921 26 VAL E N 1
ATOM 5202 C CA . VAL E 1 46 ? -11.92441 -16.82674 51.13141 1.000 36.17510 26 VAL E CA 1
ATOM 5203 C C . VAL E 1 46 ? -11.81086 -18.33430 51.33477 1.000 34.92169 26 VAL E C 1
ATOM 5204 O O . VAL E 1 46 ? -11.74702 -18.82294 52.47057 1.000 30.42558 26 VAL E O 1
ATOM 5208 N N . HIS E 1 47 ? -11.79773 -19.09534 50.23555 1.000 30.83659 27 HIS E N 1
ATOM 5209 C CA . HIS E 1 47 ? -11.78019 -20.55121 50.34737 1.000 34.31241 27 HIS E CA 1
ATOM 5210 C C . HIS E 1 47 ? -10.47760 -21.04121 50.96558 1.000 32.09381 27 HIS E C 1
ATOM 5211 O O . HIS E 1 47 ? -10.48648 -21.95320 51.80269 1.000 31.25658 27 HIS E O 1
ATOM 5218 N N . ALA E 1 48 ? -9.34874 -20.44457 50.56842 1.000 30.67463 28 ALA E N 1
ATOM 5219 C CA . ALA E 1 48 ? -8.06421 -20.81721 51.14956 1.000 33.53226 28 ALA E CA 1
ATOM 5220 C C . ALA E 1 48 ? -8.01769 -20.49342 52.63648 1.000 34.31637 28 ALA E C 1
ATOM 5221 O O . ALA E 1 48 ? -7.53927 -21.30377 53.44025 1.000 34.25450 28 ALA E O 1
ATOM 5223 N N . MET E 1 49 ? -8.49857 -19.30654 53.01941 1.000 34.75427 29 MET E N 1
ATOM 5224 C CA . MET E 1 49 ? -8.55997 -18.95338 54.43362 1.000 33.84699 29 MET E CA 1
ATOM 5225 C C . MET E 1 49 ? -9.38119 -19.97328 55.21341 1.000 35.57990 29 MET E C 1
ATOM 5226 O O . MET E 1 49 ? -8.95221 -20.46714 56.26665 1.000 33.37972 29 MET E O 1
ATOM 5231 N N . LEU E 1 50 ? -10.56462 -20.31089 54.69345 1.000 38.13381 30 LEU E N 1
ATOM 5232 C CA . LEU E 1 50 ? -11.45409 -21.24060 55.38048 1.000 33.48268 30 LEU E CA 1
ATOM 5233 C C . LEU E 1 50 ? -10.80798 -22.60959 55.54179 1.000 35.68991 30 LEU E C 1
ATOM 5234 O O . LEU E 1 50 ? -10.84538 -23.20053 56.62695 1.000 41.46096 30 LEU E O 1
ATOM 5239 N N . CYS E 1 51 ? -10.20906 -23.13388 54.46992 1.000 33.74384 31 CYS E N 1
ATOM 5240 C CA . CYS E 1 51 ? -9.62875 -24.47117 54.54734 1.000 39.70690 31 CYS E CA 1
ATOM 5241 C C . CYS E 1 51 ? -8.40229 -24.49938 55.45523 1.000 37.86871 31 CYS E C 1
ATOM 5242 O O . CYS E 1 51 ? -8.20451 -25.46384 56.20548 1.000 38.26956 31 CYS E O 1
ATOM 5245 N N . ALA E 1 52 ? -7.57219 -23.45172 55.41571 1.000 34.20707 32 ALA E N 1
ATOM 5246 C CA . ALA E 1 52 ? -6.42092 -23.39974 56.31120 1.000 35.94550 32 ALA E CA 1
ATOM 5247 C C . ALA E 1 52 ? -6.86244 -23.36341 57.76796 1.000 39.11444 32 ALA E C 1
ATOM 5248 O O . ALA E 1 52 ? -6.29887 -24.07045 58.61651 1.000 47.49281 32 ALA E O 1
ATOM 5250 N N . CYS E 1 53 ? -7.87900 -22.55266 58.07705 1.000 39.03943 33 CYS E N 1
ATOM 5251 C CA . CYS E 1 53 ? -8.37549 -22.50059 59.44695 1.000 44.51586 33 CYS E CA 1
ATOM 5252 C C . CYS E 1 53 ? -8.97602 -23.83504 59.86921 1.000 40.26196 33 CYS E C 1
ATOM 5253 O O . CYS E 1 53 ? -8.77612 -24.27960 61.00652 1.000 40.83877 33 CYS E O 1
ATOM 5256 N N . ASP E 1 54 ? -9.72792 -24.48122 58.97215 1.000 33.34326 34 ASP E N 1
ATOM 5257 C CA . ASP E 1 54 ? -10.28432 -25.79311 59.28283 1.000 34.91208 34 ASP E CA 1
ATOM 5258 C C . ASP E 1 54 ? -9.18186 -26.79284 59.60172 1.000 48.17741 34 ASP E C 1
ATOM 5259 O O . ASP E 1 54 ? -9.29151 -27.56006 60.56414 1.000 46.32268 34 ASP E O 1
ATOM 5264 N N . ALA E 1 55 ? -8.10690 -26.79310 58.80920 1.000 49.88574 35 ALA E N 1
ATOM 5265 C CA . ALA E 1 55 ? -7.01297 -27.72978 59.04768 1.000 49.97800 35 ALA E CA 1
ATOM 5266 C C . ALA E 1 55 ? -6.34735 -27.46381 60.39212 1.000 43.72301 35 ALA E C 1
ATOM 5267 O O . ALA E 1 55 ? -6.08027 -28.39574 61.16324 1.000 47.00066 35 ALA E O 1
ATOM 5269 N N . HIS E 1 56 ? -6.07192 -26.19104 60.69284 1.000 43.22435 36 HIS E N 1
ATOM 5270 C CA . HIS E 1 56 ? -5.41329 -25.87279 61.95680 1.000 45.92789 36 HIS E CA 1
ATOM 5271 C C . HIS E 1 56 ? -6.28740 -26.25082 63.14897 1.000 48.79049 36 HIS E C 1
ATOM 5272 O O . HIS E 1 56 ? -5.80075 -26.83296 64.12750 1.000 51.67568 36 HIS E O 1
ATOM 5279 N N . GLN E 1 57 ? -7.58504 -25.94316 63.07991 1.000 54.87906 37 GLN E N 1
ATOM 5280 C CA . GLN E 1 57 ? -8.48452 -26.28287 64.17761 1.000 56.00124 37 GLN E CA 1
ATOM 5281 C C . GLN E 1 57 ? -8.63721 -27.79218 64.33058 1.000 52.75027 37 GLN E C 1
ATOM 5282 O O . GLN E 1 57 ? -8.70733 -28.30013 65.45606 1.000 49.83849 37 GLN E O 1
ATOM 5288 N N . ALA E 1 58 ? -8.68453 -28.52734 63.21453 1.000 47.46775 38 ALA E N 1
ATOM 5289 C CA . ALA E 1 58 ? -8.78529 -29.98089 63.29069 1.000 57.25570 38 ALA E CA 1
ATOM 5290 C C . ALA E 1 58 ? -7.53747 -30.58561 63.91738 1.000 57.35109 38 ALA E C 1
ATOM 5291 O O . ALA E 1 58 ? -7.62667 -31.54365 64.69579 1.000 55.15176 38 ALA E O 1
ATOM 5293 N N . ALA E 1 59 ? -6.36369 -30.04499 63.58290 1.000 51.83390 39 ALA E N 1
ATOM 5294 C CA . ALA E 1 59 ? -5.13621 -30.52166 64.20964 1.000 51.48688 39 ALA E CA 1
ATOM 5295 C C . ALA E 1 59 ? -5.11927 -30.20324 65.70051 1.000 64.58322 39 ALA E C 1
ATOM 5296 O O . ALA E 1 59 ? -4.71061 -31.03776 66.51714 1.000 65.28277 39 ALA E O 1
ATOM 5298 N N . ALA E 1 60 ? -5.57329 -29.00588 66.07666 1.000 59.29048 40 ALA E N 1
ATOM 5299 C CA . ALA E 1 60 ? -5.51808 -28.58651 67.47178 1.000 66.41083 40 ALA E CA 1
ATOM 5300 C C . ALA E 1 60 ? -6.59205 -29.23451 68.33774 1.000 69.25004 40 ALA E C 1
ATOM 5301 O O . ALA E 1 60 ? -6.44837 -29.25256 69.56450 1.000 64.11313 40 ALA E O 1
ATOM 5303 N N . SER E 1 61 ? -7.66071 -29.76053 67.73849 1.000 71.33603 41 SER E N 1
ATOM 5304 C CA . SER E 1 61 ? -8.77194 -30.31923 68.49927 1.000 69.01530 41 SER E CA 1
ATOM 5305 C C . SER E 1 61 ? -8.96459 -31.81234 68.26903 1.000 74.80533 41 SER E C 1
ATOM 5306 O O . SER E 1 61 ? -9.93305 -32.38679 68.78477 1.000 68.78022 41 SER E O 1
ATOM 5309 N N . GLY E 1 62 ? -8.08151 -32.45200 67.50478 1.000 72.25813 42 GLY E N 1
ATOM 5310 C CA . GLY E 1 62 ? -8.16995 -33.88282 67.28580 1.000 69.89099 42 GLY E CA 1
ATOM 5311 C C . GLY E 1 62 ? -9.36166 -34.33266 66.47415 1.000 65.00828 42 GLY E C 1
ATOM 5312 O O . GLY E 1 62 ? -9.78498 -35.48549 66.59751 1.000 67.04475 42 GLY E O 1
ATOM 5313 N N . THR E 1 63 ? -9.92237 -33.45442 65.65210 1.000 71.01601 43 THR E N 1
ATOM 5314 C CA . THR E 1 63 ? -11.05462 -33.77712 64.80001 1.000 68.05792 43 THR E CA 1
ATOM 5315 C C . THR E 1 63 ? -10.60599 -33.81658 63.34247 1.000 64.96224 43 THR E C 1
ATOM 5316 O O . THR E 1 63 ? -9.43437 -33.60597 63.01678 1.000 58.70392 43 THR E O 1
ATOM 5320 N N . SER E 1 64 ? -11.55815 -34.10037 62.46055 1.000 65.29188 44 SER E N 1
ATOM 5321 C CA . SER E 1 64 ? -11.34886 -34.02145 61.02264 1.000 64.32486 44 SER E CA 1
ATOM 5322 C C . SER E 1 64 ? -12.03084 -32.76451 60.49831 1.000 62.12929 44 SER E C 1
ATOM 5323 O O . SER E 1 64 ? -13.18235 -32.48494 60.84844 1.000 59.49693 44 SER E O 1
ATOM 5326 N N . ALA E 1 65 ? -11.32061 -32.01018 59.66819 1.000 54.23605 45 ALA E N 1
ATOM 5327 C CA . ALA E 1 65 ? -11.86962 -30.76348 59.15778 1.000 59.62758 45 ALA E CA 1
ATOM 5328 C C . ALA E 1 65 ? -13.04794 -31.04822 58.22780 1.000 53.42769 45 ALA E C 1
ATOM 5329 O O . ALA E 1 65 ? -13.04031 -32.04765 57.50222 1.000 56.86980 45 ALA E O 1
ATOM 5331 N N . PRO E 1 66 ? -14.07373 -30.19987 58.23135 1.000 52.58126 46 PRO E N 1
ATOM 5332 C CA . PRO E 1 66 ? -15.24222 -30.45147 57.38127 1.000 50.27337 46 PRO E CA 1
ATOM 5333 C C . PRO E 1 66 ? -14.92445 -30.25242 55.90656 1.000 47.54026 46 PRO E C 1
ATOM 5334 O O . PRO E 1 66 ? -13.98902 -29.54415 55.52804 1.000 48.56267 46 PRO E O 1
ATOM 5338 N N . ALA E 1 67 ? -15.72730 -30.90216 55.06615 1.000 52.55310 47 ALA E N 1
ATOM 5339 C CA . ALA E 1 67 ? -15.58018 -30.77891 53.62070 1.000 49.64106 47 ALA E CA 1
ATOM 5340 C C . ALA E 1 67 ? -16.25083 -29.49323 53.15187 1.000 39.13195 47 ALA E C 1
ATOM 5341 O O . ALA E 1 67 ? -17.47575 -29.35487 53.24205 1.000 44.89024 47 ALA E O 1
ATOM 5343 N N . ARG E 1 68 ? -15.45399 -28.55878 52.64687 1.000 32.51184 48 ARG E N 1
ATOM 5344 C CA . ARG E 1 68 ? -15.95180 -27.26102 52.21888 1.000 32.76279 48 ARG E CA 1
ATOM 5345 C C . ARG E 1 68 ? -16.26834 -27.28108 50.72938 1.000 43.23307 48 ARG E C 1
ATOM 5346 O O . ARG E 1 68 ? -15.52318 -27.85496 49.92857 1.000 41.94193 48 ARG E O 1
ATOM 5354 N N . ARG E 1 69 ? -17.37772 -26.64553 50.36795 1.000 38.34958 49 ARG E N 1
ATOM 5355 C CA . ARG E 1 69 ? -17.91197 -26.68630 49.01515 1.000 28.37622 49 ARG E CA 1
ATOM 5356 C C . ARG E 1 69 ? -17.56137 -25.39374 48.28843 1.000 36.51158 49 ARG E C 1
ATOM 5357 O O . ARG E 1 69 ? -17.85276 -24.29850 48.78181 1.000 38.67386 49 ARG E O 1
ATOM 5365 N N . MET E 1 70 ? -16.93289 -25.52896 47.11702 1.000 38.91221 50 MET E N 1
ATOM 5366 C CA . MET E 1 70 ? -16.48954 -24.35860 46.36298 1.000 40.78458 50 MET E CA 1
ATOM 5367 C C . MET E 1 70 ? -17.66904 -23.50511 45.90880 1.000 38.60299 50 MET E C 1
ATOM 5368 O O . MET E 1 70 ? -17.60023 -22.26831 45.93843 1.000 39.01004 50 MET E O 1
ATOM 5373 N N . GLU E 1 71 ? -18.75794 -24.14900 45.47830 1.000 37.53420 51 GLU E N 1
ATOM 5374 C CA . GLU E 1 71 ? -19.92625 -23.40793 45.01414 1.000 42.13366 51 GLU E CA 1
ATOM 5375 C C . GLU E 1 71 ? -20.52735 -22.57138 46.13723 1.000 33.32972 51 GLU E C 1
ATOM 5376 O O . GLU E 1 71 ? -21.00833 -21.45811 45.90098 1.000 34.08355 51 GLU E O 1
ATOM 5382 N N . THR E 1 72 ? -20.50362 -23.08970 47.36872 1.000 35.66503 52 THR E N 1
ATOM 5383 C CA . THR E 1 72 ? -20.95102 -22.30254 48.51297 1.000 33.76320 52 THR E CA 1
ATOM 5384 C C . THR E 1 72 ? -20.08394 -21.06389 48.69777 1.000 40.31490 52 THR E C 1
ATOM 5385 O O . THR E 1 72 ? -20.59926 -19.97259 48.96575 1.000 43.48687 52 THR E O 1
ATOM 5389 N N . THR E 1 73 ? -18.76440 -21.21305 48.55528 1.000 39.88722 53 THR E N 1
ATOM 5390 C CA . THR E 1 73 ? -17.86978 -20.06457 48.67254 1.000 39.67182 53 THR E CA 1
ATOM 5391 C C . THR E 1 73 ? -18.18521 -19.01795 47.61223 1.000 40.69860 53 THR E C 1
ATOM 5392 O O . THR E 1 73 ? -18.26572 -17.81718 47.90689 1.000 38.38942 53 THR E O 1
ATOM 5396 N N . GLU E 1 74 ? -18.36579 -19.45972 46.36512 1.000 39.82805 54 GLU E N 1
ATOM 5397 C CA . GLU E 1 74 ? -18.67383 -18.51916 45.29355 1.000 44.85206 54 GLU E CA 1
ATOM 5398 C C . GLU E 1 74 ? -20.00591 -17.82383 45.54565 1.000 41.30411 54 GLU E C 1
ATOM 5399 O O . GLU E 1 74 ? -20.13308 -16.61417 45.32692 1.000 50.26054 54 GLU E O 1
ATOM 5405 N N . HIS E 1 75 ? -21.00352 -18.56988 46.02689 1.000 34.97269 55 HIS E N 1
ATOM 5406 C CA . HIS E 1 75 ? -22.30820 -17.98561 46.32077 1.000 36.48898 55 HIS E CA 1
ATOM 5407 C C . HIS E 1 75 ? -22.21095 -16.94682 47.43164 1.000 43.66277 55 HIS E C 1
ATOM 5408 O O . HIS E 1 75 ? -22.78033 -15.85510 47.32446 1.000 40.60597 55 HIS E O 1
ATOM 5415 N N . ARG E 1 76 ? -21.49054 -17.26949 48.51018 1.000 40.68514 56 ARG E N 1
ATOM 5416 C CA . ARG E 1 76 ? -21.37002 -16.33324 49.62312 1.000 37.23478 56 ARG E CA 1
ATOM 5417 C C . ARG E 1 76 ? -20.61948 -15.07479 49.20880 1.000 37.78358 56 ARG E C 1
ATOM 5418 O O . ARG E 1 76 ? -21.00780 -13.96371 49.58841 1.000 42.53200 56 ARG E O 1
ATOM 5426 N N . VAL E 1 77 ? -19.54435 -15.22407 48.43166 1.000 45.24840 57 VAL E N 1
ATOM 5427 C CA . VAL E 1 77 ? -18.76827 -14.05907 48.01704 1.000 42.11080 57 VAL E CA 1
ATOM 5428 C C . VAL E 1 77 ? -19.58182 -13.18641 47.06806 1.000 47.61742 57 VAL E C 1
ATOM 5429 O O . VAL E 1 77 ? -19.64405 -11.96089 47.22742 1.000 45.93908 57 VAL E O 1
ATOM 5433 N N . ARG E 1 78 ? -20.23113 -13.80454 46.07480 1.000 44.44197 58 ARG E N 1
ATOM 5434 C CA . ARG E 1 78 ? -21.00857 -13.03755 45.10838 1.000 47.84792 58 ARG E CA 1
ATOM 5435 C C . ARG E 1 78 ? -22.25838 -12.42576 45.72650 1.000 53.98299 58 ARG E C 1
ATOM 5436 O O . ARG E 1 78 ? -22.83565 -11.50336 45.14149 1.000 57.00971 58 ARG E O 1
ATOM 5444 N N . SER E 1 79 ? -22.68592 -12.91198 46.88801 1.000 49.50014 59 SER E N 1
ATOM 5445 C CA . SER E 1 79 ? -23.79484 -12.31669 47.61811 1.000 44.39093 59 SER E CA 1
ATOM 5446 C C . SER E 1 79 ? -23.35469 -11.19232 48.54549 1.000 49.17433 59 SER E C 1
ATOM 5447 O O . SER E 1 79 ? -24.20635 -10.57556 49.19260 1.000 54.54431 59 SER E O 1
ATOM 5450 N N . GLY E 1 80 ? -22.05697 -10.90971 48.62694 1.000 47.21267 60 GLY E N 1
ATOM 5451 C CA . GLY E 1 80 ? -21.57594 -9.91133 49.56275 1.000 41.13834 60 GLY E CA 1
ATOM 5452 C C . GLY E 1 80 ? -21.73894 -10.30118 51.01365 1.000 43.47065 60 GLY E C 1
ATOM 5453 O O . GLY E 1 80 ? -21.77645 -9.42535 51.88413 1.000 48.85336 60 GLY E O 1
ATOM 5454 N N . SER E 1 81 ? -21.83491 -11.59894 51.29965 1.000 44.44489 61 SER E N 1
ATOM 5455 C CA . SER E 1 81 ? -22.08667 -12.08206 52.64988 1.000 42.04801 61 SER E CA 1
ATOM 5456 C C . SER E 1 81 ? -20.81626 -12.33879 53.44874 1.000 44.61255 61 SER E C 1
ATOM 5457 O O . SER E 1 81 ? -20.90295 -12.55513 54.66178 1.000 38.98775 61 SER E O 1
ATOM 5460 N N . VAL E 1 82 ? -19.65059 -12.32561 52.81023 1.000 43.14627 62 VAL E N 1
ATOM 5461 C CA . VAL E 1 82 ? -18.38935 -12.65282 53.46491 1.000 40.05246 62 VAL E CA 1
ATOM 5462 C C . VAL E 1 82 ? -17.69009 -11.35707 53.84463 1.000 39.16896 62 VAL E C 1
ATOM 5463 O O . VAL E 1 82 ? -17.32635 -10.55807 52.97328 1.000 43.41801 62 VAL E O 1
ATOM 5467 N N . HIS E 1 83 ? -17.49898 -11.15073 55.14298 1.000 40.51774 63 HIS E N 1
ATOM 5468 C CA . HIS E 1 83 ? -16.76707 -10.00330 55.65878 1.000 35.17693 63 HIS E CA 1
ATOM 5469 C C . HIS E 1 83 ? -15.39932 -10.48367 56.12394 1.000 33.69782 63 HIS E C 1
ATOM 5470 O O . HIS E 1 83 ? -15.30772 -11.38242 56.96937 1.000 38.50128 63 HIS E O 1
ATOM 5477 N N . LEU E 1 84 ? -14.34523 -9.88723 55.57137 1.000 38.75302 64 LEU E N 1
ATOM 5478 C CA . LEU E 1 84 ? -12.97890 -10.34923 55.76901 1.000 34.65625 64 LEU E CA 1
ATOM 5479 C C . LEU E 1 84 ? -12.16346 -9.27022 56.46681 1.000 38.81127 64 LEU E C 1
ATOM 5480 O O . LEU E 1 84 ? -12.17523 -8.10554 56.05069 1.000 45.79876 64 LEU E O 1
ATOM 5485 N N . LEU E 1 85 ? -11.46813 -9.66350 57.52977 1.000 42.66185 65 LEU E N 1
ATOM 5486 C CA . LEU E 1 85 ? -10.56191 -8.79832 58.26882 1.000 47.76227 65 LEU E CA 1
ATOM 5487 C C . LEU E 1 85 ? -9.14223 -9.06587 57.78936 1.000 48.77057 65 LEU E C 1
ATOM 5488 O O . LEU E 1 85 ? -8.63335 -10.18625 57.93299 1.000 46.56306 65 LEU E O 1
ATOM 5493 N N . ARG E 1 86 ? -8.51190 -8.03027 57.24371 1.000 53.08710 66 ARG E N 1
ATOM 5494 C CA . ARG E 1 86 ? -7.19653 -8.08476 56.63192 1.000 55.30185 66 ARG E CA 1
ATOM 5495 C C . ARG E 1 86 ? -6.21193 -7.32205 57.50818 1.000 60.54079 66 ARG E C 1
ATOM 5496 O O . ARG E 1 86 ? -6.56517 -6.30055 58.10929 1.000 65.24258 66 ARG E O 1
ATOM 5504 N N . HIS E 1 87 ? -4.98214 -7.82450 57.59380 1.000 59.31613 67 HIS E N 1
ATOM 5505 C CA . HIS E 1 87 ? -3.93239 -7.18208 58.37650 1.000 71.10096 67 HIS E CA 1
ATOM 5506 C C . HIS E 1 87 ? -2.66771 -7.10584 57.53538 1.000 75.20483 67 HIS E C 1
ATOM 5507 O O . HIS E 1 87 ? -2.10330 -8.14165 57.16801 1.000 73.03299 67 HIS E O 1
ATOM 5514 N N . ASP E 1 88 ? -2.22600 -5.88114 57.24086 1.000 77.52607 68 ASP E N 1
ATOM 5515 C CA . ASP E 1 88 ? -1.06493 -5.63533 56.38511 1.000 79.25235 68 ASP E CA 1
ATOM 5516 C C . ASP E 1 88 ? -1.23585 -6.29351 55.01902 1.000 70.93328 68 ASP E C 1
ATOM 5517 O O . ASP E 1 88 ? -0.28847 -6.83598 54.44727 1.000 73.19264 68 ASP E O 1
ATOM 5522 N N . GLY E 1 89 ? -2.45920 -6.25126 54.49344 1.000 62.99878 69 GLY E N 1
ATOM 5523 C CA . GLY E 1 89 ? -2.75650 -6.82400 53.19997 1.000 66.04468 69 GLY E CA 1
ATOM 5524 C C . GLY E 1 89 ? -3.03923 -8.31092 53.19449 1.000 61.40788 69 GLY E C 1
ATOM 5525 O O . GLY E 1 89 ? -3.55523 -8.82091 52.19155 1.000 64.49404 69 GLY E O 1
ATOM 5526 N N . ARG E 1 90 ? -2.73563 -9.02484 54.28142 1.000 56.67017 70 ARG E N 1
ATOM 5527 C CA . ARG E 1 90 ? -2.93674 -10.46429 54.37185 1.000 59.71117 70 ARG E CA 1
ATOM 5528 C C . ARG E 1 90 ? -4.22901 -10.78357 55.11601 1.000 65.78067 70 ARG E C 1
ATOM 5529 O O . ARG E 1 90 ? -4.54728 -10.12992 56.11694 1.000 62.07664 70 ARG E O 1
ATOM 5537 N N . PRO E 1 91 ? -4.99110 -11.77862 54.65749 1.000 61.60466 71 PRO E N 1
ATOM 5538 C CA . PRO E 1 91 ? -6.23966 -12.14007 55.35005 1.000 52.77236 71 PRO E CA 1
ATOM 5539 C C . PRO E 1 91 ? -5.95710 -12.67416 56.74609 1.000 52.07621 71 PRO E C 1
ATOM 5540 O O . PRO E 1 91 ? -5.21752 -13.64524 56.91844 1.000 57.96208 71 PRO E O 1
ATOM 5544 N N . ALA E 1 92 ? -6.56228 -12.03885 57.74435 1.000 51.62873 72 ALA E N 1
ATOM 5545 C CA . ALA E 1 92 ? -6.39875 -12.44760 59.13314 1.000 49.59472 72 ALA E CA 1
ATOM 5546 C C . ALA E 1 92 ? -7.59812 -13.21281 59.66982 1.000 44.41478 72 ALA E C 1
ATOM 5547 O O . ALA E 1 92 ? -7.42546 -14.16897 60.43209 1.000 39.96454 72 ALA E O 1
ATOM 5549 N N . GLY E 1 93 ? -8.81022 -12.80860 59.29892 1.000 42.10898 73 GLY E N 1
ATOM 5550 C CA . GLY E 1 93 ? -10.00483 -13.50275 59.74414 1.000 35.93639 73 GLY E CA 1
ATOM 5551 C C . GLY E 1 93 ? -11.14690 -13.21102 58.79800 1.000 39.14430 73 GLY E C 1
ATOM 5552 O O . GLY E 1 93 ? -11.00720 -12.43320 57.85392 1.000 44.12591 73 GLY E O 1
ATOM 5553 N N . MET E 1 94 ? -12.29268 -13.83527 59.06449 1.000 34.76270 74 MET E N 1
ATOM 5554 C CA . MET E 1 94 ? -13.47974 -13.58889 58.25218 1.000 36.95151 74 MET E CA 1
ATOM 5555 C C . MET E 1 94 ? -14.68860 -14.23705 58.91122 1.000 33.55052 74 MET E C 1
ATOM 5556 O O . MET E 1 94 ? -14.56475 -15.02809 59.84955 1.000 34.34955 74 MET E O 1
ATOM 5561 N N . PHE E 1 95 ? -15.86440 -13.88409 58.39595 1.000 32.07400 75 PHE E N 1
ATOM 5562 C CA . PHE E 1 95 ? -17.10470 -14.56600 58.74541 1.000 34.58562 75 PHE E CA 1
ATOM 5563 C C . PHE E 1 95 ? -18.08783 -14.40120 57.59467 1.000 35.41295 75 PHE E C 1
ATOM 5564 O O . PHE E 1 95 ? -17.89663 -13.56434 56.70724 1.000 35.57169 75 PHE E O 1
ATOM 5572 N N . THR E 1 96 ? -19.14282 -15.21553 57.61163 1.000 34.45270 76 THR E N 1
ATOM 5573 C CA . THR E 1 96 ? -20.19450 -15.16043 56.60776 1.000 43.52456 76 THR E CA 1
ATOM 5574 C C . THR E 1 96 ? -21.51465 -14.87188 57.30516 1.000 41.21090 76 THR E C 1
ATOM 5575 O O . THR E 1 96 ? -21.89398 -15.58332 58.24130 1.000 38.34287 76 THR E O 1
ATOM 5579 N N . LEU E 1 97 ? -22.20440 -13.82736 56.85584 1.000 40.20958 77 LEU E N 1
ATOM 5580 C CA . LEU E 1 97 ? -23.45222 -13.38107 57.46356 1.000 43.66209 77 LEU E CA 1
ATOM 5581 C C . LEU E 1 97 ? -24.53727 -13.36754 56.39767 1.000 42.47623 77 LEU E C 1
ATOM 5582 O O . LEU E 1 97 ? -24.44107 -12.61564 55.42203 1.000 44.42739 77 LEU E O 1
ATOM 5587 N N . THR E 1 98 ? -25.56714 -14.19063 56.58391 1.000 44.30612 78 THR E N 1
ATOM 5588 C CA . THR E 1 98 ? -26.62874 -14.31443 55.59248 1.000 49.96053 78 THR E CA 1
ATOM 5589 C C . THR E 1 98 ? -27.99491 -14.11192 56.23715 1.000 55.21941 78 THR E C 1
ATOM 5590 O O . THR E 1 98 ? -28.15998 -14.22919 57.45265 1.000 56.50330 78 THR E O 1
ATOM 5594 N N . TRP E 1 99 ? -28.98107 -13.78605 55.39730 1.000 57.47478 79 TRP E N 1
ATOM 5595 C CA . TRP E 1 99 ? -30.36345 -13.70937 55.85408 1.000 54.49949 79 TRP E CA 1
ATOM 5596 C C . TRP E 1 99 ? -31.05845 -15.06255 55.82419 1.000 53.29537 79 TRP E C 1
ATOM 5597 O O . TRP E 1 99 ? -32.00930 -15.27435 56.58397 1.000 67.82031 79 TRP E O 1
ATOM 5608 N N . ASP E 1 100 ? -30.60077 -15.97867 54.97185 1.000 53.17757 80 ASP E N 1
ATOM 5609 C CA . ASP E 1 100 ? -31.04857 -17.34517 54.76847 1.000 56.75024 80 ASP E CA 1
ATOM 5610 C C . ASP E 1 100 ? -30.16176 -18.32082 55.53512 1.000 59.53688 80 ASP E C 1
ATOM 5611 O O . ASP E 1 100 ? -28.96617 -18.07154 55.71617 1.000 62.54223 80 ASP E O 1
ATOM 5616 N N . PRO E 1 101 ? -30.71299 -19.43989 55.99744 1.000 56.70717 81 PRO E N 1
ATOM 5617 C CA . PRO E 1 101 ? -29.91697 -20.39190 56.78027 1.000 60.00873 81 PRO E CA 1
ATOM 5618 C C . PRO E 1 101 ? -28.91231 -21.12071 55.90642 1.000 65.24923 81 PRO E C 1
ATOM 5619 O O . PRO E 1 101 ? -29.28790 -21.78620 54.92868 1.000 62.22401 81 PRO E O 1
ATOM 5623 N N . PRO E 1 102 ? -27.62065 -21.01837 56.22367 1.000 63.75727 82 PRO E N 1
ATOM 5624 C CA . PRO E 1 102 ? -26.60127 -21.77503 55.49160 1.000 59.26299 82 PRO E CA 1
ATOM 5625 C C . PRO E 1 102 ? -26.42821 -23.20811 55.96483 1.000 47.87324 82 PRO E C 1
ATOM 5626 O O . PRO E 1 102 ? -25.43958 -23.84718 55.59810 1.000 46.77988 82 PRO E O 1
ATOM 5630 N N . PHE E 1 103 ? -27.35115 -23.71078 56.77599 1.000 50.79287 83 PHE E N 1
ATOM 5631 C CA . PHE E 1 103 ? -27.31097 -25.08152 57.25566 1.000 66.89123 83 PHE E CA 1
ATOM 5632 C C . PHE E 1 103 ? -28.74321 -25.56395 57.43973 1.000 73.24821 83 PHE E C 1
ATOM 5633 O O . PHE E 1 103 ? -29.69908 -24.78926 57.35556 1.000 73.94584 83 PHE E O 1
ATOM 5641 N N . ALA E 1 104 ? -28.88218 -26.86401 57.67846 1.000 69.71502 84 ALA E N 1
ATOM 5642 C CA . ALA E 1 104 ? -30.18769 -27.49625 57.81493 1.000 72.69110 84 ALA E CA 1
ATOM 5643 C C . ALA E 1 104 ? -30.64412 -27.41730 59.26769 1.000 73.03774 84 ALA E C 1
ATOM 5644 O O . ALA E 1 104 ? -30.01277 -28.00154 60.15553 1.000 76.75079 84 ALA E O 1
ATOM 5646 N N . ALA E 1 105 ? -31.74149 -26.70340 59.50491 1.000 77.28073 85 ALA E N 1
ATOM 5647 C CA . ALA E 1 105 ? -32.29127 -26.55067 60.84882 1.000 75.21780 85 ALA E CA 1
ATOM 5648 C C . ALA E 1 105 ? -33.59346 -27.33330 61.00072 1.000 72.14462 85 ALA E C 1
ATOM 5649 O O . ALA E 1 105 ? -34.67317 -26.75054 61.11703 1.000 64.07631 85 ALA E O 1
ATOM 5651 N N . PHE E 1 110 ? -34.08405 -23.05076 67.39010 1.000 79.59496 90 PHE E N 1
ATOM 5652 C CA . PHE E 1 110 ? -33.84379 -21.65207 67.71609 1.000 87.46598 90 PHE E CA 1
ATOM 5653 C C . PHE E 1 110 ? -35.07414 -20.99497 68.33590 1.000 80.07265 90 PHE E C 1
ATOM 5654 O O . PHE E 1 110 ? -36.20413 -21.38184 68.04093 1.000 83.42479 90 PHE E O 1
ATOM 5662 N N . PRO E 1 111 ? -34.85230 -20.00735 69.19803 1.000 80.98055 91 PRO E N 1
ATOM 5663 C CA . PRO E 1 111 ? -35.95850 -19.18444 69.68820 1.000 77.15380 91 PRO E CA 1
ATOM 5664 C C . PRO E 1 111 ? -36.58390 -18.39233 68.55531 1.000 79.85395 91 PRO E C 1
ATOM 5665 O O . PRO E 1 111 ? -35.92223 -18.11357 67.54422 1.000 81.08447 91 PRO E O 1
ATOM 5669 N N . PRO E 1 112 ? -37.85510 -18.01329 68.68071 1.000 79.91998 92 PRO E N 1
ATOM 5670 C CA . PRO E 1 112 ? -38.48755 -17.22358 67.61886 1.000 75.11969 92 PRO E CA 1
ATOM 5671 C C . PRO E 1 112 ? -37.81742 -15.86653 67.46045 1.000 74.14935 92 PRO E C 1
ATOM 5672 O O . PRO E 1 112 ? -37.32306 -15.27242 68.42212 1.000 77.06541 92 PRO E O 1
ATOM 5676 N N . ALA E 1 113 ? -37.80525 -15.37802 66.22151 1.000 62.10644 93 ALA E N 1
ATOM 5677 C CA . ALA E 1 113 ? -37.13764 -14.12513 65.90457 1.000 66.81379 93 ALA E CA 1
ATOM 5678 C C . ALA E 1 113 ? -37.86750 -13.43288 64.76447 1.000 63.28782 93 ALA E C 1
ATOM 5679 O O . ALA E 1 113 ? -38.46852 -14.08175 63.90326 1.000 65.46186 93 ALA E O 1
ATOM 5681 N N . GLU E 1 114 ? -37.80006 -12.10162 64.76946 1.000 64.54803 94 GLU E N 1
ATOM 5682 C CA . GLU E 1 114 ? -38.44767 -11.30508 63.73348 1.000 79.20048 94 GLU E CA 1
ATOM 5683 C C . GLU E 1 114 ? -37.57911 -11.20985 62.48518 1.000 77.96718 94 GLU E C 1
ATOM 5684 O O . GLU E 1 114 ? -38.03172 -11.52136 61.37787 1.000 79.36097 94 GLU E O 1
ATOM 5690 N N . ARG E 1 115 ? -36.32796 -10.78185 62.64782 1.000 72.15367 95 ARG E N 1
ATOM 5691 C CA . ARG E 1 115 ? -35.37242 -10.65123 61.54667 1.000 78.10325 95 ARG E CA 1
ATOM 5692 C C . ARG E 1 115 ? -34.04787 -11.28488 61.95458 1.000 68.03770 95 ARG E C 1
ATOM 5693 O O . ARG E 1 115 ? -33.06867 -10.58413 62.23519 1.000 57.92159 95 ARG E O 1
ATOM 5701 N N . PRO E 1 116 ? -33.98316 -12.61441 62.00429 1.000 68.10438 96 PRO E N 1
ATOM 5702 C CA . PRO E 1 116 ? -32.73488 -13.27099 62.40593 1.000 64.94389 96 PRO E CA 1
ATOM 5703 C C . PRO E 1 116 ? -31.75516 -13.38207 61.24763 1.000 64.49524 96 PRO E C 1
ATOM 5704 O O . PRO E 1 116 ? -32.13421 -13.65307 60.10509 1.000 66.71347 96 PRO E O 1
ATOM 5708 N N . LEU E 1 117 ? -30.48099 -13.16395 61.55558 1.000 56.26544 97 LEU E N 1
ATOM 5709 C CA . LEU E 1 117 ? -29.39489 -13.40799 60.62148 1.000 50.35130 97 LEU E CA 1
ATOM 5710 C C . LEU E 1 117 ? -28.60250 -14.62852 61.06904 1.000 55.55583 97 LEU E C 1
ATOM 5711 O O . LEU E 1 117 ? -28.66980 -15.05291 62.22561 1.000 54.56741 97 LEU E O 1
ATOM 5716 N N . TYR E 1 118 ? -27.84719 -15.19301 60.13245 1.000 56.89316 98 TYR E N 1
ATOM 5717 C CA . TYR E 1 118 ? -27.11223 -16.42866 60.34771 1.000 49.98581 98 TYR E CA 1
ATOM 5718 C C . TYR E 1 118 ? -25.62278 -16.17671 60.18094 1.000 44.82991 98 TYR E C 1
ATOM 5719 O O . TYR E 1 118 ? -25.19718 -15.55482 59.19803 1.000 43.84893 98 TYR E O 1
ATOM 5728 N N . LEU E 1 119 ? -24.84621 -16.66442 61.14518 1.000 40.35881 99 LEU E N 1
ATOM 5729 C CA . LEU E 1 119 ? -23.39312 -16.58642 61.13537 1.000 45.93967 99 LEU E CA 1
ATOM 5730 C C . LEU E 1 119 ? -22.81795 -17.95731 60.80399 1.000 41.59742 99 LEU E C 1
ATOM 5731 O O . LEU E 1 119 ? -23.18442 -18.95708 61.43096 1.000 39.60494 99 LEU E O 1
ATOM 5736 N N . SER E 1 120 ? -21.91645 -18.00102 59.82622 1.000 39.55021 100 SER E N 1
ATOM 5737 C CA . SER E 1 120 ? -21.28731 -19.25102 59.42681 1.000 37.62958 100 SER E CA 1
ATOM 5738 C C . SER E 1 120 ? -19.85801 -18.97376 58.98183 1.000 34.57708 100 SER E C 1
ATOM 5739 O O . SER E 1 120 ? -19.43678 -17.82145 58.84075 1.000 33.83425 100 SER E O 1
ATOM 5742 N N . ARG E 1 121 ? -19.10600 -20.05870 58.79213 1.000 38.65480 101 ARG E N 1
ATOM 5743 C CA . ARG E 1 121 ? -17.77440 -20.00804 58.18817 1.000 33.87737 101 ARG E CA 1
ATOM 5744 C C . ARG E 1 121 ? -16.87416 -18.98335 58.87390 1.000 33.15214 101 ARG E C 1
ATOM 5745 O O . ARG E 1 121 ? -16.13827 -18.23802 58.22411 1.000 31.41927 101 ARG E O 1
ATOM 5753 N N . LEU E 1 122 ? -16.94920 -18.93173 60.20135 1.000 46.35046 102 LEU E N 1
ATOM 5754 C CA . LEU E 1 122 ? -16.00575 -18.13242 60.96966 1.000 40.33491 102 LEU E CA 1
ATOM 5755 C C . LEU E 1 122 ? -14.62470 -18.76767 60.88165 1.000 36.72261 102 LEU E C 1
ATOM 5756 O O . LEU E 1 122 ? -14.45610 -19.95153 61.18663 1.000 44.96856 102 LEU E O 1
ATOM 5761 N N . ALA E 1 123 ? -13.63611 -17.99094 60.44936 1.000 34.20978 103 ALA E N 1
ATOM 5762 C CA . ALA E 1 123 ? -12.31446 -18.55047 60.21632 1.000 39.69308 103 ALA E CA 1
ATOM 5763 C C . ALA E 1 123 ? -11.25362 -17.51563 60.55494 1.000 36.59662 103 ALA E C 1
ATOM 5764 O O . ALA E 1 123 ? -11.43343 -16.32293 60.29920 1.000 37.65043 103 ALA E O 1
ATOM 5766 N N . VAL E 1 124 ? -10.15621 -17.98442 61.14160 1.000 41.66045 104 VAL E N 1
ATOM 5767 C CA . VAL E 1 124 ? -8.99349 -17.16118 61.44829 1.000 40.92448 104 VAL E CA 1
ATOM 5768 C C . VAL E 1 124 ? -7.77151 -17.84317 60.85330 1.000 36.87982 104 VAL E C 1
ATOM 5769 O O . VAL E 1 124 ? -7.63449 -19.06805 60.94076 1.000 42.68886 104 VAL E O 1
ATOM 5773 N N . ALA E 1 125 ? -6.89961 -17.05692 60.23031 1.000 40.50517 105 ALA E N 1
ATOM 5774 C CA . ALA E 1 125 ? -5.68733 -17.61266 59.65008 1.000 45.15838 105 ALA E CA 1
ATOM 5775 C C . ALA E 1 125 ? -4.87827 -18.33611 60.72524 1.000 45.40916 105 ALA E C 1
ATOM 5776 O O . ALA E 1 125 ? -4.81352 -17.87169 61.86971 1.000 50.84979 105 ALA E O 1
ATOM 5778 N N . PRO E 1 126 ? -4.26522 -19.47870 60.39955 1.000 46.75177 106 PRO E N 1
ATOM 5779 C CA . PRO E 1 126 ? -3.52648 -20.23917 61.42531 1.000 55.07061 106 PRO E CA 1
ATOM 5780 C C . PRO E 1 126 ? -2.42415 -19.44631 62.10982 1.000 58.05336 106 PRO E C 1
ATOM 5781 O O . PRO E 1 126 ? -2.07568 -19.75018 63.25815 1.000 58.88065 106 PRO E O 1
ATOM 5785 N N . GLU E 1 127 ? -1.86849 -18.43440 61.44026 1.000 58.68605 107 GLU E N 1
ATOM 5786 C CA . GLU E 1 127 ? -0.80829 -17.62295 62.02530 1.000 57.49106 107 GLU E CA 1
ATOM 5787 C C . GLU E 1 127 ? -1.29962 -16.77043 63.18892 1.000 61.16168 107 GLU E C 1
ATOM 5788 O O . GLU E 1 127 ? -0.47818 -16.27014 63.96503 1.000 53.36013 107 GLU E O 1
ATOM 5794 N N . TRP E 1 128 ? -2.61113 -16.59255 63.32888 1.000 59.20953 108 TRP E N 1
ATOM 5795 C CA . TRP E 1 128 ? -3.18258 -15.86076 64.44964 1.000 59.25344 108 TRP E CA 1
ATOM 5796 C C . TRP E 1 128 ? -3.80948 -16.77418 65.49286 1.000 57.80921 108 TRP E C 1
ATOM 5797 O O . TRP E 1 128 ? -4.30180 -16.28138 66.51283 1.000 63.69594 108 TRP E O 1
ATOM 5808 N N . LEU E 1 129 ? -3.80456 -18.08419 65.26489 1.000 59.86107 109 LEU E N 1
ATOM 5809 C CA . LEU E 1 129 ? -4.36264 -19.04810 66.21370 1.000 70.49183 109 LEU E CA 1
ATOM 5810 C C . LEU E 1 129 ? -3.31009 -19.52193 67.21144 1.000 74.26308 109 LEU E C 1
ATOM 5811 O O . LEU E 1 129 ? -3.07946 -20.71679 67.39292 1.000 79.44531 109 LEU E O 1
ATOM 5816 N N . THR E 1 130 ? -2.65900 -18.56699 67.86728 1.000 86.03756 110 THR E N 1
ATOM 5817 C CA . THR E 1 130 ? -1.61746 -18.86648 68.84256 1.000 90.84410 110 THR E CA 1
ATOM 5818 C C . THR E 1 130 ? -1.75862 -17.98615 70.08115 1.000 90.76469 110 THR E C 1
ATOM 5819 O O . THR E 1 130 ? -2.60101 -18.23728 70.94281 1.000 98.81285 110 THR E O 1
ATOM 5823 N N . LEU E 1 134 ? -7.67746 -13.47855 69.91349 1.000 49.44671 114 LEU E N 1
ATOM 5824 C CA . LEU E 1 134 ? -8.07919 -12.08365 69.77273 1.000 45.04593 114 LEU E CA 1
ATOM 5825 C C . LEU E 1 134 ? -8.72198 -11.81842 68.41463 1.000 46.15602 114 LEU E C 1
ATOM 5826 O O . LEU E 1 134 ? -9.71251 -11.09465 68.32219 1.000 50.31765 114 LEU E O 1
ATOM 5831 N N . VAL E 1 135 ? -8.14711 -12.40608 67.36203 1.000 46.55749 115 VAL E N 1
ATOM 5832 C CA . VAL E 1 135 ? -8.66529 -12.19007 66.01364 1.000 52.41326 115 VAL E CA 1
ATOM 5833 C C . VAL E 1 135 ? -10.05743 -12.79240 65.87294 1.000 40.47812 115 VAL E C 1
ATOM 5834 O O . VAL E 1 135 ? -10.95155 -12.18895 65.26642 1.000 36.78373 115 VAL E O 1
ATOM 5838 N N . GLY E 1 136 ? -10.26424 -13.98921 66.42512 1.000 38.32574 116 GLY E N 1
ATOM 5839 C CA . GLY E 1 136 ? -11.60607 -14.54487 66.46787 1.000 39.45240 116 GLY E CA 1
ATOM 5840 C C . GLY E 1 136 ? -12.56849 -13.66114 67.23694 1.000 41.95017 116 GLY E C 1
ATOM 5841 O O . GLY E 1 136 ? -13.73745 -13.53010 66.86716 1.000 41.33817 116 GLY E O 1
ATOM 5842 N N . LEU E 1 137 ? -12.08324 -13.02787 68.30852 1.000 43.78383 117 LEU E N 1
ATOM 5843 C CA . LEU E 1 137 ? -12.91197 -12.09021 69.05912 1.000 37.16755 117 LEU E CA 1
ATOM 5844 C C . LEU E 1 137 ? -13.27048 -10.87374 68.21606 1.000 42.59789 117 LEU E C 1
ATOM 5845 O O . LEU E 1 137 ? -14.41715 -10.40980 68.24139 1.000 39.17782 117 LEU E O 1
ATOM 5850 N N . ARG E 1 138 ? -12.29795 -10.33624 67.47302 1.000 42.54352 118 ARG E N 1
ATOM 5851 C CA . ARG E 1 138 ? -12.57941 -9.22959 66.56432 1.000 38.04980 118 ARG E CA 1
ATOM 5852 C C . ARG E 1 138 ? -13.63916 -9.62101 65.54267 1.000 39.28194 118 ARG E C 1
ATOM 5853 O O . ARG E 1 138 ? -14.58001 -8.86088 65.28369 1.000 47.46982 118 ARG E O 1
ATOM 5861 N N . CYS E 1 139 ? -13.49930 -10.81273 64.95253 1.000 37.78420 119 CYS E N 1
ATOM 5862 C CA . CYS E 1 139 ? -14.44540 -11.25767 63.93394 1.000 41.17578 119 CYS E CA 1
ATOM 5863 C C . CYS E 1 139 ? -15.83866 -11.44490 64.51746 1.000 39.25754 119 CYS E C 1
ATOM 5864 O O . CYS E 1 139 ? -16.83674 -11.06916 63.89341 1.000 38.11249 119 CYS E O 1
ATOM 5867 N N . LEU E 1 140 ? -15.92743 -12.01848 65.71757 1.000 41.65774 120 LEU E N 1
ATOM 5868 C CA . LEU E 1 140 ? -17.23176 -12.25771 66.32202 1.000 38.61595 120 LEU E CA 1
ATOM 5869 C C . LEU E 1 140 ? -17.90058 -10.94972 66.73288 1.000 47.14479 120 LEU E C 1
ATOM 5870 O O . LEU E 1 140 ? -19.11428 -10.78769 66.55604 1.000 46.22657 120 LEU E O 1
ATOM 5875 N N . ARG E 1 141 ? -17.12832 -10.00075 67.27485 1.000 46.74385 121 ARG E N 1
ATOM 5876 C CA . ARG E 1 141 ? -17.68038 -8.68167 67.57268 1.000 47.49352 121 ARG E CA 1
ATOM 5877 C C . ARG E 1 141 ? -18.16850 -7.99589 66.30528 1.000 43.09431 121 ARG E C 1
ATOM 5878 O O . ARG E 1 141 ? -19.25226 -7.39681 66.28980 1.000 43.45556 121 ARG E O 1
ATOM 5886 N N . ARG E 1 142 ? -17.37809 -8.07389 65.23088 1.000 46.76329 122 ARG E N 1
ATOM 5887 C CA . ARG E 1 142 ? -17.78413 -7.47935 63.96422 1.000 43.94889 122 ARG E CA 1
ATOM 5888 C C . ARG E 1 142 ? -19.06695 -8.11331 63.44705 1.000 37.94142 122 ARG E C 1
ATOM 5889 O O . ARG E 1 142 ? -19.94805 -7.41368 62.94134 1.000 45.54354 122 ARG E O 1
ATOM 5897 N N . ALA E 1 143 ? -19.19797 -9.43607 63.58018 1.000 37.19255 123 ALA E N 1
ATOM 5898 C CA . ALA E 1 143 ? -20.40236 -10.11017 63.10268 1.000 45.32600 123 ALA E CA 1
ATOM 5899 C C . ALA E 1 143 ? -21.62320 -9.71774 63.92555 1.000 47.38936 123 ALA E C 1
ATOM 5900 O O . ALA E 1 143 ? -22.69637 -9.46238 63.36678 1.000 43.54200 123 ALA E O 1
ATOM 5902 N N . ILE E 1 144 ? -21.48055 -9.67156 65.25286 1.000 42.30455 124 ILE E N 1
ATOM 5903 C CA . ILE E 1 144 ? -22.59039 -9.26330 66.11243 1.000 42.65880 124 ILE E CA 1
ATOM 5904 C C . ILE E 1 144 ? -23.04180 -7.85085 65.75580 1.000 44.98250 124 ILE E C 1
ATOM 5905 O O . ILE E 1 144 ? -24.23896 -7.58485 65.57615 1.000 37.45129 124 ILE E O 1
ATOM 5910 N N . GLU E 1 145 ? -22.08133 -6.92771 65.62743 1.000 53.03954 125 GLU E N 1
ATOM 5911 C CA . GLU E 1 145 ? -22.41087 -5.54070 65.31227 1.000 40.26138 125 GLU E CA 1
ATOM 5912 C C . GLU E 1 145 ? -23.02375 -5.40694 63.92245 1.000 53.64190 125 GLU E C 1
ATOM 5913 O O . GLU E 1 145 ? -23.95341 -4.61773 63.72709 1.000 58.18426 125 GLU E O 1
ATOM 5919 N N . THR E 1 146 ? -22.50832 -6.15321 62.94091 1.000 50.75237 126 THR E N 1
ATOM 5920 C CA . THR E 1 146 ? -23.05831 -6.09197 61.59129 1.000 52.27627 126 THR E CA 1
ATOM 5921 C C . THR E 1 146 ? -24.47489 -6.65103 61.54787 1.000 45.87488 126 THR E C 1
ATOM 5922 O O . THR E 1 146 ? -25.33742 -6.11727 60.84043 1.000 50.13334 126 THR E O 1
ATOM 5926 N N . ALA E 1 147 ? -24.73763 -7.72210 62.29947 1.000 42.83102 127 ALA E N 1
ATOM 5927 C CA . ALA E 1 147 ? -26.08290 -8.28359 62.32720 1.000 52.65331 127 ALA E CA 1
ATOM 5928 C C . ALA E 1 147 ? -27.05531 -7.34507 63.03009 1.000 55.57541 127 ALA E C 1
ATOM 5929 O O . ALA E 1 147 ? -28.22193 -7.24056 62.63336 1.000 55.77241 127 ALA E O 1
ATOM 5931 N N . ALA E 1 148 ? -26.59555 -6.65067 64.07401 1.000 48.21747 128 ALA E N 1
ATOM 5932 C CA . ALA E 1 148 ? -27.47259 -5.70552 64.75911 1.000 56.35297 128 ALA E CA 1
ATOM 5933 C C . ALA E 1 148 ? -27.73586 -4.46914 63.90508 1.000 63.44111 128 ALA E C 1
ATOM 5934 O O . ALA E 1 148 ? -28.88069 -4.01455 63.79829 1.000 60.98344 128 ALA E O 1
ATOM 5936 N N . GLN E 1 149 ? -26.69026 -3.91498 63.28599 1.000 58.07404 129 GLN E N 1
ATOM 5937 C CA . GLN E 1 149 ? -26.83703 -2.72344 62.45729 1.000 64.15609 129 GLN E CA 1
ATOM 5938 C C . GLN E 1 149 ? -27.67501 -2.97925 61.21203 1.000 62.12062 129 GLN E C 1
ATOM 5939 O O . GLN E 1 149 ? -28.17005 -2.02161 60.60829 1.000 67.77180 129 GLN E O 1
ATOM 5945 N N . ALA E 1 150 ? -27.82986 -4.23788 60.80611 1.000 55.51420 130 ALA E N 1
ATOM 5946 C CA . ALA E 1 150 ? -28.73919 -4.60244 59.72983 1.000 58.11224 130 ALA E CA 1
ATOM 5947 C C . ALA E 1 150 ? -30.18119 -4.72736 60.20549 1.000 66.26749 130 ALA E C 1
ATOM 5948 O O . ALA E 1 150 ? -31.03379 -5.19651 59.44288 1.000 68.47717 130 ALA E O 1
ATOM 5950 N N . GLY E 1 151 ? -30.46520 -4.31670 61.44104 1.000 66.72665 131 GLY E N 1
ATOM 5951 C CA . GLY E 1 151 ? -31.78996 -4.42919 62.01035 1.000 72.03840 131 GLY E CA 1
ATOM 5952 C C . GLY E 1 151 ? -32.14838 -5.80145 62.52924 1.000 76.13068 131 GLY E C 1
ATOM 5953 O O . GLY E 1 151 ? -33.33133 -6.06266 62.77081 1.000 74.76765 131 GLY E O 1
ATOM 5954 N N . GLY E 1 152 ? -31.17164 -6.68836 62.70688 1.000 63.98371 132 GLY E N 1
ATOM 5955 C CA . GLY E 1 152 ? -31.46773 -8.03460 63.16277 1.000 57.51084 132 GLY E CA 1
ATOM 5956 C C . GLY E 1 152 ? -31.68271 -8.08910 64.66703 1.000 64.77214 132 GLY E C 1
ATOM 5957 O O . GLY E 1 152 ? -30.99498 -7.42720 65.44289 1.000 66.66439 132 GLY E O 1
ATOM 5958 N N . ASP E 1 153 ? -32.65459 -8.90227 65.07322 1.000 59.41864 133 ASP E N 1
ATOM 5959 C CA . ASP E 1 153 ? -32.95732 -9.11414 66.48309 1.000 67.55122 133 ASP E CA 1
ATOM 5960 C C . ASP E 1 153 ? -32.29142 -10.36027 67.04986 1.000 65.30417 133 ASP E C 1
ATOM 5961 O O . ASP E 1 153 ? -32.28205 -10.53677 68.27363 1.000 67.08813 133 ASP E O 1
ATOM 5966 N N . ALA E 1 154 ? -31.74055 -11.22207 66.19725 1.000 61.55260 134 ALA E N 1
ATOM 5967 C CA . ALA E 1 154 ? -31.08930 -12.43888 66.65352 1.000 63.09707 134 ALA E CA 1
ATOM 5968 C C . ALA E 1 154 ? -30.01899 -12.85021 65.65252 1.000 62.88864 134 ALA E C 1
ATOM 5969 O O . ALA E 1 154 ? -30.13146 -12.58491 64.45234 1.000 57.29133 134 ALA E O 1
ATOM 5971 N N . LEU E 1 155 ? -28.97459 -13.49705 66.16626 1.000 56.66226 135 LEU E N 1
ATOM 5972 C CA . LEU E 1 155 ? -27.91531 -14.08713 65.35811 1.000 47.44358 135 LEU E CA 1
ATOM 5973 C C . LEU E 1 155 ? -27.85400 -15.57247 65.67634 1.000 48.93862 135 LEU E C 1
ATOM 5974 O O . LEU E 1 155 ? -27.61506 -15.95762 66.82791 1.000 44.12007 135 LEU E O 1
ATOM 5979 N N . ARG E 1 156 ? -28.08754 -16.39642 64.66062 1.000 52.59050 136 ARG E N 1
ATOM 5980 C CA . ARG E 1 156 ? -28.09461 -17.84379 64.78923 1.000 52.01858 136 ARG E CA 1
ATOM 5981 C C . ARG E 1 156 ? -26.85465 -18.42459 64.12569 1.000 55.30753 136 ARG E C 1
ATOM 5982 O O . ARG E 1 156 ? -26.36730 -17.90465 63.11823 1.000 53.07484 136 ARG E O 1
ATOM 5990 N N . SER E 1 157 ? -26.34386 -19.50897 64.69885 1.000 49.49806 137 SER E N 1
ATOM 5991 C CA . SER E 1 157 ? -25.12571 -20.10609 64.17671 1.000 44.11957 137 SER E CA 1
ATOM 5992 C C . SER E 1 157 ? -25.14319 -21.60120 64.44643 1.000 47.88773 137 SER E C 1
ATOM 5993 O O . SER E 1 157 ? -25.84886 -22.07920 65.33694 1.000 45.88799 137 SER E O 1
ATOM 5996 N N . GLU E 1 158 ? -24.37422 -22.33649 63.65339 1.000 56.26194 138 GLU E N 1
ATOM 5997 C CA . GLU E 1 158 ? -24.14622 -23.75533 63.87991 1.000 56.87964 138 GLU E CA 1
ATOM 5998 C C . GLU E 1 158 ? -22.67004 -23.93546 64.20156 1.000 48.66022 138 GLU E C 1
ATOM 5999 O O . GLU E 1 158 ? -21.80630 -23.53207 63.41486 1.000 58.02654 138 GLU E O 1
ATOM 6005 N N . ALA E 1 159 ? -22.38262 -24.52683 65.35736 1.000 54.03113 139 ALA E N 1
ATOM 6006 C CA . ALA E 1 159 ? -21.01831 -24.61488 65.85362 1.000 51.66821 139 ALA E CA 1
ATOM 6007 C C . ALA E 1 159 ? -20.64705 -26.06552 66.11752 1.000 51.31161 139 ALA E C 1
ATOM 6008 O O . ALA E 1 159 ? -21.50745 -26.92715 66.30959 1.000 53.36480 139 ALA E O 1
ATOM 6010 N N . ASN E 1 160 ? -19.34183 -26.32480 66.11986 1.000 54.02940 140 ASN E N 1
ATOM 6011 C CA . ASN E 1 160 ? -18.82749 -27.63575 66.47688 1.000 56.09725 140 ASN E CA 1
ATOM 6012 C C . ASN E 1 160 ? -18.33823 -27.57935 67.91360 1.000 55.14144 140 ASN E C 1
ATOM 6013 O O . ASN E 1 160 ? -17.31054 -26.93763 68.18147 1.000 51.26511 140 ASN E O 1
ATOM 6018 N N . PRO E 1 161 ? -19.02677 -28.21504 68.86472 1.000 66.95420 141 PRO E N 1
ATOM 6019 C CA . PRO E 1 161 ? -18.59970 -28.11313 70.26956 1.000 64.19708 141 PRO E CA 1
ATOM 6020 C C . PRO E 1 161 ? -17.24161 -28.73457 70.53694 1.000 62.22674 141 PRO E C 1
ATOM 6021 O O . PRO E 1 161 ? -16.63628 -28.43835 71.57523 1.000 55.83655 141 PRO E O 1
ATOM 6025 N N . ASP E 1 162 ? -16.74005 -29.58245 69.63662 1.000 54.74835 142 ASP E N 1
ATOM 6026 C CA . ASP E 1 162 ? -15.41145 -30.16186 69.78774 1.000 59.30817 142 ASP E CA 1
ATOM 6027 C C . ASP E 1 162 ? -14.29496 -29.18079 69.45094 1.000 60.52386 142 ASP E C 1
ATOM 6028 O O . ASP E 1 162 ? -13.13232 -29.46533 69.75783 1.000 66.53572 142 ASP E O 1
ATOM 6033 N N . LEU E 1 163 ? -14.61323 -28.04464 68.82785 1.000 61.40481 143 LEU E N 1
ATOM 6034 C CA . LEU E 1 163 ? -13.66229 -26.94310 68.67136 1.000 58.16905 143 LEU E CA 1
ATOM 6035 C C . LEU E 1 163 ? -13.75829 -26.10174 69.93792 1.000 56.21186 143 LEU E C 1
ATOM 6036 O O . LEU E 1 163 ? -14.52564 -25.14124 70.01758 1.000 58.87922 143 LEU E O 1
ATOM 6041 N N . SER E 1 164 ? -12.95747 -26.47086 70.94170 1.000 58.73800 144 SER E N 1
ATOM 6042 C CA . SER E 1 164 ? -13.17060 -25.96859 72.29740 1.000 59.70775 144 SER E CA 1
ATOM 6043 C C . SER E 1 164 ? -12.94627 -24.46338 72.39686 1.000 55.86235 144 SER E C 1
ATOM 6044 O O . SER E 1 164 ? -13.73881 -23.75764 73.03206 1.000 56.10280 144 SER E O 1
ATOM 6047 N N . ALA E 1 165 ? -11.87359 -23.95268 71.78816 1.000 56.35689 145 ALA E N 1
ATOM 6048 C CA . ALA E 1 165 ? -11.58732 -22.52251 71.87347 1.000 46.16129 145 ALA E CA 1
ATOM 6049 C C . ALA E 1 165 ? -12.71787 -21.69845 71.26938 1.000 57.83572 145 ALA E C 1
ATOM 6050 O O . ALA E 1 165 ? -13.20285 -20.73975 71.88359 1.000 51.73635 145 ALA E O 1
ATOM 6052 N N . THR E 1 166 ? -13.16011 -22.06857 70.06525 1.000 55.39342 146 THR E N 1
ATOM 6053 C CA . THR E 1 166 ? -14.25536 -21.34807 69.42491 1.000 51.13828 146 THR E CA 1
ATOM 6054 C C . THR E 1 166 ? -15.55564 -21.51931 70.20072 1.000 44.87728 146 THR E C 1
ATOM 6055 O O . THR E 1 166 ? -16.35083 -20.57803 70.30561 1.000 48.53257 146 THR E O 1
ATOM 6059 N N . ARG E 1 167 ? -15.78761 -22.71240 70.75230 1.000 47.22655 147 ARG E N 1
ATOM 6060 C CA . ARG E 1 167 ? -17.00166 -22.94986 71.52659 1.000 51.11855 147 ARG E CA 1
ATOM 6061 C C . ARG E 1 167 ? -17.05786 -22.03405 72.74325 1.000 50.78312 147 ARG E C 1
ATOM 6062 O O . ARG E 1 167 ? -18.09208 -21.41773 73.02904 1.000 51.12601 147 ARG E O 1
ATOM 6070 N N . SER E 1 168 ? -15.94074 -21.92005 73.46432 1.000 49.79376 148 SER E N 1
ATOM 6071 C CA . SER E 1 168 ? -15.89669 -21.03739 74.62398 1.000 53.69185 148 SER E CA 1
ATOM 6072 C C . SER E 1 168 ? -16.00226 -19.57374 74.21338 1.000 54.84026 148 SER E C 1
ATOM 6073 O O . SER E 1 168 ? -16.65773 -18.78247 74.90016 1.000 51.37708 148 SER E O 1
ATOM 6076 N N . LEU E 1 169 ? -15.36858 -19.19179 73.09917 1.000 51.79890 149 LEU E N 1
ATOM 6077 C CA . LEU E 1 169 ? -15.49482 -17.81740 72.62105 1.000 48.32260 149 LEU E CA 1
ATOM 6078 C C . LEU E 1 169 ? -16.94733 -17.47250 72.31928 1.000 50.15945 149 LEU E C 1
ATOM 6079 O O . LEU E 1 169 ? -17.41323 -16.37239 72.63904 1.000 55.62816 149 LEU E O 1
ATOM 6084 N N . LEU E 1 170 ? -17.67915 -18.40417 71.70565 1.000 47.36718 150 LEU E N 1
ATOM 6085 C CA . LEU E 1 170 ? -19.09852 -18.18239 71.45059 1.000 47.58673 150 LEU E CA 1
ATOM 6086 C C . LEU E 1 170 ? -19.89262 -18.14145 72.75143 1.000 51.49314 150 LEU E C 1
ATOM 6087 O O . LEU E 1 170 ? -20.83423 -17.35183 72.88661 1.000 40.94232 150 LEU E O 1
ATOM 6092 N N . ASP E 1 171 ? -19.52473 -18.97890 73.72282 1.000 51.57861 151 ASP E N 1
ATOM 6093 C CA . ASP E 1 171 ? -20.25990 -19.00655 74.98333 1.000 52.24263 151 ASP E CA 1
ATOM 6094 C C . ASP E 1 171 ? -20.08813 -17.70516 75.76004 1.000 47.05105 151 ASP E C 1
ATOM 6095 O O . ASP E 1 171 ? -21.04489 -17.20612 76.36362 1.000 44.51928 151 ASP E O 1
ATOM 6100 N N . ILE E 1 172 ? -18.88155 -17.13547 75.74602 1.000 47.21119 152 ILE E N 1
ATOM 6101 C CA . ILE E 1 172 ? -18.61230 -15.93140 76.52854 1.000 45.91100 152 ILE E CA 1
ATOM 6102 C C . ILE E 1 172 ? -19.39475 -14.74281 75.98109 1.000 48.61853 152 ILE E C 1
ATOM 6103 O O . ILE E 1 172 ? -19.87464 -13.89421 76.74265 1.000 52.35386 152 ILE E O 1
ATOM 6108 N N . LEU E 1 173 ? -19.54530 -14.66507 74.66008 1.000 49.15770 153 LEU E N 1
ATOM 6109 C CA . LEU E 1 173 ? -20.19763 -13.52712 74.02328 1.000 48.78671 153 LEU E CA 1
ATOM 6110 C C . LEU E 1 173 ? -21.71967 -13.62766 74.02463 1.000 53.06100 153 LEU E C 1
ATOM 6111 O O . LEU E 1 173 ? -22.38056 -12.76145 73.44204 1.000 49.88639 153 LEU E O 1
ATOM 6116 N N . GLY E 1 174 ? -22.28794 -14.65155 74.65519 1.000 49.84820 154 GLY E N 1
ATOM 6117 C CA . GLY E 1 174 ? -23.72001 -14.73583 74.84316 1.000 46.57094 154 GLY E CA 1
ATOM 6118 C C . GLY E 1 174 ? -24.46346 -15.68618 73.93178 1.000 50.03705 154 GLY E C 1
ATOM 6119 O O . GLY E 1 174 ? -25.69893 -15.65312 73.91637 1.000 50.68149 154 GLY E O 1
ATOM 6120 N N . PHE E 1 175 ? -23.76349 -16.52522 73.17211 1.000 52.31669 155 PHE E N 1
ATOM 6121 C CA . PHE E 1 175 ? -24.42564 -17.51266 72.32819 1.000 53.57359 155 PHE E CA 1
ATOM 6122 C C . PHE E 1 175 ? -24.92669 -18.66232 73.19461 1.000 59.08459 155 PHE E C 1
ATOM 6123 O O . PHE E 1 175 ? -24.13171 -19.36254 73.83096 1.000 61.45706 155 PHE E O 1
ATOM 6131 N N . VAL E 1 176 ? -26.24290 -18.85060 73.22241 1.000 51.11095 156 VAL E N 1
ATOM 6132 C CA . VAL E 1 176 ? -26.88310 -19.87891 74.03390 1.000 54.17306 156 VAL E CA 1
ATOM 6133 C C . VAL E 1 176 ? -27.29606 -21.02938 73.12713 1.000 59.53892 156 VAL E C 1
ATOM 6134 O O . VAL E 1 176 ? -27.86575 -20.80976 72.04994 1.000 56.01532 156 VAL E O 1
ATOM 6138 N N . GLN E 1 177 ? -27.00340 -22.25537 73.55521 1.000 59.78362 157 GLN E N 1
ATOM 6139 C CA . GLN E 1 177 ? -27.41786 -23.43580 72.80956 1.000 57.62554 157 GLN E CA 1
ATOM 6140 C C . GLN E 1 177 ? -28.87656 -23.75789 73.10491 1.000 63.25580 157 GLN E C 1
ATOM 6141 O O . GLN E 1 177 ? -29.28293 -23.82967 74.26923 1.000 65.13772 157 GLN E O 1
ATOM 6147 N N . HIS E 1 178 ? -29.66042 -23.95264 72.04818 1.000 70.71122 158 HIS E N 1
ATOM 6148 C CA . HIS E 1 178 ? -31.06520 -24.34012 72.15367 1.000 71.05621 158 HIS E CA 1
ATOM 6149 C C . HIS E 1 178 ? -31.24202 -25.66327 71.41646 1.000 76.89524 158 HIS E C 1
ATOM 6150 O O . HIS E 1 178 ? -31.36537 -25.68709 70.18785 1.000 81.25600 158 HIS E O 1
ATOM 6157 N N . GLY E 1 179 ? -31.24955 -26.76132 72.16712 1.000 78.57391 159 GLY E N 1
ATOM 6158 C CA . GLY E 1 179 ? -31.41314 -28.07469 71.59420 1.000 68.18691 159 GLY E CA 1
ATOM 6159 C C . GLY E 1 179 ? -30.26459 -28.99968 71.93699 1.000 80.13532 159 GLY E C 1
ATOM 6160 O O . GLY E 1 179 ? -29.23374 -28.58018 72.47338 1.000 69.55827 159 GLY E O 1
ATOM 6161 N N . PRO E 1 180 ? -30.42556 -30.28331 71.63611 1.000 86.21170 160 PRO E N 1
ATOM 6162 C CA . PRO E 1 180 ? -29.36702 -31.25615 71.91780 1.000 84.44394 160 PRO E CA 1
ATOM 6163 C C . PRO E 1 180 ? -28.23281 -31.15680 70.90514 1.000 83.50829 160 PRO E C 1
ATOM 6164 O O . PRO E 1 180 ? -28.31673 -30.46338 69.89117 1.000 77.02828 160 PRO E O 1
ATOM 6168 N N . THR E 1 181 ? -27.15445 -31.87443 71.20492 1.000 76.51477 161 THR E N 1
ATOM 6169 C CA . THR E 1 181 ? -26.03579 -31.98425 70.28013 1.000 68.89989 161 THR E CA 1
ATOM 6170 C C . THR E 1 181 ? -26.35793 -33.02518 69.21321 1.000 74.53450 161 THR E C 1
ATOM 6171 O O . THR E 1 181 ? -26.78352 -34.13990 69.53232 1.000 81.76471 161 THR E O 1
ATOM 6175 N N . LEU E 1 182 ? -26.16080 -32.66195 67.94752 1.000 73.84185 162 LEU E N 1
ATOM 6176 C CA . LEU E 1 182 ? -26.52881 -33.51035 66.82171 1.000 66.10583 162 LEU E CA 1
ATOM 6177 C C . LEU E 1 182 ? -25.28606 -34.05294 66.12915 1.000 68.50740 162 LEU E C 1
ATOM 6178 O O . LEU E 1 182 ? -24.27888 -33.35041 65.99854 1.000 73.19749 162 LEU E O 1
ATOM 6183 N N . SER E 1 183 ? -25.36949 -35.30016 65.67495 1.000 68.46680 163 SER E N 1
ATOM 6184 C CA . SER E 1 183 ? -24.32088 -35.93045 64.88839 1.000 70.28586 163 SER E CA 1
ATOM 6185 C C . SER E 1 183 ? -24.82867 -36.21727 63.48053 1.000 73.38543 163 SER E C 1
ATOM 6186 O O . SER E 1 183 ? -26.01059 -36.50746 63.27606 1.000 69.27245 163 SER E O 1
ATOM 6189 N N . ASP E 1 184 ? -23.92144 -36.13275 62.50828 1.000 80.30992 164 ASP E N 1
ATOM 6190 C CA . ASP E 1 184 ? -24.26761 -36.27474 61.09912 1.000 87.43173 164 ASP E CA 1
ATOM 6191 C C . ASP E 1 184 ? -24.13634 -37.70605 60.58872 1.000 92.40465 164 ASP E C 1
ATOM 6192 O O . ASP E 1 184 ? -24.20957 -37.92537 59.37502 1.000 91.18070 164 ASP E O 1
ATOM 6197 N N . GLY E 1 185 ? -23.94558 -38.67993 61.47742 1.000 90.15094 165 GLY E N 1
ATOM 6198 C CA . GLY E 1 185 ? -23.77859 -40.06191 61.09159 1.000 88.21744 165 GLY E CA 1
ATOM 6199 C C . GLY E 1 185 ? -22.33762 -40.49014 60.89815 1.000 88.61258 165 GLY E C 1
ATOM 6200 O O . GLY E 1 185 ? -22.01789 -41.66715 61.09489 1.000 81.30589 165 GLY E O 1
ATOM 6201 N N . GLN E 1 186 ? -21.46067 -39.56339 60.51524 1.000 82.60469 166 GLN E N 1
ATOM 6202 C CA . GLN E 1 186 ? -20.04416 -39.86898 60.36880 1.000 81.63041 166 GLN E CA 1
ATOM 6203 C C . GLN E 1 186 ? -19.26893 -39.64997 61.66093 1.000 89.17369 166 GLN E C 1
ATOM 6204 O O . GLN E 1 186 ? -18.23009 -40.28822 61.86800 1.000 92.04459 166 GLN E O 1
ATOM 6210 N N . GLY E 1 187 ? -19.75481 -38.77503 62.53880 1.000 86.68040 167 GLY E N 1
ATOM 6211 C CA . GLY E 1 187 ? -19.09062 -38.52218 63.80239 1.000 88.68451 167 GLY E CA 1
ATOM 6212 C C . GLY E 1 187 ? -19.05480 -37.05715 64.18719 1.000 83.43639 167 GLY E C 1
ATOM 6213 O O . GLY E 1 187 ? -18.88934 -36.72349 65.36479 1.000 80.56927 167 GLY E O 1
ATOM 6214 N N . ARG E 1 188 ? -19.20689 -36.17415 63.20068 1.000 75.34938 168 ARG E N 1
ATOM 6215 C CA . ARG E 1 188 ? -19.17219 -34.74057 63.46134 1.000 81.91744 168 ARG E CA 1
ATOM 6216 C C . ARG E 1 188 ? -20.31695 -34.33011 64.37711 1.000 79.62834 168 ARG E C 1
ATOM 6217 O O . ARG E 1 188 ? -21.47267 -34.70267 64.15598 1.000 75.37154 168 ARG E O 1
ATOM 6225 N N . ARG E 1 189 ? -19.98871 -33.55686 65.40570 1.000 78.30494 169 ARG E N 1
ATOM 6226 C CA . ARG E 1 189 ? -20.97192 -32.99904 66.31950 1.000 71.52655 169 ARG E CA 1
ATOM 6227 C C . ARG E 1 189 ? -21.27721 -31.55483 65.94204 1.000 60.56966 169 ARG E C 1
ATOM 6228 O O . ARG E 1 189 ? -20.41944 -30.83263 65.42790 1.000 61.32642 169 ARG E O 1
ATOM 6236 N N . ARG E 1 190 ? -22.51713 -31.14230 66.19298 1.000 57.53838 170 ARG E N 1
ATOM 6237 C CA . ARG E 1 190 ? -22.93195 -29.77788 65.90735 1.000 63.09951 170 ARG E CA 1
ATOM 6238 C C . ARG E 1 190 ? -24.00708 -29.35595 66.89744 1.000 63.20973 170 ARG E C 1
ATOM 6239 O O . ARG E 1 190 ? -24.83302 -30.16586 67.32859 1.000 60.41565 170 ARG E O 1
ATOM 6247 N N . VAL E 1 191 ? -23.97788 -28.07534 67.25743 1.000 64.37364 171 VAL E N 1
ATOM 6248 C CA . VAL E 1 191 ? -24.97165 -27.46983 68.13040 1.000 59.61633 171 VAL E CA 1
ATOM 6249 C C . VAL E 1 191 ? -25.48383 -26.20569 67.45782 1.000 60.96298 171 VAL E C 1
ATOM 6250 O O . VAL E 1 191 ? -24.78453 -25.57507 66.65665 1.000 63.43807 171 VAL E O 1
ATOM 6254 N N . HIS E 1 192 ? -26.72012 -25.84067 67.78123 1.000 57.16638 172 HIS E N 1
ATOM 6255 C CA . HIS E 1 192 ? -27.35006 -24.64746 67.23294 1.000 56.65561 172 HIS E CA 1
ATOM 6256 C C . HIS E 1 192 ? -27.37530 -23.57031 68.30934 1.000 52.29546 172 HIS E C 1
ATOM 6257 O O . HIS E 1 192 ? -28.01830 -23.74032 69.35154 1.000 56.24556 172 HIS E O 1
ATOM 6264 N N . LEU E 1 193 ? -26.66273 -22.47614 68.05948 1.000 49.03336 173 LEU E N 1
ATOM 6265 C CA . LEU E 1 193 ? -26.49365 -21.39285 69.01175 1.000 48.63050 173 LEU E CA 1
ATOM 6266 C C . LEU E 1 193 ? -27.30863 -20.17925 68.58478 1.000 52.75149 173 LEU E C 1
ATOM 6267 O O . LEU E 1 193 ? -27.45971 -19.89649 67.39053 1.000 51.85760 173 LEU E O 1
ATOM 6272 N N . HIS E 1 194 ? -27.81408 -19.45586 69.58247 1.000 49.78829 174 HIS E N 1
ATOM 6273 C CA . HIS E 1 194 ? -28.63078 -18.26806 69.38030 1.000 51.62125 174 HIS E CA 1
ATOM 6274 C C . HIS E 1 194 ? -28.12743 -17.16377 70.29362 1.000 55.12887 174 HIS E C 1
ATOM 6275 O O . HIS E 1 194 ? -27.89256 -17.40142 71.48271 1.000 55.71187 174 HIS E O 1
ATOM 6282 N N . LYS E 1 195 ? -27.95583 -15.96443 69.74012 1.000 51.32300 175 LYS E N 1
ATOM 6283 C CA . LYS E 1 195 ? -27.66486 -14.77818 70.53583 1.000 48.84910 175 LYS E CA 1
ATOM 6284 C C . LYS E 1 195 ? -28.68237 -13.70268 70.19283 1.000 57.13953 175 LYS E C 1
ATOM 6285 O O . LYS E 1 195 ? -28.79307 -13.29979 69.03101 1.000 53.33748 175 LYS E O 1
ATOM 6291 N N . SER E 1 196 ? -29.42347 -13.24360 71.19769 1.000 60.53376 176 SER E N 1
ATOM 6292 C CA . SER E 1 196 ? -30.35097 -12.14129 70.99420 1.000 60.80426 176 SER E CA 1
ATOM 6293 C C . SER E 1 196 ? -29.58304 -10.84642 70.74656 1.000 59.16535 176 SER E C 1
ATOM 6294 O O . SER E 1 196 ? -28.50790 -10.61597 71.30677 1.000 51.10802 176 SER E O 1
ATOM 6297 N N . LEU E 1 197 ? -30.14085 -10.00026 69.88583 1.000 59.30815 177 LEU E N 1
ATOM 6298 C CA . LEU E 1 197 ? -29.48693 -8.77004 69.47014 1.000 59.92980 177 LEU E CA 1
ATOM 6299 C C . LEU E 1 197 ? -30.34778 -7.56502 69.81771 1.000 60.98186 177 LEU E C 1
ATOM 6300 O O . LEU E 1 197 ? -31.57461 -7.66268 69.91245 1.000 63.56283 177 LEU E O 1
ATOM 6305 N N . ARG E 1 198 ? -29.68795 -6.42445 70.01065 1.000 61.83691 178 ARG E N 1
ATOM 6306 C CA . ARG E 1 198 ? -30.38392 -5.15128 70.08952 1.000 76.94311 178 ARG E CA 1
ATOM 6307 C C . ARG E 1 198 ? -30.21244 -4.43296 68.76276 1.000 82.59702 178 ARG E C 1
ATOM 6308 O O . ARG E 1 198 ? -29.08631 -4.02748 68.43281 1.000 78.88710 178 ARG E O 1
ATOM 6316 N N . PRO E 1 199 ? -31.26725 -4.27315 67.96398 1.000 87.77098 179 PRO E N 1
ATOM 6317 C CA . PRO E 1 199 ? -31.13209 -3.51453 66.71493 1.000 82.34160 179 PRO E CA 1
ATOM 6318 C C . PRO E 1 199 ? -30.67899 -2.08854 66.98966 1.000 87.19762 179 PRO E C 1
ATOM 6319 O O . PRO E 1 199 ? -31.13902 -1.44002 67.93222 1.000 89.95104 179 PRO E O 1
ATOM 6323 N N . ALA E 1 200 ? -29.75902 -1.60733 66.15828 1.000 86.65092 180 ALA E N 1
ATOM 6324 C CA . ALA E 1 200 ? -29.17264 -0.28750 66.32275 1.000 94.02184 180 ALA E CA 1
ATOM 6325 C C . ALA E 1 200 ? -29.18100 0.45066 64.99154 1.000 89.71424 180 ALA E C 1
ATOM 6326 O O . ALA E 1 200 ? -29.44927 -0.12528 63.93351 1.000 81.87298 180 ALA E O 1
ATOM 6328 N N . SER E 1 201 ? -28.88121 1.74910 65.06170 1.000 95.28413 181 SER E N 1
ATOM 6329 C CA . SER E 1 201 ? -28.76945 2.56593 63.86760 1.000 96.62949 181 SER E CA 1
ATOM 6330 C C . SER E 1 201 ? -27.63804 2.04540 62.98212 1.000 88.82201 181 SER E C 1
ATOM 6331 O O . SER E 1 201 ? -26.70640 1.39848 63.46857 1.000 92.59780 181 SER E O 1
ATOM 6334 N N . PRO E 1 202 ? -27.70628 2.30958 61.67140 1.000 86.46593 182 PRO E N 1
ATOM 6335 C CA . PRO E 1 202 ? -26.66748 1.78177 60.76419 1.000 83.44647 182 PRO E CA 1
ATOM 6336 C C . PRO E 1 202 ? -25.24292 2.13087 61.17533 1.000 83.95572 182 PRO E C 1
ATOM 6337 O O . PRO E 1 202 ? -24.40276 1.23140 61.30571 1.000 84.48570 182 PRO E O 1
ATOM 6341 N N . GLY E 1 203 ? -24.94866 3.40963 61.38982 1.000 81.93514 183 GLY E N 1
ATOM 6342 C CA . GLY E 1 203 ? -23.61932 3.82972 61.79735 1.000 82.56765 183 GLY E CA 1
ATOM 6343 C C . GLY E 1 203 ? -22.52923 3.48041 60.80094 1.000 79.03908 183 GLY E C 1
ATOM 6344 O O . GLY E 1 203 ? -21.60822 4.26363 60.56920 1.000 66.92756 183 GLY E O 1
ATOM 6345 N N . GLU E 1 207 ? -25.64054 7.41145 55.11316 1.000 49.67367 187 GLU E N 1
ATOM 6346 C CA . GLU E 1 207 ? -26.55128 6.90493 54.09113 1.000 53.16058 187 GLU E CA 1
ATOM 6347 C C . GLU E 1 207 ? -25.80342 6.17723 52.97848 1.000 44.81360 187 GLU E C 1
ATOM 6348 O O . GLU E 1 207 ? -24.85231 6.70832 52.40642 1.000 47.57192 187 GLU E O 1
ATOM 6354 N N . ASP E 1 208 ? -26.24142 4.95965 52.67462 1.000 44.79804 188 ASP E N 1
ATOM 6355 C CA . ASP E 1 208 ? -25.66206 4.18845 51.58088 1.000 43.85458 188 ASP E CA 1
ATOM 6356 C C . ASP E 1 208 ? -26.73840 3.77332 50.58117 1.000 53.63901 188 ASP E C 1
ATOM 6357 O O . ASP E 1 208 ? -26.55332 2.84159 49.79703 1.000 49.03426 188 ASP E O 1
ATOM 6363 N N . ALA F 1 34 ? -19.57692 -24.24409 85.70455 1.000 69.12785 14 ALA F N 1
ATOM 6364 C CA . ALA F 1 34 ? -18.17127 -24.50897 85.97364 1.000 70.75259 14 ALA F CA 1
ATOM 6365 C C . ALA F 1 34 ? -17.41367 -23.20742 86.22485 1.000 77.68404 14 ALA F C 1
ATOM 6366 O O . ALA F 1 34 ? -16.43622 -23.18362 86.97279 1.000 76.57171 14 ALA F O 1
ATOM 6368 N N . TRP F 1 35 ? -17.87192 -22.12759 85.59461 1.000 76.92643 15 TRP F N 1
ATOM 6369 C CA . TRP F 1 35 ? -17.32025 -20.79181 85.79247 1.000 77.59666 15 TRP F CA 1
ATOM 6370 C C . TRP F 1 35 ? -18.28312 -19.99934 86.66612 1.000 70.90190 15 TRP F C 1
ATOM 6371 O O . TRP F 1 35 ? -19.42817 -19.75160 86.26727 1.000 66.95739 15 TRP F O 1
ATOM 6382 N N . GLN F 1 36 ? -17.81820 -19.60126 87.84839 1.000 63.98887 16 GLN F N 1
ATOM 6383 C CA . GLN F 1 36 ? -18.66127 -18.94349 88.83782 1.000 72.25092 16 GLN F CA 1
ATOM 6384 C C . GLN F 1 36 ? -18.05055 -17.60812 89.23505 1.000 66.38825 16 GLN F C 1
ATOM 6385 O O . GLN F 1 36 ? -16.85254 -17.53125 89.51890 1.000 57.84432 16 GLN F O 1
ATOM 6391 N N . TRP F 1 37 ? -18.87118 -16.56282 89.26434 1.000 64.77002 17 TRP F N 1
ATOM 6392 C CA . TRP F 1 37 ? -18.43857 -15.25827 89.74168 1.000 64.78475 17 TRP F CA 1
ATOM 6393 C C . TRP F 1 37 ? -18.86462 -15.06334 91.19063 1.000 61.62513 17 TRP F C 1
ATOM 6394 O O . TRP F 1 37 ? -19.86200 -15.62825 91.64633 1.000 65.40293 17 TRP F O 1
ATOM 6405 N N . GLU F 1 38 ? -18.08992 -14.26004 91.91566 1.000 65.26925 18 GLU F N 1
ATOM 6406 C CA . GLU F 1 38 ? -18.38089 -14.00334 93.31687 1.000 61.76466 18 GLU F CA 1
ATOM 6407 C C . GLU F 1 38 ? -17.86789 -12.62270 93.69715 1.000 60.94650 18 GLU F C 1
ATOM 6408 O O . GLU F 1 38 ? -16.89359 -12.12213 93.12525 1.000 61.93927 18 GLU F O 1
ATOM 6414 N N . VAL F 1 39 ? -18.54882 -12.00487 94.65814 1.000 66.40736 19 VAL F N 1
ATOM 6415 C CA . VAL F 1 39 ? -18.01756 -10.83144 95.34265 1.000 54.06240 19 VAL F CA 1
ATOM 6416 C C . VAL F 1 39 ? -17.07585 -11.34932 96.42463 1.000 52.47406 19 VAL F C 1
ATOM 6417 O O . VAL F 1 39 ? -17.51742 -11.94697 97.40895 1.000 66.62620 19 VAL F O 1
ATOM 6421 N N . SER F 1 40 ? -15.77630 -11.13686 96.23504 1.000 49.10570 20 SER F N 1
ATOM 6422 C CA . SER F 1 40 ? -14.77865 -11.82439 97.04429 1.000 51.64228 20 SER F CA 1
ATOM 6423 C C . SER F 1 40 ? -14.82154 -11.37354 98.50035 1.000 57.60960 20 SER F C 1
ATOM 6424 O O . SER F 1 40 ? -15.05741 -10.20012 98.80222 1.000 63.27695 20 SER F O 1
ATOM 6427 N N . ARG F 1 41 ? -14.59761 -12.33035 99.40634 1.000 59.77213 21 ARG F N 1
ATOM 6428 C CA . ARG F 1 41 ? -14.43362 -12.06111 100.82735 1.000 63.88115 21 ARG F CA 1
ATOM 6429 C C . ARG F 1 41 ? -13.06317 -12.45145 101.36049 1.000 59.49736 21 ARG F C 1
ATOM 6430 O O . ARG F 1 41 ? -12.73616 -12.08863 102.49644 1.000 61.86798 21 ARG F O 1
ATOM 6438 N N . ASP F 1 42 ? -12.26027 -13.17701 100.58474 1.000 48.80463 22 ASP F N 1
ATOM 6439 C CA . ASP F 1 42 ? -10.96761 -13.68757 101.02854 1.000 52.64845 22 ASP F CA 1
ATOM 6440 C C . ASP F 1 42 ? -9.88299 -12.71587 100.57527 1.000 58.85246 22 ASP F C 1
ATOM 6441 O O . ASP F 1 42 ? -9.53047 -12.67590 99.39202 1.000 72.25496 22 ASP F O 1
ATOM 6446 N N . THR F 1 43 ? -9.35351 -11.93583 101.52048 1.000 58.86540 23 THR F N 1
ATOM 6447 C CA . THR F 1 43 ? -8.31423 -10.96565 101.18797 1.000 53.18727 23 THR F CA 1
ATOM 6448 C C . THR F 1 43 ? -6.98890 -11.65429 100.88582 1.000 58.26494 23 THR F C 1
ATOM 6449 O O . THR F 1 43 ? -6.28450 -11.27092 99.94290 1.000 57.41583 23 THR F O 1
ATOM 6453 N N . GLY F 1 44 ? -6.63565 -12.67316 101.67310 1.000 60.33154 24 GLY F N 1
ATOM 6454 C CA . GLY F 1 44 ? -5.39210 -13.38603 101.43221 1.000 58.59782 24 GLY F CA 1
ATOM 6455 C C . GLY F 1 44 ? -5.34723 -14.04061 100.06534 1.000 63.04390 24 GLY F C 1
ATOM 6456 O O . GLY F 1 44 ? -4.33124 -13.97769 99.37107 1.000 58.76997 24 GLY F O 1
ATOM 6457 N N . GLU F 1 45 ? -6.45278 -14.66524 99.65375 1.000 61.87333 25 GLU F N 1
ATOM 6458 C CA . GLU F 1 45 ? -6.49200 -15.31563 98.34751 1.000 65.15721 25 GLU F CA 1
ATOM 6459 C C . GLU F 1 45 ? -6.41699 -14.29692 97.21549 1.000 64.49961 25 GLU F C 1
ATOM 6460 O O . GLU F 1 45 ? -5.69562 -14.50621 96.23039 1.000 67.51490 25 GLU F O 1
ATOM 6466 N N . VAL F 1 46 ? -7.15371 -13.18952 97.33936 1.000 65.53114 26 VAL F N 1
ATOM 6467 C CA . VAL F 1 46 ? -7.10113 -12.13471 96.32835 1.000 61.39710 26 VAL F CA 1
ATOM 6468 C C . VAL F 1 46 ? -5.67991 -11.60453 96.18957 1.000 63.21432 26 VAL F C 1
ATOM 6469 O O . VAL F 1 46 ? -5.15520 -11.46319 95.07840 1.000 68.26223 26 VAL F O 1
ATOM 6473 N N . HIS F 1 47 ? -5.03134 -11.31230 97.31956 1.000 61.70648 27 HIS F N 1
ATOM 6474 C CA . HIS F 1 47 ? -3.68311 -10.75785 97.26827 1.000 64.43590 27 HIS F CA 1
ATOM 6475 C C . HIS F 1 47 ? -2.68885 -11.77386 96.72041 1.000 67.74980 27 HIS F C 1
ATOM 6476 O O . HIS F 1 47 ? -1.77217 -11.41104 95.97411 1.000 67.88167 27 HIS F O 1
ATOM 6483 N N . ALA F 1 48 ? -2.85879 -13.05155 97.07157 1.000 64.39478 28 ALA F N 1
ATOM 6484 C CA . ALA F 1 48 ? -1.97245 -14.09008 96.56098 1.000 73.20007 28 ALA F CA 1
ATOM 6485 C C . ALA F 1 48 ? -2.08688 -14.20734 95.04822 1.000 71.45044 28 ALA F C 1
ATOM 6486 O O . ALA F 1 48 ? -1.07370 -14.25369 94.33873 1.000 69.66280 28 ALA F O 1
ATOM 6488 N N . MET F 1 49 ? -3.31933 -14.25605 94.53382 1.000 69.09077 29 MET F N 1
ATOM 6489 C CA . MET F 1 49 ? -3.49757 -14.32246 93.08801 1.000 73.55036 29 MET F CA 1
ATOM 6490 C C . MET F 1 49 ? -2.94246 -13.08041 92.40712 1.000 77.71595 29 MET F C 1
ATOM 6491 O O . MET F 1 49 ? -2.29052 -13.18005 91.36369 1.000 74.39427 29 MET F O 1
ATOM 6496 N N . LEU F 1 50 ? -3.19154 -11.89941 92.98016 1.000 77.78953 30 LEU F N 1
ATOM 6497 C CA . LEU F 1 50 ? -2.69870 -10.66656 92.37431 1.000 78.87934 30 LEU F CA 1
ATOM 6498 C C . LEU F 1 50 ? -1.17892 -10.65532 92.30105 1.000 80.81819 30 LEU F C 1
ATOM 6499 O O . LEU F 1 50 ? -0.60617 -10.30429 91.26495 1.000 83.80997 30 LEU F O 1
ATOM 6504 N N . CYS F 1 51 ? -0.50579 -11.05937 93.38103 1.000 80.98444 31 CYS F N 1
ATOM 6505 C CA . CYS F 1 51 ? 0.95391 -11.03204 93.38206 1.000 83.32130 31 CYS F CA 1
ATOM 6506 C C . CYS F 1 51 ? 1.53781 -12.09611 92.45897 1.000 88.22474 31 CYS F C 1
ATOM 6507 O O . CYS F 1 51 ? 2.50984 -11.83078 91.74166 1.000 96.15112 31 CYS F O 1
ATOM 6510 N N . ALA F 1 52 ? 0.96345 -13.30396 92.45665 1.000 86.81282 32 ALA F N 1
ATOM 6511 C CA . ALA F 1 52 ? 1.44598 -14.34166 91.55056 1.000 90.16830 32 ALA F CA 1
ATOM 6512 C C . ALA F 1 52 ? 1.25449 -13.92110 90.10177 1.000 90.32823 32 ALA F C 1
ATOM 6513 O O . ALA F 1 52 ? 2.14205 -14.12469 89.25780 1.000 96.60779 32 ALA F O 1
ATOM 6515 N N . CYS F 1 53 ? 0.10352 -13.30280 89.80492 1.000 85.11518 33 CYS F N 1
ATOM 6516 C CA . CYS F 1 53 ? -0.18978 -12.86540 88.44659 1.000 85.64268 33 CYS F CA 1
ATOM 6517 C C . CYS F 1 53 ? 0.73216 -11.72969 88.02877 1.000 90.73420 33 CYS F C 1
ATOM 6518 O O . CYS F 1 53 ? 1.18730 -11.69453 86.88223 1.000 90.93909 33 CYS F O 1
ATOM 6521 N N . ASP F 1 54 ? 1.02308 -10.79482 88.94087 1.000 89.61523 34 ASP F N 1
ATOM 6522 C CA . ASP F 1 54 ? 1.96851 -9.72445 88.63392 1.000 97.06470 34 ASP F CA 1
ATOM 6523 C C . ASP F 1 54 ? 3.36589 -10.28023 88.39106 1.000 98.99808 34 ASP F C 1
ATOM 6524 O O . ASP F 1 54 ? 4.07534 -9.82914 87.48288 1.000 105.90251 34 ASP F O 1
ATOM 6529 N N . ALA F 1 55 ? 3.77477 -11.26983 89.18956 1.000 96.84870 35 ALA F N 1
ATOM 6530 C CA . ALA F 1 55 ? 5.08832 -11.87484 89.00176 1.000 99.27019 35 ALA F CA 1
ATOM 6531 C C . ALA F 1 55 ? 5.18312 -12.57739 87.65468 1.000 106.19436 35 ALA F C 1
ATOM 6532 O O . ALA F 1 55 ? 6.21342 -12.49434 86.97644 1.000 112.04604 35 ALA F O 1
ATOM 6534 N N . HIS F 1 56 ? 4.11993 -13.27595 87.24959 1.000 103.67761 36 HIS F N 1
ATOM 6535 C CA . HIS F 1 56 ? 4.12073 -13.91288 85.93540 1.000 103.40500 36 HIS F CA 1
ATOM 6536 C C . HIS F 1 56 ? 4.16721 -12.86977 84.82245 1.000 109.75449 36 HIS F C 1
ATOM 6537 O O . HIS F 1 56 ? 5.00351 -12.95048 83.91486 1.000 104.80182 36 HIS F O 1
ATOM 6544 N N . GLN F 1 57 ? 3.27117 -11.87908 84.87673 1.000 112.29560 37 GLN F N 1
ATOM 6545 C CA . GLN F 1 57 ? 3.16521 -10.90281 83.79629 1.000 110.62863 37 GLN F CA 1
ATOM 6546 C C . GLN F 1 57 ? 4.40563 -10.02469 83.69483 1.000 115.90749 37 GLN F C 1
ATOM 6547 O O . GLN F 1 57 ? 4.68717 -9.47791 82.62226 1.000 113.23144 37 GLN F O 1
ATOM 6553 N N . ALA F 1 58 ? 5.15036 -9.86762 84.79133 1.000 114.09947 38 ALA F N 1
ATOM 6554 C CA . ALA F 1 58 ? 6.38974 -9.10118 84.73217 1.000 115.28499 38 ALA F CA 1
ATOM 6555 C C . ALA F 1 58 ? 7.43053 -9.80832 83.87438 1.000 121.10315 38 ALA F C 1
ATOM 6556 O O . ALA F 1 58 ? 8.16755 -9.15805 83.12326 1.000 115.56099 38 ALA F O 1
ATOM 6558 N N . ALA F 1 59 ? 7.49934 -11.13566 83.97261 1.000 118.85557 39 ALA F N 1
ATOM 6559 C CA . ALA F 1 59 ? 8.41611 -11.95355 83.17825 1.000 110.07247 39 ALA F CA 1
ATOM 6560 C C . ALA F 1 59 ? 9.86542 -11.49576 83.32570 1.000 111.16065 39 ALA F C 1
ATOM 6561 O O . ALA F 1 59 ? 10.66393 -11.62723 82.39902 1.000 107.07475 39 ALA F O 1
ATOM 6563 N N . SER F 1 64 ? 9.22419 -5.49943 85.62244 1.000 105.60768 44 SER F N 1
ATOM 6564 C CA . SER F 1 64 ? 9.20237 -5.73910 87.06051 1.000 112.39661 44 SER F CA 1
ATOM 6565 C C . SER F 1 64 ? 7.79049 -5.57905 87.61624 1.000 116.70239 44 SER F C 1
ATOM 6566 O O . SER F 1 64 ? 7.05996 -4.66792 87.22581 1.000 117.21692 44 SER F O 1
ATOM 6569 N N . ALA F 1 65 ? 7.41542 -6.46879 88.53007 1.000 115.51590 45 ALA F N 1
ATOM 6570 C CA . ALA F 1 65 ? 6.07568 -6.43074 89.09594 1.000 111.58220 45 ALA F CA 1
ATOM 6571 C C . ALA F 1 65 ? 5.92263 -5.22205 90.01725 1.000 113.48053 45 ALA F C 1
ATOM 6572 O O . ALA F 1 65 ? 6.86488 -4.85715 90.72798 1.000 107.10142 45 ALA F O 1
ATOM 6574 N N . PRO F 1 66 ? 4.75703 -4.58061 90.02563 1.000 108.17436 46 PRO F N 1
ATOM 6575 C CA . PRO F 1 66 ? 4.55033 -3.43872 90.92082 1.000 110.72099 46 PRO F CA 1
ATOM 6576 C C . PRO F 1 66 ? 4.39873 -3.88159 92.36841 1.000 103.52683 46 PRO F C 1
ATOM 6577 O O . PRO F 1 66 ? 4.03234 -5.01958 92.67077 1.000 99.45914 46 PRO F O 1
ATOM 6581 N N . ALA F 1 67 ? 4.69064 -2.94970 93.27276 1.000 98.40825 47 ALA F N 1
ATOM 6582 C CA . ALA F 1 67 ? 4.56689 -3.20478 94.70237 1.000 98.24297 47 ALA F CA 1
ATOM 6583 C C . ALA F 1 67 ? 3.10149 -3.11202 95.11031 1.000 98.72049 47 ALA F C 1
ATOM 6584 O O . ALA F 1 67 ? 2.48235 -2.04976 94.98526 1.000 99.18163 47 ALA F O 1
ATOM 6586 N N . ARG F 1 68 ? 2.54872 -4.21919 95.59625 1.000 90.07282 48 ARG F N 1
ATOM 6587 C CA . ARG F 1 68 ? 1.14858 -4.28822 95.98856 1.000 87.91699 48 ARG F CA 1
ATOM 6588 C C . ARG F 1 68 ? 1.00651 -4.05091 97.48645 1.000 81.53976 48 ARG F C 1
ATOM 6589 O O . ARG F 1 68 ? 1.80400 -4.55053 98.28568 1.000 91.68662 48 ARG F O 1
ATOM 6597 N N . ARG F 1 69 ? -0.01668 -3.28763 97.85873 1.000 77.82840 49 ARG F N 1
ATOM 6598 C CA . ARG F 1 69 ? -0.27584 -2.93083 99.24747 1.000 78.29234 49 ARG F CA 1
ATOM 6599 C C . ARG F 1 69 ? -1.40731 -3.79988 99.78490 1.000 74.24119 49 ARG F C 1
ATOM 6600 O O . ARG F 1 69 ? -2.50652 -3.81319 99.22032 1.000 69.76378 49 ARG F O 1
ATOM 6608 N N . MET F 1 70 ? -1.13496 -4.52393 100.87477 1.000 76.93108 50 MET F N 1
ATOM 6609 C CA . MET F 1 70 ? -2.14278 -5.41339 101.44481 1.000 73.02179 50 MET F CA 1
ATOM 6610 C C . MET F 1 70 ? -3.29948 -4.63761 102.05996 1.000 75.26078 50 MET F C 1
ATOM 6611 O O . MET F 1 70 ? -4.42282 -5.15100 102.12586 1.000 65.35175 50 MET F O 1
ATOM 6613 N N . GLU F 1 71 ? -3.04772 -3.40847 102.51494 1.000 82.46012 51 GLU F N 1
ATOM 6614 C CA . GLU F 1 71 ? -4.11609 -2.60013 103.09282 1.000 83.26651 51 GLU F CA 1
ATOM 6615 C C . GLU F 1 71 ? -5.14670 -2.21621 102.03811 1.000 73.20197 51 GLU F C 1
ATOM 6616 O O . GLU F 1 71 ? -6.35568 -2.24593 102.30236 1.000 64.24589 51 GLU F O 1
ATOM 6622 N N . THR F 1 72 ? -4.68876 -1.85307 100.83669 1.000 68.46974 52 THR F N 1
ATOM 6623 C CA . THR F 1 72 ? -5.62149 -1.57780 99.74862 1.000 73.76678 52 THR F CA 1
ATOM 6624 C C . THR F 1 72 ? -6.43342 -2.81803 99.39623 1.000 63.06226 52 THR F C 1
ATOM 6625 O O . THR F 1 72 ? -7.63120 -2.72080 99.10896 1.000 56.20754 52 THR F O 1
ATOM 6629 N N . THR F 1 73 ? -5.80053 -3.99423 99.42002 1.000 64.10948 53 THR F N 1
ATOM 6630 C CA . THR F 1 73 ? -6.52910 -5.23618 99.17413 1.000 62.36381 53 THR F CA 1
ATOM 6631 C C . THR F 1 73 ? -7.61375 -5.44938 100.22340 1.000 65.16875 53 THR F C 1
ATOM 6632 O O . THR F 1 73 ? -8.76113 -5.77616 99.89312 1.000 55.58654 53 THR F O 1
ATOM 6636 N N . GLU F 1 74 ? -7.26006 -5.27911 101.50074 1.000 70.20911 54 GLU F N 1
ATOM 6637 C CA . GLU F 1 74 ? -8.24101 -5.42800 102.57114 1.000 63.51650 54 GLU F CA 1
ATOM 6638 C C . GLU F 1 74 ? -9.40035 -4.45630 102.39319 1.000 58.20020 54 GLU F C 1
ATOM 6639 O O . GLU F 1 74 ? -10.56718 -4.83154 102.56047 1.000 56.82142 54 GLU F O 1
ATOM 6645 N N . HIS F 1 75 ? -9.09898 -3.20541 102.03516 1.000 57.33277 55 HIS F N 1
ATOM 6646 C CA . HIS F 1 75 ? -10.15659 -2.21447 101.85681 1.000 57.22843 55 HIS F CA 1
ATOM 6647 C C . HIS F 1 75 ? -11.06107 -2.56474 100.68046 1.000 59.28161 55 HIS F C 1
ATOM 6648 O O . HIS F 1 75 ? -12.29013 -2.48018 100.79178 1.000 54.79186 55 HIS F O 1
ATOM 6655 N N . ARG F 1 76 ? -10.47627 -2.95809 99.54516 1.000 59.18448 56 ARG F N 1
ATOM 6656 C CA . ARG F 1 76 ? -11.28757 -3.27423 98.37347 1.000 54.46681 56 ARG F CA 1
ATOM 6657 C C . ARG F 1 76 ? -12.16101 -4.49792 98.61744 1.000 54.62032 56 ARG F C 1
ATOM 6658 O O . ARG F 1 76 ? -13.34729 -4.49581 98.26866 1.000 52.44939 56 ARG F O 1
ATOM 6666 N N . VAL F 1 77 ? -11.59834 -5.55294 99.21379 1.000 51.77894 57 VAL F N 1
ATOM 6667 C CA . VAL F 1 77 ? -12.38979 -6.75101 99.47931 1.000 54.72683 57 VAL F CA 1
ATOM 6668 C C . VAL F 1 77 ? -13.47213 -6.45630 100.51103 1.000 57.06687 57 VAL F C 1
ATOM 6669 O O . VAL F 1 77 ? -14.59629 -6.96493 100.41587 1.000 55.73210 57 VAL F O 1
ATOM 6673 N N . ARG F 1 78 ? -13.15835 -5.61587 101.50099 1.000 66.99604 58 ARG F N 1
ATOM 6674 C CA . ARG F 1 78 ? -14.12786 -5.28187 102.53839 1.000 62.09174 58 ARG F CA 1
ATOM 6675 C C . ARG F 1 78 ? -15.30121 -4.48429 101.98041 1.000 56.63695 58 ARG F C 1
ATOM 6676 O O . ARG F 1 78 ? -16.42751 -4.61452 102.47362 1.000 56.43102 58 ARG F O 1
ATOM 6684 N N . SER F 1 79 ? -15.06306 -3.66391 100.95766 1.000 58.85027 59 SER F N 1
ATOM 6685 C CA . SER F 1 79 ? -16.11850 -2.87474 100.33520 1.000 50.08962 59 SER F CA 1
ATOM 6686 C C . SER F 1 79 ? -16.91407 -3.65595 99.29868 1.000 55.68046 59 SER F C 1
ATOM 6687 O O . SER F 1 79 ? -17.86292 -3.10565 98.72955 1.000 56.19601 59 SER F O 1
ATOM 6690 N N . GLY F 1 80 ? -16.55971 -4.91243 99.04182 1.000 66.24539 60 GLY F N 1
ATOM 6691 C CA . GLY F 1 80 ? -17.23699 -5.67892 98.01391 1.000 52.40622 60 GLY F CA 1
ATOM 6692 C C . GLY F 1 80 ? -16.93629 -5.22128 96.60510 1.000 57.11282 60 GLY F C 1
ATOM 6693 O O . GLY F 1 80 ? -17.78485 -5.36417 95.71953 1.000 56.57379 60 GLY F O 1
ATOM 6694 N N . SER F 1 81 ? -15.74325 -4.67215 96.37309 1.000 50.78565 61 SER F N 1
ATOM 6695 C CA . SER F 1 81 ? -15.35964 -4.14360 95.07190 1.000 55.23974 61 SER F CA 1
ATOM 6696 C C . SER F 1 81 ? -14.54298 -5.12072 94.23814 1.000 50.46095 61 SER F C 1
ATOM 6697 O O . SER F 1 81 ? -14.24231 -4.81643 93.07926 1.000 49.41822 61 SER F O 1
ATOM 6700 N N . VAL F 1 82 ? -14.17495 -6.27280 94.78879 1.000 53.80327 62 VAL F N 1
ATOM 6701 C CA . VAL F 1 82 ? -13.33399 -7.24191 94.09652 1.000 51.91330 62 VAL F CA 1
ATOM 6702 C C . VAL F 1 82 ? -14.21519 -8.38597 93.61889 1.000 55.31149 62 VAL F C 1
ATOM 6703 O O . VAL F 1 82 ? -14.79093 -9.12054 94.43109 1.000 49.86032 62 VAL F O 1
ATOM 6707 N N . HIS F 1 83 ? -14.31649 -8.54052 92.30206 1.000 58.01059 63 HIS F N 1
ATOM 6708 C CA . HIS F 1 83 ? -15.08867 -9.61536 91.69339 1.000 51.85766 63 HIS F CA 1
ATOM 6709 C C . HIS F 1 83 ? -14.13633 -10.70169 91.21553 1.000 47.41190 63 HIS F C 1
ATOM 6710 O O . HIS F 1 83 ? -13.20123 -10.41956 90.45504 1.000 50.48370 63 HIS F O 1
ATOM 6717 N N . LEU F 1 84 ? -14.37655 -11.93673 91.66294 1.000 50.67164 64 LEU F N 1
ATOM 6718 C CA . LEU F 1 84 ? -13.47414 -13.05325 91.41821 1.000 54.76828 64 LEU F CA 1
ATOM 6719 C C . LEU F 1 84 ? -14.20190 -14.16673 90.67667 1.000 49.73338 64 LEU F C 1
ATOM 6720 O O . LEU F 1 84 ? -15.34455 -14.50285 91.00438 1.000 47.63587 64 LEU F O 1
ATOM 6725 N N . LEU F 1 85 ? -13.52317 -14.74186 89.68619 1.000 54.83682 65 LEU F N 1
ATOM 6726 C CA . LEU F 1 85 ? -14.05429 -15.78772 88.82260 1.000 60.88508 65 LEU F CA 1
ATOM 6727 C C . LEU F 1 85 ? -13.30936 -17.08589 89.10196 1.000 59.08811 65 LEU F C 1
ATOM 6728 O O . LEU F 1 85 ? -12.08826 -17.15867 88.90516 1.000 55.16370 65 LEU F O 1
ATOM 6733 N N . ARG F 1 86 ? -14.04859 -18.09548 89.55937 1.000 55.14805 66 ARG F N 1
ATOM 6734 C CA . ARG F 1 86 ? -13.53832 -19.42509 89.85249 1.000 73.88420 66 ARG F CA 1
ATOM 6735 C C . ARG F 1 86 ? -13.93260 -20.40295 88.75547 1.000 65.85158 66 ARG F C 1
ATOM 6736 O O . ARG F 1 86 ? -14.97761 -20.25801 88.11229 1.000 57.80539 66 ARG F O 1
ATOM 6744 N N . HIS F 1 87 ? -13.08891 -21.41558 88.57023 1.000 74.09524 67 HIS F N 1
ATOM 6745 C CA . HIS F 1 87 ? -13.36928 -22.53693 87.68295 1.000 79.72222 67 HIS F CA 1
ATOM 6746 C C . HIS F 1 87 ? -13.17202 -23.82351 88.46827 1.000 78.79652 67 HIS F C 1
ATOM 6747 O O . HIS F 1 87 ? -12.05122 -24.12522 88.89387 1.000 73.09948 67 HIS F O 1
ATOM 6754 N N . ASP F 1 88 ? -14.25851 -24.57473 88.65875 1.000 82.38671 68 ASP F N 1
ATOM 6755 C CA . ASP F 1 88 ? -14.23615 -25.80676 89.44884 1.000 88.35126 68 ASP F CA 1
ATOM 6756 C C . ASP F 1 88 ? -13.66546 -25.55882 90.84134 1.000 84.04254 68 ASP F C 1
ATOM 6757 O O . ASP F 1 88 ? -12.92135 -26.37377 91.38863 1.000 78.58452 68 ASP F O 1
ATOM 6762 N N . GLY F 1 89 ? -14.02165 -24.42124 91.42303 1.000 79.91621 69 GLY F N 1
ATOM 6763 C CA . GLY F 1 89 ? -13.57817 -24.09523 92.76359 1.000 72.27564 69 GLY F CA 1
ATOM 6764 C C . GLY F 1 89 ? -12.26138 -23.34914 92.76277 1.000 73.00689 69 GLY F C 1
ATOM 6765 O O . GLY F 1 89 ? -12.02169 -22.49145 93.61583 1.000 81.51999 69 GLY F O 1
ATOM 6766 N N . ARG F 1 90 ? -11.39332 -23.66980 91.80583 1.000 71.61142 70 ARG F N 1
ATOM 6767 C CA . ARG F 1 90 ? -10.09909 -23.00088 91.72526 1.000 71.11152 70 ARG F CA 1
ATOM 6768 C C . ARG F 1 90 ? -10.26784 -21.61371 91.11364 1.000 78.85345 70 ARG F C 1
ATOM 6769 O O . ARG F 1 90 ? -10.89897 -21.47848 90.06046 1.000 82.45440 70 ARG F O 1
ATOM 6777 N N . PRO F 1 91 ? -9.73099 -20.56915 91.74217 1.000 82.25431 71 PRO F N 1
ATOM 6778 C CA . PRO F 1 91 ? -9.92376 -19.20977 91.21941 1.000 75.57359 71 PRO F CA 1
ATOM 6779 C C . PRO F 1 91 ? -9.12009 -19.00047 89.94398 1.000 72.23147 71 PRO F C 1
ATOM 6780 O O . PRO F 1 91 ? -7.92478 -19.29820 89.89296 1.000 71.92123 71 PRO F O 1
ATOM 6784 N N . ALA F 1 92 ? -9.78593 -18.47601 88.91611 1.000 70.07735 72 ALA F N 1
ATOM 6785 C CA . ALA F 1 92 ? -9.19173 -18.28698 87.59732 1.000 69.37077 72 ALA F CA 1
ATOM 6786 C C . ALA F 1 92 ? -8.86011 -16.83982 87.27359 1.000 67.68911 72 ALA F C 1
ATOM 6787 O O . ALA F 1 92 ? -7.83150 -16.57530 86.64694 1.000 67.83827 72 ALA F O 1
ATOM 6789 N N . GLY F 1 93 ? -9.70063 -15.89243 87.68202 1.000 70.91058 73 GLY F N 1
ATOM 6790 C CA . GLY F 1 93 ? -9.42247 -14.49770 87.38908 1.000 65.89440 73 GLY F CA 1
ATOM 6791 C C . GLY F 1 93 ? -10.11199 -13.59866 88.38859 1.000 62.41568 73 GLY F C 1
ATOM 6792 O O . GLY F 1 93 ? -10.79902 -14.06731 89.29640 1.000 62.54255 73 GLY F O 1
ATOM 6793 N N . MET F 1 94 ? -9.93132 -12.29013 88.20661 1.000 55.53001 74 MET F N 1
ATOM 6794 C CA . MET F 1 94 ? -10.59049 -11.30870 89.06482 1.000 59.47511 74 MET F CA 1
ATOM 6795 C C . MET F 1 94 ? -10.32490 -9.90537 88.53918 1.000 58.42910 74 MET F C 1
ATOM 6796 O O . MET F 1 94 ? -9.49057 -9.69285 87.65508 1.000 55.13033 74 MET F O 1
ATOM 6801 N N . PHE F 1 95 ? -11.05012 -8.94900 89.11510 1.000 60.31731 75 PHE F N 1
ATOM 6802 C CA . PHE F 1 95 ? -10.82022 -7.52908 88.87548 1.000 55.49840 75 PHE F CA 1
ATOM 6803 C C . PHE F 1 95 ? -11.36668 -6.75104 90.06468 1.000 55.99876 75 PHE F C 1
ATOM 6804 O O . PHE F 1 95 ? -12.08146 -7.29628 90.91022 1.000 55.74756 75 PHE F O 1
ATOM 6812 N N . THR F 1 96 ? -11.02111 -5.46412 90.12196 1.000 55.17733 76 THR F N 1
ATOM 6813 C CA . THR F 1 96 ? -11.50287 -4.55871 91.15356 1.000 49.53471 76 THR F CA 1
ATOM 6814 C C . THR F 1 96 ? -12.23309 -3.40888 90.47866 1.000 45.24523 76 THR F C 1
ATOM 6815 O O . THR F 1 96 ? -11.69314 -2.77897 89.56341 1.000 46.92987 76 THR F O 1
ATOM 6819 N N . LEU F 1 97 ? -13.45929 -3.14892 90.92080 1.000 40.29574 77 LEU F N 1
ATOM 6820 C CA . LEU F 1 97 ? -14.31144 -2.11984 90.34066 1.000 47.71593 77 LEU F CA 1
ATOM 6821 C C . LEU F 1 97 ? -14.69808 -1.14404 91.44107 1.000 52.41736 77 LEU F C 1
ATOM 6822 O O . LEU F 1 97 ? -15.37229 -1.52854 92.40326 1.000 53.52039 77 LEU F O 1
ATOM 6827 N N . THR F 1 98 ? -14.27207 0.11168 91.30389 1.000 40.64228 78 THR F N 1
ATOM 6828 C CA . THR F 1 98 ? -14.45632 1.09667 92.36172 1.000 39.81367 78 THR F CA 1
ATOM 6829 C C . THR F 1 98 ? -15.08639 2.37160 91.81474 1.000 45.18520 78 THR F C 1
ATOM 6830 O O . THR F 1 98 ? -15.06965 2.63666 90.61089 1.000 37.33874 78 THR F O 1
ATOM 6834 N N . TRP F 1 99 ? -15.66079 3.16063 92.72629 1.000 45.92320 79 TRP F N 1
ATOM 6835 C CA . TRP F 1 99 ? -16.16651 4.48464 92.38370 1.000 44.87280 79 TRP F CA 1
ATOM 6836 C C . TRP F 1 99 ? -15.10046 5.56631 92.48593 1.000 43.82893 79 TRP F C 1
ATOM 6837 O O . TRP F 1 99 ? -15.23829 6.61761 91.84864 1.000 43.54160 79 TRP F O 1
ATOM 6848 N N . ASP F 1 100 ? -14.03931 5.33352 93.28028 1.000 41.47183 80 ASP F N 1
ATOM 6849 C CA . ASP F 1 100 ? -12.92381 6.24088 93.48806 1.000 46.84337 80 ASP F CA 1
ATOM 6850 C C . ASP F 1 100 ? -11.75463 5.87878 92.57922 1.000 49.34886 80 ASP F C 1
ATOM 6851 O O . ASP F 1 100 ? -11.54139 4.70291 92.26740 1.000 50.12151 80 ASP F O 1
ATOM 6856 N N . PRO F 1 101 ? -10.98520 6.86827 92.13574 1.000 54.31426 81 PRO F N 1
ATOM 6857 C CA . PRO F 1 101 ? -9.82666 6.58656 91.27963 1.000 53.76790 81 PRO F CA 1
ATOM 6858 C C . PRO F 1 101 ? -8.72836 5.88741 92.05983 1.000 59.15624 81 PRO F C 1
ATOM 6859 O O . PRO F 1 101 ? -8.24856 6.40823 93.07849 1.000 58.28174 81 PRO F O 1
ATOM 6863 N N . PRO F 1 102 ? -8.30460 4.70182 91.61898 1.000 57.60063 82 PRO F N 1
ATOM 6864 C CA . PRO F 1 102 ? -7.17713 4.01717 92.25939 1.000 55.73938 82 PRO F CA 1
ATOM 6865 C C . PRO F 1 102 ? -5.80788 4.45618 91.76435 1.000 54.49729 82 PRO F C 1
ATOM 6866 O O . PRO F 1 102 ? -4.81319 3.81209 92.10779 1.000 43.56081 82 PRO F O 1
ATOM 6870 N N . PHE F 1 103 ? -5.73003 5.51894 90.96664 1.000 56.45929 83 PHE F N 1
ATOM 6871 C CA . PHE F 1 103 ? -4.46860 6.00870 90.43353 1.000 54.45530 83 PHE F CA 1
ATOM 6872 C C . PHE F 1 103 ? -4.51824 7.52813 90.35126 1.000 52.62916 83 PHE F C 1
ATOM 6873 O O . PHE F 1 103 ? -5.57962 8.14624 90.46917 1.000 55.58428 83 PHE F O 1
ATOM 6881 N N . ALA F 1 104 ? -3.34777 8.12876 90.14438 1.000 59.39926 84 ALA F N 1
ATOM 6882 C CA . ALA F 1 104 ? -3.19864 9.58270 90.09202 1.000 68.71061 84 ALA F CA 1
ATOM 6883 C C . ALA F 1 104 ? -3.12874 10.01856 88.63177 1.000 72.40631 84 ALA F C 1
ATOM 6884 O O . ALA F 1 104 ? -2.09105 9.87810 87.97957 1.000 73.23289 84 ALA F O 1
ATOM 6886 N N . ALA F 1 105 ? -4.23643 10.54967 88.12018 1.000 73.93923 85 ALA F N 1
ATOM 6887 C CA . ALA F 1 105 ? -4.32349 11.02311 86.74733 1.000 80.07801 85 ALA F CA 1
ATOM 6888 C C . ALA F 1 105 ? -4.49079 12.53741 86.71743 1.000 79.90788 85 ALA F C 1
ATOM 6889 O O . ALA F 1 105 ? -5.11251 13.12754 87.60511 1.000 76.17493 85 ALA F O 1
ATOM 6891 N N . ASP F 1 106 ? -3.92667 13.16287 85.68639 1.000 85.30742 86 ASP F N 1
ATOM 6892 C CA . ASP F 1 106 ? -4.05619 14.60064 85.51269 1.000 80.57271 86 ASP F CA 1
ATOM 6893 C C . ASP F 1 106 ? -5.43374 14.94976 84.95293 1.000 78.07064 86 ASP F C 1
ATOM 6894 O O . ASP F 1 106 ? -6.21687 14.08122 84.55740 1.000 86.53586 86 ASP F O 1
ATOM 6899 N N . GLU F 1 107 ? -5.72606 16.24748 84.92399 1.000 76.34238 87 GLU F N 1
ATOM 6900 C CA . GLU F 1 107 ? -7.00926 16.70797 84.41511 1.000 87.58378 87 GLU F CA 1
ATOM 6901 C C . GLU F 1 107 ? -7.06860 16.54671 82.90335 1.000 86.92906 87 GLU F C 1
ATOM 6902 O O . GLU F 1 107 ? -6.07022 16.72003 82.20101 1.000 89.19421 87 GLU F O 1
ATOM 6908 N N . GLY F 1 108 ? -8.25251 16.21581 82.39925 1.000 84.12726 88 GLY F N 1
ATOM 6909 C CA . GLY F 1 108 ? -8.39887 16.00640 80.97190 1.000 82.53099 88 GLY F CA 1
ATOM 6910 C C . GLY F 1 108 ? -7.87710 14.68022 80.46803 1.000 84.38971 88 GLY F C 1
ATOM 6911 O O . GLY F 1 108 ? -7.91142 14.43854 79.25693 1.000 84.93152 88 GLY F O 1
ATOM 6912 N N . ALA F 1 109 ? -7.39516 13.80810 81.36005 1.000 85.13277 89 ALA F N 1
ATOM 6913 C CA . ALA F 1 109 ? -6.90598 12.50053 80.93831 1.000 80.67820 89 ALA F CA 1
ATOM 6914 C C . ALA F 1 109 ? -8.03112 11.57981 80.48322 1.000 74.99657 89 ALA F C 1
ATOM 6915 O O . ALA F 1 109 ? -7.75893 10.55892 79.84175 1.000 78.55498 89 ALA F O 1
ATOM 6917 N N . PHE F 1 110 ? -9.27870 11.91387 80.79920 1.000 71.73377 90 PHE F N 1
ATOM 6918 C CA . PHE F 1 110 ? -10.44378 11.14792 80.39146 1.000 70.20886 90 PHE F CA 1
ATOM 6919 C C . PHE F 1 110 ? -11.50784 12.08317 79.83800 1.000 68.66362 90 PHE F C 1
ATOM 6920 O O . PHE F 1 110 ? -11.58554 13.24890 80.23971 1.000 68.73138 90 PHE F O 1
ATOM 6928 N N . PRO F 1 111 ? -12.33326 11.60530 78.91079 1.000 66.88910 91 PRO F N 1
ATOM 6929 C CA . PRO F 1 111 ? -13.47946 12.39921 78.45583 1.000 65.15209 91 PRO F CA 1
ATOM 6930 C C . PRO F 1 111 ? -14.47714 12.59109 79.58334 1.000 64.79280 91 PRO F C 1
ATOM 6931 O O . PRO F 1 111 ? -14.48138 11.81817 80.55343 1.000 63.46388 91 PRO F O 1
ATOM 6935 N N . PRO F 1 112 ? -15.33476 13.60861 79.49952 1.000 72.40847 92 PRO F N 1
ATOM 6936 C CA . PRO F 1 112 ? -16.25168 13.88926 80.61260 1.000 74.95398 92 PRO F CA 1
ATOM 6937 C C . PRO F 1 112 ? -17.22413 12.74198 80.84928 1.000 64.14806 92 PRO F C 1
ATOM 6938 O O . PRO F 1 112 ? -17.69791 12.09736 79.91120 1.000 73.89470 92 PRO F O 1
ATOM 6942 N N . ALA F 1 113 ? -17.51496 12.49051 82.12431 1.000 57.05982 93 ALA F N 1
ATOM 6943 C CA . ALA F 1 113 ? -18.42860 11.42689 82.51220 1.000 59.50183 93 ALA F CA 1
ATOM 6944 C C . ALA F 1 113 ? -19.16965 11.84263 83.77424 1.000 60.43670 93 ALA F C 1
ATOM 6945 O O . ALA F 1 113 ? -18.61796 12.53263 84.63519 1.000 63.34831 93 ALA F O 1
ATOM 6947 N N . GLU F 1 114 ? -20.42528 11.40749 83.88012 1.000 55.10027 94 GLU F N 1
ATOM 6948 C CA . GLU F 1 114 ? -21.26595 11.77016 85.01515 1.000 60.50377 94 GLU F CA 1
ATOM 6949 C C . GLU F 1 114 ? -21.06291 10.83828 86.20564 1.000 64.13070 94 GLU F C 1
ATOM 6950 O O . GLU F 1 114 ? -20.92325 11.30342 87.34102 1.000 68.49486 94 GLU F O 1
ATOM 6956 N N . ARG F 1 115 ? -21.05026 9.52734 85.96835 1.000 63.39307 95 ARG F N 1
ATOM 6957 C CA . ARG F 1 115 ? -20.82355 8.52921 87.01482 1.000 59.04574 95 ARG F CA 1
ATOM 6958 C C . ARG F 1 115 ? -19.80458 7.51680 86.51130 1.000 62.67478 95 ARG F C 1
ATOM 6959 O O . ARG F 1 115 ? -20.15840 6.38396 86.15518 1.000 61.88445 95 ARG F O 1
ATOM 6967 N N . PRO F 1 116 ? -18.52660 7.88653 86.47237 1.000 60.23304 96 PRO F N 1
ATOM 6968 C CA . PRO F 1 116 ? -17.50738 6.94537 85.99919 1.000 50.41205 96 PRO F CA 1
ATOM 6969 C C . PRO F 1 116 ? -17.12412 5.94341 87.07656 1.000 52.87560 96 PRO F C 1
ATOM 6970 O O . PRO F 1 116 ? -17.05694 6.26880 88.26465 1.000 58.50954 96 PRO F O 1
ATOM 6974 N N . LEU F 1 117 ? -16.88435 4.70780 86.65001 1.000 47.23403 97 LEU F N 1
ATOM 6975 C CA . LEU F 1 117 ? -16.28830 3.68968 87.49983 1.000 43.90508 97 LEU F CA 1
ATOM 6976 C C . LEU F 1 117 ? -14.86770 3.40502 87.03244 1.000 40.35599 97 LEU F C 1
ATOM 6977 O O . LEU F 1 117 ? -14.48246 3.72890 85.90577 1.000 45.53074 97 LEU F O 1
ATOM 6982 N N . TYR F 1 118 ? -14.08698 2.79164 87.91563 1.000 39.05288 98 TYR F N 1
ATOM 6983 C CA . TYR F 1 118 ? -12.67053 2.56062 87.68267 1.000 42.75621 98 TYR F CA 1
ATOM 6984 C C . TYR F 1 118 ? -12.36107 1.07760 87.80705 1.000 42.32664 98 TYR F C 1
ATOM 6985 O O . TYR F 1 118 ? -12.74591 0.43431 88.79250 1.000 44.00643 98 TYR F O 1
ATOM 6994 N N . LEU F 1 119 ? -11.67012 0.54975 86.80066 1.000 43.58134 99 LEU F N 1
ATOM 6995 C CA . LEU F 1 119 ? -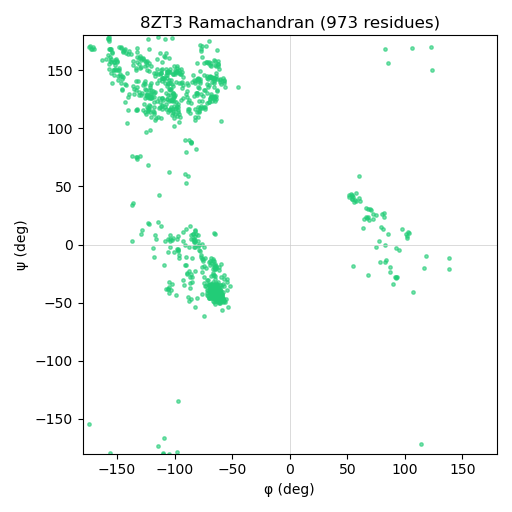11.22694 -0.83545 86.76294 1.000 44.50284 99 LEU F CA 1
ATOM 6996 C C . LEU F 1 119 ? -9.75148 -0.89638 87.13153 1.000 47.97590 99 LEU F C 1
ATOM 6997 O O . LEU F 1 119 ? -8.93642 -0.15663 86.57000 1.000 48.25851 99 LEU F O 1
ATOM 7002 N N . SER F 1 120 ? -9.41237 -1.77213 88.07337 1.000 46.61057 100 SER F N 1
ATOM 7003 C CA . SER F 1 120 ? -8.03376 -1.91471 88.51118 1.000 43.09230 100 SER F CA 1
ATOM 7004 C C . SER F 1 120 ? -7.77458 -3.36924 88.87244 1.000 48.47422 100 SER F C 1
ATOM 7005 O O . SER F 1 120 ? -8.69457 -4.18970 88.95232 1.000 46.92725 100 SER F O 1
ATOM 7008 N N . ARG F 1 121 ? -6.49180 -3.68024 89.06305 1.000 51.04382 101 ARG F N 1
ATOM 7009 C CA . ARG F 1 121 ? -6.05638 -4.97365 89.58853 1.000 52.57182 101 ARG F CA 1
ATOM 7010 C C . ARG F 1 121 ? -6.64462 -6.13707 88.79282 1.000 54.76995 101 ARG F C 1
ATOM 7011 O O . ARG F 1 121 ? -7.11675 -7.12824 89.35463 1.000 56.52884 101 ARG F O 1
ATOM 7019 N N . LEU F 1 122 ? -6.63285 -6.00543 87.46912 1.000 55.03212 102 LEU F N 1
ATOM 7020 C CA . LEU F 1 122 ? -7.04414 -7.10245 86.60553 1.000 47.11514 102 LEU F CA 1
ATOM 7021 C C . LEU F 1 122 ? -6.00854 -8.21621 86.67865 1.000 49.84935 102 LEU F C 1
ATOM 7022 O O . LEU F 1 122 ? -4.81626 -7.97903 86.47064 1.000 48.65700 102 LEU F O 1
ATOM 7027 N N . ALA F 1 123 ? -6.45658 -9.43260 86.98175 1.000 46.09482 103 ALA F N 1
ATOM 7028 C CA . ALA F 1 123 ? -5.53551 -10.54267 87.19215 1.000 54.42371 103 ALA F CA 1
ATOM 7029 C C . ALA F 1 123 ? -6.15266 -11.83321 86.67034 1.000 62.22406 103 ALA F C 1
ATOM 7030 O O . ALA F 1 123 ? -7.36197 -12.04353 86.79029 1.000 60.66995 103 ALA F O 1
ATOM 7032 N N . VAL F 1 124 ? -5.31011 -12.69575 86.10466 1.000 62.37742 104 VAL F N 1
ATOM 7033 C CA . VAL F 1 124 ? -5.74277 -13.91755 85.43784 1.000 69.80545 104 VAL F CA 1
ATOM 7034 C C . VAL F 1 124 ? -4.75477 -15.01692 85.79947 1.000 69.73109 104 VAL F C 1
ATOM 7035 O O . VAL F 1 124 ? -3.57453 -14.93358 85.42556 1.000 70.54519 104 VAL F O 1
ATOM 7039 N N . ALA F 1 125 ? -5.24738 -16.04876 86.51259 1.000 64.11220 105 ALA F N 1
ATOM 7040 C CA . ALA F 1 125 ? -4.40725 -17.08705 87.10000 1.000 70.55749 105 ALA F CA 1
ATOM 7041 C C . ALA F 1 125 ? -3.35954 -17.55913 86.09404 1.000 80.09757 105 ALA F C 1
ATOM 7042 O O . ALA F 1 125 ? -3.67732 -17.75552 84.91203 1.000 83.20811 105 ALA F O 1
ATOM 7044 N N . PRO F 1 126 ? -2.10209 -17.71996 86.51529 1.000 82.35978 106 PRO F N 1
ATOM 7045 C CA . PRO F 1 126 ? -1.03395 -18.02777 85.54839 1.000 81.73973 106 PRO F CA 1
ATOM 7046 C C . PRO F 1 126 ? -1.27133 -19.29488 84.74403 1.000 83.18976 106 PRO F C 1
ATOM 7047 O O . PRO F 1 126 ? -0.87573 -19.35552 83.57330 1.000 76.27786 106 PRO F O 1
ATOM 7051 N N . GLU F 1 127 ? -1.89610 -20.31644 85.33939 1.000 81.65527 107 GLU F N 1
ATOM 7052 C CA . GLU F 1 127 ? -2.22283 -21.52972 84.59578 1.000 86.78603 107 GLU F CA 1
ATOM 7053 C C . GLU F 1 127 ? -3.17239 -21.25085 83.43794 1.000 91.49707 107 GLU F C 1
ATOM 7054 O O . GLU F 1 127 ? -3.22014 -22.03229 82.48057 1.000 87.62112 107 GLU F O 1
ATOM 7060 N N . TRP F 1 128 ? -3.91753 -20.15143 83.50001 1.000 90.65831 108 TRP F N 1
ATOM 7061 C CA . TRP F 1 128 ? -4.87285 -19.78915 82.46507 1.000 83.53518 108 TRP F CA 1
ATOM 7062 C C . TRP F 1 128 ? -4.29144 -18.86600 81.40171 1.000 84.00593 108 TRP F C 1
ATOM 7063 O O . TRP F 1 128 ? -5.02954 -18.43937 80.50849 1.000 91.73988 108 TRP F O 1
ATOM 7074 N N . LEU F 1 129 ? -3.00108 -18.54138 81.46612 1.000 80.34032 109 LEU F N 1
ATOM 7075 C CA . LEU F 1 129 ? -2.37268 -17.73848 80.41535 1.000 85.71444 109 LEU F CA 1
ATOM 7076 C C . LEU F 1 129 ? -1.79247 -18.64668 79.32934 1.000 88.70467 109 LEU F C 1
ATOM 7077 O O . LEU F 1 129 ? -0.59362 -18.66788 79.04599 1.000 79.48747 109 LEU F O 1
ATOM 7082 N N . THR F 1 130 ? -2.69390 -19.40430 78.71476 1.000 93.50925 110 THR F N 1
ATOM 7083 C CA . THR F 1 130 ? -2.34262 -20.35186 77.66698 1.000 96.63364 110 THR F CA 1
ATOM 7084 C C . THR F 1 130 ? -2.83717 -19.87008 76.30647 1.000 94.14065 110 THR F C 1
ATOM 7085 O O . THR F 1 130 ? -3.62096 -18.92458 76.21786 1.000 83.03072 110 THR F O 1
ATOM 7089 N N . SER F 1 133 ? -5.33425 -17.33197 76.61332 1.000 82.74137 113 SER F N 1
ATOM 7090 C CA . SER F 1 133 ? -6.70456 -17.82822 76.63082 1.000 75.54025 113 SER F CA 1
ATOM 7091 C C . SER F 1 133 ? -7.69784 -16.67292 76.61571 1.000 72.83621 113 SER F C 1
ATOM 7092 O O . SER F 1 133 ? -7.38504 -15.58020 76.13842 1.000 66.97843 113 SER F O 1
ATOM 7095 N N . LEU F 1 134 ? -8.89712 -16.91915 77.14769 1.000 66.33643 114 LEU F N 1
ATOM 7096 C CA . LEU F 1 134 ? -9.97365 -15.93550 77.13623 1.000 59.42042 114 LEU F CA 1
ATOM 7097 C C . LEU F 1 134 ? -10.47623 -15.61103 78.53906 1.000 59.02590 114 LEU F C 1
ATOM 7098 O O . LEU F 1 134 ? -11.57979 -15.07664 78.69109 1.000 43.39378 114 LEU F O 1
ATOM 7103 N N . VAL F 1 135 ? -9.69367 -15.92860 79.57170 1.000 63.04998 115 VAL F N 1
ATOM 7104 C CA . VAL F 1 135 ? -10.11237 -15.61835 80.93592 1.000 61.88500 115 VAL F CA 1
ATOM 7105 C C . VAL F 1 135 ? -10.12370 -14.11050 81.15723 1.000 59.89549 115 VAL F C 1
ATOM 7106 O O . VAL F 1 135 ? -11.01700 -13.56967 81.82544 1.000 46.05730 115 VAL F O 1
ATOM 7110 N N . GLY F 1 136 ? -9.13225 -13.40899 80.59987 1.000 47.23488 116 GLY F N 1
ATOM 7111 C CA . GLY F 1 136 ? -9.16312 -11.95849 80.61623 1.000 44.76449 116 GLY F CA 1
ATOM 7112 C C . GLY F 1 136 ? -10.37195 -11.39451 79.89713 1.000 53.36787 116 GLY F C 1
ATOM 7113 O O . GLY F 1 136 ? -10.91955 -10.36943 80.30774 1.000 58.52181 116 GLY F O 1
ATOM 7114 N N . LEU F 1 137 ? -10.81236 -12.05672 78.82342 1.000 53.61953 117 LEU F N 1
ATOM 7115 C CA . LEU F 1 137 ? -12.04762 -11.65186 78.15699 1.000 52.89800 117 LEU F CA 1
ATOM 7116 C C . LEU F 1 137 ? -13.24045 -11.77990 79.09556 1.000 48.14127 117 LEU F C 1
ATOM 7117 O O . LEU F 1 137 ? -14.08866 -10.88293 79.16557 1.000 47.36224 117 LEU F O 1
ATOM 7122 N N . ARG F 1 138 ? -13.32638 -12.90343 79.81427 1.000 47.78934 118 ARG F N 1
ATOM 7123 C CA . ARG F 1 138 ? -14.39130 -13.09123 80.79428 1.000 46.79389 118 ARG F CA 1
ATOM 7124 C C . ARG F 1 138 ? -14.37047 -11.98506 81.83911 1.000 48.42464 118 ARG F C 1
ATOM 7125 O O . ARG F 1 138 ? -15.40963 -11.39610 82.16034 1.000 48.90410 118 ARG F O 1
ATOM 7133 N N . CYS F 1 139 ? -13.18450 -11.68514 82.37420 1.000 50.78207 119 CYS F N 1
ATOM 7134 C CA . CYS F 1 139 ? -13.07348 -10.67601 83.42164 1.000 47.13575 119 CYS F CA 1
ATOM 7135 C C . CYS F 1 139 ? -13.46831 -9.29706 82.91037 1.000 52.32782 119 CYS F C 1
ATOM 7136 O O . CYS F 1 139 ? -14.19669 -8.56501 83.58785 1.000 51.59283 119 CYS F O 1
ATOM 7139 N N . LEU F 1 140 ? -13.00392 -8.92630 81.71354 1.000 51.31921 120 LEU F N 1
ATOM 7140 C CA . LEU F 1 140 ? -13.29212 -7.59534 81.18741 1.000 40.43192 120 LEU F CA 1
ATOM 7141 C C . LEU F 1 140 ? -14.75788 -7.45089 80.79666 1.000 48.42064 120 LEU F C 1
ATOM 7142 O O . LEU F 1 140 ? -15.36426 -6.39485 81.02357 1.000 49.08238 120 LEU F O 1
ATOM 7147 N N . ARG F 1 141 ? -15.34698 -8.49364 80.20764 1.000 50.25078 121 ARG F N 1
ATOM 7148 C CA . ARG F 1 141 ? -16.78131 -8.47434 79.94806 1.000 48.63447 121 ARG F CA 1
ATOM 7149 C C . ARG F 1 141 ? -17.56226 -8.30523 81.24530 1.000 41.65094 121 ARG F C 1
ATOM 7150 O O . ARG F 1 141 ? -18.46671 -7.46135 81.33641 1.000 45.62585 121 ARG F O 1
ATOM 7158 N N . ARG F 1 142 ? -17.22044 -9.10569 82.26321 1.000 42.03641 122 ARG F N 1
ATOM 7159 C CA . ARG F 1 142 ? -17.88946 -9.00247 83.55366 1.000 47.91532 122 ARG F CA 1
ATOM 7160 C C . ARG F 1 142 ? -17.74576 -7.60413 84.13705 1.000 50.32250 122 ARG F C 1
ATOM 7161 O O . ARG F 1 142 ? -18.70461 -7.05642 84.68679 1.000 43.68805 122 ARG F O 1
ATOM 7169 N N . ALA F 1 143 ? -16.56152 -7.00193 84.00542 1.000 46.66628 123 ALA F N 1
ATOM 7170 C CA . ALA F 1 143 ? -16.33985 -5.66446 84.54543 1.000 48.55678 123 ALA F CA 1
ATOM 7171 C C . ALA F 1 143 ? -17.20126 -4.63021 83.83383 1.000 48.46860 123 ALA F C 1
ATOM 7172 O O . ALA F 1 143 ? -17.83396 -3.78684 84.48120 1.000 50.70006 123 ALA F O 1
ATOM 7174 N N . ILE F 1 144 ? -17.22736 -4.67431 82.49869 1.000 47.58334 124 ILE F N 1
ATOM 7175 C CA . ILE F 1 144 ? -18.02001 -3.71661 81.72952 1.000 49.13202 124 ILE F CA 1
ATOM 7176 C C . ILE F 1 144 ? -19.49542 -3.83159 82.10068 1.000 47.13766 124 ILE F C 1
ATOM 7177 O O . ILE F 1 144 ? -20.17771 -2.82762 82.34456 1.000 52.57346 124 ILE F O 1
ATOM 7182 N N . GLU F 1 145 ? -19.99981 -5.06392 82.18535 1.000 52.58655 125 GLU F N 1
ATOM 7183 C CA . GLU F 1 145 ? -21.42130 -5.26351 82.44996 1.000 51.30006 125 GLU F CA 1
ATOM 7184 C C . GLU F 1 145 ? -21.77780 -4.92519 83.89670 1.000 50.50509 125 GLU F C 1
ATOM 7185 O O . GLU F 1 145 ? -22.86141 -4.39079 84.16841 1.000 52.16294 125 GLU F O 1
ATOM 7191 N N . THR F 1 146 ? -20.87389 -5.21084 84.83681 1.000 47.74325 126 THR F N 1
ATOM 7192 C CA . THR F 1 146 ? -21.09749 -4.83482 86.22770 1.000 54.14903 126 THR F CA 1
ATOM 7193 C C . THR F 1 146 ? -21.11235 -3.32101 86.39014 1.000 54.94443 126 THR F C 1
ATOM 7194 O O . THR F 1 146 ? -21.91946 -2.77914 87.15452 1.000 57.48923 126 THR F O 1
ATOM 7198 N N . ALA F 1 147 ? -20.22865 -2.61881 85.67592 1.000 52.23920 127 ALA F N 1
ATOM 7199 C CA . ALA F 1 147 ? -20.22044 -1.16288 85.75241 1.000 52.07951 127 ALA F CA 1
ATOM 7200 C C . ALA F 1 147 ? -21.46766 -0.57302 85.10789 1.000 52.94712 127 ALA F C 1
ATOM 7201 O O . ALA F 1 147 ? -22.00229 0.43489 85.58518 1.000 55.40403 127 ALA F O 1
ATOM 7203 N N . ALA F 1 148 ? -21.94872 -1.18929 84.02533 1.000 54.27281 128 ALA F N 1
ATOM 7204 C CA . ALA F 1 148 ? -23.17934 -0.71570 83.40006 1.000 58.30893 128 ALA F CA 1
ATOM 7205 C C . ALA F 1 148 ? -24.38429 -0.93158 84.31096 1.000 63.54253 128 ALA F C 1
ATOM 7206 O O . ALA F 1 148 ? -25.24948 -0.05441 84.42155 1.000 57.84676 128 ALA F O 1
ATOM 7208 N N . GLN F 1 149 ? -24.45889 -2.08986 84.97517 1.000 60.41702 129 GLN F N 1
ATOM 7209 C CA . GLN F 1 149 ? -25.57583 -2.34678 85.88121 1.000 57.87497 129 GLN F CA 1
ATOM 7210 C C . GLN F 1 149 ? -25.54932 -1.42070 87.09242 1.000 61.45367 129 GLN F C 1
ATOM 7211 O O . GLN F 1 149 ? -26.60088 -1.14080 87.67926 1.000 51.82371 129 GLN F O 1
ATOM 7217 N N . ALA F 1 150 ? -24.37113 -0.93493 87.47945 1.000 57.18486 130 ALA F N 1
ATOM 7218 C CA . ALA F 1 150 ? -24.24533 0.00346 88.58730 1.000 58.91382 130 ALA F CA 1
ATOM 7219 C C . ALA F 1 150 ? -24.59763 1.43344 88.19473 1.000 59.11634 130 ALA F C 1
ATOM 7220 O O . ALA F 1 150 ? -24.38198 2.35045 88.99498 1.000 64.23518 130 ALA F O 1
ATOM 7222 N N . GLY F 1 151 ? -25.12615 1.63963 86.99076 1.000 69.02117 131 GLY F N 1
ATOM 7223 C CA . GLY F 1 151 ? -25.50485 2.95782 86.52889 1.000 69.05911 131 GLY F CA 1
ATOM 7224 C C . GLY F 1 151 ? -24.37399 3.80720 85.99699 1.000 63.24635 131 GLY F C 1
ATOM 7225 O O . GLY F 1 151 ? -24.56471 5.01341 85.81109 1.000 66.89703 131 GLY F O 1
ATOM 7226 N N . GLY F 1 152 ? -23.20413 3.22486 85.74439 1.000 63.60017 132 GLY F N 1
ATOM 7227 C CA . GLY F 1 152 ? -22.07942 4.00468 85.25850 1.000 59.07608 132 GLY F CA 1
ATOM 7228 C C . GLY F 1 152 ? -22.17693 4.27749 83.76554 1.000 63.90940 132 GLY F C 1
ATOM 7229 O O . GLY F 1 152 ? -22.60301 3.43156 82.98006 1.000 65.05235 132 GLY F O 1
ATOM 7230 N N . ASP F 1 153 ? -21.76223 5.48373 83.37961 1.000 57.42453 133 ASP F N 1
ATOM 7231 C CA . ASP F 1 153 ? -21.73900 5.89719 81.98281 1.000 59.67438 133 ASP F CA 1
ATOM 7232 C C . ASP F 1 153 ? -20.37328 5.72504 81.33123 1.000 56.99034 133 ASP F C 1
ATOM 7233 O O . ASP F 1 153 ? -20.26294 5.88733 80.11225 1.000 55.69606 133 ASP F O 1
ATOM 7238 N N . ALA F 1 154 ? -19.33812 5.40703 82.10462 1.000 51.56204 134 ALA F N 1
ATOM 7239 C CA . ALA F 1 154 ? -18.00279 5.23212 81.55428 1.000 50.90453 134 ALA F CA 1
ATOM 7240 C C . ALA F 1 154 ? -17.18726 4.34816 82.48635 1.000 48.96843 134 ALA F C 1
ATOM 7241 O O . ALA F 1 154 ? -17.41837 4.31580 83.69771 1.000 44.82387 134 ALA F O 1
ATOM 7243 N N . LEU F 1 155 ? -16.23591 3.62469 81.90151 1.000 51.54340 135 LEU F N 1
ATOM 7244 C CA . LEU F 1 155 ? -15.31209 2.77074 82.64060 1.000 40.62727 135 LEU F CA 1
ATOM 7245 C C . LEU F 1 155 ? -13.89809 3.24055 82.32839 1.000 41.84784 135 LEU F C 1
ATOM 7246 O O . LEU F 1 155 ? -13.44597 3.14589 81.18201 1.000 46.64905 135 LEU F O 1
ATOM 7251 N N . ARG F 1 156 ? -13.21264 3.76125 83.34084 1.000 51.16714 136 ARG F N 1
ATOM 7252 C CA . ARG F 1 156 ? -11.85637 4.26641 83.20417 1.000 44.75367 136 ARG F CA 1
ATOM 7253 C C . ARG F 1 156 ? -10.87619 3.28830 83.83606 1.000 46.13534 136 ARG F C 1
ATOM 7254 O O . ARG F 1 156 ? -11.20252 2.59554 84.80425 1.000 44.89797 136 ARG F O 1
ATOM 7262 N N . SER F 1 157 ? -9.66782 3.23750 83.28360 1.000 42.72850 137 SER F N 1
ATOM 7263 C CA . SER F 1 157 ? -8.67385 2.31040 83.80420 1.000 47.03459 137 SER F CA 1
ATOM 7264 C C . SER F 1 157 ? -7.28321 2.81783 83.45473 1.000 53.53142 137 SER F C 1
ATOM 7265 O O . SER F 1 157 ? -7.10466 3.60565 82.52233 1.000 48.30404 137 SER F O 1
ATOM 7268 N N . GLU F 1 158 ? -6.30214 2.36286 84.23069 1.000 54.55208 138 GLU F N 1
ATOM 7269 C CA . GLU F 1 158 ? -4.89136 2.57268 83.93926 1.000 55.44353 138 GLU F CA 1
ATOM 7270 C C . GLU F 1 158 ? -4.28689 1.23780 83.53587 1.000 58.09909 138 GLU F C 1
ATOM 7271 O O . GLU F 1 158 ? -4.37792 0.26061 84.28611 1.000 64.00498 138 GLU F O 1
ATOM 7277 N N . ALA F 1 159 ? -3.68033 1.19657 82.35258 1.000 60.97823 139 ALA F N 1
ATOM 7278 C CA . ALA F 1 159 ? -3.19357 -0.04784 81.77945 1.000 66.48531 139 ALA F CA 1
ATOM 7279 C C . ALA F 1 159 ? -1.71030 0.06225 81.46115 1.000 67.82243 139 ALA F C 1
ATOM 7280 O O . ALA F 1 159 ? -1.17613 1.15212 81.24010 1.000 64.68195 139 ALA F O 1
ATOM 7282 N N . ASN F 1 160 ? -1.05090 -1.09454 81.43913 1.000 72.88772 140 ASN F N 1
ATOM 7283 C CA . ASN F 1 160 ? 0.34103 -1.18362 81.03121 1.000 72.75553 140 ASN F CA 1
ATOM 7284 C C . ASN F 1 160 ? 0.39281 -1.58800 79.56663 1.000 69.64039 140 ASN F C 1
ATOM 7285 O O . ASN F 1 160 ? -0.01936 -2.70890 79.23126 1.000 72.63596 140 ASN F O 1
ATOM 7290 N N . PRO F 1 161 ? 0.87112 -0.72569 78.66317 1.000 69.25488 141 PRO F N 1
ATOM 7291 C CA . PRO F 1 161 ? 0.95594 -1.11961 77.24679 1.000 71.76441 141 PRO F CA 1
ATOM 7292 C C . PRO F 1 161 ? 1.95244 -2.23340 76.98248 1.000 76.09972 141 PRO F C 1
ATOM 7293 O O . PRO F 1 161 ? 1.92329 -2.81972 75.89397 1.000 72.98773 141 PRO F O 1
ATOM 7297 N N . ASP F 1 162 ? 2.83318 -2.54609 77.93340 1.000 82.00545 142 ASP F N 1
ATOM 7298 C CA . ASP F 1 162 ? 3.76078 -3.65690 77.76077 1.000 77.20697 142 ASP F CA 1
ATOM 7299 C C . ASP F 1 162 ? 3.08008 -5.01246 77.90692 1.000 73.53425 142 ASP F C 1
ATOM 7300 O O . ASP F 1 162 ? 3.63585 -6.02262 77.45862 1.000 81.53105 142 ASP F O 1
ATOM 7305 N N . LEU F 1 163 ? 1.89895 -5.06079 78.52617 1.000 70.56370 143 LEU F N 1
ATOM 7306 C CA . LEU F 1 163 ? 1.05847 -6.25861 78.49792 1.000 76.92856 143 LEU F CA 1
ATOM 7307 C C . LEU F 1 163 ? 0.30689 -6.24345 77.17058 1.000 72.71249 143 LEU F C 1
ATOM 7308 O O . LEU F 1 163 ? -0.83688 -5.79051 77.06905 1.000 69.02190 143 LEU F O 1
ATOM 7313 N N . SER F 1 164 ? 0.99766 -6.71529 76.12574 1.000 71.02683 144 SER F N 1
ATOM 7314 C CA . SER F 1 164 ? 0.49791 -6.57391 74.76078 1.000 70.76028 144 SER F CA 1
ATOM 7315 C C . SER F 1 164 ? -0.84762 -7.26633 74.58151 1.000 65.67932 144 SER F C 1
ATOM 7316 O O . SER F 1 164 ? -1.75841 -6.71127 73.95562 1.000 60.24773 144 SER F O 1
ATOM 7319 N N . ALA F 1 165 ? -0.99386 -8.47669 75.12567 1.000 58.75959 145 ALA F N 1
ATOM 7320 C CA . ALA F 1 165 ? -2.26179 -9.19169 75.01418 1.000 68.11753 145 ALA F CA 1
ATOM 7321 C C . ALA F 1 165 ? -3.39071 -8.41682 75.68439 1.000 67.04648 145 ALA F C 1
ATOM 7322 O O . ALA F 1 165 ? -4.45692 -8.21343 75.09180 1.000 62.97076 145 ALA F O 1
ATOM 7324 N N . THR F 1 166 ? -3.16735 -7.96514 76.92149 1.000 63.50471 146 THR F N 1
ATOM 7325 C CA . THR F 1 166 ? -4.19468 -7.21332 77.63558 1.000 61.94596 146 THR F CA 1
ATOM 7326 C C . THR F 1 166 ? -4.47304 -5.87547 76.96113 1.000 53.39016 146 THR F C 1
ATOM 7327 O O . THR F 1 166 ? -5.62602 -5.43501 76.90027 1.000 57.06667 146 THR F O 1
ATOM 7331 N N . ARG F 1 167 ? -3.43399 -5.22011 76.43996 1.000 57.10985 147 ARG F N 1
ATOM 7332 C CA . ARG F 1 167 ? -3.62780 -3.93937 75.76667 1.000 57.89835 147 ARG F CA 1
ATOM 7333 C C . ARG F 1 167 ? -4.47607 -4.10264 74.50866 1.000 57.83914 147 ARG F C 1
ATOM 7334 O O . ARG F 1 167 ? -5.40281 -3.31895 74.26190 1.000 58.72011 147 ARG F O 1
ATOM 7342 N N . SER F 1 168 ? -4.17329 -5.12235 73.69905 1.000 59.17203 148 SER F N 1
ATOM 7343 C CA . SER F 1 168 ? -4.97836 -5.38396 72.51021 1.000 64.63301 148 SER F CA 1
ATOM 7344 C C . SER F 1 168 ? -6.40188 -5.77287 72.88482 1.000 51.15804 148 SER F C 1
ATOM 7345 O O . SER F 1 168 ? -7.35880 -5.35422 72.22541 1.000 49.37234 148 SER F O 1
ATOM 7348 N N . LEU F 1 169 ? -6.56205 -6.57152 73.94274 1.000 52.99876 149 LEU F N 1
ATOM 7349 C CA . LEU F 1 169 ? -7.89713 -6.94794 74.39430 1.000 54.71223 149 LEU F CA 1
ATOM 7350 C C . LEU F 1 169 ? -8.70292 -5.72441 74.81557 1.000 54.17460 149 LEU F C 1
ATOM 7351 O O . LEU F 1 169 ? -9.89790 -5.62414 74.51407 1.000 52.42088 149 LEU F O 1
ATOM 7356 N N . LEU F 1 170 ? -8.06220 -4.77894 75.50628 1.000 52.76808 150 LEU F N 1
ATOM 7357 C CA . LEU F 1 170 ? -8.74510 -3.54830 75.89169 1.000 56.08058 150 LEU F CA 1
ATOM 7358 C C . LEU F 1 170 ? -9.10249 -2.70948 74.67180 1.000 53.83181 150 LEU F C 1
ATOM 7359 O O . LEU F 1 170 ? -10.19399 -2.13171 74.60713 1.000 51.53816 150 LEU F O 1
ATOM 7364 N N . ASP F 1 171 ? -8.19672 -2.63234 73.69392 1.000 54.32198 151 ASP F N 1
ATOM 7365 C CA . ASP F 1 171 ? -8.48167 -1.86139 72.48694 1.000 54.49546 151 ASP F CA 1
ATOM 7366 C C . ASP F 1 171 ? -9.64221 -2.46288 71.70353 1.000 48.25933 151 ASP F C 1
ATOM 7367 O O . ASP F 1 171 ? -10.47149 -1.73014 71.15363 1.000 44.79721 151 ASP F O 1
ATOM 7372 N N . ILE F 1 172 ? -9.71949 -3.79302 71.64410 1.000 49.14909 152 ILE F N 1
ATOM 7373 C CA . ILE F 1 172 ? -10.77032 -4.44708 70.86967 1.000 47.32146 152 ILE F CA 1
ATOM 7374 C C . ILE F 1 172 ? -12.12849 -4.24944 71.53127 1.000 49.17407 152 ILE F C 1
ATOM 7375 O O . ILE F 1 172 ? -13.15101 -4.09486 70.85099 1.000 41.66351 152 ILE F O 1
ATOM 7380 N N . LEU F 1 173 ? -12.16179 -4.23105 72.86218 1.000 50.65540 153 LEU F N 1
ATOM 7381 C CA . LEU F 1 173 ? -13.41517 -4.09160 73.59255 1.000 44.64164 153 LEU F CA 1
ATOM 7382 C C . LEU F 1 173 ? -13.92097 -2.65323 73.65565 1.000 42.74852 153 LEU F C 1
ATOM 7383 O O . LEU F 1 173 ? -14.95071 -2.40311 74.29274 1.000 43.66860 153 LEU F O 1
ATOM 7388 N N . GLY F 1 174 ? -13.23911 -1.70851 73.01598 1.000 43.93950 154 GLY F N 1
ATOM 7389 C CA . GLY F 1 174 ? -13.71737 -0.34496 72.93329 1.000 52.38813 154 GLY F CA 1
ATOM 7390 C C . GLY F 1 174 ? -13.06219 0.65070 73.86434 1.000 50.06855 154 GLY F C 1
ATOM 7391 O O . GLY F 1 174 ? -13.50352 1.80456 73.90991 1.000 46.83893 154 GLY F O 1
ATOM 7392 N N . PHE F 1 175 ? -12.03268 0.24996 74.60725 1.000 50.06647 155 PHE F N 1
ATOM 7393 C CA . PHE F 1 175 ? -11.32233 1.17297 75.48452 1.000 56.80731 155 PHE F CA 1
ATOM 7394 C C . PHE F 1 175 ? -10.46087 2.11031 74.64574 1.000 57.52257 155 PHE F C 1
ATOM 7395 O O . PHE F 1 175 ? -9.55716 1.66254 73.93117 1.000 62.73414 155 PHE F O 1
ATOM 7403 N N . VAL F 1 176 ? -10.74480 3.40744 74.73283 1.000 59.81643 156 VAL F N 1
ATOM 7404 C CA . VAL F 1 176 ? -10.06864 4.42937 73.94225 1.000 52.22698 156 VAL F CA 1
ATOM 7405 C C . VAL F 1 176 ? -9.07336 5.16328 74.82858 1.000 62.38610 156 VAL F C 1
ATOM 7406 O O . VAL F 1 176 ? -9.40479 5.56285 75.95234 1.000 58.18455 156 VAL F O 1
ATOM 7410 N N . GLN F 1 177 ? -7.85403 5.33955 74.32452 1.000 65.47087 157 GLN F N 1
ATOM 7411 C CA . GLN F 1 177 ? -6.86450 6.17276 74.99085 1.000 61.81066 157 GLN F CA 1
ATOM 7412 C C . GLN F 1 177 ? -7.11220 7.63691 74.64845 1.000 72.69726 157 GLN F C 1
ATOM 7413 O O . GLN F 1 177 ? -7.27029 7.99240 73.47610 1.000 73.99267 157 GLN F O 1
ATOM 7419 N N . HIS F 1 178 ? -7.14585 8.48529 75.67411 1.000 85.89068 158 HIS F N 1
ATOM 7420 C CA . HIS F 1 178 ? -7.45300 9.90033 75.50739 1.000 81.02650 158 HIS F CA 1
ATOM 7421 C C . HIS F 1 178 ? -6.21064 10.78039 75.46130 1.000 89.38572 158 HIS F C 1
ATOM 7422 O O . HIS F 1 178 ? -6.13074 11.68452 74.62342 1.000 83.73025 158 HIS F O 1
ATOM 7429 N N . GLY F 1 179 ? -5.23781 10.53394 76.33728 1.000 88.93958 159 GLY F N 1
ATOM 7430 C CA . GLY F 1 179 ? -4.04118 11.33932 76.40337 1.000 92.67968 159 GLY F CA 1
ATOM 7431 C C . GLY F 1 179 ? -2.80758 10.59719 75.92925 1.000 95.34617 159 GLY F C 1
ATOM 7432 O O . GLY F 1 179 ? -2.87483 9.43688 75.51565 1.000 92.27066 159 GLY F O 1
ATOM 7433 N N . PRO F 1 180 ? -1.65284 11.25760 75.97371 1.000 94.75302 160 PRO F N 1
ATOM 7434 C CA . PRO F 1 180 ? -0.41169 10.61145 75.53066 1.000 93.31884 160 PRO F CA 1
ATOM 7435 C C . PRO F 1 180 ? 0.05201 9.55478 76.52360 1.000 96.34601 160 PRO F C 1
ATOM 7436 O O . PRO F 1 180 ? -0.46186 9.42179 77.63615 1.000 96.52996 160 PRO F O 1
ATOM 7440 N N . THR F 1 181 ? 1.05537 8.79279 76.09573 1.000 91.62352 161 THR F N 1
ATOM 7441 C CA . THR F 1 181 ? 1.63166 7.74794 76.93159 1.000 88.93163 161 THR F CA 1
ATOM 7442 C C . THR F 1 181 ? 2.60041 8.34926 77.94215 1.000 92.70572 161 THR F C 1
ATOM 7443 O O . THR F 1 181 ? 3.40647 9.22137 77.60567 1.000 92.47524 161 THR F O 1
ATOM 7447 N N . LEU F 1 182 ? 2.50492 7.88678 79.18828 1.000 92.09903 162 LEU F N 1
ATOM 7448 C CA . LEU F 1 182 ? 3.30309 8.39804 80.29365 1.000 86.48340 162 LEU F CA 1
ATOM 7449 C C . LEU F 1 182 ? 4.30656 7.34401 80.74284 1.000 88.56250 162 LEU F C 1
ATOM 7450 O O . LEU F 1 182 ? 4.00473 6.14689 80.74458 1.000 96.43092 162 LEU F O 1
ATOM 7455 N N . SER F 1 183 ? 5.49818 7.79391 81.12688 1.000 91.96844 163 SER F N 1
ATOM 7456 C CA . SER F 1 183 ? 6.54560 6.89055 81.59847 1.000 95.54088 163 SER F CA 1
ATOM 7457 C C . SER F 1 183 ? 6.85282 7.11043 83.07819 1.000 82.80311 163 SER F C 1
ATOM 7458 O O . SER F 1 183 ? 6.52289 8.15328 83.64448 1.000 93.81864 163 SER F O 1
ATOM 7461 N N . ARG F 1 189 ? 5.79428 2.22583 82.23901 1.000 81.70293 169 ARG F N 1
ATOM 7462 C CA . ARG F 1 189 ? 4.97097 2.87021 81.22324 1.000 87.15834 169 ARG F CA 1
ATOM 7463 C C . ARG F 1 189 ? 3.49099 2.56828 81.46968 1.000 84.92797 169 ARG F C 1
ATOM 7464 O O . ARG F 1 189 ? 3.14561 1.49295 81.96288 1.000 77.44956 169 ARG F O 1
ATOM 7472 N N . ARG F 1 190 ? 2.62188 3.52092 81.13364 1.000 82.53852 170 ARG F N 1
ATOM 7473 C CA . ARG F 1 190 ? 1.20457 3.39096 81.44282 1.000 78.64270 170 ARG F CA 1
ATOM 7474 C C . ARG F 1 190 ? 0.39639 4.26208 80.49168 1.000 78.53166 170 ARG F C 1
ATOM 7475 O O . ARG F 1 190 ? 0.90181 5.24685 79.94571 1.000 78.63078 170 ARG F O 1
ATOM 7483 N N . VAL F 1 191 ? -0.86833 3.88222 80.30120 1.000 75.37651 171 VAL F N 1
ATOM 7484 C CA . VAL F 1 191 ? -1.82424 4.66309 79.52876 1.000 71.96453 171 VAL F CA 1
ATOM 7485 C C . VAL F 1 191 ? -3.14702 4.70142 80.28400 1.000 69.33602 171 VAL F C 1
ATOM 7486 O O . VAL F 1 191 ? -3.46143 3.81922 81.08762 1.000 62.29480 171 VAL F O 1
ATOM 7490 N N . HIS F 1 192 ? -3.92184 5.75005 80.01718 1.000 61.75395 172 HIS F N 1
ATOM 7491 C CA . HIS F 1 192 ? -5.22898 5.95207 80.63141 1.000 62.48687 172 HIS F CA 1
ATOM 7492 C C . HIS F 1 192 ? -6.30683 5.68228 79.58913 1.000 64.34532 172 HIS F C 1
ATOM 7493 O O . HIS F 1 192 ? -6.38623 6.38667 78.57605 1.000 64.62171 172 HIS F O 1
ATOM 7500 N N . LEU F 1 193 ? -7.12948 4.66654 79.83932 1.000 60.05953 173 LEU F N 1
ATOM 7501 C CA . LEU F 1 193 ? -8.13139 4.20401 78.89367 1.000 54.91336 173 LEU F CA 1
ATOM 7502 C C . LEU F 1 193 ? -9.53438 4.49058 79.41275 1.000 57.65193 173 LEU F C 1
ATOM 7503 O O . LEU F 1 193 ? -9.79055 4.46541 80.62140 1.000 55.20643 173 LEU F O 1
ATOM 7508 N N . HIS F 1 194 ? -10.44127 4.75083 78.47337 1.000 56.39630 174 HIS F N 1
ATOM 7509 C CA . HIS F 1 194 ? -11.83821 5.04264 78.76162 1.000 51.95127 174 HIS F CA 1
ATOM 7510 C C . HIS F 1 194 ? -12.71157 4.25767 77.79823 1.000 56.50711 174 HIS F C 1
ATOM 7511 O O . HIS F 1 194 ? -12.44300 4.23931 76.59274 1.000 56.57092 174 HIS F O 1
ATOM 7518 N N . LYS F 1 195 ? -13.75102 3.61516 78.32714 1.000 55.17607 175 LYS F N 1
ATOM 7519 C CA . LYS F 1 195 ? -14.73164 2.91200 77.51249 1.000 52.96636 175 LYS F CA 1
ATOM 7520 C C . LYS F 1 195 ? -16.11892 3.43334 77.84892 1.000 52.38959 175 LYS F C 1
ATOM 7521 O O . LYS F 1 195 ? -16.49888 3.47929 79.02252 1.000 52.06599 175 LYS F O 1
ATOM 7527 N N . SER F 1 196 ? -16.86988 3.82076 76.82297 1.000 51.87079 176 SER F N 1
ATOM 7528 C CA . SER F 1 196 ? -18.23245 4.28665 77.03214 1.000 49.61857 176 SER F CA 1
ATOM 7529 C C . SER F 1 196 ? -19.12805 3.13477 77.47227 1.000 58.95782 176 SER F C 1
ATOM 7530 O O . SER F 1 196 ? -18.97118 1.99614 77.02277 1.000 51.07042 176 SER F O 1
ATOM 7533 N N . LEU F 1 197 ? -20.06804 3.43658 78.35876 1.000 54.05035 177 LEU F N 1
ATOM 7534 C CA . LEU F 1 197 ? -21.02011 2.46860 78.87972 1.000 56.91222 177 LEU F CA 1
ATOM 7535 C C . LEU F 1 197 ? -22.43856 2.95580 78.60976 1.000 72.25226 177 LEU F C 1
ATOM 7536 O O . LEU F 1 197 ? -22.65484 4.05043 78.08415 1.000 73.22824 177 LEU F O 1
ATOM 7541 N N . ARG F 1 198 ? -23.41587 2.12955 78.97847 1.000 75.18421 178 ARG F N 1
ATOM 7542 C CA . ARG F 1 198 ? -24.82527 2.51398 78.91414 1.000 80.03188 178 ARG F CA 1
ATOM 7543 C C . ARG F 1 198 ? -25.54399 1.95265 80.13598 1.000 84.32849 178 ARG F C 1
ATOM 7544 O O . ARG F 1 198 ? -25.82055 0.74312 80.20519 1.000 78.23939 178 ARG F O 1
ATOM 7552 N N . PRO F 1 199 ? -25.85458 2.80454 81.12991 1.000 83.82138 179 PRO F N 1
ATOM 7553 C CA . PRO F 1 199 ? -26.51547 2.47010 82.39707 1.000 82.43738 179 PRO F CA 1
ATOM 7554 C C . PRO F 1 199 ? -27.83938 1.73242 82.21793 1.000 86.26923 179 PRO F C 1
ATOM 7555 O O . PRO F 1 199 ? -28.31186 1.05280 83.13032 1.000 79.02416 179 PRO F O 1
#

Foldseek 3Di:
DDDDDDDVQVVQKDKDQDQDLVLLVVQLVQQQVLLCVVLVHHRDDDDSVVSNVQSVVSQKMFMGGNNRTFWIKGKAQDDPDDDPCLQDDDFDREIEIESTGGHPVNPDDDPCVSVVHVVVRVVVCVVVVHQKYKYKDFVSSPVNVVSCVVVAWDGRDDWDDPPPGTIMTMTMHGD/DKDKDQDQDLVLLVVQLVQQQVLLCVVLVHHRDDDDSVVSNVQSVVSQKMFIDDVRHTFWIKGKAQDDPDDDDCVQPDDFDREIEIDSTGGGNVQPDPPRCSSVVHVVVRVVVCVVVVHFKYKYKDFVSSPVNVVSCVVVAFAWTDDWDDPVPPTIITMTMHGD/DKDKDQDQDLVLLVVQLVQQQPVLCVVLVHHRDDDDSVVSNVQSVVSQKMFIDDPRHTFWIKGKAQDDPDDDDPPQDDDFDREIEIDSTGGGPVPPDDPPPVSVVHVVVNQVVCQVVVHFKYKYKDFVSSPVNVVSCVVVAWDFDDDWDDPVPRGIITMTMHGHD/DKDKDQDQDLVLLVVQLVQQQVLLCVVLVHHRDDDDSVVSVVQSVVSQKMFIDDPNHTFWIKGKAQDDPDDDDPPFDDDWDRAIEIESTGGGPVQPDVPRCVSVVHVVVNQVVCLPPPHFKYKYKDFVSSPVNVVSCVVVAWDWTDDWDDPVPPTIMTMTMHGHD/DKDKDLDQDLVLLVVQLVQQQVLLCVVLVHHRDDDDSVVSNVQSVVSQKMFIADPNHTFWIKGKAQDDPDPDDDDFDREIEIDSTGGHSVPVVCSSLVHVVVRQVQCQQVVTFKYKYKDFVSSPVVVVSCVVVAWDFDDDWDDPVVGTTITMTMHTHHRDHNVPD/DKDKDLDQDLVVLVVQLVQQQVVLVCPRDDDDSVVSNVQSVVSQKMWIADPNHTFWIKGKAQDDPDDDDPQQDDDWDREIEIDSTGGGPVQVVDCVSVVHVVVRQVVCQVVVTFKYKYKDDVSSVVNVVSCVVVAWDGGDDQPPDITITMHGHHD

Nearest PDB structures (foldseek):
  7rb3-assembly1_A  TM=8.285E-01  e=1.091E-07  Homo sapiens
  7mx2-assembly1_A  TM=7.785E-01  e=4.953E-07  Homo sapiens
  2oh1-assembly3_C  TM=7.436E-01  e=1.747E-06  Listeria monocytogenes serotype 4b str. F2365
  2q7b-assembly1_A-2  TM=6.866E-01  e=3.081E-06  Streptococcus agalactiae 2603V/R
  3lod-assembly1_A  TM=7.168E-01  e=7.447E-06  Klebsiella pneumoniae subsp. pneumoniae MGH 78578

Radius of gyration: 32.73 Å; Cα contacts (8 Å, |Δi|>4): 1850; chains: 6; bounding box: 78×70×106 Å

B-factor: mean 49.4, std 17.37, range [18.33, 129.31]

Solvent-accessible surface area: 46433 Å² total; per-residue (Å²): 158,117,188,138,100,86,52,161,88,73,56,19,46,100,63,62,83,1,147,74,14,42,46,1,19,64,15,0,51,42,1,12,59,72,31,11,88,83,37,75,44,71,42,62,99,82,119,47,47,46,0,13,77,22,0,121,71,31,12,0,26,0,2,45,47,108,48,140,25,0,0,1,0,1,15,6,29,17,27,39,14,1,4,71,68,55,9,8,30,135,29,76,53,22,4,11,1,20,28,38,0,10,3,39,92,51,56,101,82,66,38,109,1,14,56,100,0,0,114,99,0,14,86,31,0,51,151,36,29,12,48,1,0,16,6,58,11,41,25,38,35,85,86,33,42,55,43,5,89,131,32,32,2,88,62,103,14,102,56,29,42,20,20,49,71,80,107,22,0,4,0,10,40,82,70,76,72,102,59,49,81,2,186,69,22,45,42,2,29,60,10,1,31,1,2,12,7,23,24,9,34,78,14,70,46,72,46,55,99,78,156,85,105,47,0,83,108,26,4,157,66,33,14,1,24,0,0,46,33,98,47,59,32,0,0,1,0,2,14,5,144,70,59,48,22,109,29,114,52,67,52,10,45,136,30,148,115,23,4,5,2,22,28,35,0,6,1,1,50,64,52,61,63,34,35,34,4,13,2,47,0,0,31,98,0,15,62,31,0,47,142,47,39,12,42,1,0,12,5,69,11,45,27,43,34,82,80,28,25,44,15,6,42,19,3,22,0,86,12,46,17,72,25,69,75,60,71,145,66,89,93,83,0,12,0,8,25,80,74,70,68,32,28,12,14,1,158,76,31,42,46,0,25,64,20,0,51,38,1,11,55,98,34,10,87,95,39,73,48,78,46,48,110,76,153,92,104,36,0,66,102,18,4,168,69,18,14,0,12,0,2,7,21,26,7,75,30,0,0,1,0,1,13,3,136,64,78,46,32,92,43,128,178,75,25,25,34,136,29,147,125,24,3,17,7,22,27,39,1,9,8,41,78,44,62,114,46,58,32,34,2,14,2,42,0,0,33,39,0,13,56,10,0,32,116,51,34,2,50,1,0,28,4,64,14,28,19,41,39,82,82,26,40,39,18,6,81,16,3,22,1,76,59,103,36,111,57,66,74,78,78,157,47,80,95,73,1,16,0,18,25,76,15,251,113,72,130,55,67,75,2,216,78,28,45,46,1,32,27,14,0,26,1,2,15,0,43,32,4,32,94,39,74,35,78,13,22,76,42,121,80,71,14,0,77,75,22,13,203,66,35,15,0,28,0,1,51,48,124,59,96,28,1,0,1,0,0,17,8,130,75,63,10,5,35,38,112,166,76,26,14,38,135,27,145,138,26,6,15,3,4,5,40,0,7,4,24,47,68,59,89,95,68,40,109,5,12,52,105,0,0,111,98,0,21,74,30,0,19,111,85,19,3,53,1,0,26,6,25,11,12,30,48,28,85,83,28,46,57,41,8,89,132,37,36,2,85,61,47,41,104,60,48,78,67,79,167,53,50,89,63,1,8,0,16,38,86,22,213,81,75,118,57,60,79,2,176,52,25,14,38,0,10,28,12,0,14,23,1,11,15,60,32,11,88,82,37,75,49,54,3,53,57,76,141,34,62,31,0,40,69,20,11,143,60,31,11,0,31,0,0,45,32,117,55,123,24,0,0,0,0,0,16,5,91,70,74,37,33,88,98,69,30,134,34,160,107,25,4,18,3,19,23,38,1,7,4,35,91,85,55,160,81,6,13,2,50,0,0,68,100,0,27,79,32,0,11,82,33,28,0,34,2,0,29,6,60,11,38,24,52,36,78,82,29,46,46,13,6,76,18,4,30,3,82,64,80,45,102,58,57,73,79,78,127,50,58,95,63,1,24,0,21,32,80,21,198,71,51,62,55,91,54,41,89,67,125,54,57,87,2,224,72,42,49,45,1,36,63,18,0,53,51,0,11,64,91,46,40,128,144,47,78,109,78,140,55,100,53,0,86,99,26,9,198,67,29,16,1,25,0,0,56,42,114,50,163,25,0,0,1,0,2,13,3,142,63,80,50,33,100,42,117,171,60,15,23,26,138,28,148,112,26,4,15,4,21,34,39,0,11,12,50,130,63,75,135,76,42,4,14,3,34,0,0,67,99,0,27,81,36,0,17,154,48,20,0,27,1,0,31,7,67,12,62,23,94,45,82,67,30,48,45,16,6,77,19,9,31,3,90,62,97,22,115,69,62,126,140,78,3,9,0,19,38,73,18,191,68

Secondary structure (DSSP, 8-state):
-EEEEE---HHHHHHHHHHHHHHHHHHHT-PPP---HHHHHHHHHTT-EEEEEETTEEEEEEEEESS-SS---GGGSPP-SSEEEEEEEEE-GGG-STT--HHHHHHHHHHHHHHHTT-SEEEEEE-TTSHHHHHHHHHTT-EE-S--EE-SSS-EEEEEEEE-/-EEEEE---HHHHHHHHHHHHHHHHHHHTS-PPPPPHHHHHHHHHTT-EEEEEETTEEEEEEEEESS-SS---TTSS---SSEEEEEEEEE-GGGSSSS--HHHHHHHHHHHHHHHTT-SEEEEEE-TTSHHHHHHHHHTTPEE-SPPEE-SSS-EEEEEEEE--/-EEEEE---HHHHHHHHHHHHHHHHHHHT--PPPPPHHHHHHHHHTT-EEEEEETTEEEEEEEEESS-SS---TTTSPP-SSEEEEEEEEE-GGG-STT--HHHHHHHHHHHHHHGGG--EEEEEE-TT-HHHHHHHHHTT-EE-S--EE-SSS-EEEEEEEE--/------HHHHHTEEEEE---HHHHHHHHHHHHHHHHHHHT-------HHHHHHHHHTT-EEEEEETTEEEEEEEEESS-SS---STTS---SSEEEEEEEEE-GGGSSSS--HHHHHHHHHHHHHHHTT-SEEEEEE-TTSHHHHHHHHHTTPEE-S--EE-SSS-EEEEEEEE-/-EEEEE---HHHHHHHHHHHHHHHHHHHT-------HHHHHHHHHTT-EEEEEETTEEEEEEEEESS-SS------SSEEEEEEEEE-GGG---HHHHHHHHHHHHHHHTT-SEEEEEE-TTSHHHHHHHHHTTPEE-S--EE-SSS-EEEEEEEE---------/-EEEEE---HHHHHHHHHHHHHHHH--PPPPPHHHHHHHHHTT-EEEEEETTEEEEEEEEESS-SS---TTSS---SSEEEEEEEEE-GGG----HHHHHHHHHHHHHHHTT-SEEEEEE-TT-HHHHHHHHHTTPEE-S--B--BEEEEEE---

Sequence (989 aa):
DTRIPAGEATAAWQWEVSRDTGEVHAMLCACDAHQAAASGTSAPARRMETTEHRVRSGSVHLLRHDGRPAGMFTLTWDPPFAADEGAFPPAERPLYLSRLAVAPEWLTTGGGSLVGLRCLRRAIETAAQAGGDALRSEANPDLSATRSLLDILGFVQHGPTLSDGQGRRRVHLHKSLAWQWEVSRDTGEVHAMLCACDAHQAAASGTSAPARRMETTEHRVRSGSVHLLRHDGRPAGMFTLTWDPPFAADEGAFPPAERPLYLSRLAVAPEWLTGGSLVGLRCLRRAIETAAQAGGDALRSEANPDLSATRSLLDILGFVQHGPTLSDGQGRRRVHLHKSLAWQWEVSRDTGEVHAMLCACDAHQAAASGTSAPARRMETTEHRVRSGSVHLLRHDGRPAGMFTLTWDPPFAADEGAFPPAERPLYLSRLAVAPEWLTGGSLVGLRCLRRAIETAAQAGGDALRSEANPDLSATRSLLDILGFVQHGPTLSDGQGRRRVHLHKSLRAWQWEVSRDTGEVHAMLCACDAHQAAASGTSAPARRMETTEHRVRSGSVHLLRHDGRPAGMFTLTWDPPFAADEGAFPPAERPLYLSRLAVAPEWLTGGSLVGLRCLRRAIETAAQAGGDALRSEANPDLSATRSLLDILGFVQHGPTLSDGQGRRRVHLHKSLRAWQWEVSRDTGEVHAMLCACDAHQAAASGTSAPARRMETTEHRVRSGSVHLLRHDGRPAGMFTLTWDPPFAAFPPAERPLYLSRLAVAPEWLTLVGLRCLRRAIETAAQAGGDALRSEANPDLSATRSLLDILGFVQHGPTLSDGQGRRRVHLHKSLRPASPGEDAWQWEVSRDTGEVHAMLCACDAHQAASAPARRMETTEHRVRSGSVHLLRHDGRPAGMFTLTWDPPFAADEGAFPPAERPLYLSRLAVAPEWLTSLVGLRCLRRAIETAAQAGGDALRSEANPDLSATRSLLDILGFVQHGPTLSRRVHLHKSLRP

=== Feature glossary ===
Each block in this record encodes a different view of the same protein. In brief:

Predicted aligned error. PAE(i, j) answers: if I align the predicted and true structures on residue i, how far off (in Å) do I expect residue j to be? A block-diagonal PAE matrix with low values on the blocks and high values off-diagonal is the signature of a multi-domain protein with confidently predicted domains but uncertain inter-domain orientation.

Contact-map, Ramachandran, and PAE plots. Plot images: a contact map (which residues are close in 3D, as an N×N binary image), a Ramachandran scatter (backbone torsion angles, revealing secondary-structure composition at a glance), and — for AlphaFold structures — a PAE heatmap (pairwise prediction confidence).

Backbone torsions (φ/ψ). φ (phi) and ψ (psi) are the two rotatable backbone dihedrals per residue: φ is the C(i-1)–N–Cα–C torsion, ψ is the N–Cα–C–N(i+1) torsion, both in degrees on (−180°, 180°]. α-helical residues cluster near (−60°, −45°); β-strand residues near (−120°, +130°). A Ramachandran plot is simply a scatter of (φ, ψ) for every residue.

Foldseek 3Di. A 3Di character summarizes, for each residue, the relative orientation of the Cα frame of its nearest spatial neighbor. Because it encodes fold topology rather than chemistry, 3Di alignments detect remote structural similarity that sequence alignment misses.

Radius of gyration, Cα contacts, bounding box. Three whole-structure scalars: the radius of gyration (RMS distance of Cα from centroid, in Å), the count of Cα–Cα contacts (pairs closer than 8 Å and separated by more than four residues in sequence — i.e. tertiary, not local, contacts), and the bounding-box dimensions. Together they distinguish compact globular folds from extended fibres or disordered chains.

Sequence. Sequence gives the chain of amino acids in standard one-letter code (A=alanine, C=cysteine, …, Y=tyrosine), read N→C. It is the only feature that is directly encoded by the gene; all structural features are derived from the folded form of this sequence.

mmCIF coordinates. Atomic coordinates in PDBx/mmCIF format — the same representation the Protein Data Bank distributes. Each line of the _atom_site loop places one backbone atom in Cartesian space (units: ångströms, origin: arbitrary).

Secondary structure (3-state, P-SEA). Three-state secondary structure (P-SEA) collapses the eight DSSP classes into helix (a), strand (b), and coil (c). P-SEA assigns these from Cα geometry alone — distances and angles — without requiring backbone oxygens, so it works on any Cα trace.

InterPro / GO / CATH / organism. Functional annotations link the protein to curated databases. InterPro entries identify conserved domains and families by matching the sequence against member-database signatures (Pfam, PROSITE, CDD, …). Gene Ontology (GO) terms describe molecular function, biological process, and cellular component in a controlled vocabulary. CATH places the structure in a hierarchical fold classification (Class/Architecture/Topology/Homologous-superfamily). The organism is the source species.

B-factor. B-factor (Debye–Waller factor) reflects atomic displacement in the crystal lattice. It is an experimental observable (units Å²), not a prediction; low values mean the atom is pinned down, high values mean it moves or is heterogeneous across the crystal.

Rendered structure images. Structure images are PyMOL renders from six orthogonal camera directions. Cartoon representation draws helices as coils and strands as arrows; sticks shows the backbone as bonds; surface shows the solvent-excluded envelope. Rainbow coloring maps sequence position to hue (blue→red, N→C); chain coloring assigns a distinct color per polypeptide.

Solvent-accessible surface area. Solvent-accessible surface area (SASA) is the area in Å² traced out by the centre of a 1.4 Å probe sphere (a water molecule) rolled over the protein's van der Waals surface (Shrake–Rupley / Lee–Richards construction). Buried residues have near-zero SASA; fully exposed residues can exceed 200 Å². The total SASA scales roughly with the number of surface residues.

Secondary structure (8-state, DSSP). The SS8 string is DSSP's per-residue secondary-structure call. α-helix (H) means an i→i+4 H-bond ladder; β-strand (E) means the residue participates in a β-sheet; 3₁₀ (G) and π (I) are tighter and wider helices; T/S are turns/bends; '-' is loop.

pLDDT. For AlphaFold models, the B-factor field carries pLDDT — the model's own estimate of local accuracy on a 0–100 scale. Regions with pLDDT<50 should be treated as essentially unmodeled; they often correspond to intrinsically disordered segments.

Nearest PDB structures. Nearest PDB neighbors are the top structural matches found by Foldseek when searching this structure against the entire Protein Data Bank. Each hit reports a TM-score (0 to 1; >0.5 almost always implies the same fold) and an E-value. These are *structural* homologs — they may share no detectable sequence similarity.